Protein AF-0000000075633753 (afdb_homodimer)

Sequence (1038 aa):
MECVVRVLFFLVAVIFFGQLATGVKNILYISSVASPSHFLWSQRLFERLAERGHNVTVVNLYKHGFVRGVQLVKLEGIVEELAAEEEDYVEFGQMNPFEVHVAFFDLELYVCQRAVKSAGFRSMLDYPKDFRFDLVIHDHLAGPCLLILLSTFGYPPLIYASAYNRQSTLTTSLGTVVFPGFVPNQVYDVQHPMTFYQKTVNRLLYFWEYFFKAYIYYPKLDSLIQQELNQTESVTSLEKRSLLAILNSNQILDLPEAVSPNIVQVGGLHIKPQKSLPSNLLQILDQRNKIVLFSLGSNVRSDQLDPQILNKLIEAMTAVPTITFLWKLESDLPQKLPPNVITSPWFPQSELLAHPKLSLFITHGGLLSVQEAVWHGVPMLGMPIYGDQFGNVNQLINKGVAKRLSLVDATSEQLVEAIQEITTNASYRNNANRLSRMFRDRRESPLETAIWTIEWVLRNANDSHVWNHMPSNSGFLERYPLDVLLVSFAGLMATGFTALLMLLKVLTCTSSKSKKKLDMECVVRVLFFLVAVIFFGQLATGVKNILYISSVASPSHFLWSQRLFERLAERGHNVTVVNLYKHGFVRGVQLVKLEGIVEELAAEEEDYVEFGQMNPFEVHVAFFDLELYVCQRAVKSAGFRSMLDYPKDFRFDLVIHDHLAGPCLLILLSTFGYPPLIYASAYNRQSTLTTSLGTVVFPGFVPNQVYDVQHPMTFYQKTVNRLLYFWEYFFKAYIYYPKLDSLIQQELNQTESVTSLEKRSLLAILNSNQILDLPEAVSPNIVQVGGLHIKPQKSLPSNLLQILDQRNKIVLFSLGSNVRSDQLDPQILNKLIEAMTAVPTITFLWKLESDLPQKLPPNVITSPWFPQSELLAHPKLSLFITHGGLLSVQEAVWHGVPMLGMPIYGDQFGNVNQLINKGVAKRLSLVDATSEQLVEAIQEITTNASYRNNANRLSRMFRDRRESPLETAIWTIEWVLRNANDSHVWNHMPSNSGFLERYPLDVLLVSFAGLMATGFTALLMLLKVLTCTSSKSKKKLD

Organism: Culex quinquefasciatus (NCBI:txid7176)

InterPro domains:
  IPR002213 UDP-glucuronosyl/UDP-glucosyltransferase [PF00201] (94-508)
  IPR002213 UDP-glucuronosyl/UDP-glucosyltransferase [cd03784] (26-455)
  IPR035595 UDP-glycosyltransferase family, conserved site [PS00375] (346-389)
  IPR050271 UDP-glycosyltransferase [PTHR48043] (36-497)

Structure (mmCIF, N/CA/C/O backbone):
data_AF-0000000075633753-model_v1
#
loop_
_entity.id
_entity.type
_entity.pdbx_description
1 polymer UDP-glucuronosyltransferase
#
loop_
_atom_site.group_PDB
_atom_site.id
_atom_site.type_symbol
_atom_site.label_atom_id
_atom_site.label_alt_id
_atom_site.label_comp_id
_atom_site.label_asym_id
_atom_site.label_entity_id
_atom_site.label_seq_id
_atom_site.pdbx_PDB_ins_code
_atom_site.Cartn_x
_atom_site.Cartn_y
_atom_site.Cartn_z
_atom_site.occupancy
_atom_site.B_iso_or_equiv
_atom_site.auth_seq_id
_atom_site.auth_comp_id
_atom_site.auth_asym_id
_atom_site.auth_atom_id
_atom_site.pdbx_PDB_model_num
ATOM 1 N N . MET A 1 1 ? -16.703 15.695 -44.344 1 43.16 1 MET A N 1
ATOM 2 C CA . MET A 1 1 ? -15.477 15.477 -43.562 1 43.16 1 MET A CA 1
ATOM 3 C C . MET A 1 1 ? -15.586 16.094 -42.188 1 43.16 1 MET A C 1
ATOM 5 O O . MET A 1 1 ? -15.062 15.539 -41.219 1 43.16 1 MET A O 1
ATOM 9 N N . GLU A 1 2 ? -16.359 17.156 -42.031 1 52.75 2 GLU A N 1
ATOM 10 C CA . GLU A 1 2 ? -16.578 17.828 -40.75 1 52.75 2 GLU A CA 1
ATOM 11 C C . GLU A 1 2 ? -17.516 17.047 -39.875 1 52.75 2 GLU A C 1
ATOM 13 O O . GLU A 1 2 ? -17.328 16.969 -38.656 1 52.75 2 GLU A O 1
ATOM 18 N N . CYS A 1 3 ? -18.547 16.406 -40.406 1 51.72 3 CYS A N 1
ATOM 19 C CA . CYS A 1 3 ? -19.516 15.648 -39.625 1 51.72 3 CYS A CA 1
ATOM 20 C C . CYS A 1 3 ? -18.891 14.383 -39.062 1 51.72 3 CYS A C 1
ATOM 22 O O . CYS A 1 3 ? -19.203 13.977 -37.938 1 51.72 3 CYS A O 1
ATOM 24 N N . VAL A 1 4 ? -17.953 13.797 -39.75 1 52.59 4 VAL A N 1
ATOM 25 C CA . VAL A 1 4 ? -17.312 12.562 -39.312 1 52.59 4 VAL A CA 1
ATOM 26 C C . VAL A 1 4 ? -16.328 12.867 -38.188 1 52.59 4 VAL A C 1
ATOM 28 O O . VAL A 1 4 ? -16.266 12.133 -37.188 1 52.59 4 VAL A O 1
ATOM 31 N N . VAL A 1 5 ? -15.672 14.055 -38.25 1 48.78 5 VAL A N 1
ATOM 32 C CA . VAL A 1 5 ? -14.742 14.398 -37.188 1 48.78 5 VAL A CA 1
ATOM 33 C C . VAL A 1 5 ? -15.516 14.719 -35.906 1 48.78 5 VAL A C 1
ATOM 35 O O . VAL A 1 5 ? -15.094 14.336 -34.812 1 48.78 5 VAL A O 1
ATOM 38 N N . ARG A 1 6 ? -16.75 15.242 -36.062 1 50.19 6 ARG A N 1
ATOM 39 C CA . ARG A 1 6 ? -17.562 15.539 -34.875 1 50.19 6 ARG A CA 1
ATOM 40 C C . ARG A 1 6 ? -18.078 14.258 -34.219 1 50.19 6 ARG A C 1
ATOM 42 O O . ARG A 1 6 ? -18.078 14.133 -33 1 50.19 6 ARG A O 1
ATOM 49 N N . VAL A 1 7 ? -18.359 13.305 -35.062 1 52 7 VAL A N 1
ATOM 50 C CA . VAL A 1 7 ? -18.828 12.031 -34.531 1 52 7 VAL A CA 1
ATOM 51 C C . VAL A 1 7 ? -17.688 11.273 -33.875 1 52 7 VAL A C 1
ATOM 53 O O . VAL A 1 7 ? -17.828 10.695 -32.812 1 52 7 VAL A O 1
ATOM 56 N N . LEU A 1 8 ? -16.5 11.383 -34.469 1 49.25 8 LEU A N 1
ATOM 57 C CA . LEU A 1 8 ? -15.359 10.688 -33.875 1 49.25 8 LEU A CA 1
ATOM 58 C C . LEU A 1 8 ? -14.906 11.367 -32.594 1 49.25 8 LEU A C 1
ATOM 60 O O . LEU A 1 8 ? -14.578 10.695 -31.609 1 49.25 8 LEU A O 1
ATOM 64 N N . PHE A 1 9 ? -14.953 12.703 -32.562 1 48.84 9 PHE A N 1
ATOM 65 C CA . PHE A 1 9 ? -14.672 13.398 -31.312 1 48.84 9 PHE A CA 1
ATOM 66 C C . PHE A 1 9 ? -15.742 13.078 -30.281 1 48.84 9 PHE A C 1
ATOM 68 O O . PHE A 1 9 ? -15.43 12.898 -29.094 1 48.84 9 PHE A O 1
ATOM 75 N N . PHE A 1 10 ? -17 12.977 -30.734 1 48.41 10 PHE A N 1
ATOM 76 C CA . PHE A 1 10 ? -18.062 12.578 -29.812 1 48.41 10 PHE A CA 1
ATOM 77 C C . PHE A 1 10 ? -17.859 11.141 -29.344 1 48.41 10 PHE A C 1
ATOM 79 O O . PHE A 1 10 ? -18.062 10.836 -28.156 1 48.41 10 PHE A O 1
ATOM 86 N N . LEU A 1 11 ? -17.391 10.305 -30.234 1 46.09 11 LEU A N 1
ATOM 87 C CA . LEU A 1 11 ? -17.172 8.914 -29.844 1 46.09 11 LEU A CA 1
ATOM 88 C C . LEU A 1 11 ? -15.938 8.781 -28.969 1 46.09 11 LEU A C 1
ATOM 90 O O . LEU A 1 11 ? -15.938 8.047 -27.984 1 46.09 11 LEU A O 1
ATOM 94 N N . VAL A 1 12 ? -14.859 9.461 -29.328 1 44.97 12 VAL A N 1
ATOM 95 C CA . VAL A 1 12 ? -13.688 9.43 -28.469 1 44.97 12 VAL A CA 1
ATOM 96 C C . VAL A 1 12 ? -14 10.109 -27.141 1 44.97 12 VAL A C 1
ATOM 98 O O . VAL A 1 12 ? -13.578 9.648 -26.078 1 44.97 12 VAL A O 1
ATOM 101 N N . ALA A 1 13 ? -14.727 11.234 -27.172 1 43.84 13 ALA A N 1
ATOM 102 C CA . ALA A 1 13 ? -15.188 11.828 -25.922 1 43.84 13 ALA A CA 1
ATOM 103 C C . ALA A 1 13 ? -16.125 10.875 -25.172 1 43.84 13 ALA A C 1
ATOM 105 O O . ALA A 1 13 ? -16.094 10.805 -23.938 1 43.84 13 ALA A O 1
ATOM 106 N N . VAL A 1 14 ? -16.984 10.172 -25.891 1 43.09 14 VAL A N 1
ATOM 107 C CA . VAL A 1 14 ? -17.859 9.18 -25.25 1 43.09 14 VAL A CA 1
ATOM 108 C C . VAL A 1 14 ? -17.016 8 -24.766 1 43.09 14 VAL A C 1
ATOM 110 O O . VAL A 1 14 ? -17.281 7.441 -23.703 1 43.09 14 VAL A O 1
ATOM 113 N N . ILE A 1 15 ? -16.047 7.492 -25.469 1 41.91 15 ILE A N 1
ATOM 114 C CA . ILE A 1 15 ? -15.195 6.387 -25.031 1 41.91 15 ILE A CA 1
ATOM 115 C C . ILE A 1 15 ? -14.305 6.844 -23.891 1 41.91 15 ILE A C 1
ATOM 117 O O . ILE A 1 15 ? -14.078 6.094 -22.938 1 41.91 15 ILE A O 1
ATOM 121 N N . PHE A 1 16 ? -13.562 7.93 -23.953 1 42.31 16 PHE A N 1
ATOM 122 C CA . PHE A 1 16 ? -12.812 8.414 -22.797 1 42.31 16 PHE A CA 1
ATOM 123 C C . PHE A 1 16 ? -13.727 8.633 -21.609 1 42.31 16 PHE A C 1
ATOM 125 O O . PHE A 1 16 ? -13.328 8.438 -20.453 1 42.31 16 PHE A O 1
ATOM 132 N N . PHE A 1 17 ? -14.906 9.219 -21.859 1 41.69 17 PHE A N 1
ATOM 133 C CA . PHE A 1 17 ? -15.875 9.383 -20.781 1 41.69 17 PHE A CA 1
ATOM 134 C C . PHE A 1 17 ? -16.625 8.078 -20.531 1 41.69 17 PHE A C 1
ATOM 136 O O . PHE A 1 17 ? -17.656 8.07 -19.844 1 41.69 17 PHE A O 1
ATOM 143 N N . GLY A 1 18 ? -16.516 7.145 -21.312 1 40.72 18 GLY A N 1
ATOM 144 C CA . GLY A 1 18 ? -17.141 5.914 -20.844 1 40.72 18 GLY A CA 1
ATOM 145 C C . GLY A 1 18 ? -16.719 5.527 -19.438 1 40.72 18 GLY A C 1
ATOM 146 O O . GLY A 1 18 ? -16.156 4.453 -19.219 1 40.72 18 GLY A O 1
ATOM 147 N N . GLN A 1 19 ? -16 6.355 -18.812 1 44.81 19 GLN A N 1
ATOM 148 C CA . GLN A 1 19 ? -15.984 6.094 -17.375 1 44.81 19 GLN A CA 1
ATOM 149 C C . GLN A 1 19 ? -17.344 5.586 -16.891 1 44.81 19 GLN A C 1
ATOM 151 O O . GLN A 1 19 ? -18.375 6.168 -17.203 1 44.81 19 GLN A O 1
ATOM 156 N N . LEU A 1 20 ? -17.516 4.387 -16.75 1 51.78 20 LEU A N 1
ATOM 157 C CA . LEU A 1 20 ? -18.719 3.875 -16.094 1 51.78 20 LEU A CA 1
ATOM 158 C C . LEU A 1 20 ? -19.375 4.957 -15.258 1 51.78 20 LEU A C 1
ATOM 160 O O . LEU A 1 20 ? -18.828 5.398 -14.25 1 51.78 20 LEU A O 1
ATOM 164 N N . ALA A 1 21 ? -20.047 5.977 -15.875 1 58.25 21 ALA A N 1
ATOM 165 C CA . ALA A 1 21 ? -20.781 7.09 -15.281 1 58.25 21 ALA A CA 1
ATOM 166 C C . ALA A 1 21 ? -21.547 6.645 -14.039 1 58.25 21 ALA A C 1
ATOM 168 O O . ALA A 1 21 ? -22.375 5.73 -14.109 1 58.25 21 ALA A O 1
ATOM 169 N N . THR A 1 22 ? -20.844 6.703 -12.906 1 70.75 22 THR A N 1
ATOM 170 C CA . THR A 1 22 ? -21.625 6.625 -11.68 1 70.75 22 THR A CA 1
ATOM 171 C C . THR A 1 22 ? -22.828 7.562 -11.742 1 70.75 22 THR A C 1
ATOM 173 O O . THR A 1 22 ? -22.703 8.719 -12.156 1 70.75 22 THR A O 1
ATOM 176 N N . GLY A 1 23 ? -24.016 7.133 -12.203 1 81.88 23 GLY A N 1
ATOM 177 C CA . GLY A 1 23 ? -25.188 7.996 -12.117 1 81.88 23 GLY A CA 1
ATOM 178 C C . GLY A 1 23 ? -25.156 8.922 -10.914 1 81.88 23 GLY A C 1
ATOM 179 O O . GLY A 1 23 ? -24.25 8.844 -10.086 1 81.88 23 GLY A O 1
ATOM 180 N N . VAL A 1 24 ? -25.938 9.883 -10.938 1 91.56 24 VAL A N 1
ATOM 181 C CA . 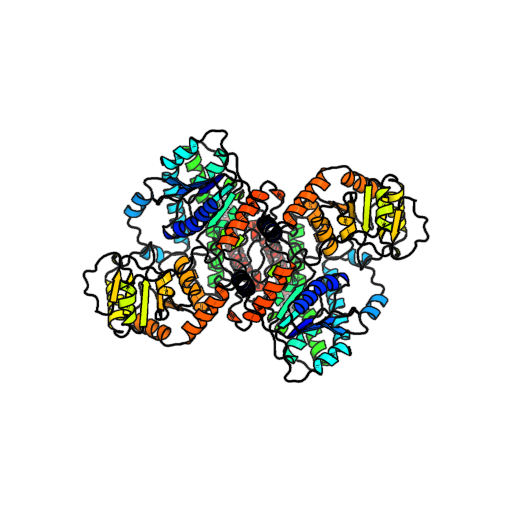VAL A 1 24 ? -26.062 10.82 -9.828 1 91.56 24 VAL A CA 1
ATOM 182 C C . VAL A 1 24 ? -26.328 10.047 -8.531 1 91.56 24 VAL A C 1
ATOM 184 O O . VAL A 1 24 ? -27.234 9.203 -8.484 1 91.56 24 VAL A O 1
ATOM 187 N N . LYS A 1 25 ? -25.469 10.289 -7.551 1 95.19 25 LYS A N 1
ATOM 188 C CA . LYS A 1 25 ? -25.594 9.609 -6.266 1 95.19 25 LYS A CA 1
ATOM 189 C C . LYS A 1 25 ? -25.75 10.609 -5.125 1 95.19 25 LYS A C 1
ATOM 191 O O . LYS A 1 25 ? -25.281 11.75 -5.23 1 95.19 25 LYS A O 1
ATOM 196 N N . ASN A 1 26 ? -26.453 10.234 -4.09 1 96.12 26 ASN A N 1
ATOM 197 C CA . ASN A 1 26 ? -26.547 11 -2.852 1 96.12 26 ASN A CA 1
ATOM 198 C C . ASN A 1 26 ? -25.422 10.633 -1.881 1 96.12 26 ASN A C 1
ATOM 200 O O . ASN A 1 26 ? -25.359 9.5 -1.405 1 96.12 26 ASN A O 1
ATOM 204 N N . ILE A 1 27 ? -24.562 11.633 -1.587 1 97.19 27 ILE A N 1
ATOM 205 C CA . ILE A 1 27 ? -23.406 11.383 -0.738 1 97.19 27 ILE A CA 1
ATOM 206 C C . ILE A 1 27 ? -23.5 12.234 0.527 1 97.19 27 ILE A C 1
ATOM 208 O O . ILE A 1 27 ? -23.75 13.438 0.455 1 97.19 27 ILE A O 1
ATOM 212 N N . LEU A 1 28 ? -23.406 11.609 1.686 1 96.94 28 LEU A N 1
ATOM 213 C CA . LEU A 1 28 ? -23.312 12.312 2.963 1 96.94 28 LEU A CA 1
ATOM 214 C C . LEU A 1 28 ? -21.875 12.453 3.412 1 96.94 28 LEU A C 1
ATOM 216 O O . LEU A 1 28 ? -21.156 11.461 3.561 1 96.94 28 LEU A O 1
ATOM 220 N N . TYR A 1 29 ? -21.406 13.641 3.523 1 95.31 29 TYR A N 1
ATOM 221 C CA . TYR A 1 29 ? -20.078 13.953 4.031 1 95.31 29 TYR A CA 1
ATOM 222 C C . TYR A 1 29 ? -20.141 14.492 5.457 1 95.31 29 TYR A C 1
ATOM 224 O O . TYR A 1 29 ? -20.688 15.578 5.691 1 95.31 29 TYR A O 1
ATOM 232 N N . ILE A 1 30 ? -19.578 13.711 6.359 1 93.38 30 ILE A N 1
ATOM 233 C CA . ILE A 1 30 ? -19.594 14.109 7.766 1 93.38 30 ILE A CA 1
ATOM 234 C C . ILE A 1 30 ? -18.234 14.656 8.164 1 93.38 30 ILE A C 1
ATOM 236 O O . ILE A 1 30 ? -17.266 13.898 8.32 1 93.38 30 ILE A O 1
ATOM 240 N N . SER A 1 31 ? -18.156 15.953 8.266 1 85.5 31 SER A N 1
ATOM 241 C CA . SER A 1 31 ? -16.938 16.609 8.695 1 85.5 31 SER A CA 1
ATOM 242 C C . SER A 1 31 ? -17.109 17.281 10.055 1 85.5 31 SER A C 1
ATOM 244 O O . SER A 1 31 ? -17.422 18.469 10.125 1 85.5 31 SER A O 1
ATOM 246 N N . SER A 1 32 ? -17.219 16.75 11.219 1 64.06 32 SER A N 1
ATOM 247 C CA . SER A 1 32 ? -17.703 17.312 12.477 1 64.06 32 SER A CA 1
ATOM 248 C C . SER A 1 32 ? -16.625 18.156 13.133 1 64.06 32 SER A C 1
ATOM 250 O O . SER A 1 32 ? -16.938 19.156 13.805 1 64.06 32 SER A O 1
ATOM 252 N N . VAL A 1 33 ? -15.312 17.609 13.383 1 59.44 33 VAL A N 1
ATOM 253 C CA . VAL A 1 33 ? -14.438 18.359 14.273 1 59.44 33 VAL A CA 1
ATOM 254 C C . VAL A 1 33 ? -13.258 18.922 13.484 1 59.44 33 VAL A C 1
ATOM 256 O O . VAL A 1 33 ? -12.266 19.359 14.078 1 59.44 33 VAL A O 1
ATOM 259 N N . ALA A 1 34 ? -13.648 19.562 12.492 1 61.69 34 ALA A N 1
ATOM 260 C CA . ALA A 1 34 ? -12.461 19.812 11.688 1 61.69 34 ALA A CA 1
ATOM 261 C C . ALA A 1 34 ? -11.961 21.234 11.852 1 61.69 34 ALA A C 1
ATOM 263 O O . ALA A 1 34 ? -12.766 22.172 11.984 1 61.69 34 ALA A O 1
ATOM 264 N N . SER A 1 35 ? -10.766 21.391 12.352 1 73 35 SER A N 1
ATOM 265 C CA . SER A 1 35 ? -10.102 22.688 12.219 1 73 35 SER A CA 1
ATOM 266 C C . SER A 1 35 ? -10.367 23.297 10.844 1 73 35 SER A C 1
ATOM 268 O O . SER A 1 35 ? -10.797 22.609 9.922 1 73 35 SER A O 1
ATOM 270 N N . PRO A 1 36 ? -10.406 24.578 10.797 1 75.88 36 PRO A N 1
ATOM 271 C CA . PRO A 1 36 ? -10.625 25.219 9.5 1 75.88 36 PRO A CA 1
ATOM 272 C C . PRO A 1 36 ? -9.766 24.625 8.391 1 75.88 36 PRO A C 1
ATOM 274 O O . PRO A 1 36 ? -10.227 24.469 7.258 1 75.88 36 PRO A O 1
ATOM 277 N N . SER A 1 37 ? -8.57 24.297 8.742 1 81.88 37 SER A N 1
ATOM 278 C CA . SER A 1 37 ? -7.695 23.703 7.73 1 81.88 37 SER A CA 1
ATOM 279 C C . SER A 1 37 ? -8.195 22.344 7.277 1 81.88 37 SER A C 1
ATOM 281 O O . SER A 1 37 ? -8.125 22.016 6.09 1 81.88 37 SER A O 1
ATOM 283 N N . HIS A 1 38 ? -8.742 21.578 8.141 1 84.75 38 HIS A N 1
ATOM 284 C CA . HIS A 1 38 ? -9.289 20.281 7.777 1 84.75 38 HIS A CA 1
ATOM 285 C C . HIS A 1 38 ? -10.523 20.422 6.891 1 84.75 38 HIS A C 1
ATOM 287 O O . HIS A 1 38 ? -10.727 19.625 5.969 1 84.75 38 HIS A O 1
ATOM 293 N N . PHE A 1 39 ? -11.203 21.438 7.254 1 83.38 39 PHE A N 1
ATOM 294 C CA . PHE A 1 39 ? -12.391 21.688 6.441 1 83.38 39 PHE A CA 1
ATOM 295 C C . PHE A 1 39 ? -11.992 22.062 5.016 1 83.38 39 PHE A C 1
ATOM 297 O O . PHE A 1 39 ? -12.641 21.625 4.055 1 83.38 39 PHE A O 1
ATOM 304 N N . LEU A 1 40 ? -10.969 22.891 4.902 1 85.06 40 LEU A N 1
ATOM 305 C CA . LEU A 1 40 ? -10.516 23.297 3.576 1 85.06 40 LEU A CA 1
ATOM 306 C C . LEU A 1 40 ? -10.102 22.078 2.752 1 85.06 40 LEU A C 1
ATOM 308 O O . LEU A 1 40 ? -10.375 22.016 1.551 1 85.06 40 LEU A O 1
ATOM 312 N N . TRP A 1 41 ? -9.477 21.156 3.367 1 91.44 41 TRP A N 1
ATOM 313 C CA . TRP A 1 41 ? -9.086 19.922 2.697 1 91.44 41 TRP A CA 1
ATOM 314 C C . TRP A 1 41 ? -10.305 19.141 2.238 1 91.44 41 TRP A C 1
ATOM 316 O O . TRP A 1 41 ? -10.398 18.734 1.074 1 91.44 41 TRP A O 1
ATOM 326 N N . SER A 1 42 ? -11.281 19 3.109 1 91.31 42 SER A N 1
ATOM 327 C CA . SER A 1 42 ? -12.508 18.266 2.811 1 91.31 42 SER A CA 1
ATOM 328 C C . SER A 1 42 ? -13.32 18.969 1.732 1 91.31 42 SER A C 1
ATOM 330 O O . SER A 1 42 ? -13.953 18.328 0.895 1 91.31 42 SER A O 1
ATOM 332 N N . GLN A 1 43 ? -13.297 20.25 1.823 1 90.31 43 GLN A N 1
ATOM 333 C CA . GLN A 1 43 ? -14.062 21.062 0.877 1 90.31 43 GLN A CA 1
ATOM 334 C C . GLN A 1 43 ? -13.633 20.781 -0.559 1 90.31 43 GLN A C 1
ATOM 336 O O . GLN A 1 43 ? -14.469 20.703 -1.463 1 90.31 43 GLN A O 1
ATOM 341 N N . ARG A 1 44 ? -12.352 20.656 -0.741 1 92.06 44 ARG A N 1
ATOM 342 C CA . ARG A 1 44 ? -11.859 20.344 -2.076 1 92.06 44 ARG A CA 1
ATOM 343 C C . ARG A 1 44 ? -12.484 19.047 -2.592 1 92.06 44 ARG A C 1
ATOM 345 O O . ARG A 1 44 ? -12.836 18.953 -3.77 1 92.06 44 ARG A O 1
ATOM 352 N N . LEU A 1 45 ? -12.68 18.125 -1.73 1 93.38 45 LEU A N 1
ATOM 353 C CA . LEU A 1 45 ? -13.211 16.812 -2.086 1 93.38 45 LEU A CA 1
ATOM 354 C C . LEU A 1 45 ? -14.695 16.891 -2.402 1 93.38 45 LEU A C 1
ATOM 356 O O . LEU A 1 45 ? -15.133 16.469 -3.477 1 93.38 45 LEU A O 1
ATOM 360 N N . PHE A 1 46 ? -15.492 17.484 -1.495 1 93.12 46 PHE A N 1
ATOM 361 C CA . PHE A 1 46 ? -16.938 17.422 -1.718 1 93.12 46 PHE A CA 1
ATOM 362 C C . PHE A 1 46 ? -17.359 18.422 -2.789 1 93.12 46 PHE A C 1
ATOM 364 O O . PHE A 1 46 ? -18.375 18.219 -3.457 1 93.12 46 PHE A O 1
ATOM 371 N N . GLU A 1 47 ? -16.562 19.484 -3.02 1 92.94 47 GLU A N 1
ATOM 372 C CA . GLU A 1 47 ? -16.859 20.359 -4.152 1 92.94 47 GLU A CA 1
ATOM 373 C C . GLU A 1 47 ? -16.672 19.625 -5.477 1 92.94 47 GLU A C 1
ATOM 375 O O . GLU A 1 47 ? -17.484 19.766 -6.395 1 92.94 47 GLU A O 1
ATOM 380 N N . ARG A 1 48 ? -15.57 18.875 -5.559 1 94.44 48 ARG A N 1
ATOM 381 C CA . ARG A 1 48 ? -15.297 18.141 -6.789 1 94.44 48 ARG A CA 1
ATOM 382 C C . ARG A 1 48 ? -16.344 17.062 -7.023 1 94.44 48 ARG A C 1
ATOM 384 O O . ARG A 1 48 ? -16.719 16.797 -8.164 1 94.44 48 ARG A O 1
ATOM 391 N N . LEU A 1 49 ? -16.859 16.422 -5.98 1 95.94 49 LEU A N 1
ATOM 392 C CA . LEU A 1 49 ? -17.922 15.438 -6.098 1 95.94 49 LEU A CA 1
ATOM 393 C C . LEU A 1 49 ? -19.203 16.094 -6.637 1 95.94 49 LEU A C 1
ATOM 395 O O . LEU A 1 49 ? -19.891 15.516 -7.488 1 95.94 49 LEU A O 1
ATOM 399 N N . ALA A 1 50 ? -19.484 17.281 -6.141 1 95.12 50 ALA A N 1
ATOM 400 C CA . ALA A 1 50 ? -20.641 18.031 -6.629 1 95.12 50 ALA A CA 1
ATOM 401 C C . ALA A 1 50 ? -20.469 18.406 -8.102 1 95.12 50 ALA A C 1
ATOM 403 O O . ALA A 1 50 ? -21.422 18.312 -8.883 1 95.12 50 ALA A O 1
ATOM 404 N N . GLU A 1 51 ? -19.281 18.797 -8.445 1 93.44 51 GLU A N 1
ATOM 405 C CA . GLU A 1 51 ? -18.984 19.141 -9.828 1 93.44 51 GLU A CA 1
ATOM 406 C C . GLU A 1 51 ? -19.188 17.953 -10.75 1 93.44 51 GLU A C 1
ATOM 408 O O . GLU A 1 51 ? -19.516 18.125 -11.93 1 93.44 51 GLU A O 1
ATOM 413 N N . ARG A 1 52 ? -18.969 16.797 -10.211 1 93.75 52 ARG A N 1
ATOM 414 C CA . ARG A 1 52 ? -19.125 15.562 -10.984 1 93.75 52 ARG A CA 1
ATOM 415 C C . ARG A 1 52 ? -20.594 15.172 -11.094 1 93.75 52 ARG A C 1
ATOM 417 O O . ARG A 1 52 ? -20.922 14.148 -11.695 1 93.75 52 ARG A O 1
ATOM 424 N N . GLY A 1 53 ? -21.484 15.93 -10.438 1 93.38 53 GLY A N 1
ATOM 425 C CA . GLY A 1 53 ? -22.922 15.742 -10.609 1 93.38 53 GLY A CA 1
ATOM 426 C C . GLY A 1 53 ? -23.578 15.062 -9.43 1 93.38 53 GLY A C 1
ATOM 427 O O . GLY A 1 53 ? -24.797 14.852 -9.43 1 93.38 53 GLY A O 1
ATOM 428 N N . HIS A 1 54 ? -22.844 14.742 -8.352 1 95.88 54 HIS A N 1
ATOM 429 C CA . HIS A 1 54 ? -23.422 14.094 -7.188 1 95.88 54 HIS A CA 1
ATOM 430 C C . HIS A 1 54 ? -24.125 15.094 -6.285 1 95.88 54 HIS A C 1
ATOM 432 O O . HIS A 1 54 ? -23.797 16.281 -6.297 1 95.88 54 HIS A O 1
ATOM 438 N N . ASN A 1 55 ? -25.172 14.656 -5.617 1 95.19 55 ASN A N 1
ATOM 439 C CA . ASN A 1 55 ? -25.781 15.422 -4.535 1 95.19 55 ASN A CA 1
ATOM 440 C C . ASN A 1 55 ? -25.047 15.227 -3.217 1 95.19 55 ASN A C 1
ATOM 442 O O . ASN A 1 55 ? -25.109 14.148 -2.619 1 95.19 55 ASN A O 1
ATOM 446 N N . VAL A 1 56 ? -24.406 16.281 -2.775 1 96.25 56 VAL A N 1
ATOM 447 C CA . VAL A 1 56 ? -23.562 16.141 -1.592 1 96.25 56 VAL A CA 1
ATOM 448 C C . VAL A 1 56 ? -24.172 16.922 -0.427 1 96.25 56 VAL A C 1
ATOM 450 O O . VAL A 1 56 ? -24.453 18.109 -0.548 1 96.25 56 VAL A O 1
ATOM 453 N N . THR A 1 57 ? -24.484 16.266 0.629 1 95.44 57 THR A N 1
ATOM 454 C CA . THR A 1 57 ? -24.859 16.875 1.902 1 95.44 57 THR A CA 1
ATOM 455 C C . THR A 1 57 ? -23.688 16.844 2.877 1 95.44 57 THR A C 1
ATOM 457 O O . THR A 1 57 ? -23.125 15.781 3.156 1 95.44 57 THR A O 1
ATOM 460 N N . VAL A 1 58 ? -23.328 18 3.381 1 93.88 58 VAL A N 1
ATOM 461 C CA . VAL A 1 58 ? -22.156 18.109 4.254 1 93.88 58 VAL A CA 1
ATOM 462 C C . VAL A 1 58 ? -22.594 18.531 5.652 1 93.88 58 VAL A C 1
ATOM 464 O O . VAL A 1 58 ? -23.219 19.578 5.82 1 93.88 58 VAL A O 1
ATOM 467 N N . VAL A 1 59 ? -22.297 17.703 6.621 1 91.75 59 VAL A N 1
ATOM 468 C CA . VAL A 1 59 ? -22.5 18.031 8.023 1 91.75 59 VAL A CA 1
ATOM 469 C C . VAL A 1 59 ? -21.203 18.562 8.625 1 91.75 59 VAL A C 1
ATOM 471 O O . VAL A 1 59 ? -20.188 17.859 8.648 1 91.75 59 VAL A O 1
ATOM 474 N N . ASN A 1 60 ? -21.219 19.75 9.023 1 88.06 60 ASN A N 1
ATOM 475 C CA . ASN A 1 60 ? -19.984 20.344 9.516 1 88.06 60 ASN A CA 1
ATOM 476 C C . ASN A 1 60 ? -20.25 21.359 10.633 1 88.06 60 ASN A C 1
ATOM 478 O O . ASN A 1 60 ? -21.406 21.656 10.945 1 88.06 60 ASN A O 1
ATOM 482 N N . LEU A 1 61 ? -19.125 21.859 11.234 1 82 61 LEU A N 1
ATOM 483 C CA . LEU A 1 61 ? -19.203 22.812 12.328 1 82 61 LEU A CA 1
ATOM 484 C C . LEU A 1 61 ? -19.141 24.25 11.805 1 82 61 LEU A C 1
ATOM 486 O O . LEU A 1 61 ? -19.609 25.172 12.461 1 82 61 LEU A O 1
ATOM 490 N N . TYR A 1 62 ? -18.5 24.406 10.695 1 74.88 62 TYR A N 1
ATOM 491 C CA . TYR A 1 62 ? -18.141 25.75 10.266 1 74.88 62 TYR A CA 1
ATOM 492 C C . TYR A 1 62 ? -19.156 26.297 9.258 1 74.88 62 TYR A C 1
ATOM 494 O O . TYR A 1 62 ? -19.781 25.531 8.531 1 74.88 62 TYR A O 1
ATOM 502 N N . LYS A 1 63 ? -19.328 27.562 9.445 1 64.75 63 LYS A N 1
ATOM 503 C CA . LYS A 1 63 ? -20.172 28.25 8.453 1 64.75 63 LYS A CA 1
ATOM 504 C C . LYS A 1 63 ? -19.422 28.422 7.137 1 64.75 63 LYS A C 1
ATOM 506 O O . LYS A 1 63 ? -18.234 28.781 7.121 1 64.75 63 LYS A O 1
ATOM 511 N N . HIS A 1 64 ? -19.938 27.734 6.156 1 66.81 64 HIS A N 1
ATOM 512 C CA . HIS A 1 64 ? -19.281 27.938 4.867 1 66.81 64 HIS A CA 1
ATOM 513 C C . HIS A 1 64 ? -20.234 28.547 3.852 1 66.81 64 HIS A C 1
ATOM 515 O O . HIS A 1 64 ? -21.453 28.516 4.039 1 66.81 64 HIS A O 1
ATOM 521 N N . GLY A 1 65 ? -19.562 29.328 2.984 1 64 65 GLY A N 1
ATOM 522 C CA . GLY A 1 65 ? -20.344 29.891 1.903 1 64 65 GLY A CA 1
ATOM 523 C C . GLY A 1 65 ? -20.969 28.859 1 1 64 65 GLY A C 1
ATOM 524 O O . GLY A 1 65 ? -20.734 27.656 1.168 1 64 65 GLY A O 1
ATOM 525 N N . PHE A 1 66 ? -21.75 29.328 0.211 1 64.75 66 PHE A N 1
ATOM 526 C CA . PHE A 1 66 ? -22.531 28.531 -0.732 1 64.75 66 PHE A CA 1
ATOM 527 C C . PHE A 1 66 ? -21.625 27.781 -1.696 1 64.75 66 PHE A C 1
ATOM 529 O O . PHE A 1 66 ? -20.672 28.344 -2.227 1 64.75 66 PHE A O 1
ATOM 536 N N . VAL A 1 67 ? -21.672 26.469 -1.715 1 72.81 67 VAL A N 1
ATOM 537 C CA . VAL A 1 67 ? -21.062 25.641 -2.756 1 72.81 67 VAL A CA 1
ATOM 538 C C . VAL A 1 67 ? -22.156 24.969 -3.582 1 72.81 67 VAL A C 1
ATOM 540 O O . VAL A 1 67 ? -23.031 24.297 -3.035 1 72.81 67 VAL A O 1
ATOM 543 N N . ARG A 1 68 ? -22.203 25.266 -4.875 1 76.38 68 ARG A N 1
ATOM 544 C CA . ARG A 1 68 ? -23.219 24.703 -5.75 1 76.38 68 ARG A CA 1
ATOM 545 C C . ARG A 1 68 ? -23.25 23.172 -5.621 1 76.38 68 ARG A C 1
ATOM 547 O O . ARG A 1 68 ? -22.219 22.516 -5.672 1 76.38 68 ARG A O 1
ATOM 554 N N . GLY A 1 69 ? -24.375 22.625 -5.445 1 79.56 69 GLY A N 1
ATOM 555 C CA . GLY A 1 69 ? -24.578 21.188 -5.414 1 79.56 69 GLY A CA 1
ATOM 556 C C . GLY A 1 69 ? -24.312 20.562 -4.055 1 79.56 69 GLY A C 1
ATOM 557 O O . GLY A 1 69 ? -24.312 19.344 -3.912 1 79.56 69 GLY A O 1
ATOM 558 N N . VAL A 1 70 ? -23.984 21.5 -3.109 1 91 70 VAL A N 1
ATOM 559 C CA . VAL A 1 70 ? -23.688 20.984 -1.775 1 91 70 VAL A CA 1
ATOM 560 C C . VAL A 1 70 ? -24.719 21.516 -0.779 1 91 70 VAL A C 1
ATOM 562 O O . VAL A 1 70 ? -25.016 22.703 -0.762 1 91 70 VAL A O 1
ATOM 565 N N . GLN A 1 71 ? -25.406 20.672 -0.115 1 91.75 71 GLN A N 1
ATOM 566 C CA . GLN A 1 71 ? -26.25 21.047 1.01 1 91.75 71 GLN A CA 1
ATOM 567 C C . GLN A 1 71 ?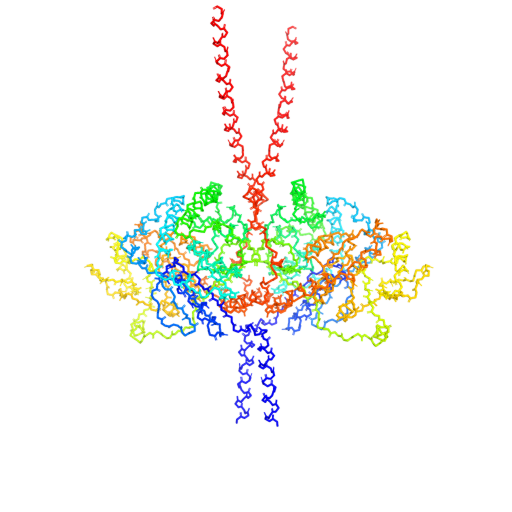 -25.469 21.031 2.32 1 91.75 71 GLN A C 1
ATOM 569 O O . GLN A 1 71 ? -24.922 20 2.711 1 91.75 71 GLN A O 1
ATOM 574 N N . LEU A 1 72 ? -25.469 22.156 2.969 1 90.88 72 LEU A N 1
ATOM 575 C CA . LEU A 1 72 ? -24.703 22.266 4.211 1 90.88 72 LEU A CA 1
ATOM 576 C C . LEU A 1 72 ? -25.625 22.141 5.422 1 90.88 72 LEU A C 1
ATOM 578 O O . LEU A 1 72 ? -26.672 22.797 5.477 1 90.88 72 LEU A O 1
ATOM 582 N N . VAL A 1 73 ? -25.281 21.25 6.273 1 91.19 73 VAL A N 1
ATOM 583 C CA . VAL A 1 73 ? -25.938 21.109 7.57 1 91.19 73 VAL A CA 1
ATOM 584 C C . VAL A 1 73 ? -24.969 21.5 8.68 1 91.19 73 VAL A C 1
ATOM 586 O O . VAL A 1 73 ? -23.984 20.797 8.93 1 91.19 73 VAL A O 1
ATOM 589 N N . LYS A 1 74 ? -25.266 22.562 9.352 1 89.38 74 LYS A N 1
ATOM 590 C CA . LYS A 1 74 ? -24.344 23.078 10.367 1 89.38 74 LYS A CA 1
ATOM 591 C C . LYS A 1 74 ? -24.688 22.531 11.75 1 89.38 74 LYS A C 1
ATOM 593 O O . LYS A 1 74 ? -25.859 22.484 12.125 1 89.38 74 LYS A O 1
ATOM 598 N N . LEU A 1 75 ? -23.688 22.078 12.422 1 89.44 75 LEU A N 1
ATOM 599 C CA . LEU A 1 75 ? -23.828 21.75 13.844 1 89.44 75 LEU A CA 1
ATOM 600 C C . LEU A 1 75 ? -23.578 23 14.695 1 89.44 75 LEU A C 1
ATOM 602 O O . LEU A 1 75 ? -22.422 23.312 15.008 1 89.44 75 LEU A O 1
ATOM 606 N N . GLU A 1 76 ? -24.516 23.609 15.109 1 85.81 76 GLU A N 1
ATOM 607 C CA . GLU A 1 76 ? -24.484 24.953 15.68 1 85.81 76 GLU A CA 1
ATOM 608 C C . GLU A 1 76 ? -23.922 24.938 17.094 1 85.81 76 GLU A C 1
ATOM 610 O O . GLU A 1 76 ? -24.078 23.953 17.828 1 85.81 76 GLU A O 1
ATOM 615 N N . GLY A 1 77 ? -23.266 26.031 17.453 1 79.5 77 GLY A N 1
ATOM 616 C CA . GLY A 1 77 ? -22.922 26.344 18.828 1 79.5 77 GLY A CA 1
ATOM 617 C C . GLY A 1 77 ? -21.609 25.75 19.281 1 79.5 77 GLY A C 1
ATOM 618 O O . GLY A 1 77 ? -21.109 26.062 20.359 1 79.5 77 GLY A O 1
ATOM 619 N N . ILE A 1 78 ? -21.047 24.938 18.516 1 82.81 78 ILE A N 1
ATOM 620 C CA . ILE A 1 78 ? -19.906 24.172 18.984 1 82.81 78 ILE A CA 1
ATOM 621 C C . ILE A 1 78 ? -18.625 25 18.797 1 82.81 78 ILE A C 1
ATOM 623 O O . ILE A 1 78 ? -17.828 25.125 19.734 1 82.81 78 ILE A O 1
ATOM 627 N N . VAL A 1 79 ? -18.406 25.562 17.609 1 78.56 79 VAL A N 1
ATOM 628 C CA . VAL A 1 79 ? -17.203 26.344 17.312 1 78.56 79 VAL A CA 1
ATOM 629 C C . VAL A 1 79 ? -17.125 27.547 18.25 1 78.56 79 VAL A C 1
ATOM 631 O O . VAL A 1 79 ? -16.047 27.859 18.766 1 78.56 79 VAL A O 1
ATOM 634 N N . GLU A 1 80 ? -18.219 28.125 18.469 1 77.75 80 GLU A N 1
ATOM 635 C CA . GLU A 1 80 ? -18.297 29.297 19.344 1 77.75 80 GLU A CA 1
ATOM 636 C C . GLU A 1 80 ? -17.922 28.922 20.781 1 77.75 80 GLU A C 1
ATOM 638 O O . GLU A 1 80 ? -17.219 29.688 21.469 1 77.75 80 GLU A O 1
ATOM 643 N N . GLU A 1 81 ? -18.359 27.844 21.188 1 79.38 81 GLU A N 1
ATOM 644 C CA . GLU A 1 81 ? -18.078 27.391 22.547 1 79.38 81 GLU A CA 1
ATOM 645 C C . GLU A 1 81 ? -16.609 27.016 22.703 1 79.38 81 GLU A C 1
ATOM 647 O O . GLU A 1 81 ? -15.992 27.297 23.734 1 79.38 81 GLU A O 1
ATOM 652 N N . LEU A 1 82 ? -16.078 26.391 21.719 1 76.75 82 LEU A N 1
ATOM 653 C CA . LEU A 1 82 ? -14.664 26 21.75 1 76.75 82 LEU A CA 1
ATOM 654 C C . LEU A 1 82 ? -13.758 27.234 21.719 1 76.75 82 LEU A C 1
ATOM 656 O O . LEU A 1 82 ? -12.711 27.25 22.375 1 76.75 82 LEU A O 1
ATOM 660 N N . ALA A 1 83 ? -14.125 28.172 20.922 1 72.06 83 ALA A N 1
ATOM 661 C CA . ALA A 1 83 ? -13.352 29.406 20.844 1 72.06 83 ALA A CA 1
ATOM 662 C C . ALA A 1 83 ? -13.344 30.156 22.172 1 72.06 83 ALA A C 1
ATOM 664 O O . ALA A 1 83 ? -12.367 30.828 22.5 1 72.06 83 ALA A O 1
ATOM 665 N N . ALA A 1 84 ? -14.367 29.938 22.859 1 68.94 84 ALA A N 1
ATOM 666 C CA . ALA A 1 84 ? -14.5 30.609 24.156 1 68.94 84 ALA A CA 1
ATOM 667 C C . ALA A 1 84 ? -13.602 29.969 25.203 1 68.94 84 ALA A C 1
ATOM 669 O O . ALA A 1 84 ? -13.18 30.625 26.156 1 68.94 84 ALA A O 1
ATOM 670 N N . GLU A 1 85 ? -13.359 28.719 25.062 1 64.38 85 GLU A N 1
ATOM 671 C CA . GLU A 1 85 ? -12.547 28 26.047 1 64.38 85 GLU A CA 1
ATOM 672 C C . GLU A 1 85 ? -11.062 28.281 25.828 1 64.38 85 GLU A C 1
ATOM 674 O O . GLU A 1 85 ? -10.242 28 26.719 1 64.38 85 GLU A O 1
ATOM 679 N N . GLU A 1 86 ? -10.648 29.422 25.453 1 58.19 86 GLU A N 1
ATOM 680 C CA . GLU A 1 86 ? -9.281 29.875 25.219 1 58.19 86 GLU A CA 1
ATOM 681 C C . GLU A 1 86 ? -8.297 28.703 25.266 1 58.19 86 GLU A C 1
ATOM 683 O O . GLU A 1 86 ? -7.641 28.484 26.281 1 58.19 86 GLU A O 1
ATOM 688 N N . GLU A 1 87 ? -8.242 27.781 24.328 1 62.94 87 GLU A N 1
ATOM 689 C CA . GLU A 1 87 ? -7.293 26.672 24.344 1 62.94 87 GLU A CA 1
ATOM 690 C C . GLU A 1 87 ? -5.867 27.172 24.141 1 62.94 87 GLU A C 1
ATOM 692 O O . GLU A 1 87 ? -5.605 27.953 23.219 1 62.94 87 GLU A O 1
ATOM 697 N N . ASP A 1 88 ? -5.047 26.922 25.188 1 71.38 88 ASP A N 1
ATOM 698 C CA . ASP A 1 88 ? -3.625 27.234 25.078 1 71.38 88 ASP A CA 1
ATOM 699 C C . ASP A 1 88 ? -2.869 26.109 24.375 1 71.38 88 ASP A C 1
ATOM 701 O O . ASP A 1 88 ? -2.406 25.172 25.016 1 71.38 88 ASP A O 1
ATOM 705 N N . TYR A 1 89 ? -2.748 26.234 23.062 1 76.12 89 TYR A N 1
ATOM 706 C CA . TYR A 1 89 ? -2.109 25.219 22.25 1 76.12 89 TYR A CA 1
ATOM 707 C C . TYR A 1 89 ? -0.65 25.031 22.641 1 76.12 89 TYR A C 1
ATOM 709 O O . TYR A 1 89 ? -0.102 23.938 22.531 1 76.12 89 TYR A O 1
ATOM 717 N N . VAL A 1 90 ? -0.084 26.078 23.125 1 76.19 90 VAL A N 1
ATOM 718 C CA . VAL A 1 90 ? 1.313 26 23.531 1 76.19 90 VAL A CA 1
ATOM 719 C C . VAL A 1 90 ? 1.436 25.094 24.766 1 76.19 90 VAL A C 1
ATOM 721 O O . VAL A 1 90 ? 2.361 24.297 24.859 1 76.19 90 VAL A O 1
ATOM 724 N N . GLU A 1 91 ? 0.46 25.234 25.578 1 75.31 91 GLU A N 1
ATOM 725 C CA . GLU A 1 91 ? 0.448 24.359 26.75 1 75.31 91 GLU A CA 1
ATOM 726 C C . GLU A 1 91 ? 0.207 22.906 26.359 1 75.31 91 GLU A C 1
ATOM 728 O O . GLU A 1 91 ? 0.799 22 26.938 1 75.31 91 GLU A O 1
ATOM 733 N N . PHE A 1 92 ? -0.613 22.734 25.406 1 78.5 92 PHE A N 1
ATOM 734 C CA . PHE A 1 92 ? -0.903 21.406 24.891 1 78.5 92 PHE A CA 1
ATOM 735 C C . PHE A 1 92 ? 0.364 20.734 24.375 1 78.5 92 PHE A C 1
ATOM 737 O O . PHE A 1 92 ? 0.553 19.531 24.531 1 78.5 92 PHE A O 1
ATOM 744 N N . GLY A 1 93 ? 1.186 21.547 23.859 1 78.19 93 GLY A N 1
ATOM 745 C CA . GLY A 1 93 ? 2.424 21.047 23.281 1 78.19 93 GLY A CA 1
ATOM 746 C C . GLY A 1 93 ? 3.424 20.594 24.328 1 78.19 93 GLY A C 1
ATOM 747 O O . GLY A 1 93 ? 4.379 19.875 24.016 1 78.19 93 GLY A O 1
ATOM 748 N N . GLN A 1 94 ? 3.131 20.953 25.516 1 79.56 94 GLN A N 1
ATOM 749 C CA . GLN A 1 94 ? 4.066 20.625 26.594 1 79.56 94 GLN A CA 1
ATOM 750 C C . GLN A 1 94 ? 3.609 19.375 27.359 1 79.56 94 GLN A C 1
ATOM 752 O O . GLN A 1 94 ? 4.336 18.875 28.203 1 79.56 94 GLN A O 1
ATOM 757 N N . MET A 1 95 ? 2.547 18.875 26.984 1 85.56 95 MET A N 1
ATOM 758 C CA . MET A 1 95 ? 2.029 17.672 27.625 1 85.56 95 MET A CA 1
ATOM 759 C C . MET A 1 95 ? 2.781 16.438 27.172 1 85.56 95 MET A C 1
ATOM 761 O O . MET A 1 95 ? 3.318 16.406 26.062 1 85.56 95 MET A O 1
ATOM 765 N N . ASN A 1 96 ? 2.832 15.469 28.062 1 88.94 96 ASN A N 1
ATOM 766 C CA . ASN A 1 96 ? 3.377 14.195 27.594 1 88.94 96 ASN A CA 1
ATOM 767 C C . ASN A 1 96 ? 2.422 13.492 26.641 1 88.94 96 ASN A C 1
ATOM 769 O O . ASN A 1 96 ? 1.219 13.758 26.641 1 88.94 96 ASN A O 1
ATOM 773 N N . PRO A 1 97 ? 2.938 12.617 25.844 1 89.94 97 PRO A N 1
ATOM 774 C CA . PRO A 1 97 ? 2.143 12.031 24.766 1 89.94 97 PRO A CA 1
ATOM 775 C C . PRO A 1 97 ? 0.929 11.258 25.281 1 89.94 97 PRO A C 1
ATOM 777 O O . PRO A 1 97 ? -0.108 11.219 24.609 1 89.94 97 PRO A O 1
ATOM 780 N N . PHE A 1 98 ? 0.964 10.688 26.484 1 90.94 98 PHE A N 1
ATOM 781 C CA . PHE A 1 98 ? -0.167 9.953 27.031 1 90.94 98 PHE A CA 1
ATOM 782 C C . PHE A 1 98 ? -1.302 10.906 27.406 1 90.94 98 PHE A C 1
ATOM 784 O O . PHE A 1 98 ? -2.467 10.625 27.109 1 90.94 98 PHE A O 1
ATOM 791 N N . GLU A 1 99 ? -0.904 12.031 27.906 1 89.94 99 GLU A N 1
ATOM 792 C CA . GLU A 1 99 ? -1.876 13.055 28.281 1 89.94 99 GLU A CA 1
ATOM 793 C C . GLU A 1 99 ? -2.521 13.688 27.062 1 89.94 99 GLU A C 1
ATOM 795 O O . GLU A 1 99 ? -3.699 14.055 27.094 1 89.94 99 GLU A O 1
ATOM 800 N N . VAL A 1 100 ? -1.754 13.82 26.062 1 88.06 100 VAL A N 1
ATOM 801 C CA . VAL A 1 100 ? -2.27 14.383 24.828 1 88.06 100 VAL A CA 1
ATOM 802 C C . VAL A 1 100 ? -3.4 13.508 24.281 1 88.06 100 VAL A C 1
ATOM 804 O O . VAL A 1 100 ? -4.418 14.016 23.812 1 88.06 100 VAL A O 1
ATOM 807 N N . HIS A 1 101 ? -3.27 12.219 24.375 1 87.56 101 HIS A N 1
ATOM 808 C CA . HIS A 1 101 ? -4.316 11.305 23.938 1 87.56 101 HIS A CA 1
ATOM 809 C C . HIS A 1 101 ? -5.605 11.508 24.719 1 87.56 101 HIS A C 1
ATOM 811 O O . HIS A 1 101 ? -6.688 11.586 24.125 1 87.56 101 HIS A O 1
ATOM 817 N N . VAL A 1 102 ? -5.422 11.656 25.984 1 88.88 102 VAL A N 1
ATOM 818 C CA . VAL A 1 102 ? -6.594 11.836 26.844 1 88.88 102 VAL A CA 1
ATOM 819 C C . VAL A 1 102 ? -7.293 13.148 26.5 1 88.88 102 VAL A C 1
ATOM 821 O O . VAL A 1 102 ? -8.516 13.188 26.359 1 88.88 102 VAL A O 1
ATOM 824 N N . ALA A 1 103 ? -6.504 14.148 26.344 1 86.88 103 ALA A N 1
ATOM 825 C CA . ALA A 1 103 ? -7.047 15.461 26.016 1 86.88 103 ALA A CA 1
ATOM 826 C C . ALA A 1 103 ? -7.801 15.438 24.688 1 86.88 103 ALA A C 1
ATOM 828 O O . ALA A 1 103 ? -8.859 16.047 24.562 1 86.88 103 ALA A O 1
ATOM 829 N N . PHE A 1 104 ? -7.297 14.789 23.766 1 85.19 104 PHE A N 1
ATOM 830 C CA . PHE A 1 104 ? -7.918 14.688 22.453 1 85.19 104 PHE A CA 1
ATOM 831 C C . PHE A 1 104 ? -9.25 13.953 22.531 1 85.19 104 PHE A C 1
ATOM 833 O 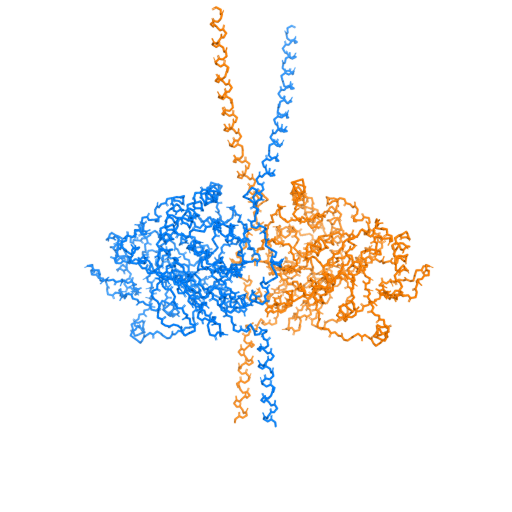O . PHE A 1 104 ? -10.25 14.398 21.969 1 85.19 104 PHE A O 1
ATOM 840 N N . PHE A 1 105 ? -9.305 12.875 23.219 1 87.81 105 PHE A N 1
ATOM 841 C CA . PHE A 1 105 ? -10.523 12.078 23.328 1 87.81 105 PHE A CA 1
ATOM 842 C C . PHE A 1 105 ? -11.578 12.797 24.156 1 87.81 105 PHE A C 1
ATOM 844 O O . PHE A 1 105 ? -12.773 12.68 23.891 1 87.81 105 PHE A O 1
ATOM 851 N N . ASP A 1 106 ? -11.078 13.523 25.125 1 87.5 106 ASP A N 1
ATOM 852 C CA . ASP A 1 106 ? -12.008 14.352 25.891 1 87.5 106 ASP A CA 1
ATOM 853 C C . ASP A 1 106 ? -12.633 15.438 25.016 1 87.5 106 ASP A C 1
ATOM 855 O O . ASP A 1 106 ? -13.82 15.734 25.141 1 87.5 106 ASP A O 1
ATOM 859 N N . LEU A 1 107 ? -11.805 16.016 24.25 1 84.88 107 LEU A N 1
ATOM 860 C CA . LEU A 1 107 ? -12.305 17.016 23.312 1 84.88 107 LEU A CA 1
ATOM 861 C C . LEU A 1 107 ? -13.32 16.391 22.359 1 84.88 107 LEU A C 1
ATOM 863 O O . LEU A 1 107 ? -14.359 17 22.078 1 84.88 107 LEU A O 1
ATOM 867 N N . GLU A 1 108 ? -13.055 15.227 21.812 1 87.31 108 GLU A N 1
ATOM 868 C CA . GLU A 1 108 ? -13.977 14.539 20.922 1 87.31 108 GLU A CA 1
ATOM 869 C C . GLU A 1 108 ? -15.312 14.266 21.609 1 87.31 108 GLU A C 1
ATOM 871 O O . GLU A 1 108 ? -16.375 14.43 21 1 87.31 108 GLU A O 1
ATOM 876 N N . LEU A 1 109 ? -15.211 13.859 22.859 1 89.69 109 LEU A N 1
ATOM 877 C CA . LEU A 1 109 ? -16.422 13.594 23.625 1 89.69 109 LEU A CA 1
ATOM 878 C C . LEU A 1 109 ? -17.234 14.875 23.844 1 89.69 109 LEU A C 1
ATOM 880 O O . LEU A 1 109 ? -18.453 14.859 23.75 1 89.69 109 LEU A O 1
ATOM 884 N N . TYR A 1 110 ? -16.547 15.883 24.109 1 88.19 110 TYR A N 1
ATOM 885 C CA . TYR A 1 110 ? -17.172 17.188 24.297 1 88.19 110 TYR A CA 1
ATOM 886 C C . TYR A 1 110 ? -17.922 17.609 23.047 1 88.19 110 TYR A C 1
ATOM 888 O O . TYR A 1 110 ? -19.062 18.047 23.109 1 88.19 110 TYR A O 1
ATOM 896 N N . VAL A 1 111 ? -17.297 17.453 21.938 1 87.44 111 VAL A N 1
ATOM 897 C CA . VAL A 1 111 ? -17.906 17.828 20.656 1 87.44 111 VAL A CA 1
ATOM 898 C C . VAL A 1 111 ? -19.109 16.953 20.375 1 87.44 111 VAL A C 1
ATOM 900 O O . VAL A 1 111 ? -20.156 17.438 19.938 1 87.44 111 VAL A O 1
ATOM 903 N N . CYS A 1 112 ? -19 15.664 20.625 1 90.81 112 CYS A N 1
ATOM 904 C CA . CYS A 1 112 ? -20.094 14.719 20.375 1 90.81 112 CYS A CA 1
ATOM 905 C C . CYS A 1 112 ? -21.312 15.07 21.234 1 90.81 112 CYS A C 1
ATOM 907 O O . CYS A 1 112 ? -22.438 15.023 20.734 1 90.81 112 CYS A O 1
ATOM 909 N N . GLN A 1 113 ? -21.047 15.438 22.484 1 91.25 113 GLN A N 1
ATOM 910 C CA . GLN A 1 113 ? -22.141 15.789 23.391 1 91.25 113 GLN A CA 1
ATOM 911 C C . GLN A 1 113 ? -22.953 16.969 22.859 1 91.25 113 GLN A C 1
ATOM 913 O O . GLN A 1 113 ? -24.172 17 23.016 1 91.25 113 GLN A O 1
ATOM 918 N N . ARG A 1 114 ? -22.312 17.828 22.219 1 90.38 114 ARG A N 1
ATOM 919 C CA . ARG A 1 114 ? -22.984 19.016 21.688 1 90.38 114 ARG A CA 1
ATOM 920 C C . ARG A 1 114 ? -23.547 18.75 20.312 1 90.38 114 ARG A C 1
ATOM 922 O O . ARG A 1 114 ? -24.656 19.203 19.984 1 90.38 114 ARG A O 1
ATOM 929 N N . ALA A 1 115 ? -22.844 18.016 19.516 1 90.88 115 ALA A N 1
ATOM 930 C CA . ALA A 1 115 ? -23.234 17.75 18.125 1 90.88 115 ALA A CA 1
ATOM 931 C C . ALA A 1 115 ? -24.562 17.016 18.078 1 90.88 115 ALA A C 1
ATOM 933 O O . ALA A 1 115 ? -25.453 17.375 17.297 1 90.88 115 ALA A O 1
ATOM 934 N N . VAL A 1 116 ? -24.797 16.031 18.953 1 91.44 116 VAL A N 1
ATOM 935 C CA . VAL A 1 116 ? -25.984 15.195 18.891 1 91.44 116 VAL A CA 1
ATOM 936 C C . VAL A 1 116 ? -27.203 15.984 19.375 1 91.44 116 VAL A C 1
ATOM 938 O O . VAL A 1 116 ? -28.344 15.562 19.188 1 91.44 116 VAL A O 1
ATOM 941 N N . LYS A 1 117 ? -26.953 17.125 20 1 90.81 117 LYS A N 1
ATOM 942 C CA . LYS A 1 117 ? -28.047 17.953 20.5 1 90.81 117 LYS A CA 1
ATOM 943 C C . LYS A 1 117 ? -28.312 19.125 19.562 1 90.81 117 LYS A C 1
ATOM 945 O O . LYS A 1 117 ? -29.266 19.891 19.766 1 90.81 117 LYS A O 1
ATOM 950 N N . SER A 1 118 ? -27.516 19.312 18.609 1 91.19 118 SER A N 1
ATOM 951 C CA . SER A 1 118 ? -27.625 20.453 17.703 1 91.19 118 SER A CA 1
ATOM 952 C C . SER A 1 118 ? -28.828 20.312 16.781 1 91.19 118 SER A C 1
ATOM 954 O O . SER A 1 118 ? -29.266 19.203 16.469 1 91.19 118 SER A O 1
ATOM 956 N N . ALA A 1 119 ? -29.375 21.453 16.359 1 92.69 119 ALA A N 1
ATOM 957 C CA . ALA A 1 119 ? -30.5 21.453 15.422 1 92.69 119 ALA A CA 1
ATOM 958 C C . ALA A 1 119 ? -30.094 20.844 14.086 1 92.69 119 ALA A C 1
ATOM 960 O O . ALA A 1 119 ? -30.906 20.172 13.438 1 92.69 119 ALA A O 1
ATOM 961 N N . GLY A 1 120 ? -28.906 21.062 13.672 1 91.44 120 GLY A N 1
ATOM 962 C CA . GLY A 1 120 ? -28.422 20.469 12.43 1 91.44 120 GLY A CA 1
ATOM 963 C C . GLY A 1 120 ? -28.453 18.953 12.438 1 91.44 120 GLY A C 1
ATOM 964 O O . GLY A 1 120 ? -28.938 18.344 11.492 1 91.44 120 GLY A O 1
ATOM 965 N N . PHE A 1 121 ? -28.016 18.406 13.555 1 92.44 121 PHE A N 1
ATOM 966 C CA . PHE A 1 121 ? -28.031 16.953 13.672 1 92.44 121 PHE A CA 1
ATOM 967 C C . PHE A 1 121 ? -29.469 16.438 13.695 1 92.44 121 PHE A C 1
ATOM 969 O O . PHE A 1 121 ? -29.781 15.438 13.031 1 92.44 121 PHE A O 1
ATOM 976 N N . ARG A 1 122 ? -30.297 17.078 14.367 1 92.62 122 ARG A N 1
ATOM 977 C CA . ARG A 1 122 ? -31.703 16.672 14.461 1 92.62 122 ARG A CA 1
ATOM 978 C C . ARG A 1 122 ? -32.375 16.75 13.102 1 92.62 122 ARG A C 1
ATOM 980 O O . ARG A 1 122 ? -33.25 15.914 12.781 1 92.62 122 ARG A O 1
ATOM 987 N N . SER A 1 123 ? -31.984 17.703 12.352 1 94.62 123 SER A N 1
ATOM 988 C CA . SER A 1 123 ? -32.562 17.828 11.016 1 94.62 123 SER A CA 1
ATOM 989 C C . SER A 1 123 ? -32.25 16.609 10.148 1 94.62 123 SER A C 1
ATOM 991 O O . SER A 1 123 ? -33 16.25 9.258 1 94.62 123 SER A O 1
ATOM 993 N N . MET A 1 124 ? -31.109 16.016 10.375 1 94.81 124 MET A N 1
ATOM 994 C CA . MET A 1 124 ? -30.734 14.812 9.648 1 94.81 124 MET A CA 1
ATOM 995 C C . MET A 1 124 ? -31.641 13.648 10.031 1 94.81 124 MET A C 1
ATOM 997 O O . MET A 1 124 ? -31.969 12.812 9.188 1 94.81 124 MET A O 1
ATOM 1001 N N . LEU A 1 125 ? -32.062 13.617 11.281 1 93.06 125 LEU A N 1
ATOM 1002 C CA . LEU A 1 125 ? -32.938 12.547 11.758 1 93.06 125 LEU A CA 1
ATOM 1003 C C . LEU A 1 125 ? -34.344 12.703 11.211 1 93.06 125 LEU A C 1
ATOM 1005 O O . LEU A 1 125 ? -35.125 11.75 11.203 1 93.06 125 LEU A O 1
ATOM 1009 N N . ASP A 1 126 ? -34.656 13.883 10.734 1 93.31 126 ASP A N 1
ATOM 1010 C CA . ASP A 1 126 ? -36 14.188 10.273 1 93.31 126 ASP A CA 1
ATOM 1011 C C . ASP A 1 126 ? -36.125 13.898 8.781 1 93.31 126 ASP A C 1
ATOM 1013 O O . ASP A 1 126 ? -37.219 14.125 8.203 1 93.31 126 ASP A O 1
ATOM 1017 N N . TYR A 1 127 ? -35.094 13.414 8.125 1 94.38 127 TYR A N 1
ATOM 1018 C CA . TYR A 1 127 ? -35.219 13 6.73 1 94.38 127 TYR A CA 1
ATOM 1019 C C . TYR A 1 127 ? -36.344 11.977 6.57 1 94.38 127 TYR A C 1
ATOM 1021 O O . TYR A 1 127 ? -36.688 11.25 7.512 1 94.38 127 TYR A O 1
ATOM 1029 N N . PRO A 1 128 ? -36.906 11.938 5.332 1 94.44 128 PRO A N 1
ATOM 1030 C CA . PRO A 1 128 ? -37.875 10.883 5.094 1 94.44 128 PRO A CA 1
ATOM 1031 C C . PRO A 1 128 ? -37.344 9.4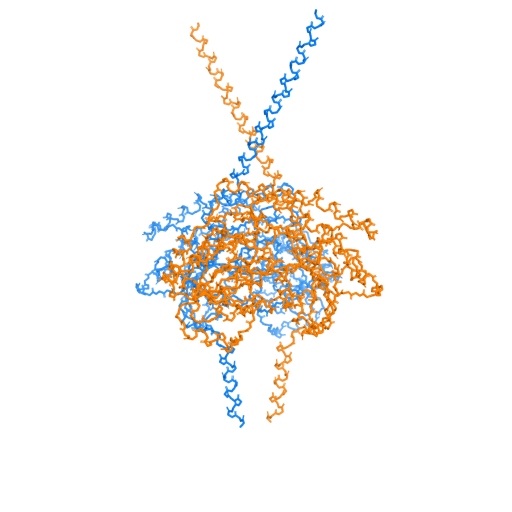92 5.371 1 94.44 128 PRO A C 1
ATOM 1033 O O . PRO A 1 128 ? -36.188 9.203 5.066 1 94.44 128 PRO A O 1
ATOM 1036 N N . LYS A 1 129 ? -38.125 8.648 5.871 1 90.56 129 LYS A N 1
ATOM 1037 C CA . LYS A 1 129 ? -37.688 7.332 6.328 1 90.56 129 LYS A CA 1
ATOM 1038 C C . LYS A 1 129 ? -37.188 6.477 5.168 1 90.56 129 LYS A C 1
ATOM 1040 O O . LYS A 1 129 ? -36.375 5.586 5.355 1 90.56 129 LYS A O 1
ATOM 1045 N N . ASP A 1 130 ? -37.656 6.785 4.012 1 92.94 130 ASP A N 1
ATOM 1046 C CA . ASP A 1 130 ? -37.281 5.965 2.867 1 92.94 130 ASP A CA 1
ATOM 1047 C C . ASP A 1 130 ? -36.094 6.555 2.133 1 92.94 130 ASP A C 1
ATOM 1049 O O . ASP A 1 130 ? -35.562 5.945 1.198 1 92.94 130 ASP A O 1
ATOM 1053 N N . PHE A 1 131 ? -35.656 7.703 2.609 1 94.88 131 PHE A N 1
ATOM 1054 C CA . PHE A 1 131 ? -34.5 8.305 1.97 1 94.88 131 PHE A CA 1
ATOM 1055 C C . PHE A 1 131 ? -33.219 7.539 2.314 1 94.88 131 PHE A C 1
ATOM 1057 O O . PHE A 1 131 ? -33.062 7.062 3.441 1 94.88 131 PHE A O 1
ATOM 1064 N N . ARG A 1 132 ? -32.344 7.391 1.312 1 94.5 132 ARG A N 1
ATOM 1065 C CA . ARG A 1 132 ? -31.078 6.711 1.52 1 94.5 132 ARG A CA 1
ATOM 1066 C C . ARG A 1 132 ? -29.938 7.484 0.877 1 94.5 132 ARG A C 1
ATOM 1068 O O . ARG A 1 132 ? -30.094 8.078 -0.192 1 94.5 132 ARG A O 1
ATOM 1075 N N . PHE A 1 133 ? -28.844 7.469 1.548 1 96.75 133 PHE A N 1
ATOM 1076 C CA . PHE A 1 133 ? -27.594 7.875 0.909 1 96.75 133 PHE A CA 1
ATOM 1077 C C . PHE A 1 133 ? -26.922 6.688 0.243 1 96.75 133 PHE A C 1
ATOM 1079 O O . PHE A 1 133 ? -27.047 5.551 0.707 1 96.75 133 PHE A O 1
ATOM 1086 N N . ASP A 1 134 ? -26.25 7 -0.809 1 95.62 134 ASP A N 1
ATOM 1087 C CA . ASP A 1 134 ? -25.531 5.949 -1.525 1 95.62 134 ASP A CA 1
ATOM 1088 C C . ASP A 1 134 ? -24.156 5.699 -0.91 1 95.62 134 ASP A C 1
ATOM 1090 O O . ASP A 1 134 ? -23.562 4.645 -1.124 1 95.62 134 ASP A O 1
ATOM 1094 N N . LEU A 1 135 ? -23.703 6.695 -0.18 1 96.25 135 LEU A N 1
ATOM 1095 C CA . LEU A 1 135 ? -22.375 6.645 0.417 1 96.25 135 LEU A CA 1
ATOM 1096 C C . LEU A 1 135 ? -22.25 7.648 1.559 1 96.25 135 LEU A C 1
ATOM 1098 O O . LEU A 1 135 ? -22.781 8.758 1.477 1 96.25 135 LEU A O 1
ATOM 1102 N N . VAL A 1 136 ? -21.547 7.242 2.57 1 96.31 136 VAL A N 1
ATOM 1103 C CA . VAL A 1 136 ? -21.188 8.148 3.652 1 96.31 136 VAL A CA 1
ATOM 1104 C C . VAL A 1 136 ? -19.656 8.281 3.717 1 96.31 136 VAL A C 1
ATOM 1106 O O . VAL A 1 136 ? -18.938 7.277 3.717 1 96.31 136 VAL A O 1
ATOM 1109 N N . ILE A 1 137 ? -19.188 9.5 3.686 1 96.38 137 ILE A N 1
ATOM 1110 C CA . ILE A 1 137 ? -17.781 9.82 3.906 1 96.38 137 ILE A CA 1
ATOM 1111 C C . ILE A 1 137 ? -17.609 10.523 5.254 1 96.38 137 ILE A C 1
ATOM 1113 O O . ILE A 1 137 ? -18.234 11.555 5.504 1 96.38 137 ILE A O 1
ATOM 1117 N N . HIS A 1 138 ? -16.859 9.906 6.09 1 94.75 138 HIS A N 1
ATOM 1118 C CA . HIS A 1 138 ? -16.641 10.477 7.418 1 94.75 138 HIS A CA 1
ATOM 1119 C C . HIS A 1 138 ? -15.203 10.945 7.598 1 94.75 138 HIS A C 1
ATOM 1121 O O . HIS A 1 138 ? -14.266 10.211 7.289 1 94.75 138 HIS A O 1
ATOM 1127 N N . ASP A 1 139 ? -15.047 12.125 8 1 90.75 139 ASP A N 1
ATOM 1128 C CA . ASP A 1 139 ? -13.734 12.617 8.406 1 90.75 139 ASP A CA 1
ATOM 1129 C C . ASP A 1 139 ? -13.25 11.906 9.672 1 90.75 139 ASP A C 1
ATOM 1131 O O . ASP A 1 139 ? -13.812 12.094 10.75 1 90.75 139 ASP A O 1
ATOM 1135 N N . HIS A 1 140 ? -12.219 11.156 9.617 1 83 140 HIS A N 1
ATOM 1136 C CA . HIS A 1 140 ? -11.781 10.234 10.664 1 83 140 HIS A CA 1
ATOM 1137 C C . HIS A 1 140 ? -11.234 10.992 11.867 1 83 140 HIS A C 1
ATOM 1139 O O . HIS A 1 140 ? -11.094 10.422 12.953 1 83 140 HIS A O 1
ATOM 1145 N N . LEU A 1 141 ? -11.016 12.203 11.922 1 73.44 141 LEU A N 1
ATOM 1146 C CA . LEU A 1 141 ? -10.367 12.906 13.023 1 73.44 141 LEU A CA 1
ATOM 1147 C C . LEU A 1 141 ? -11.289 12.977 14.242 1 73.44 141 LEU A C 1
ATOM 1149 O O . LEU A 1 141 ? -10.852 12.719 15.367 1 73.44 141 LEU A O 1
ATOM 1153 N N . ALA A 1 142 ? -12.594 13.391 14.031 1 70.19 142 ALA A N 1
ATOM 1154 C CA . ALA A 1 142 ? -13.438 13.555 15.203 1 70.19 142 ALA A CA 1
ATOM 1155 C C . ALA A 1 142 ? -14.906 13.297 14.867 1 70.19 142 ALA A C 1
ATOM 1157 O O . ALA A 1 142 ? -15.312 13.422 13.711 1 70.19 142 ALA A O 1
ATOM 1158 N N . GLY A 1 143 ? -15.578 12.672 15.867 1 75.69 143 GLY A N 1
ATOM 1159 C CA . GLY A 1 143 ? -17.031 12.633 15.82 1 75.69 143 GLY A CA 1
ATOM 1160 C C . GLY A 1 143 ? -17.578 11.266 15.453 1 75.69 143 GLY A C 1
ATOM 1161 O O . GLY A 1 143 ? -18.531 11.164 14.68 1 75.69 143 GLY A O 1
ATOM 1162 N N . PRO A 1 144 ? -16.953 10.242 15.906 1 87.75 144 PRO A N 1
ATOM 1163 C CA . PRO A 1 144 ? -17.484 8.922 15.562 1 87.75 144 PRO A CA 1
ATOM 1164 C C . PRO A 1 144 ? -18.922 8.742 16.031 1 87.75 144 PRO A C 1
ATOM 1166 O O . PRO A 1 144 ? -19.609 7.82 15.586 1 87.75 144 PRO A O 1
ATOM 1169 N N . CYS A 1 145 ? -19.422 9.711 16.922 1 89.94 145 CYS A N 1
ATOM 1170 C CA . CYS A 1 145 ? -20.797 9.641 17.391 1 89.94 145 CYS A CA 1
ATOM 1171 C C . CYS A 1 145 ? -21.781 9.883 16.25 1 89.94 145 CYS A C 1
ATOM 1173 O O . CYS A 1 145 ? -22.906 9.391 16.281 1 89.94 145 CYS A O 1
ATOM 1175 N N . LEU A 1 146 ? -21.359 10.594 15.25 1 92.38 146 LEU A N 1
ATOM 1176 C CA . LEU A 1 146 ? -22.25 10.914 14.141 1 92.38 146 LEU A CA 1
ATOM 1177 C C . LEU A 1 146 ? -22.406 9.719 13.203 1 92.38 146 LEU A C 1
ATOM 1179 O O . LEU A 1 146 ? -23.281 9.719 12.336 1 92.38 146 LEU A O 1
ATOM 1183 N N . LEU A 1 147 ? -21.625 8.672 13.406 1 93.94 147 LEU A N 1
ATOM 1184 C CA . LEU A 1 147 ? -21.734 7.469 12.586 1 93.94 147 LEU A CA 1
ATOM 1185 C C . LEU A 1 147 ? -23.062 6.766 12.844 1 93.94 147 LEU A C 1
ATOM 1187 O O . LEU A 1 147 ? -23.453 5.875 12.086 1 93.94 147 LEU A O 1
ATOM 1191 N N . ILE A 1 148 ? -23.812 7.219 13.883 1 93.56 148 ILE A N 1
ATOM 1192 C CA . ILE A 1 148 ? -25.125 6.664 14.164 1 93.56 148 ILE A CA 1
ATOM 1193 C C . ILE A 1 148 ? -26.062 6.941 12.984 1 93.56 148 ILE A C 1
ATOM 1195 O O . ILE A 1 148 ? -27.062 6.25 12.805 1 93.56 148 ILE A O 1
ATOM 1199 N N . LEU A 1 149 ? -25.734 7.926 12.188 1 94.31 149 LEU A N 1
ATOM 1200 C CA . LEU A 1 149 ? -26.5 8.25 10.992 1 94.31 149 LEU A CA 1
ATOM 1201 C C . LEU A 1 149 ? -26.469 7.102 9.992 1 94.31 149 LEU A C 1
ATOM 1203 O O . LEU A 1 149 ? -27.344 7.012 9.117 1 94.31 149 LEU A O 1
ATOM 1207 N N . LEU A 1 150 ? -25.438 6.234 10.07 1 95 150 LEU A N 1
ATOM 1208 C CA . LEU A 1 150 ? -25.391 5.062 9.203 1 95 150 LEU A CA 1
ATOM 1209 C C . LEU A 1 150 ? -26.641 4.199 9.398 1 95 150 LEU A C 1
ATOM 1211 O O . LEU A 1 150 ? -27.266 3.775 8.422 1 95 150 LEU A O 1
ATOM 1215 N N . SER A 1 151 ? -26.953 3.996 10.633 1 92.62 151 SER A N 1
ATOM 1216 C CA . SER A 1 151 ? -28.125 3.195 10.93 1 92.62 151 SER A CA 1
ATOM 1217 C C . SER A 1 151 ? -29.406 3.906 10.492 1 92.62 151 SER A C 1
ATOM 1219 O O . SER A 1 151 ? -30.344 3.271 10 1 92.62 151 SER A O 1
ATOM 1221 N N . THR A 1 152 ? -29.453 5.188 10.68 1 92.69 152 THR A N 1
ATOM 1222 C CA . THR A 1 152 ? -30.609 5.996 10.305 1 92.69 152 THR A CA 1
ATOM 1223 C C . THR A 1 152 ? -30.891 5.875 8.805 1 92.69 152 THR A C 1
ATOM 1225 O O . THR A 1 152 ? -32.062 5.859 8.391 1 92.69 152 THR A O 1
ATOM 1228 N N . PHE A 1 153 ? -29.875 5.754 8.008 1 96 153 PHE A N 1
ATOM 1229 C CA . PHE A 1 153 ? -30.047 5.805 6.559 1 96 153 PHE A CA 1
ATOM 1230 C C . PHE A 1 153 ? -29.844 4.426 5.941 1 96 153 PHE A C 1
ATOM 1232 O O . PHE A 1 153 ? -29.453 4.312 4.777 1 96 153 PHE A O 1
ATOM 1239 N N . GLY A 1 154 ? -29.906 3.336 6.676 1 93.25 154 GLY A N 1
ATOM 1240 C CA . GLY A 1 154 ? -29.938 1.975 6.164 1 93.25 154 GLY A CA 1
ATOM 1241 C C . GLY A 1 154 ? -28.547 1.425 5.887 1 93.25 154 GLY A C 1
ATOM 1242 O O . GLY A 1 154 ? -28.359 0.651 4.945 1 93.25 154 GLY A O 1
ATOM 1243 N N . TYR A 1 155 ? -27.562 1.868 6.496 1 93.19 155 TYR A N 1
ATOM 1244 C CA . TYR A 1 155 ? -26.188 1.379 6.484 1 93.19 155 TYR A CA 1
ATOM 1245 C C . TYR A 1 155 ? -25.578 1.484 5.094 1 93.19 155 TYR A C 1
ATOM 1247 O O . TYR A 1 155 ? -25.062 0.501 4.559 1 93.19 155 TYR A O 1
ATOM 1255 N N . PRO A 1 156 ? -25.609 2.695 4.539 1 94.38 156 PRO A N 1
ATOM 1256 C CA . PRO A 1 156 ? -24.828 2.871 3.307 1 94.38 156 PRO A CA 1
ATOM 1257 C C . PRO A 1 156 ? -23.344 2.58 3.498 1 94.38 156 PRO A C 1
ATOM 1259 O O . PRO A 1 156 ? -22.859 2.566 4.629 1 94.38 156 PRO A O 1
ATOM 1262 N N . PRO A 1 157 ? -22.625 2.279 2.398 1 92.56 157 PRO A N 1
ATOM 1263 C CA . PRO A 1 157 ? -21.172 2.102 2.535 1 92.56 157 PRO A CA 1
ATOM 1264 C C . PRO A 1 157 ? -20.5 3.297 3.199 1 92.56 157 PRO A C 1
ATOM 1266 O O . PRO A 1 157 ? -20.891 4.441 2.979 1 92.56 157 PRO A O 1
ATOM 1269 N N . LEU A 1 158 ? -19.484 3.002 4.016 1 93.62 158 LEU A N 1
ATOM 1270 C CA . LEU A 1 158 ? -18.75 4.012 4.762 1 93.62 158 LEU A CA 1
ATOM 1271 C C . LEU A 1 158 ? -17.297 4.055 4.312 1 93.62 158 LEU A C 1
ATOM 1273 O O . LEU A 1 158 ? -16.641 3.012 4.184 1 93.62 158 LEU A O 1
ATOM 1277 N N . ILE A 1 159 ? -16.828 5.262 4.016 1 93.94 159 ILE A N 1
ATOM 1278 C CA . ILE A 1 159 ? -15.398 5.438 3.83 1 93.94 159 ILE A CA 1
ATOM 1279 C C . ILE A 1 159 ? -14.898 6.586 4.707 1 93.94 159 ILE A C 1
ATOM 1281 O O . ILE A 1 159 ? -15.68 7.461 5.094 1 93.94 159 ILE A O 1
ATOM 1285 N N . TYR A 1 160 ? -13.648 6.531 5.016 1 93.5 160 TYR A N 1
ATOM 1286 C CA . TYR A 1 160 ? -13.023 7.617 5.77 1 93.5 160 TYR A CA 1
ATOM 1287 C C . TYR A 1 160 ? -12.234 8.531 4.852 1 93.5 160 TYR A C 1
ATOM 1289 O O . TYR A 1 160 ? -11.664 8.086 3.854 1 93.5 160 TYR A O 1
ATOM 1297 N N . ALA A 1 161 ? -12.289 9.758 5.129 1 94.69 161 ALA A N 1
ATOM 1298 C CA . ALA A 1 161 ? -11.406 10.773 4.555 1 94.69 161 ALA A CA 1
ATOM 1299 C C . ALA A 1 161 ? -10.789 11.633 5.648 1 94.69 161 ALA A C 1
ATOM 1301 O O . ALA A 1 161 ? -11.469 12.039 6.598 1 94.69 161 ALA A O 1
ATOM 1302 N N . SER A 1 162 ? -9.461 11.836 5.504 1 92.5 162 SER A N 1
ATOM 1303 C CA . SER A 1 162 ? -8.828 12.594 6.582 1 92.5 162 SER A CA 1
ATOM 1304 C C . SER A 1 162 ? -7.766 13.547 6.039 1 92.5 162 SER A C 1
ATOM 1306 O O . SER A 1 162 ? -6.93 13.148 5.223 1 92.5 162 SER A O 1
ATOM 1308 N N . ALA A 1 163 ? -7.801 14.773 6.57 1 91.69 163 ALA A N 1
ATOM 1309 C CA . ALA A 1 163 ? -6.77 15.758 6.258 1 91.69 163 ALA A CA 1
ATOM 1310 C C . ALA A 1 163 ? -5.469 15.438 6.984 1 91.69 163 ALA A C 1
ATOM 1312 O O . ALA A 1 163 ? -4.414 15.992 6.656 1 91.69 163 ALA A O 1
ATOM 1313 N N . TYR A 1 164 ? -5.555 14.516 7.836 1 87.56 164 TYR A N 1
ATOM 1314 C CA . TYR A 1 164 ? -4.387 14.008 8.547 1 87.56 164 TYR A CA 1
ATOM 1315 C C . TYR A 1 164 ? -3.75 12.852 7.793 1 87.56 164 TYR A C 1
ATOM 1317 O O . TYR A 1 164 ? -4.406 12.195 6.977 1 87.56 164 TYR A O 1
ATOM 1325 N N . ASN A 1 165 ? -2.553 12.758 8.062 1 86.75 165 ASN A N 1
ATOM 1326 C CA . ASN A 1 165 ? -1.935 11.555 7.516 1 86.75 165 ASN A CA 1
ATOM 1327 C C . ASN A 1 165 ? -2.428 10.297 8.227 1 86.75 165 ASN A C 1
ATOM 1329 O O . ASN A 1 165 ? -3.518 10.297 8.805 1 86.75 165 ASN A O 1
ATOM 1333 N N . ARG A 1 166 ? -1.755 9.305 8.359 1 80.94 166 ARG A N 1
ATOM 1334 C CA . ARG A 1 166 ? -2.232 8.047 8.922 1 80.94 166 ARG A CA 1
ATOM 1335 C C . ARG A 1 166 ? -2.436 8.164 10.43 1 80.94 166 ARG A C 1
ATOM 1337 O O . ARG A 1 166 ? -1.521 8.555 11.156 1 80.94 166 ARG A O 1
ATOM 1344 N N . GLN A 1 167 ? -3.619 7.926 10.852 1 81.81 167 GLN A N 1
ATOM 1345 C CA . GLN A 1 167 ? -3.963 7.914 12.266 1 81.81 167 GLN A CA 1
ATOM 1346 C C . GLN A 1 167 ? -3.924 6.496 12.836 1 81.81 167 GLN A C 1
ATOM 1348 O O . GLN A 1 167 ? -4.387 5.555 12.188 1 81.81 167 GLN A O 1
ATOM 1353 N N . SER A 1 168 ? -3.389 6.406 13.977 1 78.81 168 SER A N 1
ATOM 1354 C CA . SER A 1 168 ? -3.279 5.102 14.625 1 78.81 168 SER A CA 1
ATOM 1355 C C . SER A 1 168 ? -4.656 4.5 14.891 1 78.81 168 SER A C 1
ATOM 1357 O O . SER A 1 168 ? -4.805 3.279 14.969 1 78.81 168 SER A O 1
ATOM 1359 N N . THR A 1 169 ? -5.648 5.34 14.945 1 78.69 169 THR A N 1
ATOM 1360 C CA . THR A 1 169 ? -6.988 4.875 15.289 1 78.69 169 THR A CA 1
ATOM 1361 C C . THR A 1 169 ? -7.621 4.129 14.117 1 78.69 169 THR A C 1
ATOM 1363 O O . THR A 1 169 ? -8.641 3.463 14.281 1 78.69 169 THR A O 1
ATOM 1366 N N . LEU A 1 170 ? -7.035 4.219 12.984 1 82.81 170 LEU A N 1
ATOM 1367 C CA . LEU A 1 170 ? -7.523 3.48 11.828 1 82.81 170 LEU A CA 1
ATOM 1368 C C . LEU A 1 170 ? -7.363 1.979 12.031 1 82.81 170 LEU A C 1
ATOM 1370 O O . LEU A 1 170 ? -7.996 1.183 11.336 1 82.81 170 LEU A O 1
ATOM 1374 N N . THR A 1 171 ? -6.508 1.595 12.938 1 76.25 171 THR A N 1
ATOM 1375 C CA . THR A 1 171 ? -6.348 0.182 13.266 1 76.25 171 THR A CA 1
ATOM 1376 C C . THR A 1 171 ? -7.676 -0.423 13.719 1 76.25 171 THR A C 1
ATOM 1378 O O . THR A 1 171 ? -8.008 -1.553 13.352 1 76.25 171 THR A O 1
ATOM 1381 N N . THR A 1 172 ? -8.414 0.358 14.461 1 74.88 172 THR A N 1
ATOM 1382 C CA . THR A 1 172 ? -9.695 -0.127 14.969 1 74.88 172 THR A CA 1
ATOM 1383 C C . THR A 1 172 ? -10.758 -0.105 13.883 1 74.88 172 THR A C 1
ATOM 1385 O O . THR A 1 172 ? -11.547 -1.047 13.75 1 74.88 172 THR A O 1
ATOM 1388 N N . SER A 1 173 ? -10.758 0.886 13.125 1 81.62 173 SER A N 1
ATOM 1389 C CA . SER A 1 173 ? -11.836 1.081 12.164 1 81.62 173 SER A CA 1
ATOM 1390 C C . SER A 1 173 ? -11.594 0.265 10.891 1 81.62 173 SER A C 1
ATOM 1392 O O . SER A 1 173 ? -12.531 -0.312 10.336 1 81.62 173 SER A O 1
ATOM 1394 N N . LEU A 1 174 ? -10.383 0.131 10.461 1 82.75 174 LEU A N 1
ATOM 1395 C CA . LEU A 1 174 ? -10.109 -0.495 9.172 1 82.75 174 LEU A CA 1
ATOM 1396 C C . LEU A 1 174 ? -9.273 -1.759 9.352 1 82.75 174 LEU A C 1
ATOM 1398 O O . LEU A 1 174 ? -8.992 -2.463 8.375 1 82.75 174 LEU A O 1
ATOM 1402 N N . GLY A 1 175 ? -8.898 -1.987 10.539 1 78.56 175 GLY A N 1
ATOM 1403 C CA . GLY A 1 175 ? -8.094 -3.168 10.797 1 78.56 175 GLY A CA 1
ATOM 1404 C C . GLY A 1 175 ? -6.664 -3.039 10.289 1 78.56 175 GLY A C 1
ATOM 1405 O O . GLY A 1 175 ? -6.008 -4.043 10.008 1 78.56 175 GLY A O 1
ATOM 1406 N N . THR A 1 176 ? -6.195 -1.856 10.141 1 79.69 176 THR A N 1
ATOM 1407 C CA . THR A 1 176 ? -4.824 -1.645 9.695 1 79.69 176 THR A CA 1
ATOM 1408 C C . THR A 1 176 ? -3.828 -2.084 10.766 1 79.69 176 THR A C 1
ATOM 1410 O O . THR A 1 176 ? -4.195 -2.242 11.93 1 79.69 176 THR A O 1
ATOM 1413 N N . VAL A 1 177 ? -2.641 -2.393 10.281 1 75.56 177 VAL A N 1
ATOM 1414 C CA . VAL A 1 177 ? -1.587 -2.777 11.219 1 75.56 177 VAL A CA 1
ATOM 1415 C C . VAL A 1 177 ? -0.479 -1.726 11.211 1 75.56 177 VAL A C 1
ATOM 1417 O O . VAL A 1 177 ? -0.161 -1.16 10.156 1 75.56 177 VAL A O 1
ATOM 1420 N N . VAL A 1 178 ? -0.063 -1.45 12.398 1 77.88 178 VAL A N 1
ATOM 1421 C CA . VAL A 1 178 ? 1.052 -0.518 12.539 1 77.88 178 VAL A CA 1
ATOM 1422 C C . VAL A 1 178 ? 2.27 -1.247 13.102 1 77.88 178 VAL A C 1
ATOM 1424 O O . VAL A 1 178 ? 2.129 -2.201 13.867 1 77.88 178 VAL A O 1
ATOM 1427 N N . PHE A 1 179 ? 3.43 -0.834 12.633 1 76.88 179 PHE A N 1
ATOM 1428 C CA . PHE A 1 179 ? 4.684 -1.358 13.164 1 76.88 179 PHE A CA 1
ATOM 1429 C C . PHE A 1 179 ? 5.336 -0.353 14.109 1 76.88 179 PHE A C 1
ATOM 1431 O O . PHE A 1 179 ? 6.152 0.466 13.68 1 76.88 179 PHE A O 1
ATOM 1438 N N . PRO A 1 180 ? 5.086 -0.53 15.359 1 78.38 180 PRO A N 1
ATOM 1439 C CA . PRO A 1 180 ? 5.543 0.484 16.312 1 78.38 180 PRO A CA 1
ATOM 1440 C C . PRO A 1 180 ? 7.062 0.599 16.375 1 78.38 180 PRO A C 1
ATOM 1442 O O . PRO A 1 180 ? 7.594 1.58 16.906 1 78.38 180 PRO A O 1
ATOM 1445 N N . GLY A 1 181 ? 7.719 -0.395 15.906 1 75.5 181 GLY A N 1
ATOM 1446 C CA . GLY A 1 181 ? 9.172 -0.335 15.883 1 75.5 181 GLY A CA 1
ATOM 1447 C C . GLY A 1 181 ? 9.711 0.668 14.883 1 75.5 181 GLY A C 1
ATOM 1448 O O . GLY A 1 181 ? 10.852 1.121 15.008 1 75.5 181 GLY A O 1
ATOM 1449 N N . PHE A 1 182 ? 8.883 1.081 13.938 1 77 182 PHE A N 1
ATOM 1450 C CA . PHE A 1 182 ? 9.398 1.938 12.875 1 77 182 PHE A CA 1
ATOM 1451 C C . PHE A 1 182 ? 8.547 3.195 12.742 1 77 182 PHE A C 1
ATOM 1453 O O . PHE A 1 182 ? 9.008 4.207 12.211 1 77 182 PHE A O 1
ATOM 1460 N N . VAL A 1 183 ? 7.367 3.107 13.242 1 82.88 183 VAL A N 1
ATOM 1461 C CA . VAL A 1 183 ? 6.453 4.227 13.039 1 82.88 183 VAL A CA 1
ATOM 1462 C C . VAL A 1 183 ? 6.113 4.871 14.383 1 82.88 183 VAL A C 1
ATOM 1464 O O . VAL A 1 183 ? 5.383 4.289 15.188 1 82.88 183 VAL A O 1
ATOM 1467 N N . PRO A 1 184 ? 6.574 6.008 14.531 1 87.44 184 PRO A N 1
ATOM 1468 C CA . PRO A 1 184 ? 6.195 6.684 15.773 1 87.44 184 PRO A CA 1
ATOM 1469 C C . PRO A 1 184 ? 4.707 7.031 15.828 1 87.44 184 PRO A C 1
ATOM 1471 O O . PRO A 1 184 ? 4.113 7.367 14.797 1 87.44 184 PRO A O 1
ATOM 1474 N N . ASN A 1 185 ? 4.215 6.898 17.047 1 88.88 185 ASN A N 1
ATOM 1475 C CA . ASN A 1 185 ? 2.867 7.418 17.25 1 88.88 185 ASN A CA 1
ATOM 1476 C C . ASN A 1 185 ? 2.768 8.891 16.875 1 88.88 185 ASN A C 1
ATOM 1478 O O . ASN A 1 185 ? 3.727 9.648 17.047 1 88.88 185 ASN A O 1
ATOM 1482 N N . GLN A 1 186 ? 1.688 9.312 16.484 1 85.62 186 GLN A N 1
ATOM 1483 C CA . GLN A 1 186 ? 1.499 10.656 15.938 1 85.62 186 GLN A CA 1
ATOM 1484 C C . GLN A 1 186 ? 1.798 11.719 16.984 1 85.62 186 GLN A C 1
ATOM 1486 O O . GLN A 1 186 ? 2.178 12.844 16.641 1 85.62 186 GLN A O 1
ATOM 1491 N N . VAL A 1 187 ? 1.633 11.406 18.219 1 87.62 187 VAL A N 1
ATOM 1492 C CA . VAL A 1 187 ? 1.811 12.406 19.266 1 87.62 187 VAL A CA 1
ATOM 1493 C C . VAL A 1 187 ? 3.17 12.219 19.938 1 87.62 187 VAL A C 1
ATOM 1495 O O . VAL A 1 187 ? 3.453 12.836 20.969 1 87.62 187 VAL A O 1
ATOM 1498 N N . TYR A 1 188 ? 3.898 11.297 19.406 1 90.5 188 TYR A N 1
ATOM 1499 C CA . TYR A 1 188 ? 5.219 11.039 19.969 1 90.5 188 TYR A CA 1
ATOM 1500 C C . TYR A 1 188 ? 6.301 11.758 19.172 1 90.5 188 TYR A C 1
ATOM 1502 O O . TYR A 1 188 ? 6.57 11.414 18.016 1 90.5 188 TYR A O 1
ATOM 1510 N N . ASP A 1 189 ? 6.898 12.703 19.766 1 92.25 189 ASP A N 1
ATOM 1511 C CA . ASP A 1 189 ? 7.934 13.508 19.125 1 92.25 189 ASP A CA 1
ATOM 1512 C C . ASP A 1 189 ? 9.289 12.812 19.188 1 92.25 189 ASP A C 1
ATOM 1514 O O . ASP A 1 189 ? 10.07 13.047 20.109 1 92.25 189 ASP A O 1
ATOM 1518 N N . VAL A 1 190 ? 9.57 12.023 18.109 1 89.06 190 VAL A N 1
ATOM 1519 C CA . VAL A 1 190 ? 10.859 11.344 18.047 1 89.06 190 VAL A CA 1
ATOM 1520 C C . VAL A 1 190 ? 11.383 11.352 16.609 1 89.06 190 VAL A C 1
ATOM 1522 O O . VAL A 1 190 ? 10.602 11.352 15.664 1 89.06 190 VAL A O 1
ATOM 1525 N N . GLN A 1 191 ? 12.648 11.375 16.578 1 83.81 191 GLN A N 1
ATOM 1526 C CA . GLN A 1 191 ? 13.305 11.32 15.273 1 83.81 191 GLN A CA 1
ATOM 1527 C C . GLN A 1 191 ? 13.602 9.883 14.867 1 83.81 191 GLN A C 1
ATOM 1529 O O . GLN A 1 191 ? 13.781 9.016 15.727 1 83.81 191 GLN A O 1
ATOM 1534 N N . HIS A 1 192 ? 13.602 9.703 13.555 1 77.69 192 HIS A N 1
ATOM 1535 C CA . HIS A 1 192 ? 13.977 8.406 13.008 1 77.69 192 HIS A CA 1
ATOM 1536 C C . HIS A 1 192 ? 15.477 8.336 12.719 1 77.69 192 HIS A C 1
ATOM 1538 O O . HIS A 1 192 ? 16.062 9.305 12.227 1 77.69 192 HIS A O 1
ATOM 1544 N N . PRO A 1 193 ? 16.141 7.207 13.062 1 80.94 193 PRO A N 1
ATOM 1545 C CA . PRO A 1 193 ? 15.594 5.996 13.688 1 80.94 193 PRO A CA 1
ATOM 1546 C C . PRO A 1 193 ? 15.43 6.141 15.203 1 80.94 193 PRO A C 1
ATOM 1548 O O . PRO A 1 193 ? 16.219 6.844 15.844 1 80.94 193 PRO A O 1
ATOM 1551 N N . MET A 1 194 ? 14.508 5.488 15.711 1 82.94 194 MET A N 1
ATOM 1552 C CA . MET A 1 194 ? 14.234 5.527 17.156 1 82.94 194 MET A CA 1
ATOM 1553 C C . MET A 1 194 ? 15.25 4.691 17.922 1 82.94 194 MET A C 1
ATOM 1555 O O . MET A 1 194 ? 15.688 3.643 17.438 1 82.94 194 MET A O 1
ATOM 1559 N N . THR A 1 195 ? 15.602 5.129 19.141 1 84 195 THR A N 1
ATOM 1560 C CA . THR A 1 195 ? 16.406 4.336 20.062 1 84 195 THR A CA 1
ATOM 1561 C C . THR A 1 195 ? 15.578 3.205 20.656 1 84 195 THR A C 1
ATOM 1563 O O . THR A 1 195 ? 14.359 3.168 20.5 1 84 195 THR A O 1
ATOM 1566 N N . PHE A 1 196 ? 16.297 2.293 21.391 1 80.69 196 PHE A N 1
ATOM 1567 C CA . PHE A 1 196 ? 15.617 1.191 22.062 1 80.69 196 PHE A CA 1
ATOM 1568 C C . PHE A 1 196 ? 14.562 1.717 23.031 1 80.69 196 PHE A C 1
ATOM 1570 O O . PHE A 1 196 ? 13.438 1.22 23.062 1 80.69 196 PHE A O 1
ATOM 1577 N N . TYR A 1 197 ? 14.969 2.725 23.844 1 84.19 197 TYR A N 1
ATOM 1578 C CA . TYR A 1 197 ? 14.055 3.334 24.797 1 84.19 197 TYR A CA 1
ATOM 1579 C C . TYR A 1 197 ? 12.852 3.953 24.094 1 84.19 197 TYR A C 1
ATOM 1581 O O . TYR A 1 197 ? 11.711 3.746 24.5 1 84.19 197 TYR A O 1
ATOM 1589 N N . GLN A 1 198 ? 13.086 4.691 23.016 1 87.94 198 GLN A N 1
ATOM 1590 C CA . GLN A 1 198 ? 12.016 5.355 22.266 1 87.94 198 GLN A CA 1
ATOM 1591 C C . GLN A 1 198 ? 11.062 4.34 21.656 1 87.94 198 GLN A C 1
ATOM 1593 O O . GLN A 1 198 ? 9.852 4.559 21.625 1 87.94 198 GLN A O 1
ATOM 1598 N N . LYS A 1 199 ? 11.625 3.246 21.188 1 84.62 199 LYS A N 1
ATOM 1599 C CA . LYS A 1 199 ? 10.797 2.182 20.625 1 84.62 199 LYS A CA 1
ATOM 1600 C C . LYS A 1 199 ? 9.883 1.582 21.703 1 84.62 199 LYS A C 1
ATOM 1602 O O . LYS A 1 199 ? 8.727 1.257 21.422 1 84.62 199 LYS A O 1
ATOM 1607 N N . THR A 1 200 ? 10.422 1.411 22.859 1 83 200 THR A N 1
ATOM 1608 C CA . THR A 1 200 ? 9.648 0.854 23.969 1 83 200 THR A CA 1
ATOM 1609 C C . THR A 1 200 ? 8.508 1.79 24.344 1 83 200 THR A C 1
ATOM 1611 O O . THR A 1 200 ? 7.363 1.354 24.484 1 83 200 THR A O 1
ATOM 1614 N N . VAL A 1 201 ? 8.828 3.043 24.5 1 86.44 201 VAL A N 1
ATOM 1615 C CA . VAL A 1 201 ? 7.816 4.031 24.844 1 86.44 201 VAL A CA 1
ATOM 1616 C C . VAL A 1 201 ? 6.762 4.098 23.75 1 86.44 201 VAL A C 1
ATOM 1618 O O . VAL A 1 201 ? 5.562 4.176 24.031 1 86.44 201 VAL A O 1
ATOM 1621 N N . ASN A 1 202 ? 7.227 4.066 22.547 1 88.31 202 ASN A N 1
ATOM 1622 C CA . ASN A 1 202 ? 6.316 4.113 21.406 1 88.31 202 ASN A CA 1
ATOM 1623 C C . ASN A 1 202 ? 5.332 2.947 21.438 1 88.31 202 ASN A C 1
ATOM 1625 O O . ASN A 1 202 ? 4.137 3.131 21.188 1 88.31 202 ASN A O 1
ATOM 1629 N N . ARG A 1 203 ? 5.801 1.821 21.734 1 83.75 203 ARG A N 1
ATOM 1630 C CA . ARG A 1 203 ? 4.945 0.643 21.812 1 83.75 203 ARG A CA 1
ATOM 1631 C C . ARG A 1 203 ? 3.928 0.791 22.953 1 83.75 203 ARG A C 1
ATOM 1633 O O . ARG A 1 203 ? 2.756 0.44 22.781 1 83.75 203 ARG A O 1
ATOM 1640 N N . LEU A 1 204 ? 4.422 1.237 24.016 1 83.81 204 LEU A N 1
ATOM 1641 C CA . LEU A 1 204 ? 3.535 1.451 25.156 1 83.81 204 LEU A CA 1
ATOM 1642 C C . LEU A 1 204 ? 2.453 2.471 24.812 1 83.81 204 LEU A C 1
ATOM 1644 O O . LEU A 1 204 ? 1.308 2.336 25.25 1 83.81 204 LEU A O 1
ATOM 1648 N N . LEU A 1 205 ? 2.863 3.439 24.094 1 87.81 205 LEU A N 1
ATOM 1649 C CA . LEU A 1 205 ? 1.917 4.477 23.703 1 87.81 205 LEU A CA 1
ATOM 1650 C C . LEU A 1 205 ? 0.833 3.91 22.781 1 87.81 205 LEU A C 1
ATOM 1652 O O . LEU A 1 205 ? -0.347 4.234 22.938 1 87.81 205 LEU A O 1
ATOM 1656 N N . TYR A 1 206 ? 1.231 3.082 21.859 1 85.25 206 TYR A N 1
ATOM 1657 C CA . TYR A 1 206 ? 0.256 2.434 20.984 1 85.25 206 TYR A CA 1
ATOM 1658 C C . TYR A 1 206 ? -0.692 1.555 21.797 1 85.25 206 TYR A C 1
ATOM 1660 O O . TYR A 1 206 ? -1.901 1.547 21.547 1 85.25 206 TYR A O 1
ATOM 1668 N N . PHE A 1 207 ? -0.156 0.876 22.734 1 80.94 207 PHE A N 1
ATOM 1669 C CA . PHE A 1 207 ? -0.967 0.022 23.594 1 80.94 207 PHE A CA 1
ATOM 1670 C C . PHE A 1 207 ? -1.929 0.855 24.438 1 80.94 207 PHE A C 1
ATOM 1672 O O . PHE A 1 207 ? -3.109 0.519 24.562 1 80.94 207 PHE A O 1
ATOM 1679 N N . TRP A 1 208 ? -1.374 1.859 24.938 1 85.31 208 TRP A N 1
ATOM 1680 C CA . TRP A 1 208 ? -2.18 2.766 25.75 1 85.31 208 TRP A CA 1
ATOM 1681 C C . TRP A 1 208 ? -3.34 3.336 24.938 1 85.31 208 TRP A C 1
ATOM 1683 O O . TRP A 1 208 ? -4.48 3.354 25.406 1 85.31 208 TRP A O 1
ATOM 1693 N N . GLU A 1 209 ? -3.08 3.803 23.828 1 88 209 GLU A N 1
ATOM 1694 C CA . GLU A 1 209 ? -4.109 4.379 22.969 1 88 209 GLU A CA 1
ATOM 1695 C C . GLU A 1 209 ? -5.207 3.365 22.672 1 88 209 GLU A C 1
ATOM 1697 O O . GLU A 1 209 ? -6.395 3.686 22.75 1 88 209 GLU A O 1
ATOM 1702 N N . TYR A 1 210 ? -4.828 2.189 22.359 1 83.25 210 TYR A N 1
ATOM 1703 C CA . TYR A 1 210 ? -5.785 1.146 22 1 83.25 210 TYR A CA 1
ATOM 1704 C C . TYR A 1 210 ? -6.703 0.835 23.188 1 83.25 210 TYR A C 1
ATOM 1706 O O . TYR A 1 210 ? -7.926 0.784 23.031 1 83.25 210 TYR A O 1
ATOM 1714 N N . PHE A 1 211 ? -6.152 0.646 24.344 1 84.94 211 PHE A N 1
ATOM 1715 C CA . PHE A 1 211 ? -6.93 0.228 25.5 1 84.94 211 PHE A CA 1
ATOM 1716 C C . PHE A 1 211 ? -7.777 1.379 26.031 1 84.94 211 PHE A C 1
ATOM 1718 O O . PHE A 1 211 ? -8.914 1.172 26.469 1 84.94 211 PHE A O 1
ATOM 1725 N N . PHE A 1 212 ? -7.191 2.533 26.016 1 90.25 212 PHE A N 1
ATOM 1726 C CA . PHE A 1 212 ? -7.965 3.699 26.422 1 90.25 212 PHE A CA 1
ATOM 1727 C C . PHE A 1 212 ? -9.195 3.871 25.547 1 90.25 212 PHE A C 1
ATOM 1729 O O . PHE A 1 212 ? -10.297 4.121 26.047 1 90.25 212 PHE A O 1
ATOM 1736 N N . LYS A 1 213 ? -9.031 3.752 24.281 1 88.56 213 LYS A N 1
ATOM 1737 C CA . LYS A 1 213 ? -10.148 3.889 23.359 1 88.56 213 LYS A CA 1
ATOM 1738 C C . LYS A 1 213 ? -11.172 2.777 23.562 1 88.56 213 LYS A C 1
ATOM 1740 O O . LYS A 1 213 ? -12.375 3.043 23.656 1 88.56 213 LYS A O 1
ATOM 1745 N N . ALA A 1 214 ? -10.742 1.528 23.688 1 86.44 214 ALA A N 1
ATOM 1746 C CA . ALA A 1 214 ? -11.617 0.358 23.75 1 86.44 214 ALA A CA 1
ATOM 1747 C C . ALA A 1 214 ? -12.414 0.327 25.047 1 86.44 214 ALA A C 1
ATOM 1749 O O . ALA A 1 214 ? -13.578 -0.072 25.062 1 86.44 214 ALA A O 1
ATOM 1750 N N . TYR A 1 215 ? -11.789 0.826 26.141 1 91.69 215 TYR A N 1
ATOM 1751 C CA . TYR A 1 215 ? -12.406 0.523 27.438 1 91.69 215 TYR A CA 1
ATOM 1752 C C . TYR A 1 215 ? -12.867 1.797 28.125 1 91.69 215 TYR A C 1
ATOM 1754 O O . TYR A 1 215 ? -13.594 1.74 29.125 1 91.69 215 TYR A O 1
ATOM 1762 N N . ILE A 1 216 ? -12.484 2.877 27.609 1 93.88 216 ILE A N 1
ATOM 1763 C CA . ILE A 1 216 ? -12.898 4.113 28.266 1 93.88 216 ILE A CA 1
ATOM 1764 C C . ILE A 1 216 ? -13.656 4.996 27.266 1 93.88 216 ILE A C 1
ATOM 1766 O O . ILE A 1 216 ? -14.828 5.305 27.484 1 93.88 216 ILE A O 1
ATOM 1770 N N . TYR A 1 217 ? -13.062 5.324 26.141 1 92.81 217 TYR A N 1
ATOM 1771 C CA . TYR A 1 217 ? -13.602 6.293 25.203 1 92.81 217 TYR A CA 1
ATOM 1772 C C . TYR A 1 217 ? -14.867 5.766 24.547 1 92.81 217 TYR A C 1
ATOM 1774 O O . TYR A 1 217 ? -15.914 6.418 24.578 1 92.81 217 TYR A O 1
ATOM 1782 N N . TYR A 1 218 ? -14.82 4.562 23.969 1 92.5 218 TYR A N 1
ATOM 1783 C CA . TYR A 1 218 ? -15.953 4.031 23.219 1 92.5 218 TYR A CA 1
ATOM 1784 C C . TYR A 1 218 ? -17.141 3.773 24.141 1 92.5 218 TYR A C 1
ATOM 1786 O O . TYR A 1 218 ? -18.281 4.113 23.797 1 92.5 218 TYR A O 1
ATOM 1794 N N . PRO A 1 219 ? -16.938 3.207 25.359 1 94.69 219 PRO A N 1
ATOM 1795 C CA . PRO A 1 219 ? -18.078 3.037 26.266 1 94.69 219 PRO A CA 1
ATOM 1796 C C . PRO A 1 219 ? -18.75 4.363 26.625 1 94.69 219 PRO A C 1
ATOM 1798 O O . PRO A 1 219 ? -19.969 4.43 26.75 1 94.69 219 PRO A O 1
ATOM 1801 N N . LYS A 1 220 ? -17.938 5.371 26.797 1 95.38 220 LYS A N 1
ATOM 1802 C CA . LYS A 1 220 ? -18.516 6.688 27.078 1 95.38 220 LYS A CA 1
ATOM 1803 C C . LYS A 1 220 ? -19.344 7.191 25.906 1 95.38 220 LYS A C 1
ATOM 1805 O O . LYS A 1 220 ? -20.406 7.762 26.094 1 95.38 220 LYS A O 1
ATOM 1810 N N . LEU A 1 221 ? -18.891 7.004 24.75 1 94 221 LEU A N 1
ATOM 1811 C CA . LEU A 1 221 ? -19.609 7.422 23.547 1 94 221 LEU A CA 1
ATOM 1812 C C . LEU A 1 221 ? -20.906 6.637 23.375 1 94 221 LEU A C 1
ATOM 1814 O O . LEU A 1 221 ? -21.938 7.207 23.047 1 94 221 LEU A O 1
ATOM 1818 N N . ASP A 1 222 ? -20.812 5.359 23.578 1 96 222 ASP A N 1
ATOM 1819 C CA . ASP A 1 222 ? -22 4.516 23.469 1 96 222 ASP A CA 1
ATOM 1820 C C . ASP A 1 222 ? -23.062 4.934 24.484 1 96 222 ASP A C 1
ATOM 1822 O O . ASP A 1 222 ? -24.25 4.961 24.172 1 96 222 ASP A O 1
ATOM 1826 N N . SER A 1 223 ? -22.625 5.195 25.656 1 95.94 223 SER A N 1
ATOM 1827 C CA . SER A 1 223 ? -23.547 5.66 26.688 1 95.94 223 SER A CA 1
ATOM 1828 C C . SER A 1 223 ? -24.203 6.973 26.266 1 95.94 223 SER A C 1
ATOM 1830 O O . SER A 1 223 ? -25.406 7.152 26.469 1 95.94 223 SER A O 1
ATOM 1832 N N . LEU A 1 224 ? -23.422 7.871 25.75 1 94.69 224 LEU A N 1
ATOM 1833 C CA . LEU A 1 224 ? -23.938 9.148 25.281 1 94.69 224 LEU A CA 1
ATOM 1834 C C . LEU A 1 224 ? -25.016 8.945 24.219 1 94.69 224 LEU A C 1
ATOM 1836 O O . LEU A 1 224 ? -26.078 9.562 24.281 1 94.69 224 LEU A O 1
ATOM 1840 N N . ILE A 1 225 ? -24.766 8.109 23.297 1 93.62 225 ILE A N 1
ATOM 1841 C CA . ILE A 1 225 ? -25.672 7.852 22.188 1 93.62 225 ILE A CA 1
ATOM 1842 C C . ILE A 1 225 ? -26.953 7.191 22.703 1 93.62 225 ILE A C 1
ATOM 1844 O O . ILE A 1 225 ? -28.047 7.543 22.281 1 93.62 225 ILE A O 1
ATOM 1848 N N . GLN A 1 226 ? -26.766 6.273 23.578 1 95.38 226 GLN A N 1
ATOM 1849 C CA . GLN A 1 226 ? -27.922 5.617 24.172 1 95.38 226 GLN A CA 1
ATOM 1850 C C . GLN A 1 226 ? -28.797 6.613 24.922 1 95.38 226 GLN A C 1
ATOM 1852 O O . GLN A 1 226 ? -30.031 6.617 24.766 1 95.38 226 GLN A O 1
ATOM 1857 N N . GLN A 1 227 ? -28.266 7.387 25.672 1 95.12 227 GLN A N 1
ATOM 1858 C CA . GLN A 1 227 ? -28.984 8.336 26.5 1 95.12 227 GLN A CA 1
ATOM 1859 C C . GLN A 1 227 ? -29.672 9.398 25.656 1 95.12 227 GLN A C 1
ATOM 1861 O O . GLN A 1 227 ? -30.828 9.742 25.891 1 95.12 227 GLN A O 1
ATOM 1866 N N . GLU A 1 228 ? -28.969 9.938 24.672 1 93 228 GLU A N 1
ATOM 1867 C CA . GLU A 1 228 ? -29.453 11.094 23.922 1 93 228 GLU A CA 1
ATOM 1868 C C . GLU A 1 228 ? -30.312 10.672 22.734 1 93 228 GLU A C 1
ATOM 1870 O O . GLU A 1 228 ? -31.203 11.406 22.312 1 93 228 GLU A O 1
ATOM 1875 N N . LEU A 1 229 ? -30 9.5 22.188 1 92.31 229 LEU A N 1
ATOM 1876 C CA . LEU A 1 229 ? -30.656 9.141 20.938 1 92.31 229 LEU A CA 1
ATOM 1877 C C . LEU A 1 229 ? -31.406 7.82 21.062 1 92.31 229 LEU A C 1
ATOM 1879 O O . LEU A 1 229 ? -32.062 7.383 20.125 1 92.31 229 LEU A O 1
ATOM 1883 N N . ASN A 1 230 ? -31.297 7.184 22.094 1 92.19 230 ASN A N 1
ATOM 1884 C CA . ASN A 1 230 ? -31.953 5.902 22.344 1 92.19 230 ASN A CA 1
ATOM 1885 C C . ASN A 1 230 ? -31.547 4.852 21.312 1 92.19 230 ASN A C 1
ATOM 1887 O O . ASN A 1 230 ? -32.375 4.125 20.797 1 92.19 230 ASN A O 1
ATOM 1891 N N . GLN A 1 231 ? -30.297 4.926 20.984 1 89.94 231 GLN A N 1
ATOM 1892 C CA . GLN A 1 231 ? -29.703 3.943 20.078 1 89.94 231 GLN A CA 1
ATOM 1893 C C . GLN A 1 231 ? -28.719 3.035 20.797 1 89.94 231 GLN A C 1
ATOM 1895 O O . GLN A 1 231 ? -27.969 3.492 21.656 1 89.94 231 GLN A O 1
ATOM 1900 N N . THR A 1 232 ? -28.734 1.719 20.406 1 89.62 232 THR A N 1
ATOM 1901 C CA . THR A 1 232 ? -27.953 0.753 21.172 1 89.62 232 THR A CA 1
ATOM 1902 C C . THR A 1 232 ? -26.766 0.244 20.359 1 89.62 232 THR A C 1
ATOM 1904 O O . THR A 1 232 ? -25.891 -0.424 20.891 1 89.62 232 THR A O 1
ATOM 1907 N N . GLU A 1 233 ? -26.781 0.6 19.141 1 92.06 233 GLU A N 1
ATOM 1908 C CA . GLU A 1 233 ? -25.641 0.139 18.359 1 92.06 233 GLU A CA 1
ATOM 1909 C C . GLU A 1 233 ? -24.359 0.832 18.797 1 92.06 233 GLU A C 1
ATOM 1911 O O . GLU A 1 233 ? -24.344 2.041 19.031 1 92.06 233 GLU A O 1
ATOM 1916 N N . SER A 1 234 ? -23.312 0.06 18.906 1 92.75 234 SER A N 1
ATOM 1917 C CA . SER A 1 234 ? -22.047 0.62 19.375 1 92.75 234 SER A CA 1
ATOM 1918 C C . SER A 1 234 ? -21.344 1.388 18.266 1 92.75 234 SER A C 1
ATOM 1920 O O . SER A 1 234 ? -21.422 1.003 17.094 1 92.75 234 SER A O 1
ATOM 1922 N N . VAL A 1 235 ? -20.641 2.406 18.656 1 92 235 VAL A N 1
ATOM 1923 C CA . VAL A 1 235 ? -19.875 3.217 17.719 1 92 235 VAL A CA 1
ATOM 1924 C C . VAL A 1 235 ? -18.781 2.363 17.062 1 92 235 VAL A C 1
ATOM 1926 O O . VAL A 1 235 ? -18.516 2.498 15.875 1 92 235 VAL A O 1
ATOM 1929 N N . THR A 1 236 ? -18.234 1.441 17.844 1 88.88 236 THR A N 1
ATOM 1930 C CA . THR A 1 236 ? -17.172 0.571 17.328 1 88.88 236 THR A CA 1
ATOM 1931 C C . THR A 1 236 ? -17.703 -0.319 16.219 1 88.88 236 THR A C 1
ATOM 1933 O O . THR A 1 236 ? -17.016 -0.533 15.211 1 88.88 236 THR A O 1
ATOM 1936 N N . SER A 1 237 ? -18.891 -0.835 16.375 1 89.12 237 SER A N 1
ATOM 1937 C CA . SER A 1 237 ? -19.5 -1.672 15.336 1 89.12 237 SER A CA 1
ATOM 1938 C C . SER A 1 237 ? -19.734 -0.881 14.055 1 89.12 237 SER A C 1
ATOM 1940 O O . SER A 1 237 ? -19.594 -1.414 12.953 1 89.12 237 SER A O 1
ATOM 1942 N N . LEU A 1 238 ? -20.062 0.383 14.211 1 91.75 238 LEU A N 1
ATOM 1943 C CA . LEU A 1 238 ? -20.297 1.237 13.047 1 91.75 238 LEU A CA 1
ATOM 1944 C C . LEU A 1 238 ? -18.984 1.571 12.344 1 91.75 238 LEU A C 1
ATOM 1946 O O . LEU A 1 238 ? -18.922 1.561 11.117 1 91.75 238 LEU A O 1
ATOM 1950 N N . GLU A 1 239 ? -17.938 1.839 13.102 1 90.31 239 GLU A N 1
ATOM 1951 C CA . GLU A 1 239 ? -16.641 2.152 12.523 1 90.31 239 GLU A CA 1
ATOM 1952 C C . GLU A 1 239 ? -16.094 0.977 11.719 1 90.31 239 GLU A C 1
ATOM 1954 O O . GLU A 1 239 ? -15.43 1.172 10.695 1 90.31 239 GLU A O 1
ATOM 1959 N N . LYS A 1 240 ? -16.422 -0.206 12.172 1 86.12 240 LYS A N 1
ATOM 1960 C CA . LYS A 1 240 ? -15.898 -1.416 11.555 1 86.12 240 LYS A CA 1
ATOM 1961 C C . LYS A 1 240 ? -16.547 -1.677 10.203 1 86.12 240 LYS A C 1
ATOM 1963 O O . LYS A 1 240 ? -16.094 -2.535 9.445 1 86.12 240 LYS A O 1
ATOM 1968 N N . ARG A 1 241 ? -17.516 -0.872 9.844 1 87.12 241 ARG A N 1
ATOM 1969 C CA . ARG A 1 241 ? -18.156 -0.998 8.539 1 87.12 241 ARG A CA 1
ATOM 1970 C C . ARG A 1 241 ? -17.391 -0.248 7.465 1 87.12 241 ARG A C 1
ATOM 1972 O O . ARG A 1 241 ? -17.703 -0.354 6.277 1 87.12 241 ARG A O 1
ATOM 1979 N N . SER A 1 242 ? -16.344 0.474 7.906 1 89.88 242 SER A N 1
ATOM 1980 C CA . SER A 1 242 ? -15.586 1.281 6.957 1 89.88 242 SER A CA 1
ATOM 1981 C C . SER A 1 242 ? -14.883 0.407 5.926 1 89.88 242 SER A C 1
ATOM 1983 O O . SER A 1 242 ? -14.344 -0.649 6.262 1 89.88 242 SER A O 1
ATOM 1985 N N . LEU A 1 243 ? -14.898 0.896 4.688 1 87.62 243 LEU A N 1
ATOM 1986 C CA . LEU A 1 243 ? -14.367 0.106 3.582 1 87.62 243 LEU A CA 1
ATOM 1987 C C . LEU A 1 243 ? -12.938 0.521 3.256 1 87.62 243 LEU A C 1
ATOM 1989 O O . LEU A 1 243 ? -12.102 -0.324 2.928 1 87.62 243 LEU A O 1
ATOM 1993 N N . LEU A 1 244 ? -12.688 1.768 3.273 1 90.38 244 LEU A N 1
ATOM 1994 C CA . LEU A 1 244 ? -11.359 2.281 2.965 1 90.38 244 LEU A CA 1
ATOM 1995 C C . LEU A 1 244 ? -11.164 3.676 3.549 1 90.38 244 LEU A C 1
ATOM 1997 O O . LEU A 1 244 ? -12.109 4.266 4.086 1 90.38 244 LEU A O 1
ATOM 2001 N N . ALA A 1 245 ? -10 4.148 3.512 1 92.88 245 ALA A N 1
ATOM 2002 C CA . ALA A 1 245 ? -9.68 5.496 3.975 1 92.88 245 ALA A CA 1
ATOM 2003 C C . ALA A 1 245 ? -8.859 6.254 2.934 1 92.88 245 ALA A C 1
ATOM 2005 O O . ALA A 1 245 ? -7.934 5.699 2.34 1 92.88 245 ALA A O 1
ATOM 2006 N N . ILE A 1 246 ? -9.305 7.414 2.66 1 95.44 246 ILE A N 1
ATOM 2007 C CA . ILE A 1 246 ? -8.562 8.367 1.841 1 95.44 246 ILE A CA 1
ATOM 2008 C C . ILE A 1 246 ? -7.809 9.344 2.74 1 95.44 246 ILE A C 1
ATOM 2010 O O . ILE A 1 246 ? -8.422 10.172 3.424 1 95.44 246 ILE A O 1
ATOM 2014 N N . LEU A 1 247 ? -6.496 9.258 2.693 1 94.81 247 LEU A N 1
ATOM 2015 C CA . LEU A 1 247 ? -5.719 9.984 3.688 1 94.81 247 LEU A CA 1
ATOM 2016 C C . LEU A 1 247 ? -4.812 11.016 3.02 1 94.81 247 LEU A C 1
ATOM 2018 O O . LEU A 1 247 ? -4.273 10.766 1.939 1 94.81 247 LEU A O 1
ATOM 2022 N N . ASN A 1 248 ? -4.625 12.117 3.709 1 95.12 248 ASN A N 1
ATOM 2023 C CA . ASN A 1 248 ? -3.693 13.148 3.273 1 95.12 248 ASN A CA 1
ATOM 2024 C C . ASN A 1 248 ? -2.244 12.734 3.512 1 95.12 248 ASN A C 1
ATOM 2026 O O . ASN A 1 248 ? -1.508 13.414 4.227 1 95.12 248 ASN A O 1
ATOM 2030 N N . SER A 1 249 ? -1.86 11.672 2.85 1 92.44 249 SER A N 1
ATOM 2031 C CA . SER A 1 249 ? -0.532 11.086 3.004 1 92.44 249 SER A CA 1
ATOM 2032 C C . SER A 1 249 ? 0.153 10.906 1.653 1 92.44 249 SER A C 1
ATOM 2034 O O . SER A 1 249 ? -0.505 10.922 0.611 1 92.44 249 SER A O 1
ATOM 2036 N N . ASN A 1 250 ? 1.432 10.914 1.748 1 90 250 ASN A N 1
ATOM 2037 C CA . ASN A 1 250 ? 2.268 10.781 0.559 1 90 250 ASN A CA 1
ATOM 2038 C C . ASN A 1 250 ? 3.521 9.961 0.841 1 90 250 ASN A C 1
ATOM 2040 O O . ASN A 1 250 ? 4.242 10.227 1.804 1 90 250 ASN A O 1
ATOM 2044 N N . GLN A 1 251 ? 3.807 9.086 -0.029 1 83.25 251 GLN A N 1
ATOM 2045 C CA . GLN A 1 251 ? 4.895 8.133 0.196 1 83.25 251 GLN A CA 1
ATOM 2046 C C . GLN A 1 251 ? 6.25 8.836 0.169 1 83.25 251 GLN A C 1
ATOM 2048 O O . GLN A 1 251 ? 7.215 8.352 0.762 1 83.25 251 GLN A O 1
ATOM 2053 N N . ILE A 1 252 ? 6.332 9.938 -0.491 1 84.5 252 ILE A N 1
ATOM 2054 C CA . ILE A 1 252 ? 7.594 10.656 -0.619 1 84.5 252 ILE A CA 1
ATOM 2055 C C . ILE A 1 252 ? 7.879 11.43 0.665 1 84.5 252 ILE A C 1
ATOM 2057 O O . ILE A 1 252 ? 9.031 11.523 1.098 1 84.5 252 ILE A O 1
ATOM 2061 N N . LEU A 1 253 ? 6.816 11.898 1.269 1 87.38 253 LEU A N 1
ATOM 2062 C CA . LEU A 1 253 ? 6.965 12.789 2.416 1 87.38 253 LEU A CA 1
ATOM 2063 C C . LEU A 1 253 ? 6.875 12.008 3.723 1 87.38 253 LEU A C 1
ATOM 2065 O O . LEU A 1 253 ? 7.613 12.289 4.672 1 87.38 253 LEU A O 1
ATOM 2069 N N . ASP A 1 254 ? 6.074 10.992 3.771 1 84.81 254 ASP A N 1
ATOM 2070 C CA . ASP A 1 254 ? 5.777 10.289 5.016 1 84.81 254 ASP A CA 1
ATOM 2071 C C . ASP A 1 254 ? 6.844 9.25 5.332 1 84.81 254 ASP A C 1
ATOM 2073 O O . ASP A 1 254 ? 7.656 8.906 4.469 1 84.81 254 ASP A O 1
ATOM 2077 N N . LEU A 1 255 ? 6.816 8.852 6.57 1 78.75 255 LEU A N 1
ATOM 2078 C CA . LEU A 1 255 ? 7.691 7.762 6.98 1 78.75 255 LEU A CA 1
ATOM 2079 C C . LEU A 1 255 ? 7.355 6.48 6.223 1 78.75 255 LEU A C 1
ATOM 2081 O O . LEU A 1 255 ? 6.203 6.262 5.848 1 78.75 255 LEU A O 1
ATOM 2085 N N . PRO A 1 256 ? 8.43 5.707 5.965 1 73.5 256 PRO A N 1
ATOM 2086 C CA . PRO A 1 256 ? 8.141 4.461 5.25 1 73.5 256 PRO A CA 1
ATOM 2087 C C . PRO A 1 256 ? 7.336 3.473 6.094 1 73.5 256 PRO A C 1
ATOM 2089 O O . PRO A 1 256 ? 7.734 3.141 7.211 1 73.5 256 PRO A O 1
ATOM 2092 N N . GLU A 1 257 ? 6.145 3.402 5.918 1 78.25 257 GLU A N 1
ATOM 2093 C CA . GLU A 1 257 ? 5.281 2.443 6.602 1 78.25 257 GLU A CA 1
ATOM 2094 C C . GLU A 1 257 ? 4.5 1.593 5.605 1 78.25 257 GLU A C 1
ATOM 2096 O O . GLU A 1 257 ? 4.117 2.074 4.535 1 78.25 257 GLU A O 1
ATOM 2101 N N . ALA A 1 258 ? 4.355 0.334 6.004 1 81.12 258 ALA A N 1
ATOM 2102 C CA . ALA A 1 258 ? 3.488 -0.517 5.195 1 81.12 258 ALA A CA 1
ATOM 2103 C C . ALA A 1 258 ? 2.037 -0.047 5.262 1 81.12 258 ALA A C 1
ATOM 2105 O O . ALA A 1 258 ? 1.542 0.302 6.336 1 81.12 258 ALA A O 1
ATOM 2106 N N . VAL A 1 259 ? 1.477 0.053 4.129 1 82.44 259 VAL A N 1
ATOM 2107 C CA . VAL A 1 259 ? 0.128 0.604 4.039 1 82.44 259 VAL A CA 1
ATOM 2108 C C . VAL A 1 259 ? -0.85 -0.489 3.611 1 82.44 259 VAL A C 1
ATOM 2110 O O . VAL A 1 259 ? -0.594 -1.217 2.65 1 82.44 259 VAL A O 1
ATOM 2113 N N . SER A 1 260 ? -1.93 -0.551 4.355 1 82.12 260 SER A N 1
ATOM 2114 C CA . SER A 1 260 ? -2.977 -1.494 3.977 1 82.12 260 SER A CA 1
ATOM 2115 C C . SER A 1 260 ? -3.57 -1.145 2.615 1 82.12 260 SER A C 1
ATOM 2117 O O . SER A 1 260 ? -3.637 0.03 2.246 1 82.12 260 SER A O 1
ATOM 2119 N N . PRO A 1 261 ? -4.02 -2.139 1.898 1 78.06 261 PRO A N 1
ATOM 2120 C CA . PRO A 1 261 ? -4.512 -1.904 0.54 1 78.06 261 PRO A CA 1
ATOM 2121 C C . PRO A 1 261 ? -5.746 -1.006 0.507 1 78.06 261 PRO A C 1
ATOM 2123 O O . PRO A 1 261 ? -6.055 -0.411 -0.529 1 78.06 261 PRO A O 1
ATOM 2126 N N . ASN A 1 262 ? -6.449 -0.905 1.598 1 83.94 262 ASN A N 1
ATOM 2127 C CA . ASN A 1 262 ? -7.645 -0.072 1.62 1 83.94 262 ASN A CA 1
ATOM 2128 C C . ASN A 1 262 ? -7.336 1.341 2.107 1 83.94 262 ASN A C 1
ATOM 2130 O O . ASN A 1 262 ? -8.234 2.064 2.537 1 83.94 262 ASN A O 1
ATOM 2134 N N . ILE A 1 263 ? -6.094 1.685 2.066 1 89.12 263 ILE A N 1
ATOM 2135 C CA . ILE A 1 263 ? -5.676 3.057 2.336 1 89.12 263 ILE A CA 1
ATOM 2136 C C . ILE A 1 263 ? -5.227 3.723 1.037 1 89.12 263 ILE A C 1
ATOM 2138 O O . ILE A 1 263 ? -4.359 3.205 0.332 1 89.12 263 ILE A O 1
ATOM 2142 N N . VAL A 1 264 ? -5.844 4.801 0.723 1 92.06 264 VAL A N 1
ATOM 2143 C CA . VAL A 1 264 ? -5.496 5.574 -0.464 1 92.06 264 VAL A CA 1
ATOM 2144 C C . VAL A 1 264 ? -4.816 6.879 -0.05 1 92.06 264 VAL A C 1
ATOM 2146 O O . VAL A 1 264 ? -5.363 7.645 0.749 1 92.06 264 VAL A O 1
ATOM 2149 N N . GLN A 1 265 ? -3.631 7.059 -0.58 1 93.31 265 GLN A N 1
ATOM 2150 C CA . GLN A 1 265 ? -2.854 8.234 -0.209 1 93.31 265 GLN A CA 1
ATOM 2151 C C . GLN A 1 265 ? -3.041 9.359 -1.223 1 93.31 265 GLN A C 1
ATOM 2153 O O . GLN A 1 265 ? -2.807 9.172 -2.418 1 93.31 265 GLN A O 1
ATOM 2158 N N . VAL A 1 266 ? -3.42 10.547 -0.715 1 96.81 266 VAL A N 1
ATOM 2159 C CA . VAL A 1 266 ? -3.73 11.648 -1.627 1 96.81 266 VAL A CA 1
ATOM 2160 C C . VAL A 1 266 ? -3.08 12.93 -1.125 1 96.81 266 VAL A C 1
ATOM 2162 O O . VAL A 1 266 ? -3.705 14 -1.14 1 96.81 266 VAL A O 1
ATOM 2165 N N . GLY A 1 267 ? -1.851 12.781 -0.656 1 95.81 267 GLY A N 1
ATOM 2166 C CA . GLY A 1 267 ? -1.128 13.961 -0.216 1 95.81 267 GLY A CA 1
ATOM 2167 C C . GLY A 1 267 ? -1.07 15.055 -1.27 1 95.81 267 GLY A C 1
ATOM 2168 O O . GLY A 1 267 ? -0.771 14.781 -2.436 1 95.81 267 GLY A O 1
ATOM 2169 N N . GLY A 1 268 ? -1.386 16.359 -0.877 1 95.75 268 GLY A N 1
ATOM 2170 C CA . GLY A 1 268 ? -1.372 17.484 -1.795 1 95.75 268 GLY A CA 1
ATOM 2171 C C . GLY A 1 268 ? -2.727 17.766 -2.418 1 95.75 268 GLY A C 1
ATOM 2172 O O . GLY A 1 268 ? -2.854 18.641 -3.273 1 95.75 268 GLY A O 1
ATOM 2173 N N . LEU A 1 269 ? -3.742 17.062 -1.945 1 96.44 269 LEU A N 1
ATOM 2174 C CA . LEU A 1 269 ? -5.086 17.172 -2.506 1 96.44 269 LEU A CA 1
ATOM 2175 C C . LEU A 1 269 ? -5.594 18.609 -2.434 1 96.44 269 LEU A C 1
ATOM 2177 O O . LEU A 1 269 ? -6.293 19.062 -3.34 1 96.44 269 LEU A O 1
ATOM 2181 N N . HIS A 1 270 ? -5.207 19.375 -1.434 1 94.38 270 HIS A N 1
ATOM 2182 C CA . HIS A 1 270 ? -5.73 20.703 -1.189 1 94.38 270 HIS A CA 1
ATOM 2183 C C . HIS A 1 270 ? -5.031 21.734 -2.07 1 94.38 270 HIS A C 1
ATOM 2185 O O . HIS A 1 270 ? -5.48 22.891 -2.17 1 94.38 270 HIS A O 1
ATOM 2191 N N . ILE A 1 271 ? -3.936 21.328 -2.652 1 94.44 271 ILE A N 1
ATOM 2192 C CA . ILE A 1 271 ? -3.145 22.281 -3.428 1 94.44 271 ILE A CA 1
ATOM 2193 C C . ILE A 1 271 ? -3.828 22.547 -4.766 1 94.44 271 ILE A C 1
ATOM 2195 O O . ILE A 1 271 ? -4.117 21.625 -5.523 1 94.44 271 ILE A O 1
ATOM 2199 N N . LYS A 1 272 ? -4.059 23.781 -5.062 1 90.25 272 LYS A N 1
ATOM 2200 C CA . LYS A 1 272 ? -4.758 24.234 -6.262 1 90.25 272 LYS A CA 1
ATOM 2201 C C . LYS A 1 272 ? -3.791 24.859 -7.262 1 90.25 272 LYS A C 1
ATOM 2203 O O . LYS A 1 272 ? -2.648 25.172 -6.918 1 90.25 272 LYS A O 1
ATOM 2208 N N . PRO A 1 273 ? -4.305 24.922 -8.5 1 85 273 PRO A N 1
ATOM 2209 C CA . PRO A 1 273 ? -3.48 25.672 -9.461 1 85 273 PRO A CA 1
ATOM 2210 C C . PRO A 1 273 ? -3.158 27.078 -8.992 1 85 273 PRO A C 1
ATOM 2212 O O . PRO A 1 273 ? -4.008 27.75 -8.391 1 85 273 PRO A O 1
ATOM 2215 N N . GLN A 1 274 ? -2.061 27.516 -9.352 1 86 274 GLN A N 1
ATOM 2216 C CA . GLN A 1 274 ? -1.519 28.766 -8.859 1 86 274 GLN A CA 1
ATOM 2217 C C . GLN A 1 274 ? -2.258 29.953 -9.461 1 86 274 GLN A C 1
ATOM 2219 O O . GLN A 1 274 ? -2.473 30.016 -10.672 1 86 274 GLN A O 1
ATOM 2224 N N . LYS A 1 275 ? -2.609 30.828 -8.562 1 87.69 275 LYS A N 1
ATOM 2225 C CA . LYS A 1 275 ? -3.127 32.125 -8.977 1 87.69 275 LYS A CA 1
ATOM 2226 C C . LYS A 1 275 ? -2.062 33.219 -8.844 1 87.69 275 LYS A C 1
ATOM 2228 O O . LYS A 1 275 ? -1.023 33 -8.219 1 87.69 275 LYS A O 1
ATOM 2233 N N . SER A 1 276 ? -2.35 34.312 -9.469 1 90.56 276 SER A N 1
ATOM 2234 C CA . SER A 1 276 ? -1.416 35.406 -9.352 1 90.56 276 SER A CA 1
ATOM 2235 C C . SER A 1 276 ? -1.521 36.094 -7.992 1 90.56 276 SER A C 1
ATOM 2237 O O . SER A 1 276 ? -2.604 36.156 -7.406 1 90.56 276 SER A O 1
ATOM 2239 N N . LEU A 1 277 ? -0.373 36.562 -7.551 1 93.31 277 LEU A N 1
ATOM 2240 C CA . LEU A 1 277 ? -0.368 37.344 -6.316 1 93.31 277 LEU A CA 1
ATOM 2241 C C . LEU A 1 277 ? -1.06 38.688 -6.52 1 93.31 277 LEU A C 1
ATOM 2243 O O . LEU A 1 277 ? -0.985 39.25 -7.602 1 93.31 277 LEU A O 1
ATOM 2247 N N . PRO A 1 278 ? -1.695 39.156 -5.457 1 92 278 PRO A N 1
ATOM 2248 C CA . PRO A 1 278 ? -2.254 40.5 -5.555 1 92 278 PRO A CA 1
ATOM 2249 C C . PRO A 1 278 ? -1.201 41.562 -5.902 1 92 278 PRO A C 1
ATOM 2251 O O . PRO A 1 278 ? -0.059 41.469 -5.441 1 92 278 PRO A O 1
ATOM 2254 N N . SER A 1 279 ? -1.641 42.562 -6.617 1 91.12 279 SER A N 1
ATOM 2255 C CA . SER A 1 279 ? -0.73 43.594 -7.148 1 91.12 279 SER A CA 1
ATOM 2256 C C . SER A 1 279 ? -0.005 44.312 -6.023 1 91.12 279 SER A C 1
ATOM 2258 O O . SER A 1 279 ? 1.178 44.625 -6.148 1 91.12 279 SER A O 1
ATOM 2260 N N . ASN A 1 280 ? -0.678 44.562 -5.012 1 90.25 280 ASN A N 1
ATOM 2261 C CA . ASN A 1 280 ? -0.076 45.281 -3.891 1 90.25 280 ASN A CA 1
ATOM 2262 C C . ASN A 1 280 ? 1.071 44.5 -3.27 1 90.25 280 ASN A C 1
ATOM 2264 O O . ASN A 1 280 ? 2.121 45.062 -2.955 1 90.25 280 ASN A O 1
ATOM 2268 N N . LEU A 1 281 ? 0.866 43.25 -3.123 1 91.5 281 LEU A N 1
ATOM 2269 C CA . LEU A 1 281 ? 1.902 42.375 -2.561 1 91.5 281 LEU A CA 1
ATOM 2270 C C . LEU A 1 281 ? 3.074 42.25 -3.525 1 91.5 281 LEU A C 1
ATOM 2272 O O . LEU A 1 281 ? 4.234 42.25 -3.104 1 91.5 281 LEU A O 1
ATOM 2276 N N . LEU A 1 282 ? 2.783 42.125 -4.805 1 92 282 LEU A N 1
ATOM 2277 C CA . LEU A 1 282 ? 3.824 42 -5.82 1 92 282 LEU A CA 1
ATOM 2278 C C . LEU A 1 282 ? 4.727 43.219 -5.828 1 92 282 LEU A C 1
ATOM 2280 O O . LEU A 1 282 ? 5.945 43.125 -5.98 1 92 282 LEU A O 1
ATOM 2284 N N . GLN A 1 283 ? 4.105 44.344 -5.703 1 90.81 283 GLN A N 1
ATOM 2285 C CA . GLN A 1 283 ? 4.863 45.594 -5.695 1 90.81 283 GLN A CA 1
ATOM 2286 C C . GLN A 1 283 ? 5.848 45.625 -4.527 1 90.81 283 GLN A C 1
ATOM 2288 O O . GLN A 1 283 ? 6.977 46.094 -4.68 1 90.81 283 GLN A O 1
ATOM 2293 N N . ILE A 1 284 ? 5.383 45.125 -3.49 1 88.75 284 ILE A N 1
ATOM 2294 C CA . ILE A 1 284 ? 6.223 45.094 -2.299 1 88.75 284 ILE A CA 1
ATOM 2295 C C . ILE A 1 284 ? 7.367 44.094 -2.508 1 88.75 284 ILE A C 1
ATOM 2297 O O . ILE A 1 284 ? 8.523 44.438 -2.225 1 88.75 284 ILE A O 1
ATOM 2301 N N . LEU A 1 285 ? 7.098 43 -3.035 1 91.44 285 LEU A N 1
ATOM 2302 C CA . LEU A 1 285 ? 8.062 41.906 -3.182 1 91.44 285 LEU A CA 1
ATOM 2303 C C . LEU A 1 285 ? 9.109 42.25 -4.238 1 91.44 285 LEU A C 1
ATOM 2305 O O . LEU A 1 285 ? 10.266 41.812 -4.141 1 91.44 285 LEU A O 1
ATOM 2309 N N . ASP A 1 286 ? 8.672 43 -5.223 1 89.38 286 ASP A N 1
ATOM 2310 C CA . ASP A 1 286 ? 9.57 43.375 -6.312 1 89.38 286 ASP A CA 1
ATOM 2311 C C . ASP A 1 286 ? 10.727 44.219 -5.805 1 89.38 286 ASP A C 1
ATOM 2313 O O . ASP A 1 286 ? 11.805 44.219 -6.391 1 89.38 286 ASP A O 1
ATOM 2317 N N . GLN A 1 287 ? 10.484 44.906 -4.738 1 89.62 287 GLN A N 1
ATOM 2318 C CA . GLN A 1 287 ? 11.477 45.812 -4.207 1 89.62 287 GLN A CA 1
ATOM 2319 C C . GLN A 1 287 ? 12.398 45.125 -3.205 1 89.62 287 GLN A C 1
ATOM 2321 O O . GLN A 1 287 ? 13.289 45.75 -2.631 1 89.62 287 GLN A O 1
ATOM 2326 N N . ARG A 1 288 ? 12.211 43.906 -3.074 1 87 288 ARG A N 1
ATOM 2327 C CA . ARG A 1 288 ? 12.945 43.156 -2.047 1 87 288 ARG A CA 1
ATOM 2328 C C . ARG A 1 288 ? 13.773 42.031 -2.662 1 87 288 ARG A C 1
ATOM 2330 O O . ARG A 1 288 ? 13.555 41.656 -3.812 1 87 288 ARG A O 1
ATOM 2337 N N . ASN A 1 289 ? 14.75 41.562 -1.938 1 87.81 289 ASN A N 1
ATOM 2338 C CA . ASN A 1 289 ? 15.641 40.531 -2.475 1 87.81 289 ASN A CA 1
ATOM 2339 C C . ASN A 1 289 ? 15.328 39.156 -1.887 1 87.81 289 ASN A C 1
ATOM 2341 O O . ASN A 1 289 ? 15.156 38.188 -2.625 1 87.81 289 ASN A O 1
ATOM 2345 N N . LYS A 1 290 ? 15.344 39.062 -0.603 1 93.94 290 LYS A N 1
ATOM 2346 C CA . LYS A 1 290 ? 15.07 37.812 0.087 1 93.94 290 LYS A CA 1
ATOM 2347 C C . LYS A 1 290 ? 13.836 37.938 0.975 1 93.94 290 LYS A C 1
ATOM 2349 O O . LYS A 1 290 ? 13.734 38.844 1.785 1 93.94 290 LYS A O 1
ATOM 2354 N N . ILE A 1 291 ? 12.938 37.031 0.741 1 97 291 ILE A N 1
ATOM 2355 C CA . ILE A 1 291 ? 11.664 37.094 1.44 1 97 291 ILE A CA 1
ATOM 2356 C C . ILE A 1 291 ? 11.484 35.844 2.293 1 97 291 ILE A C 1
ATOM 2358 O O . ILE A 1 291 ? 11.82 34.75 1.858 1 97 291 ILE A O 1
ATOM 2362 N N . VAL A 1 292 ? 11.023 36 3.486 1 98.31 292 VAL A N 1
ATOM 2363 C CA . VAL A 1 292 ? 10.68 34.938 4.402 1 98.31 292 VAL A CA 1
ATOM 2364 C C . VAL A 1 292 ? 9.211 35.031 4.801 1 98.31 292 VAL A C 1
ATOM 2366 O O . VAL A 1 292 ? 8.742 36.125 5.184 1 98.31 292 VAL A O 1
ATOM 2369 N N . LEU A 1 293 ? 8.484 33.969 4.617 1 98.5 293 LEU A N 1
ATOM 2370 C CA . LEU A 1 293 ? 7.105 33.906 5.094 1 98.5 293 LEU A CA 1
ATOM 2371 C C . LEU A 1 293 ? 7.039 33.25 6.477 1 98.5 293 LEU A C 1
ATOM 2373 O O . LEU A 1 293 ? 7.629 32.219 6.707 1 98.5 293 LEU A O 1
ATOM 2377 N N . PHE A 1 294 ? 6.422 33.969 7.422 1 98.25 294 PHE A N 1
ATOM 2378 C CA . PHE A 1 294 ? 6.219 33.438 8.773 1 98.25 294 PHE A CA 1
ATOM 2379 C C . PHE A 1 294 ? 4.73 33.312 9.078 1 98.25 294 PHE A C 1
ATOM 2381 O O . PHE A 1 294 ? 4.008 34.312 9.148 1 98.25 294 PHE A O 1
ATOM 2388 N N . SER A 1 295 ? 4.301 32.031 9.242 1 96.94 295 SER A N 1
ATOM 2389 C CA . SER A 1 295 ? 2.902 31.75 9.555 1 96.94 295 SER A CA 1
ATOM 2390 C C . SER A 1 295 ? 2.783 30.562 10.5 1 96.94 295 SER A C 1
ATOM 2392 O O . SER A 1 295 ? 3.457 29.547 10.328 1 96.94 295 SER A O 1
ATOM 2394 N N . LEU A 1 296 ? 1.937 30.688 11.508 1 92.94 296 LEU A N 1
ATOM 2395 C CA . LEU A 1 296 ? 1.717 29.609 12.469 1 92.94 296 LEU A CA 1
ATOM 2396 C C . LEU A 1 296 ? 0.364 28.953 12.242 1 92.94 296 LEU A C 1
ATOM 2398 O O . LEU A 1 296 ? -0.258 28.453 13.18 1 92.94 296 LEU A O 1
ATOM 2402 N N . GLY A 1 297 ? -0.136 29.047 11.016 1 86.81 297 GLY A N 1
ATOM 2403 C CA . GLY A 1 297 ? -1.343 28.344 10.633 1 86.81 297 GLY A CA 1
ATOM 2404 C C . GLY A 1 297 ? -2.615 29.016 11.102 1 86.81 297 GLY A C 1
ATOM 2405 O O . GLY A 1 297 ? -2.623 30.234 11.352 1 86.81 297 GLY A O 1
ATOM 2406 N N . SER A 1 298 ? -3.742 28.266 11.172 1 78.62 298 SER A N 1
ATOM 2407 C CA . SER A 1 298 ? -5.07 28.812 11.422 1 78.62 298 SER A CA 1
ATOM 2408 C C . SER A 1 298 ? -5.422 28.75 12.906 1 78.62 298 SER A C 1
ATOM 2410 O O . SER A 1 298 ? -6.227 29.547 13.391 1 78.62 298 SER A O 1
ATOM 2412 N N . ASN A 1 299 ? -4.785 27.859 13.617 1 77.88 299 ASN A N 1
ATOM 2413 C CA . ASN A 1 299 ? -5.219 27.625 14.992 1 77.88 299 ASN A CA 1
ATOM 2414 C C . ASN A 1 299 ? -4.43 28.469 15.977 1 77.88 299 ASN A C 1
ATOM 2416 O O . ASN A 1 299 ? -5 29.047 16.906 1 77.88 299 ASN A O 1
ATOM 2420 N N . VAL A 1 300 ? -3.152 28.625 15.711 1 83 300 VAL A N 1
ATOM 2421 C CA . VAL A 1 300 ? -2.295 29.391 16.609 1 83 300 VAL A CA 1
ATOM 2422 C C . VAL A 1 300 ? -2.227 30.844 16.141 1 83 300 VAL A C 1
ATOM 2424 O O . VAL A 1 300 ? -1.843 31.109 14.992 1 83 300 VAL A O 1
ATOM 2427 N N . ARG A 1 301 ? -2.564 31.688 17.031 1 87.5 301 ARG A N 1
ATOM 2428 C CA . ARG A 1 301 ? -2.523 33.125 16.734 1 87.5 301 ARG A CA 1
ATOM 2429 C C . ARG A 1 301 ? -1.21 33.719 17.219 1 87.5 301 ARG A C 1
ATOM 2431 O O . ARG A 1 301 ? -0.867 33.656 18.391 1 87.5 301 ARG A O 1
ATOM 2438 N N . SER A 1 302 ? -0.579 34.344 16.297 1 91.38 302 SER A N 1
ATOM 2439 C CA . SER A 1 302 ? 0.701 34.969 16.641 1 91.38 302 SER A CA 1
ATOM 2440 C C . SER A 1 302 ? 0.523 36.094 17.641 1 91.38 302 SER A C 1
ATOM 2442 O O . SER A 1 302 ? 1.38 36.312 18.5 1 91.38 302 SER A O 1
ATOM 2444 N N . ASP A 1 303 ? -0.613 36.812 17.531 1 90.69 303 ASP A N 1
ATOM 2445 C CA . ASP A 1 303 ? -0.828 37.969 18.375 1 90.69 303 ASP A CA 1
ATOM 2446 C C . ASP A 1 303 ? -1.115 37.562 19.812 1 90.69 303 ASP A C 1
ATOM 2448 O O . ASP A 1 303 ? -1.151 38.406 20.719 1 90.69 303 ASP A O 1
ATOM 2452 N N . GLN A 1 304 ? -1.35 36.219 19.984 1 87.12 304 GLN A N 1
ATOM 2453 C CA . GLN A 1 304 ? -1.677 35.75 21.312 1 87.12 304 GLN A CA 1
ATOM 2454 C C . GLN A 1 304 ? -0.486 35.031 21.953 1 87.12 304 GLN A C 1
ATOM 2456 O O . GLN A 1 304 ? -0.598 34.469 23.047 1 87.12 304 GLN A O 1
ATOM 2461 N N . LEU A 1 305 ? 0.601 35.062 21.266 1 90.94 305 LEU A N 1
ATOM 2462 C CA . LEU A 1 305 ? 1.799 34.469 21.828 1 90.94 305 LEU A CA 1
ATOM 2463 C C . LEU A 1 305 ? 2.291 35.219 23.047 1 90.94 305 LEU A C 1
ATOM 2465 O O . LEU A 1 305 ? 2.055 36.438 23.156 1 90.94 305 LEU A O 1
ATOM 2469 N N . ASP A 1 306 ? 2.984 34.531 23.875 1 91.06 306 ASP A N 1
ATOM 2470 C CA . ASP A 1 306 ? 3.625 35.156 25.031 1 91.06 306 ASP A CA 1
ATOM 2471 C C . ASP A 1 306 ? 4.535 36.312 24.578 1 91.06 306 ASP A C 1
ATOM 2473 O O . ASP A 1 306 ? 5.262 36.156 23.594 1 91.06 306 ASP A O 1
ATOM 2477 N N . PRO A 1 307 ? 4.496 37.406 25.312 1 92.69 307 PRO A N 1
ATOM 2478 C CA . PRO A 1 307 ? 5.316 38.562 24.938 1 92.69 307 PRO A CA 1
ATOM 2479 C C . PRO A 1 307 ? 6.801 38.219 24.812 1 92.69 307 PRO A C 1
ATOM 2481 O O . PRO A 1 307 ? 7.504 38.781 23.984 1 92.69 307 PRO A O 1
ATOM 2484 N N . GLN A 1 308 ? 7.238 37.312 25.672 1 93.69 308 GLN A N 1
ATOM 2485 C CA . GLN A 1 308 ? 8.641 36.938 25.609 1 93.69 308 GLN A CA 1
ATOM 2486 C C . GLN A 1 308 ? 8.969 36.281 24.266 1 93.69 308 GLN A C 1
ATOM 2488 O O . GLN A 1 308 ? 10.039 36.5 23.703 1 93.69 308 GLN A O 1
ATOM 2493 N N . ILE A 1 309 ? 8.062 35.469 23.797 1 94.19 309 ILE A N 1
ATOM 2494 C CA . ILE A 1 309 ? 8.234 34.781 22.5 1 94.19 309 ILE A CA 1
ATOM 2495 C C . ILE A 1 309 ? 8.219 35.844 21.375 1 94.19 309 ILE A C 1
ATOM 2497 O O . ILE A 1 309 ? 9.086 35.812 20.5 1 94.19 309 ILE A O 1
ATOM 2501 N N . LEU A 1 310 ? 7.27 36.75 21.453 1 95.88 310 LEU A N 1
ATOM 2502 C CA . LEU A 1 310 ? 7.133 37.812 20.438 1 95.88 310 LEU A CA 1
ATOM 2503 C C . LEU A 1 310 ? 8.391 38.688 20.375 1 95.88 310 LEU A C 1
ATOM 2505 O O . LEU A 1 310 ? 8.867 39 19.281 1 95.88 310 LEU A O 1
ATOM 2509 N N . ASN A 1 311 ? 8.867 39.031 21.516 1 96.12 311 ASN A N 1
ATOM 2510 C CA . ASN A 1 311 ? 10.062 39.844 21.578 1 96.12 311 ASN A CA 1
ATOM 2511 C C . ASN A 1 311 ? 11.258 39.156 20.922 1 96.12 311 ASN A C 1
ATOM 2513 O O . ASN A 1 311 ? 12.031 39.812 20.203 1 96.12 311 ASN A O 1
ATOM 2517 N N . LYS A 1 312 ? 11.414 37.906 21.203 1 96.5 312 LYS A N 1
ATOM 2518 C CA . LYS A 1 312 ? 12.531 37.156 20.625 1 96.5 312 LYS A CA 1
ATOM 2519 C C . LYS A 1 312 ? 12.414 37.094 19.109 1 96.5 312 LYS A C 1
ATOM 2521 O O . LYS A 1 312 ? 13.414 37.188 18.391 1 96.5 312 LYS A O 1
ATOM 2526 N N . LEU A 1 313 ? 11.219 36.906 18.625 1 97.31 313 LEU A N 1
ATOM 2527 C CA . LEU A 1 313 ? 10.969 36.844 17.188 1 97.31 313 LEU A CA 1
ATOM 2528 C C . LEU A 1 313 ? 11.297 38.188 16.531 1 97.31 313 LEU A C 1
ATOM 2530 O O . LEU A 1 313 ? 12 38.219 15.508 1 97.31 313 LEU A O 1
ATOM 2534 N N . ILE A 1 314 ? 10.82 39.219 17.156 1 97.69 314 ILE A N 1
ATOM 2535 C CA . ILE A 1 314 ? 11.023 40.562 16.625 1 97.69 314 ILE A CA 1
ATOM 2536 C C . ILE A 1 314 ? 12.508 40.938 16.656 1 97.69 314 ILE A C 1
ATOM 2538 O O . ILE A 1 314 ? 13.039 41.5 15.695 1 97.69 314 ILE A O 1
ATOM 2542 N N . GLU A 1 315 ? 13.141 40.562 17.75 1 97.88 315 GLU A N 1
ATOM 2543 C CA . GLU A 1 315 ? 14.578 40.781 17.859 1 97.88 315 GLU A CA 1
ATOM 2544 C C . GLU A 1 315 ? 15.336 40.062 16.75 1 97.88 315 GLU A C 1
ATOM 2546 O O . GLU A 1 315 ? 16.266 40.625 16.156 1 97.88 315 GLU A O 1
ATOM 2551 N N . ALA A 1 316 ? 14.977 38.844 16.484 1 98.19 316 ALA A N 1
ATOM 2552 C CA . ALA A 1 316 ? 15.633 38.062 15.445 1 98.19 316 ALA A CA 1
ATOM 2553 C C . ALA A 1 316 ? 15.422 38.688 14.07 1 98.19 316 ALA A C 1
ATOM 2555 O O . ALA A 1 316 ? 16.359 38.812 13.273 1 98.19 316 ALA A O 1
ATOM 2556 N N . MET A 1 317 ? 14.211 39.156 13.766 1 98.06 317 MET A N 1
ATOM 2557 C CA . MET A 1 317 ? 13.898 39.75 12.477 1 98.06 317 MET A CA 1
ATOM 2558 C C . MET A 1 317 ? 14.641 41.094 12.305 1 98.06 317 MET A C 1
ATOM 2560 O O . MET A 1 317 ? 15.055 41.438 11.203 1 98.06 317 MET A O 1
ATOM 2564 N N . THR A 1 318 ? 14.766 41.781 13.414 1 97.62 318 THR A N 1
ATOM 2565 C CA . THR A 1 318 ? 15.492 43.031 13.414 1 97.62 318 THR A CA 1
ATOM 2566 C C . THR A 1 318 ? 16.969 42.812 13.094 1 97.62 318 THR A C 1
ATOM 2568 O O . THR A 1 318 ? 17.594 43.625 12.422 1 97.62 318 THR A O 1
ATOM 2571 N N . ALA A 1 319 ? 17.469 41.75 13.523 1 97.69 319 ALA A N 1
ATOM 2572 C CA . ALA A 1 319 ? 18.891 41.469 13.414 1 97.69 319 ALA A CA 1
ATOM 2573 C C . ALA A 1 319 ? 19.281 41.094 11.977 1 97.69 319 ALA A C 1
ATOM 2575 O O . ALA A 1 319 ? 20.469 41.094 11.633 1 97.69 319 ALA A O 1
ATOM 2576 N N . VAL A 1 320 ? 18.312 40.906 11.094 1 96.56 320 VAL A N 1
ATOM 2577 C CA . VAL A 1 320 ? 18.609 40.562 9.703 1 96.56 320 VAL A CA 1
ATOM 2578 C C . VAL A 1 320 ? 17.844 41.5 8.781 1 96.56 320 VAL A C 1
ATOM 2580 O O . VAL A 1 320 ? 17 41.062 7.996 1 96.56 320 VAL A O 1
ATOM 2583 N N . PRO A 1 321 ? 18.234 42.719 8.664 1 94.88 321 PRO A N 1
ATOM 2584 C CA . PRO A 1 321 ? 17.469 43.75 7.957 1 94.88 321 PRO A CA 1
ATOM 2585 C C . PRO A 1 321 ? 17.438 43.531 6.445 1 94.88 321 PRO A C 1
ATOM 2587 O O . PRO A 1 321 ? 16.609 44.125 5.75 1 94.88 321 PRO A O 1
ATOM 2590 N N . THR A 1 322 ? 18.281 42.688 5.898 1 94.12 322 THR A N 1
ATOM 2591 C CA . THR A 1 322 ? 18.344 42.438 4.461 1 94.12 322 THR A CA 1
ATOM 2592 C C . THR A 1 322 ? 17.234 41.5 4.027 1 94.12 322 THR A C 1
ATOM 2594 O O . THR A 1 322 ? 16.953 41.344 2.834 1 94.12 322 THR A O 1
ATOM 2597 N N . ILE A 1 323 ? 16.609 40.875 5.02 1 96.62 323 ILE A N 1
ATOM 2598 C CA . ILE A 1 323 ? 15.539 39.906 4.754 1 96.62 323 ILE A CA 1
ATOM 2599 C C . ILE A 1 323 ? 14.188 40.562 5.074 1 96.62 323 ILE A C 1
ATOM 2601 O O . ILE A 1 323 ? 14.031 41.219 6.109 1 96.62 323 ILE A O 1
ATOM 2605 N N . THR A 1 324 ? 13.289 40.5 4.16 1 97.19 324 THR A N 1
ATOM 2606 C CA . THR A 1 324 ? 11.93 40.938 4.414 1 97.19 324 THR A CA 1
ATOM 2607 C C . THR A 1 324 ? 11.062 39.812 4.949 1 97.19 324 THR A C 1
ATOM 2609 O O . THR A 1 324 ? 11.008 38.719 4.348 1 97.19 324 THR A O 1
ATOM 2612 N N . PHE A 1 325 ? 10.438 40.031 6.02 1 97.81 325 PHE A N 1
ATOM 2613 C CA . PHE A 1 325 ? 9.562 39.062 6.633 1 97.81 325 PHE A CA 1
ATOM 2614 C C . PHE A 1 325 ? 8.094 39.375 6.375 1 97.81 325 PHE A C 1
ATOM 2616 O O . PHE A 1 325 ? 7.645 40.5 6.68 1 97.81 325 PHE A O 1
ATOM 2623 N N . LEU A 1 326 ? 7.426 38.5 5.746 1 97.56 326 LEU A N 1
ATOM 2624 C CA . LEU A 1 326 ? 5.969 38.5 5.715 1 97.56 326 LEU A CA 1
ATOM 2625 C C . LEU A 1 326 ? 5.383 37.688 6.863 1 97.56 326 LEU A C 1
ATOM 2627 O O . LEU A 1 326 ? 5.379 36.469 6.816 1 97.56 326 LEU A O 1
ATOM 2631 N N . TRP A 1 327 ? 4.871 38.375 7.871 1 97.94 327 TRP A N 1
ATOM 2632 C CA . TRP A 1 327 ? 4.426 37.719 9.102 1 97.94 327 TRP A CA 1
ATOM 2633 C C . TRP A 1 327 ? 2.906 37.781 9.219 1 97.94 327 TRP A C 1
ATOM 2635 O O . TRP A 1 327 ? 2.316 38.844 9.359 1 97.94 327 TRP A O 1
ATOM 2645 N N . LYS A 1 328 ? 2.227 36.594 9.117 1 97.19 328 LYS A N 1
ATOM 2646 C CA . LYS A 1 328 ? 0.793 36.531 9.391 1 97.19 328 LYS A CA 1
ATOM 2647 C C . LYS A 1 328 ? 0.494 36.844 10.852 1 97.19 328 LYS A C 1
ATOM 2649 O O . LYS A 1 328 ? 0.742 36.031 11.742 1 97.19 328 LYS A O 1
ATOM 2654 N N . LEU A 1 329 ? -0.023 38 11.062 1 95 329 LEU A N 1
ATOM 2655 C CA . LEU A 1 329 ? -0.341 38.531 12.383 1 95 329 LEU A CA 1
ATOM 2656 C C . LEU A 1 329 ? -1.796 39 12.445 1 95 329 LEU A C 1
ATOM 2658 O O . LEU A 1 329 ? -2.207 39.875 11.703 1 95 329 LEU A O 1
ATOM 2662 N N . GLU A 1 330 ? -2.521 38.344 13.289 1 91.5 330 GLU A N 1
ATOM 2663 C CA . GLU A 1 330 ? -3.975 38.469 13.305 1 91.5 330 GLU A CA 1
ATOM 2664 C C . GLU A 1 330 ? -4.395 39.875 13.766 1 91.5 330 GLU A C 1
ATOM 2666 O O . GLU A 1 330 ? -5.445 40.375 13.359 1 91.5 330 GLU A O 1
ATOM 2671 N N . SER A 1 331 ? -3.592 40.469 14.648 1 91.5 331 SER A N 1
ATOM 2672 C CA . SER A 1 331 ? -3.838 41.844 15.102 1 91.5 331 SER A CA 1
ATOM 2673 C C . SER A 1 331 ? -2.533 42.562 15.422 1 91.5 331 SER A C 1
ATOM 2675 O O . SER A 1 331 ? -1.484 41.906 15.555 1 91.5 331 SER A O 1
ATOM 2677 N N . ASP A 1 332 ? -2.672 43.812 15.555 1 90.94 332 ASP A N 1
ATOM 2678 C CA . ASP A 1 332 ? -1.479 44.625 15.797 1 90.94 332 ASP A CA 1
ATOM 2679 C C . ASP A 1 332 ? -0.884 44.344 17.172 1 90.94 332 ASP A C 1
ATOM 2681 O O . ASP A 1 332 ? -1.616 44.094 18.125 1 90.94 332 ASP A O 1
ATOM 2685 N N . LEU A 1 333 ? 0.366 44.375 17.125 1 92.44 333 LEU A N 1
ATOM 2686 C CA . LEU A 1 333 ? 1.092 44.219 18.391 1 92.44 333 LEU A CA 1
ATOM 2687 C C . LEU A 1 333 ? 1.413 45.594 19 1 92.44 333 LEU A C 1
ATOM 2689 O O . LEU A 1 333 ? 1.525 46.594 18.297 1 92.44 333 LEU A O 1
ATOM 2693 N N . PRO A 1 334 ? 1.567 45.594 20.312 1 88.44 334 PRO A N 1
ATOM 2694 C CA . PRO A 1 334 ? 2.02 46.812 20.938 1 88.44 334 PRO A CA 1
ATOM 2695 C C . PRO A 1 334 ? 3.465 47.188 20.594 1 88.44 334 PRO A C 1
ATOM 2697 O O . PRO A 1 334 ? 3.834 48.344 20.594 1 88.44 334 PRO A O 1
ATOM 2700 N N . GLN A 1 335 ? 4.23 46.25 20.281 1 87.44 335 GLN A N 1
ATOM 2701 C CA . GLN A 1 335 ? 5.633 46.438 19.938 1 87.44 335 GLN A CA 1
ATOM 2702 C C . GLN A 1 335 ? 5.766 47.062 18.531 1 87.44 335 GLN A C 1
ATOM 2704 O O . GLN A 1 335 ? 4.992 46.719 17.641 1 87.44 335 GLN A O 1
ATOM 2709 N N . LYS A 1 336 ? 6.688 47.938 18.406 1 90.12 336 LYS A N 1
ATOM 2710 C CA . LYS A 1 336 ? 7.023 48.438 17.078 1 90.12 336 LYS A CA 1
ATOM 2711 C C . LYS A 1 336 ? 7.785 47.406 16.266 1 90.12 336 LYS A C 1
ATOM 2713 O O . LYS A 1 336 ? 8.734 46.781 16.766 1 90.12 336 LYS A O 1
ATOM 2718 N N . LEU A 1 337 ? 7.336 47.188 15.133 1 96.38 337 LEU A N 1
ATOM 2719 C CA . LEU A 1 337 ? 7.984 46.219 14.25 1 96.38 337 LEU A CA 1
ATOM 2720 C C . LEU A 1 337 ? 9.016 46.906 13.359 1 96.38 337 LEU A C 1
ATOM 2722 O O . LEU A 1 337 ? 8.836 48.062 12.969 1 96.38 337 LEU A O 1
ATOM 2726 N N . PRO A 1 338 ? 10.148 46.312 13.148 1 96 338 PRO A N 1
ATOM 2727 C CA . PRO A 1 338 ? 11.133 46.875 12.227 1 96 338 PRO A CA 1
ATOM 2728 C C . PRO A 1 338 ? 10.594 47.031 10.805 1 96 338 PRO A C 1
ATOM 2730 O O . PRO A 1 338 ? 9.625 46.375 10.438 1 96 338 PRO A O 1
ATOM 2733 N N . PRO A 1 339 ? 11.188 47.812 9.93 1 94.69 339 PRO A N 1
ATOM 2734 C CA . PRO A 1 339 ? 10.648 48.125 8.602 1 94.69 339 PRO A CA 1
ATOM 2735 C C . PRO A 1 339 ? 10.664 46.938 7.656 1 94.69 339 PRO A C 1
ATOM 2737 O O . PRO A 1 339 ? 9.938 46.938 6.66 1 94.69 339 PRO A O 1
ATOM 2740 N N . ASN A 1 340 ? 11.484 46 7.934 1 96.25 340 ASN A N 1
ATOM 2741 C CA . ASN A 1 340 ? 11.57 44.844 7.043 1 96.25 340 ASN A CA 1
ATOM 2742 C C . ASN A 1 340 ? 10.531 43.781 7.391 1 96.25 340 ASN A C 1
ATOM 2744 O O . ASN A 1 340 ? 10.555 42.688 6.84 1 96.25 340 ASN A O 1
ATOM 2748 N N . VAL A 1 341 ? 9.641 44.094 8.336 1 97.06 341 VAL A N 1
ATOM 2749 C CA . VAL A 1 341 ? 8.57 43.188 8.711 1 97.06 341 VAL A CA 1
ATOM 2750 C C . VAL A 1 341 ? 7.23 43.719 8.211 1 97.06 341 VAL A C 1
ATOM 2752 O O . VAL A 1 341 ? 6.824 44.812 8.586 1 97.06 341 VAL A O 1
ATOM 2755 N N . ILE A 1 342 ? 6.637 42.969 7.402 1 95.44 342 ILE A N 1
ATOM 2756 C CA . ILE A 1 342 ? 5.312 43.281 6.879 1 95.44 342 ILE A CA 1
ATOM 2757 C C . ILE A 1 342 ? 4.289 42.281 7.434 1 95.44 342 ILE A C 1
ATOM 2759 O O . ILE A 1 342 ? 4.488 41.094 7.363 1 95.44 342 ILE A O 1
ATOM 2763 N N . THR A 1 343 ? 3.18 42.812 7.984 1 96 343 THR A N 1
ATOM 2764 C CA . THR A 1 343 ? 2.197 41.938 8.617 1 96 343 THR A CA 1
ATOM 2765 C C . THR A 1 343 ? 0.854 42 7.898 1 96 343 THR A C 1
ATOM 2767 O O . THR A 1 343 ? 0.577 43 7.203 1 96 343 THR A O 1
ATOM 2770 N N . SER A 1 344 ? 0.128 41 7.949 1 94.75 344 SER A N 1
ATOM 2771 C CA . SER A 1 344 ? -1.251 40.875 7.488 1 94.75 344 SER A CA 1
ATOM 2772 C C . SER A 1 344 ? -1.987 39.75 8.203 1 94.75 344 SER A C 1
ATOM 2774 O O . SER A 1 344 ? -1.384 38.75 8.555 1 94.75 344 SER A O 1
ATOM 2776 N N . PRO A 1 345 ? -3.27 40 8.477 1 94.44 345 PRO A N 1
ATOM 2777 C CA . PRO A 1 345 ? -4.02 38.875 9.086 1 94.44 345 PRO A CA 1
ATOM 2778 C C . PRO A 1 345 ? -4.152 37.688 8.172 1 94.44 345 PRO A C 1
ATOM 2780 O O . PRO A 1 345 ? -4.48 36.594 8.633 1 94.44 345 PRO A O 1
ATOM 2783 N N . TRP A 1 346 ? -3.959 37.969 6.902 1 92.25 346 TRP A N 1
ATOM 2784 C CA . TRP A 1 346 ? -4.043 36.875 5.934 1 92.25 346 TRP A CA 1
ATOM 2785 C C . TRP A 1 346 ? -3.09 37.125 4.766 1 92.25 346 TRP A C 1
ATOM 2787 O O . TRP A 1 346 ? -2.922 38.25 4.316 1 92.25 346 TRP A O 1
ATOM 2797 N N . PHE A 1 347 ? -2.406 36.062 4.312 1 94.31 347 PHE A N 1
ATOM 2798 C CA . PHE A 1 347 ? -1.595 36.031 3.1 1 94.31 347 PHE A CA 1
ATOM 2799 C C . PHE A 1 347 ? -2.02 34.906 2.18 1 94.31 347 PHE A C 1
ATOM 2801 O O . PHE A 1 347 ? -2.443 33.844 2.648 1 94.31 347 PHE A O 1
ATOM 2808 N N . PRO A 1 348 ? -2.008 35.125 0.882 1 94.75 348 PRO A N 1
ATOM 2809 C CA . PRO A 1 348 ? -2.131 33.969 -0.021 1 94.75 348 PRO A CA 1
ATOM 2810 C C . PRO A 1 348 ? -0.916 33.062 0.032 1 94.75 348 PRO A C 1
ATOM 2812 O O . PRO A 1 348 ? -0.055 33.094 -0.85 1 94.75 348 PRO A O 1
ATOM 2815 N N . GLN A 1 349 ? -0.903 32.188 0.954 1 95.38 349 GLN A N 1
ATOM 2816 C CA . GLN A 1 349 ? 0.265 31.422 1.362 1 95.38 349 GLN A CA 1
ATOM 2817 C C . GLN A 1 349 ? 0.827 30.609 0.194 1 95.38 349 GLN A C 1
ATOM 2819 O O . GLN A 1 349 ? 2.023 30.688 -0.096 1 95.38 349 GLN A O 1
ATOM 2824 N N . SER A 1 350 ? -0.017 29.828 -0.496 1 94.56 350 SER A N 1
ATOM 2825 C CA . SER A 1 350 ? 0.453 28.984 -1.58 1 94.56 350 SER A CA 1
ATOM 2826 C C . SER A 1 350 ? 1.091 29.797 -2.697 1 94.56 350 SER A C 1
ATOM 2828 O O . SER A 1 350 ? 2.131 29.422 -3.238 1 94.56 350 SER A O 1
ATOM 2830 N N . GLU A 1 351 ? 0.472 30.938 -3 1 95.38 351 GLU A N 1
ATOM 2831 C CA . GLU A 1 351 ? 0.996 31.828 -4.039 1 95.38 351 GLU A CA 1
ATOM 2832 C C . GLU A 1 351 ? 2.32 32.438 -3.617 1 95.38 351 GLU A C 1
ATOM 2834 O O . GLU A 1 351 ? 3.219 32.625 -4.441 1 95.38 351 GLU A O 1
ATOM 2839 N N . LEU A 1 352 ? 2.381 32.781 -2.41 1 96.25 352 LEU A N 1
ATOM 2840 C CA . LEU A 1 352 ? 3.629 33.344 -1.902 1 96.25 352 LEU A CA 1
ATOM 2841 C C . LEU A 1 352 ? 4.746 32.281 -1.943 1 96.25 352 LEU A C 1
ATOM 2843 O O . LEU A 1 352 ? 5.879 32.594 -2.324 1 96.25 352 LEU A O 1
ATOM 2847 N N . LEU A 1 353 ? 4.418 31.078 -1.553 1 97.06 353 LEU A N 1
ATOM 2848 C CA . LEU A 1 353 ? 5.395 30 -1.558 1 97.06 353 LEU A CA 1
ATOM 2849 C C . LEU A 1 353 ? 5.902 29.719 -2.971 1 97.06 353 LEU A C 1
ATOM 2851 O O . LEU A 1 353 ? 7.031 29.266 -3.154 1 97.06 353 LEU A O 1
ATOM 2855 N N . ALA A 1 354 ? 5.113 30.062 -3.932 1 95.44 354 ALA A N 1
ATOM 2856 C CA . ALA A 1 354 ? 5.473 29.844 -5.328 1 95.44 354 ALA A CA 1
ATOM 2857 C C . ALA A 1 354 ? 6.379 30.953 -5.852 1 95.44 354 ALA A C 1
ATOM 2859 O O . ALA A 1 354 ? 6.969 30.828 -6.926 1 95.44 354 ALA A O 1
ATOM 2860 N N . HIS A 1 355 ? 6.445 32.031 -5.137 1 95.06 355 HIS A N 1
ATOM 2861 C CA . HIS A 1 355 ? 7.219 33.188 -5.605 1 95.06 355 HIS A CA 1
ATOM 2862 C C . HIS A 1 355 ? 8.711 32.875 -5.605 1 95.06 355 HIS A C 1
ATOM 2864 O O . HIS A 1 355 ? 9.242 32.344 -4.629 1 95.06 355 HIS A O 1
ATOM 2870 N N . PRO A 1 356 ? 9.438 33.219 -6.617 1 92.75 356 PRO A N 1
ATOM 2871 C CA . PRO A 1 356 ? 10.836 32.812 -6.762 1 92.75 356 PRO A CA 1
ATOM 2872 C C . PRO A 1 356 ? 11.742 33.438 -5.703 1 92.75 356 PRO A C 1
ATOM 2874 O O . PRO A 1 356 ? 12.805 32.875 -5.391 1 92.75 356 PRO A O 1
ATOM 2877 N N . LYS A 1 357 ? 11.32 34.562 -5.117 1 94.69 357 LYS A N 1
ATOM 2878 C CA . LYS A 1 357 ? 12.164 35.25 -4.148 1 94.69 357 LYS A CA 1
ATOM 2879 C C . LYS A 1 357 ? 11.922 34.719 -2.732 1 94.69 357 LYS A C 1
ATOM 2881 O O . LYS A 1 357 ? 12.625 35.094 -1.795 1 94.69 357 LYS A O 1
ATOM 2886 N N . LEU A 1 358 ? 10.883 33.906 -2.559 1 96.38 358 LEU A N 1
ATOM 2887 C CA . LEU A 1 358 ? 10.641 33.312 -1.242 1 96.38 358 LEU A CA 1
ATOM 2888 C C . LEU A 1 358 ? 11.711 32.281 -0.897 1 96.38 358 LEU A C 1
ATOM 2890 O O . LEU A 1 358 ? 11.812 31.234 -1.548 1 96.38 358 LEU A O 1
ATOM 2894 N N . SER A 1 359 ? 12.453 32.562 0.157 1 97 359 SER A N 1
ATOM 2895 C CA . SER A 1 359 ? 13.641 31.766 0.436 1 97 359 SER A CA 1
ATOM 2896 C C . SER A 1 359 ? 13.422 30.828 1.622 1 97 359 SER A C 1
ATOM 2898 O O . SER A 1 359 ? 14.164 29.875 1.812 1 97 359 SER A O 1
ATOM 2900 N N . LEU A 1 360 ? 12.461 31.156 2.398 1 98.56 360 LEU A N 1
ATOM 2901 C CA . LEU A 1 360 ? 12.258 30.406 3.629 1 98.56 360 LEU A CA 1
ATOM 2902 C C . LEU A 1 360 ? 10.82 30.531 4.121 1 98.56 360 LEU A C 1
ATOM 2904 O O . LEU A 1 360 ? 10.242 31.609 4.07 1 98.56 360 LEU A O 1
ATOM 2908 N N . PHE A 1 361 ? 10.25 29.469 4.523 1 98.81 361 PHE A N 1
ATOM 2909 C CA . PHE A 1 361 ? 8.953 29.438 5.191 1 98.81 361 PHE A CA 1
ATOM 2910 C C . PHE A 1 361 ? 9.109 29.047 6.656 1 98.81 361 PHE A C 1
ATOM 2912 O O . PHE A 1 361 ? 9.484 27.922 6.969 1 98.81 361 PHE A O 1
ATOM 2919 N N . ILE A 1 362 ? 8.891 29.953 7.562 1 98.69 362 ILE A N 1
ATOM 2920 C CA . ILE A 1 362 ? 8.82 29.641 8.984 1 98.69 362 ILE A CA 1
ATOM 2921 C C . ILE A 1 362 ? 7.398 29.219 9.352 1 98.69 362 ILE A C 1
ATOM 2923 O O . ILE A 1 362 ? 6.457 30.016 9.227 1 98.69 362 ILE A O 1
ATOM 2927 N N . THR A 1 363 ? 7.203 27.984 9.789 1 97.94 363 THR A N 1
ATOM 2928 C CA . THR A 1 363 ? 5.879 27.391 9.977 1 97.94 363 THR A CA 1
ATOM 2929 C C . THR A 1 363 ? 5.84 26.531 11.234 1 97.94 363 THR A C 1
ATOM 2931 O O . THR A 1 363 ? 6.879 26.094 11.719 1 97.94 363 THR A O 1
ATOM 2934 N N . HIS A 1 364 ? 4.68 26.391 11.789 1 96.12 364 HIS A N 1
ATOM 2935 C CA . HIS A 1 364 ? 4.5 25.484 12.914 1 96.12 364 HIS A CA 1
ATOM 2936 C C . HIS A 1 364 ? 4.523 24.031 12.453 1 96.12 364 HIS A C 1
ATOM 2938 O O . HIS A 1 364 ? 4.523 23.109 13.281 1 96.12 364 HIS A O 1
ATOM 2944 N N . GLY A 1 365 ? 4.457 23.797 11.125 1 95.88 365 GLY A N 1
ATOM 2945 C CA . GLY A 1 365 ? 4.641 22.438 10.625 1 95.88 365 GLY A CA 1
ATOM 2946 C C . GLY A 1 365 ? 3.334 21.703 10.422 1 95.88 365 GLY A C 1
ATOM 2947 O O . GLY A 1 365 ? 3.303 20.469 10.445 1 95.88 365 GLY A O 1
ATOM 2948 N N . GLY A 1 366 ? 2.189 22.469 10.273 1 94.69 366 GLY A N 1
ATOM 2949 C CA . GLY A 1 366 ? 0.958 21.797 9.875 1 94.69 366 GLY A CA 1
ATOM 2950 C C . GLY A 1 366 ? 1.073 21.078 8.547 1 94.69 366 GLY A C 1
ATOM 2951 O O . GLY A 1 366 ? 1.742 21.562 7.625 1 94.69 366 GLY A O 1
ATOM 2952 N N . LEU A 1 367 ? 0.405 20.031 8.391 1 94.56 367 LEU A N 1
ATOM 2953 C CA . LEU A 1 367 ? 0.597 19.141 7.25 1 94.56 367 LEU A CA 1
ATOM 2954 C C . LEU A 1 367 ? 0.249 19.859 5.949 1 94.56 367 LEU A C 1
ATOM 2956 O O . LEU A 1 367 ? 0.967 19.734 4.953 1 94.56 367 LEU A O 1
ATOM 2960 N N . LEU A 1 368 ? -0.857 20.609 5.898 1 95.38 368 LEU A N 1
ATOM 2961 C CA . LEU A 1 368 ? -1.24 21.297 4.672 1 95.38 368 LEU A CA 1
ATOM 2962 C C . LEU A 1 368 ? -0.177 22.312 4.258 1 95.38 368 LEU A C 1
ATOM 2964 O O . LEU A 1 368 ? 0.205 22.375 3.09 1 95.38 368 LEU A O 1
ATOM 2968 N N . SER A 1 369 ? 0.314 23.031 5.238 1 96.12 369 SER A N 1
ATOM 2969 C CA . SER A 1 369 ? 1.357 24.016 4.977 1 96.12 369 SER A CA 1
ATOM 2970 C C . SER A 1 369 ? 2.645 23.359 4.508 1 96.12 369 SER A C 1
ATOM 2972 O O . SER A 1 369 ? 3.287 23.828 3.566 1 96.12 369 SER A O 1
ATOM 2974 N N . VAL A 1 370 ? 2.971 22.312 5.164 1 96.75 370 VAL A N 1
ATOM 2975 C CA . VAL A 1 370 ? 4.176 21.562 4.824 1 96.75 370 VAL A CA 1
ATOM 2976 C C . VAL A 1 370 ? 4.082 21.062 3.387 1 96.75 370 VAL A C 1
ATOM 2978 O O . VAL A 1 370 ? 5.047 21.172 2.623 1 96.75 370 VAL A O 1
ATOM 2981 N N . GLN A 1 371 ? 2.965 20.547 3.055 1 96.94 371 GLN A N 1
ATOM 2982 C CA . GLN A 1 371 ? 2.797 20 1.709 1 96.94 371 GLN A CA 1
ATOM 2983 C C . GLN A 1 371 ? 2.83 21.125 0.665 1 96.94 371 GLN A C 1
ATOM 2985 O O . GLN A 1 371 ? 3.34 20.922 -0.441 1 96.94 371 GLN A O 1
ATOM 2990 N N . GLU A 1 372 ? 2.301 22.297 0.974 1 97.06 372 GLU A N 1
ATOM 2991 C CA . GLU A 1 372 ? 2.4 23.438 0.074 1 97.06 372 GLU A CA 1
ATOM 2992 C C . GLU A 1 372 ? 3.854 23.859 -0.133 1 97.06 372 GLU A C 1
ATOM 2994 O O . GLU A 1 372 ? 4.277 24.109 -1.262 1 97.06 372 GLU A O 1
ATOM 2999 N N . ALA A 1 373 ? 4.547 23.922 0.95 1 98.19 373 ALA A N 1
ATOM 3000 C CA . ALA A 1 373 ? 5.957 24.297 0.868 1 98.19 373 ALA A CA 1
ATOM 3001 C C . ALA A 1 373 ? 6.75 23.281 0.044 1 98.19 373 ALA A C 1
ATOM 3003 O O . ALA A 1 373 ? 7.582 23.672 -0.783 1 98.19 373 ALA A O 1
ATOM 3004 N N . VAL A 1 374 ? 6.492 22.016 0.266 1 97 374 VAL A N 1
ATOM 3005 C CA . VAL A 1 374 ? 7.16 20.953 -0.486 1 97 374 VAL A CA 1
ATOM 3006 C C . VAL A 1 374 ? 6.793 21.062 -1.964 1 97 374 VAL A C 1
ATOM 3008 O O . VAL A 1 374 ? 7.66 20.953 -2.834 1 97 374 VAL A O 1
ATOM 3011 N N . TRP A 1 375 ? 5.535 21.297 -2.223 1 97.06 375 TRP A N 1
ATOM 3012 C CA . TRP A 1 375 ? 5.055 21.438 -3.594 1 97.06 375 TRP A CA 1
ATOM 3013 C C . TRP A 1 375 ? 5.84 22.516 -4.336 1 97.06 375 TRP A C 1
ATOM 3015 O O . TRP A 1 375 ? 6.203 22.344 -5.5 1 97.06 375 TRP A O 1
ATOM 3025 N N . HIS A 1 376 ? 6.195 23.562 -3.682 1 97.5 376 HIS A N 1
ATOM 3026 C CA . HIS A 1 376 ? 6.816 24.719 -4.332 1 97.5 376 HIS A CA 1
ATOM 3027 C C . HIS A 1 376 ? 8.328 24.719 -4.105 1 97.5 376 HIS A C 1
ATOM 3029 O O . HIS A 1 376 ? 9.016 25.656 -4.527 1 97.5 376 HIS A O 1
ATOM 3035 N N . GLY A 1 377 ? 8.859 23.734 -3.412 1 97.38 377 GLY A N 1
ATOM 3036 C CA . GLY A 1 377 ? 10.297 23.594 -3.229 1 97.38 377 GLY A CA 1
ATOM 3037 C C . GLY A 1 377 ? 10.891 24.656 -2.332 1 97.38 377 GLY A C 1
ATOM 3038 O O . GLY A 1 377 ? 11.938 25.234 -2.645 1 97.38 377 GLY A O 1
ATOM 3039 N N . VAL A 1 378 ? 10.195 24.938 -1.25 1 98.5 378 VAL A N 1
ATOM 3040 C CA . VAL A 1 378 ? 10.656 26 -0.348 1 98.5 378 VAL A CA 1
ATOM 3041 C C . VAL A 1 378 ? 11.219 25.375 0.927 1 98.5 378 VAL A C 1
ATOM 3043 O O . VAL A 1 378 ? 10.555 24.562 1.573 1 98.5 378 VAL A O 1
ATOM 3046 N N . PRO A 1 379 ? 12.438 25.75 1.35 1 98.62 379 PRO A N 1
ATOM 3047 C CA . PRO A 1 379 ? 12.953 25.312 2.648 1 98.62 379 PRO A CA 1
ATOM 3048 C C . PRO A 1 379 ? 12.133 25.844 3.82 1 98.62 379 PRO A C 1
ATOM 3050 O O . PRO A 1 379 ? 11.43 26.844 3.676 1 98.62 379 PRO A O 1
ATOM 3053 N N . MET A 1 380 ? 12.305 25.141 4.949 1 98.88 380 MET A N 1
ATOM 3054 C CA . MET A 1 380 ? 11.43 25.516 6.055 1 98.88 380 MET A CA 1
ATOM 3055 C C . MET A 1 380 ? 12.211 25.594 7.363 1 98.88 380 MET A C 1
ATOM 3057 O O . MET A 1 380 ? 13.227 24.906 7.52 1 98.88 380 MET A O 1
ATOM 3061 N N . LEU A 1 381 ? 11.82 26.438 8.188 1 98.88 381 LEU A N 1
ATOM 3062 C CA . LEU A 1 381 ? 12.117 26.406 9.617 1 98.88 381 LEU A CA 1
ATOM 3063 C C . LEU A 1 381 ? 10.883 26.031 10.422 1 98.88 381 LEU A C 1
ATOM 3065 O O . LEU A 1 381 ? 9.953 26.844 10.547 1 98.88 381 LEU A O 1
ATOM 3069 N N . GLY A 1 382 ? 10.945 24.812 10.883 1 98.31 382 GLY A N 1
ATOM 3070 C CA . GLY A 1 382 ? 9.805 24.328 11.641 1 98.31 382 GLY A CA 1
ATOM 3071 C C . GLY A 1 382 ? 9.844 24.719 13.102 1 98.31 382 GLY A C 1
ATOM 3072 O O . GLY A 1 382 ? 10.875 24.547 13.766 1 98.31 382 GLY A O 1
ATOM 3073 N N . MET A 1 383 ? 8.75 25.203 13.594 1 97 383 MET A N 1
ATOM 3074 C CA . MET A 1 383 ? 8.562 25.484 15.008 1 97 383 MET A CA 1
ATOM 3075 C C . MET A 1 383 ? 7.266 24.859 15.523 1 97 383 MET A C 1
ATOM 3077 O O . MET A 1 383 ? 6.324 25.578 15.867 1 97 383 MET A O 1
ATOM 3081 N N . PRO A 1 384 ? 7.285 23.531 15.625 1 95.25 384 PRO A N 1
ATOM 3082 C CA . PRO A 1 384 ? 6.051 22.828 15.977 1 95.25 384 PRO A CA 1
ATOM 3083 C C . PRO A 1 384 ? 5.551 23.172 17.375 1 95.25 384 PRO A C 1
ATOM 3085 O O . PRO A 1 384 ? 6.352 23.453 18.266 1 95.25 384 PRO A O 1
ATOM 3088 N N . ILE A 1 385 ? 4.266 23.156 17.516 1 92.31 385 ILE A N 1
ATOM 3089 C CA . ILE A 1 385 ? 3.633 23.562 18.766 1 92.31 385 ILE A CA 1
ATOM 3090 C C . ILE A 1 385 ? 2.885 22.391 19.391 1 92.31 385 ILE A C 1
ATOM 3092 O O . ILE A 1 385 ? 2.984 22.156 20.594 1 92.31 385 ILE A O 1
ATOM 3096 N N . TYR A 1 386 ? 2.152 21.625 18.562 1 86.62 386 TYR A N 1
ATOM 3097 C CA . TYR A 1 386 ? 1.393 20.516 19.125 1 86.62 386 TYR A CA 1
ATOM 3098 C C . TYR A 1 386 ? 1.046 19.484 18.062 1 86.62 386 TYR A C 1
ATOM 3100 O O . TYR A 1 386 ? 1.186 19.75 16.875 1 86.62 386 TYR A O 1
ATOM 3108 N N . GLY A 1 387 ? 0.692 18.297 18.516 1 84.81 387 GLY A N 1
ATOM 3109 C CA . GLY A 1 387 ? 0.1 17.266 17.688 1 84.81 387 GLY A CA 1
ATOM 3110 C C . GLY A 1 387 ? 1.066 16.688 16.672 1 84.81 387 GLY A C 1
ATOM 3111 O O . GLY A 1 387 ? 2.189 16.312 17.016 1 84.81 387 GLY A O 1
ATOM 3112 N N . ASP A 1 388 ? 0.581 16.672 15.43 1 87.12 388 ASP A N 1
ATOM 3113 C CA . ASP A 1 388 ? 1.328 15.992 14.375 1 87.12 388 ASP A CA 1
ATOM 3114 C C . ASP A 1 388 ? 2.438 16.891 13.828 1 87.12 388 ASP A C 1
ATOM 3116 O O . ASP A 1 388 ? 3.264 16.438 13.031 1 87.12 388 ASP A O 1
ATOM 3120 N N . GLN A 1 389 ? 2.492 18.062 14.297 1 93.44 389 GLN A N 1
ATOM 3121 C CA . GLN A 1 389 ? 3.441 19.047 13.773 1 93.44 389 GLN A CA 1
ATOM 3122 C C . GLN A 1 389 ? 4.879 18.594 13.992 1 93.44 389 GLN A C 1
ATOM 3124 O O . GLN A 1 389 ? 5.738 18.781 13.133 1 93.44 389 GLN A O 1
ATOM 3129 N N . PHE A 1 390 ? 5.066 17.984 15.141 1 92.94 390 PHE A N 1
ATOM 3130 C CA . PHE A 1 390 ? 6.41 17.516 15.461 1 92.94 390 PHE A CA 1
ATOM 3131 C C . PHE A 1 390 ? 6.875 16.469 14.461 1 92.94 390 PHE A C 1
ATOM 3133 O O . PHE A 1 390 ? 7.988 16.547 13.938 1 92.94 390 PHE A O 1
ATOM 3140 N N . GLY A 1 391 ? 6.012 15.508 14.219 1 92.06 391 GLY A N 1
ATOM 3141 C CA . GLY A 1 391 ? 6.344 14.477 13.25 1 92.06 391 GLY A CA 1
ATOM 3142 C C . GLY A 1 391 ? 6.547 15.016 11.844 1 92.06 391 GLY A C 1
ATOM 3143 O O . GLY A 1 391 ? 7.461 14.586 11.133 1 92.06 391 GLY A O 1
ATOM 3144 N N . ASN A 1 392 ? 5.758 15.953 11.414 1 94.25 392 ASN A N 1
ATOM 3145 C CA . ASN A 1 392 ? 5.879 16.562 10.094 1 94.25 392 ASN A CA 1
ATOM 3146 C C . ASN A 1 392 ? 7.227 17.25 9.914 1 94.25 392 ASN A C 1
ATOM 3148 O O . ASN A 1 392 ? 7.898 17.062 8.898 1 94.25 392 ASN A O 1
ATOM 3152 N N . VAL A 1 393 ? 7.598 17.984 10.914 1 95.94 393 VAL A N 1
ATOM 3153 C CA . VAL A 1 393 ? 8.844 18.734 10.836 1 95.94 393 VAL A CA 1
ATOM 3154 C C . VAL A 1 393 ? 10.031 17.781 10.883 1 95.94 393 VAL A C 1
ATOM 3156 O O . VAL A 1 393 ? 11.016 17.969 10.164 1 95.94 393 VAL A O 1
ATOM 3159 N N . ASN A 1 394 ? 9.914 16.781 11.719 1 93.38 394 ASN A N 1
ATOM 3160 C CA . ASN A 1 394 ? 10.977 15.781 11.797 1 93.38 394 ASN A CA 1
ATOM 3161 C C . ASN A 1 394 ? 11.234 15.133 10.438 1 93.38 394 ASN A C 1
ATOM 3163 O O . ASN A 1 394 ? 12.383 14.859 10.078 1 93.38 394 ASN A O 1
ATOM 3167 N N . GLN A 1 395 ? 10.242 14.914 9.695 1 90.69 395 GLN A N 1
ATOM 3168 C CA . GLN A 1 395 ? 10.398 14.32 8.375 1 90.69 395 GLN A CA 1
ATOM 3169 C C . GLN A 1 395 ? 11.133 15.266 7.426 1 90.69 395 GLN A C 1
ATOM 3171 O O . GLN A 1 395 ? 11.93 14.828 6.598 1 90.69 395 GLN A O 1
ATOM 3176 N N . LEU A 1 396 ? 10.867 16.5 7.551 1 94 396 LEU A N 1
ATOM 3177 C CA . LEU A 1 396 ? 11.508 17.484 6.703 1 94 396 LEU A CA 1
ATOM 3178 C C . LEU A 1 396 ? 13 17.594 7.016 1 94 396 LEU A C 1
ATOM 3180 O O . LEU A 1 396 ? 13.82 17.766 6.109 1 94 396 LEU A O 1
ATOM 3184 N N . ILE A 1 397 ? 13.289 17.469 8.297 1 94.5 397 ILE A N 1
ATOM 3185 C CA . ILE A 1 397 ? 14.688 17.484 8.711 1 94.5 397 ILE A CA 1
ATOM 3186 C C . ILE A 1 397 ? 15.414 16.281 8.109 1 94.5 397 ILE A C 1
ATOM 3188 O O . ILE A 1 397 ? 16.516 16.406 7.578 1 94.5 397 ILE A O 1
ATOM 3192 N N . ASN A 1 398 ? 14.742 15.188 8.156 1 88.31 398 ASN A N 1
ATOM 3193 C CA . ASN A 1 398 ? 15.32 13.961 7.617 1 88.31 398 ASN A CA 1
ATOM 3194 C C . ASN A 1 398 ? 15.578 14.078 6.117 1 88.31 398 ASN A C 1
ATOM 3196 O O . ASN A 1 398 ? 16.5 13.461 5.594 1 88.31 398 ASN A O 1
ATOM 3200 N N . LYS A 1 399 ? 14.828 14.891 5.48 1 90.06 399 LYS A N 1
ATOM 3201 C CA . LYS A 1 399 ? 14.953 15.055 4.035 1 90.06 399 LYS A CA 1
ATOM 3202 C C . LYS A 1 399 ? 15.914 16.188 3.689 1 90.06 399 LYS A C 1
ATOM 3204 O O . LYS A 1 399 ? 16.172 16.453 2.514 1 90.06 399 LYS A O 1
ATOM 3209 N N . GLY A 1 400 ? 16.375 16.906 4.668 1 92.88 400 GLY A N 1
ATOM 3210 C CA . GLY A 1 400 ? 17.375 17.953 4.48 1 92.88 400 GLY A CA 1
ATOM 3211 C C . GLY A 1 400 ? 16.781 19.266 4.004 1 92.88 400 GLY A C 1
ATOM 3212 O O . GLY A 1 400 ? 17.484 20.078 3.387 1 92.88 400 GLY A O 1
ATOM 3213 N N . VAL A 1 401 ? 15.469 19.469 4.297 1 96.75 401 VAL A N 1
ATOM 3214 C CA . VAL A 1 401 ? 14.828 20.656 3.727 1 96.75 401 VAL A CA 1
ATOM 3215 C C . VAL A 1 401 ? 14.445 21.609 4.844 1 96.75 401 VAL A C 1
ATOM 3217 O O . VAL A 1 401 ? 13.883 22.688 4.586 1 96.75 401 VAL A O 1
ATOM 3220 N N . ALA A 1 402 ? 14.773 21.234 6.086 1 98.12 402 ALA A N 1
ATOM 3221 C CA . ALA A 1 402 ? 14.32 22.109 7.176 1 98.12 402 ALA A CA 1
ATOM 3222 C C . ALA A 1 402 ? 15.25 22 8.383 1 98.12 402 ALA A C 1
ATOM 3224 O O . ALA A 1 402 ? 16.062 21.062 8.469 1 98.12 402 ALA A O 1
ATOM 3225 N N . LYS A 1 403 ? 15.148 22.984 9.172 1 98.25 403 LYS A N 1
ATOM 3226 C CA . LYS A 1 403 ? 15.594 22.938 10.562 1 98.25 403 LYS A CA 1
ATOM 3227 C C . LYS A 1 403 ? 14.422 23.109 11.523 1 98.25 403 LYS A C 1
ATOM 3229 O O . LYS A 1 403 ? 13.328 23.516 11.117 1 98.25 403 LYS A O 1
ATOM 3234 N N . ARG A 1 404 ? 14.68 22.703 12.727 1 98.06 404 ARG A N 1
ATOM 3235 C CA . ARG A 1 404 ? 13.641 22.812 13.742 1 98.06 404 ARG A CA 1
ATOM 3236 C C . ARG A 1 404 ? 14.133 23.609 14.945 1 98.06 404 ARG A C 1
ATOM 3238 O O . ARG A 1 404 ? 15.273 23.438 15.383 1 98.06 404 ARG A O 1
ATOM 3245 N N . LEU A 1 405 ? 13.336 24.531 15.414 1 98 405 LEU A N 1
ATOM 3246 C CA . LEU A 1 405 ? 13.555 25.25 16.656 1 98 405 LEU A CA 1
ATOM 3247 C C . LEU A 1 405 ? 12.289 25.266 17.516 1 98 405 LEU A C 1
ATOM 3249 O O . LEU A 1 405 ? 11.18 25.234 16.984 1 98 405 LEU A O 1
ATOM 3253 N N . SER A 1 406 ? 12.5 25.297 18.797 1 95.12 406 SER A N 1
ATOM 3254 C CA . SER A 1 406 ? 11.367 25.453 19.703 1 95.12 406 SER A CA 1
ATOM 3255 C C . SER A 1 406 ? 10.836 26.875 19.688 1 95.12 406 SER A C 1
ATOM 3257 O O . SER A 1 406 ? 11.594 27.828 19.906 1 95.12 406 SER A O 1
ATOM 3259 N N . LEU A 1 407 ? 9.594 26.984 19.469 1 94 407 LEU A N 1
ATOM 3260 C CA . LEU A 1 407 ? 8.984 28.312 19.484 1 94 407 LEU A CA 1
ATOM 3261 C C . LEU A 1 407 ? 9.148 28.969 20.859 1 94 407 LEU A C 1
ATOM 3263 O O . LEU A 1 407 ? 9.352 30.172 20.953 1 94 407 LEU A O 1
ATOM 3267 N N . VAL A 1 408 ? 9.141 28.141 21.859 1 91.88 408 VAL A N 1
ATOM 3268 C CA . VAL A 1 408 ? 9.125 28.641 23.234 1 91.88 408 VAL A CA 1
ATOM 3269 C C . VAL A 1 408 ? 10.562 28.859 23.703 1 91.88 408 VAL A C 1
ATOM 3271 O O . VAL A 1 408 ? 10.867 29.891 24.312 1 91.88 408 VAL A O 1
ATOM 3274 N N . ASP A 1 409 ? 11.438 28 23.328 1 93.81 409 ASP A N 1
ATOM 3275 C CA . ASP A 1 409 ? 12.742 27.984 23.984 1 93.81 409 ASP A CA 1
ATOM 3276 C C . ASP A 1 409 ? 13.812 28.641 23.125 1 93.81 409 ASP A C 1
ATOM 3278 O O . ASP A 1 409 ? 14.859 29.047 23.625 1 93.81 409 ASP A O 1
ATOM 3282 N N . ALA A 1 410 ? 13.594 28.719 21.859 1 96.88 410 ALA A N 1
ATOM 3283 C CA . ALA A 1 410 ? 14.633 29.234 20.969 1 96.88 410 ALA A CA 1
ATOM 3284 C C . ALA A 1 410 ? 14.984 30.672 21.312 1 96.88 410 ALA A C 1
ATOM 3286 O O . ALA A 1 410 ? 14.102 31.484 21.609 1 96.88 410 ALA A O 1
ATOM 3287 N N . THR A 1 411 ? 16.266 30.984 21.281 1 97.88 411 THR A N 1
ATOM 3288 C CA . THR A 1 411 ? 16.719 32.344 21.453 1 97.88 411 THR A CA 1
ATOM 3289 C C . THR A 1 411 ? 16.703 33.125 20.125 1 97.88 411 THR A C 1
ATOM 3291 O O . THR A 1 411 ? 16.609 32.5 19.062 1 97.88 411 THR A O 1
ATOM 3294 N N . SER A 1 412 ? 16.734 34.438 20.281 1 98.12 412 SER A N 1
ATOM 3295 C CA . SER A 1 412 ? 16.812 35.25 19.078 1 98.12 412 SER A CA 1
ATOM 3296 C C . SER A 1 412 ? 18.031 34.906 18.234 1 98.12 412 SER A C 1
ATOM 3298 O O . SER A 1 412 ? 17.984 34.906 17 1 98.12 412 SER A O 1
ATOM 3300 N N . GLU A 1 413 ? 19.125 34.594 18.906 1 98.38 413 GLU A N 1
ATOM 3301 C CA . GLU A 1 413 ? 20.375 34.25 18.234 1 98.38 413 GLU A CA 1
ATOM 3302 C C . GLU A 1 413 ? 20.234 32.938 17.453 1 98.38 413 GLU A C 1
ATOM 3304 O O . GLU A 1 413 ? 20.719 32.844 16.328 1 98.38 413 GLU A O 1
ATOM 3309 N N . GLN A 1 414 ? 19.641 32.031 18.031 1 98.5 414 GLN A N 1
ATOM 3310 C CA . GLN A 1 414 ? 19.422 30.75 17.359 1 98.5 414 GLN A CA 1
ATOM 3311 C C . GLN A 1 414 ? 18.516 30.922 16.141 1 98.5 414 GLN A C 1
ATOM 3313 O O . GLN A 1 414 ? 18.734 30.266 15.109 1 98.5 414 GLN A O 1
ATOM 3318 N N . LEU A 1 415 ? 17.516 31.734 16.281 1 98.56 415 LEU A N 1
ATOM 3319 C CA . LEU A 1 415 ? 16.625 32.031 15.172 1 98.56 415 LEU A CA 1
ATOM 3320 C C . LEU A 1 415 ? 17.375 32.656 14.008 1 98.56 415 LEU A C 1
ATOM 3322 O O . LEU A 1 415 ? 17.219 32.25 12.859 1 98.56 415 LEU A O 1
ATOM 3326 N N . VAL A 1 416 ? 18.203 33.625 14.352 1 98.62 416 VAL A N 1
ATOM 3327 C CA . VAL A 1 416 ? 19 34.312 13.336 1 98.62 416 VAL A CA 1
ATOM 3328 C C . VAL A 1 416 ? 19.922 33.312 12.641 1 98.62 416 VAL A C 1
ATOM 3330 O O . VAL A 1 416 ? 20.031 33.312 11.414 1 98.62 416 VAL A O 1
ATOM 3333 N N . GLU A 1 417 ? 20.547 32.469 13.43 1 98.56 417 GLU A N 1
ATOM 3334 C CA . GLU A 1 417 ? 21.469 31.5 12.883 1 98.56 417 GLU A CA 1
ATOM 3335 C C . GLU A 1 417 ? 20.766 30.531 11.938 1 98.56 417 GLU A C 1
ATOM 3337 O O . GLU A 1 417 ? 21.281 30.203 10.867 1 98.56 417 GLU A O 1
ATOM 3342 N N . ALA A 1 418 ? 19.609 30.062 12.328 1 98.56 418 ALA A N 1
ATOM 3343 C CA . ALA A 1 418 ? 18.844 29.125 11.516 1 98.56 418 ALA A CA 1
ATOM 3344 C C . ALA A 1 418 ? 18.391 29.766 10.211 1 98.56 418 ALA A C 1
ATOM 3346 O O . ALA A 1 418 ? 18.5 29.172 9.141 1 98.56 418 ALA A O 1
ATOM 3347 N N . ILE A 1 419 ? 17.891 31.016 10.328 1 98.38 419 ILE A N 1
ATOM 3348 C CA . ILE A 1 419 ? 17.422 31.734 9.156 1 98.38 419 ILE A CA 1
ATOM 3349 C C . ILE A 1 419 ? 18.594 31.953 8.18 1 98.38 419 ILE A C 1
ATOM 3351 O O . ILE A 1 419 ? 18.453 31.672 6.98 1 98.38 419 ILE A O 1
ATOM 3355 N N . GLN A 1 420 ? 19.672 32.344 8.68 1 97.81 420 GLN A N 1
ATOM 3356 C CA . GLN A 1 420 ? 20.844 32.562 7.84 1 97.81 420 GLN A CA 1
ATOM 3357 C C . GLN A 1 420 ? 21.344 31.281 7.203 1 97.81 420 GLN A C 1
ATOM 3359 O O . GLN A 1 420 ? 21.656 31.25 6.016 1 97.81 420 GLN A O 1
ATOM 3364 N N . GLU A 1 421 ? 21.375 30.266 7.965 1 98.19 421 GLU A N 1
ATOM 3365 C CA . GLU A 1 421 ? 21.859 28.984 7.445 1 98.19 421 GLU A CA 1
ATOM 3366 C C . GLU A 1 421 ? 20.984 28.5 6.297 1 98.19 421 GLU A C 1
ATOM 3368 O O . GLU A 1 421 ? 21.484 28.172 5.223 1 98.19 421 GLU A O 1
ATOM 3373 N N . ILE A 1 422 ? 19.703 28.484 6.512 1 98.25 422 ILE A N 1
ATOM 3374 C CA . ILE A 1 422 ? 18.781 27.922 5.527 1 98.25 422 ILE A CA 1
ATOM 3375 C C . ILE A 1 422 ? 18.781 28.781 4.273 1 98.25 422 ILE A C 1
ATOM 3377 O O . ILE A 1 422 ? 18.688 28.266 3.154 1 98.25 422 ILE A O 1
ATOM 3381 N N . THR A 1 423 ? 18.906 30.125 4.438 1 96.75 423 THR A N 1
ATOM 3382 C CA . THR A 1 423 ? 18.766 31.031 3.303 1 96.75 423 THR A CA 1
ATOM 3383 C C . THR A 1 423 ? 20.078 31.172 2.545 1 96.75 423 THR A C 1
ATOM 3385 O O . THR A 1 423 ? 20.109 31.688 1.427 1 96.75 423 THR A O 1
ATOM 3388 N N . THR A 1 424 ? 21.156 30.672 3.08 1 96.19 424 THR A N 1
ATOM 3389 C CA . THR A 1 424 ? 22.453 30.844 2.412 1 96.19 424 THR A CA 1
ATOM 3390 C C . THR A 1 424 ? 23 29.5 1.957 1 96.19 424 THR A C 1
ATOM 3392 O O . THR A 1 424 ? 23.734 29.438 0.962 1 96.19 424 THR A O 1
ATOM 3395 N N . ASN A 1 425 ? 22.797 28.469 2.744 1 97.56 425 ASN A N 1
ATOM 3396 C CA . ASN A 1 425 ? 23.234 27.125 2.363 1 97.56 425 ASN A CA 1
ATOM 3397 C C . ASN A 1 425 ? 22.359 26.547 1.252 1 97.56 425 ASN A C 1
ATOM 3399 O O . ASN A 1 425 ? 21.219 26.172 1.487 1 97.56 425 ASN A O 1
ATOM 3403 N N . ALA A 1 426 ? 22.906 26.391 0.13 1 96.94 426 ALA A N 1
ATOM 3404 C CA . ALA A 1 426 ? 22.172 26 -1.077 1 96.94 426 ALA A CA 1
ATOM 3405 C C . ALA A 1 426 ? 21.609 24.594 -0.955 1 96.94 426 ALA A C 1
ATOM 3407 O O . ALA A 1 426 ? 20.719 24.203 -1.708 1 96.94 426 ALA A O 1
ATOM 3408 N N . SER A 1 427 ? 22.156 23.812 -0.024 1 96.81 427 SER A N 1
ATOM 3409 C CA . SER A 1 427 ? 21.703 22.438 0.11 1 96.81 427 SER A CA 1
ATOM 3410 C C . SER A 1 427 ? 20.234 22.359 0.471 1 96.81 427 SER A C 1
ATOM 3412 O O . SER A 1 427 ? 19.516 21.469 0.014 1 96.81 427 SER A O 1
ATOM 3414 N N . TYR A 1 428 ? 19.75 23.297 1.235 1 97.5 428 TYR A N 1
ATOM 3415 C CA . TYR A 1 428 ? 18.344 23.297 1.633 1 97.5 428 TYR A CA 1
ATOM 3416 C C . TYR A 1 428 ? 17.438 23.531 0.431 1 97.5 428 TYR A C 1
ATOM 3418 O O . TYR A 1 428 ? 16.469 22.781 0.222 1 97.5 428 TYR A O 1
ATOM 3426 N N . ARG A 1 429 ? 17.781 24.5 -0.367 1 97.31 429 ARG A N 1
ATOM 3427 C CA . ARG A 1 429 ? 16.984 24.797 -1.548 1 97.31 429 ARG A CA 1
ATOM 3428 C C . ARG A 1 429 ? 17.062 23.688 -2.576 1 97.31 429 ARG A C 1
ATOM 3430 O O . ARG A 1 429 ? 16.062 23.297 -3.184 1 97.31 429 ARG A O 1
ATOM 3437 N N . ASN A 1 430 ? 18.266 23.172 -2.781 1 95.44 430 ASN A N 1
ATOM 3438 C CA . ASN A 1 430 ? 18.438 22.078 -3.717 1 95.44 430 ASN A CA 1
ATOM 3439 C C . ASN A 1 430 ? 17.625 20.844 -3.305 1 95.44 430 ASN A C 1
ATOM 3441 O O . ASN A 1 430 ? 16.969 20.234 -4.141 1 95.44 430 ASN A O 1
ATOM 3445 N N . ASN A 1 431 ? 17.656 20.531 -2.025 1 94.12 431 ASN A N 1
ATOM 3446 C CA . ASN A 1 431 ? 16.891 19.406 -1.512 1 94.12 431 ASN A CA 1
ATOM 3447 C C . ASN A 1 431 ? 15.383 19.672 -1.624 1 94.12 431 ASN A C 1
ATOM 3449 O O . ASN A 1 431 ? 14.617 18.766 -1.95 1 94.12 431 ASN A O 1
ATOM 3453 N N . ALA A 1 432 ? 14.992 20.875 -1.35 1 96.5 432 ALA A N 1
ATOM 3454 C CA . ALA A 1 432 ? 13.578 21.219 -1.452 1 96.5 432 ALA A CA 1
ATOM 3455 C C . ALA A 1 432 ? 13.078 21.078 -2.887 1 96.5 432 ALA A C 1
ATOM 3457 O O . ALA A 1 432 ? 11.984 20.562 -3.121 1 96.5 432 ALA A O 1
ATOM 3458 N N . ASN A 1 433 ? 13.883 21.5 -3.799 1 95.38 433 ASN A N 1
ATOM 3459 C CA . ASN A 1 433 ? 13.523 21.375 -5.207 1 95.38 433 ASN A CA 1
ATOM 3460 C C . ASN A 1 433 ? 13.422 19.906 -5.637 1 95.38 433 ASN A C 1
ATOM 3462 O O . ASN A 1 433 ? 12.516 19.547 -6.387 1 95.38 433 ASN A O 1
ATOM 3466 N N . ARG A 1 434 ? 14.359 19.156 -5.168 1 91.56 434 ARG A N 1
ATOM 3467 C CA . ARG A 1 434 ? 14.32 17.734 -5.461 1 91.56 434 ARG A CA 1
ATOM 3468 C C . ARG A 1 434 ? 13.062 17.094 -4.887 1 91.56 434 ARG A C 1
ATOM 3470 O O . ARG A 1 434 ? 12.391 16.312 -5.57 1 91.56 434 ARG A O 1
ATOM 3477 N N . LEU A 1 435 ? 12.781 17.391 -3.67 1 92.19 435 LEU A N 1
ATOM 3478 C CA . LEU A 1 435 ? 11.594 16.859 -3.014 1 92.19 435 LEU A CA 1
ATOM 3479 C C . LEU A 1 435 ? 10.328 17.297 -3.734 1 92.19 435 LEU A C 1
ATOM 3481 O O . LEU A 1 435 ? 9.391 16.516 -3.9 1 92.19 435 LEU A O 1
ATOM 3485 N N . SER A 1 436 ? 10.305 18.547 -4.137 1 94.69 436 SER A N 1
ATOM 3486 C CA . SER A 1 436 ? 9.172 19.094 -4.883 1 94.69 436 SER A CA 1
ATOM 3487 C C . SER A 1 436 ? 8.938 18.328 -6.176 1 94.69 436 SER A C 1
ATOM 3489 O O . SER A 1 436 ? 7.805 17.953 -6.488 1 94.69 436 SER A O 1
ATOM 3491 N N . ARG A 1 437 ? 9.984 18.078 -6.898 1 92.12 437 ARG A N 1
ATOM 3492 C CA . ARG A 1 437 ? 9.883 17.344 -8.156 1 92.12 437 ARG A CA 1
ATOM 3493 C C . ARG A 1 437 ? 9.297 15.945 -7.934 1 92.12 437 ARG A C 1
ATOM 3495 O O . ARG A 1 437 ? 8.406 15.523 -8.672 1 92.12 437 ARG A O 1
ATOM 3502 N N . MET A 1 438 ? 9.773 15.289 -6.969 1 89.81 438 MET A N 1
ATOM 3503 C CA . MET A 1 438 ? 9.297 13.938 -6.688 1 89.81 438 MET A CA 1
ATOM 3504 C C . MET A 1 438 ? 7.852 13.953 -6.195 1 89.81 438 MET A C 1
ATOM 3506 O O . MET A 1 438 ? 7.051 13.102 -6.57 1 89.81 438 MET A O 1
ATOM 3510 N N . PHE A 1 439 ? 7.566 14.906 -5.355 1 92.38 439 PHE A N 1
ATOM 3511 C CA . PHE A 1 439 ? 6.23 15.047 -4.797 1 92.38 439 PHE A CA 1
ATOM 3512 C C . PHE A 1 439 ? 5.207 15.297 -5.898 1 92.38 439 PHE A C 1
ATOM 3514 O O . PHE A 1 439 ? 4.082 14.789 -5.836 1 92.38 439 PHE A O 1
ATOM 3521 N N . ARG A 1 440 ? 5.621 16 -6.906 1 92.81 440 ARG A N 1
ATOM 3522 C CA . ARG A 1 440 ? 4.723 16.406 -7.984 1 92.81 440 ARG A CA 1
ATOM 3523 C C . ARG A 1 440 ? 4.668 15.344 -9.078 1 92.81 440 ARG A C 1
ATOM 3525 O O . ARG A 1 440 ? 3.77 15.359 -9.922 1 92.81 440 ARG A O 1
ATOM 3532 N N . ASP A 1 441 ? 5.691 14.531 -9.109 1 91.19 441 ASP A N 1
ATOM 3533 C CA . ASP A 1 441 ? 5.773 13.523 -10.164 1 91.19 441 ASP A CA 1
ATOM 3534 C C . ASP A 1 441 ? 4.816 12.367 -9.891 1 91.19 441 ASP A C 1
ATOM 3536 O O . ASP A 1 441 ? 5.227 11.312 -9.383 1 91.19 441 ASP A O 1
ATOM 3540 N N . ARG A 1 442 ? 3.602 12.586 -10.227 1 90.31 442 ARG A N 1
ATOM 3541 C CA . ARG A 1 442 ? 2.537 11.609 -10.039 1 90.31 442 ARG A CA 1
ATOM 3542 C C . ARG A 1 442 ? 1.789 11.367 -11.352 1 90.31 442 ARG A C 1
ATOM 3544 O O . ARG A 1 442 ? 1.774 12.227 -12.234 1 90.31 442 ARG A O 1
ATOM 3551 N N . ARG A 1 443 ? 1.199 10.258 -11.383 1 86.69 443 ARG A N 1
ATOM 3552 C CA . ARG A 1 443 ? 0.472 9.867 -12.586 1 86.69 443 ARG A CA 1
ATOM 3553 C C . ARG A 1 443 ? -0.787 10.711 -12.758 1 86.69 443 ARG A C 1
ATOM 3555 O O . ARG A 1 443 ? -1.189 11.008 -13.891 1 86.69 443 ARG A O 1
ATOM 3562 N N . GLU A 1 444 ? -1.431 10.992 -11.664 1 90.62 444 GLU A N 1
ATOM 3563 C CA . GLU A 1 444 ? -2.639 11.812 -11.602 1 90.62 444 GLU A CA 1
ATOM 3564 C C . GLU A 1 444 ? -2.65 12.68 -10.352 1 90.62 444 GLU A C 1
ATOM 3566 O O . GLU A 1 444 ? -1.892 12.438 -9.414 1 90.62 444 GLU A O 1
ATOM 3571 N N . SER A 1 445 ? -3.541 13.688 -10.422 1 94.19 445 SER A N 1
ATOM 3572 C CA . SER A 1 445 ? -3.627 14.539 -9.242 1 94.19 445 SER A CA 1
ATOM 3573 C C . SER A 1 445 ? -4.246 13.797 -8.062 1 94.19 445 SER A C 1
ATOM 3575 O O . SER A 1 445 ? -5.066 12.891 -8.258 1 94.19 445 SER A O 1
ATOM 3577 N N . PRO A 1 446 ? -3.83 14.133 -6.891 1 96.38 446 PRO A N 1
ATOM 3578 C CA . PRO A 1 446 ? -4.422 13.492 -5.711 1 96.38 446 PRO A CA 1
ATOM 3579 C C . PRO A 1 446 ? -5.945 13.625 -5.672 1 96.38 446 PRO A C 1
ATOM 3581 O O . PRO A 1 446 ? -6.637 12.703 -5.246 1 96.38 446 PRO A O 1
ATOM 3584 N N . LEU A 1 447 ? -6.457 14.734 -6.121 1 96.88 447 LEU A N 1
ATOM 3585 C CA . LEU A 1 447 ? -7.902 14.945 -6.129 1 96.88 447 LEU A CA 1
ATOM 3586 C C . LEU A 1 447 ? -8.594 13.938 -7.039 1 96.88 447 LEU A C 1
ATOM 3588 O O . LEU A 1 447 ? -9.594 13.32 -6.652 1 96.88 447 LEU A O 1
ATOM 3592 N N . GLU A 1 448 ? -8.062 13.742 -8.203 1 96.06 448 GLU A N 1
ATOM 3593 C CA . GLU A 1 448 ? -8.664 12.797 -9.141 1 96.06 448 GLU A CA 1
ATOM 3594 C C . GLU A 1 448 ? -8.547 11.367 -8.625 1 96.06 448 GLU A C 1
ATOM 3596 O O . GLU A 1 448 ? -9.453 10.547 -8.844 1 96.06 448 GLU A O 1
ATOM 3601 N N . THR A 1 449 ? -7.441 11.094 -7.988 1 95.88 449 THR A N 1
ATOM 3602 C CA . THR A 1 449 ? -7.297 9.789 -7.348 1 95.88 449 THR A CA 1
ATOM 3603 C C . THR A 1 449 ? -8.398 9.57 -6.312 1 95.88 449 THR A C 1
ATOM 3605 O O . THR A 1 449 ? -9.016 8.5 -6.273 1 95.88 449 THR A O 1
ATOM 3608 N N . ALA A 1 450 ? -8.656 10.547 -5.488 1 97.44 450 ALA A N 1
ATOM 3609 C CA . ALA A 1 450 ? -9.68 10.461 -4.457 1 97.44 450 ALA A CA 1
ATOM 3610 C C . ALA A 1 450 ? -11.062 10.266 -5.074 1 97.44 450 ALA A C 1
ATOM 3612 O O . ALA A 1 450 ? -11.82 9.391 -4.652 1 97.44 450 ALA A O 1
ATOM 3613 N N . ILE A 1 451 ? -11.352 11.07 -6.094 1 96.94 451 ILE A N 1
ATOM 3614 C CA . ILE A 1 451 ? -12.672 11.031 -6.727 1 96.94 451 ILE A CA 1
ATOM 3615 C C . ILE A 1 451 ? -12.883 9.68 -7.395 1 96.94 451 ILE A C 1
ATOM 3617 O O . ILE A 1 451 ? -13.945 9.062 -7.234 1 96.94 451 ILE A O 1
ATOM 3621 N N . TRP A 1 452 ? -11.883 9.25 -8.117 1 95.56 452 TRP A N 1
ATOM 3622 C CA . TRP A 1 452 ? -11.984 7.945 -8.758 1 95.56 452 TRP A CA 1
ATOM 3623 C C . TRP A 1 452 ? -12.234 6.852 -7.723 1 95.56 452 TRP A C 1
ATOM 3625 O O . TRP A 1 452 ? -13.039 5.949 -7.949 1 95.56 452 TRP A O 1
ATOM 3635 N N . THR A 1 453 ? -11.539 6.871 -6.637 1 94.44 453 THR A N 1
ATOM 3636 C CA . THR A 1 453 ? -11.672 5.875 -5.578 1 94.44 453 THR A CA 1
ATOM 3637 C C . THR A 1 453 ? -13.086 5.879 -5.004 1 94.44 453 THR A C 1
ATOM 3639 O O . THR A 1 453 ? -13.688 4.82 -4.805 1 94.44 453 THR A O 1
ATOM 3642 N N . ILE A 1 454 ? -13.586 7.059 -4.723 1 95.81 454 ILE A N 1
ATOM 3643 C CA . ILE A 1 454 ? -14.938 7.191 -4.188 1 95.81 454 ILE A CA 1
ATOM 3644 C C . ILE A 1 454 ? -15.945 6.602 -5.176 1 95.81 454 ILE A C 1
ATOM 3646 O O . ILE A 1 454 ? -16.828 5.832 -4.785 1 95.81 454 ILE A O 1
ATOM 3650 N N . GLU A 1 455 ? -15.82 6.918 -6.383 1 95.19 455 GLU A N 1
ATOM 3651 C CA . GLU A 1 455 ? -16.734 6.406 -7.406 1 95.19 455 GLU A CA 1
ATOM 3652 C C . GLU A 1 455 ? -16.547 4.906 -7.609 1 95.19 455 GLU A C 1
ATOM 3654 O O . GLU A 1 455 ? -17.5 4.203 -7.957 1 95.19 455 GLU A O 1
ATOM 3659 N N . TRP A 1 456 ? -15.297 4.453 -7.453 1 91.94 456 TRP A N 1
ATOM 3660 C CA . TRP A 1 456 ? -15.062 3.014 -7.465 1 91.94 456 TRP A CA 1
ATOM 3661 C C . TRP A 1 456 ? -15.891 2.318 -6.391 1 91.94 456 TRP A C 1
ATOM 3663 O O . TRP A 1 456 ? -16.5 1.272 -6.641 1 91.94 456 TRP A O 1
ATOM 3673 N N . VAL A 1 457 ? -15.953 2.898 -5.168 1 91.38 457 VAL A N 1
ATOM 3674 C CA . VAL A 1 457 ? -16.75 2.34 -4.078 1 91.38 457 VAL A CA 1
ATOM 3675 C C . VAL A 1 457 ? -18.219 2.363 -4.445 1 91.38 457 VAL A C 1
ATOM 3677 O O . VAL A 1 457 ? -18.938 1.387 -4.223 1 91.38 457 VAL A O 1
ATOM 3680 N N . LEU A 1 458 ? -18.656 3.393 -5.039 1 92.25 458 LEU A N 1
ATOM 3681 C CA . LEU A 1 458 ? -20.047 3.537 -5.43 1 92.25 458 LEU A CA 1
ATOM 3682 C C . LEU A 1 458 ? -20.438 2.475 -6.453 1 92.25 458 LEU A C 1
ATOM 3684 O O . LEU A 1 458 ? -21.562 1.967 -6.43 1 92.25 458 LEU A O 1
ATOM 3688 N N . ARG A 1 459 ? -19.484 2.121 -7.293 1 89.06 459 ARG A N 1
ATOM 3689 C CA . ARG A 1 459 ? -19.766 1.142 -8.336 1 89.06 459 ARG A CA 1
ATOM 3690 C C . ARG A 1 459 ? -19.703 -0.279 -7.789 1 89.06 459 ARG A C 1
ATOM 3692 O O . ARG A 1 459 ? -20.375 -1.18 -8.305 1 89.06 459 ARG A O 1
ATOM 3699 N N . ASN A 1 460 ? -18.891 -0.466 -6.637 1 84.62 460 ASN A N 1
ATOM 3700 C CA . ASN A 1 460 ? -18.578 -1.834 -6.242 1 84.62 460 ASN A CA 1
ATOM 3701 C C . ASN A 1 460 ? -19 -2.113 -4.801 1 84.62 460 ASN A C 1
ATOM 3703 O O . ASN A 1 460 ? -18.781 -3.215 -4.289 1 84.62 460 ASN A O 1
ATOM 3707 N N . ALA A 1 461 ? -19.453 -1.251 -4.027 1 72.19 461 ALA A N 1
ATOM 3708 C CA . ALA A 1 461 ? -19.656 -1.315 -2.584 1 72.19 461 ALA A CA 1
ATOM 3709 C C . ALA A 1 461 ? -20.547 -2.496 -2.209 1 72.19 461 ALA A C 1
ATOM 3711 O O . ALA A 1 461 ? -20.406 -3.066 -1.125 1 72.19 461 ALA A O 1
ATOM 3712 N N . ASN A 1 462 ? -21.438 -2.816 -2.965 1 67.12 462 ASN A N 1
ATOM 3713 C CA . ASN A 1 462 ? -22.344 -3.896 -2.58 1 67.12 462 ASN A CA 1
ATOM 3714 C C . ASN A 1 462 ? -21.641 -5.25 -2.604 1 67.12 462 ASN A C 1
ATOM 3716 O O . ASN A 1 462 ? -22.234 -6.27 -2.232 1 67.12 462 ASN A O 1
ATOM 3720 N N . ASP A 1 463 ? -20.422 -5.121 -2.957 1 58.5 463 ASP A N 1
ATOM 3721 C CA . ASP A 1 463 ? -19.672 -6.371 -3.01 1 58.5 463 ASP A CA 1
ATOM 3722 C C . ASP A 1 463 ? -18.734 -6.492 -1.815 1 58.5 463 ASP A C 1
ATOM 3724 O O . ASP A 1 463 ? -17.562 -6.086 -1.892 1 58.5 463 ASP A O 1
ATOM 3728 N N . SER A 1 464 ? -19.344 -6.492 -0.574 1 54.22 464 SER A N 1
ATOM 3729 C CA . SER A 1 464 ? -18.688 -6.438 0.728 1 54.22 464 SER A CA 1
ATOM 3730 C C . SER A 1 464 ? -17.422 -7.305 0.752 1 54.22 464 SER A C 1
ATOM 3732 O O . SER A 1 464 ? -16.469 -6.992 1.45 1 54.22 464 SER A O 1
ATOM 3734 N N . HIS A 1 465 ? -17.547 -8.492 0.031 1 53.03 465 HIS A N 1
ATOM 3735 C CA . HIS A 1 465 ? -16.531 -9.523 0.194 1 53.03 465 HIS A CA 1
ATOM 3736 C C . HIS A 1 465 ? -15.219 -9.109 -0.46 1 53.03 465 HIS A C 1
ATOM 3738 O O . HIS A 1 465 ? -14.195 -9.781 -0.288 1 53.03 465 HIS A O 1
ATOM 3744 N N . VAL A 1 466 ? -15.469 -8.039 -1.104 1 52.28 466 VAL A N 1
ATOM 3745 C CA . VAL A 1 466 ? -14.352 -7.914 -2.037 1 52.28 466 VAL A CA 1
ATOM 3746 C C . VAL A 1 466 ? -13.211 -7.133 -1.384 1 52.28 466 VAL A C 1
ATOM 3748 O O . VAL A 1 466 ? -12.055 -7.258 -1.788 1 52.28 466 VAL A O 1
ATOM 3751 N N . TRP A 1 467 ? -13.648 -6.359 -0.332 1 57.72 467 TRP A N 1
ATOM 3752 C CA . TRP A 1 467 ? -12.477 -5.68 0.222 1 57.72 467 TRP A CA 1
ATOM 3753 C C . TRP A 1 467 ? -11.719 -6.59 1.182 1 57.72 467 TRP A C 1
ATOM 3755 O O . TRP A 1 467 ? -12.312 -7.148 2.113 1 57.72 467 TRP A O 1
ATOM 3765 N N . ASN A 1 468 ? -10.703 -7.18 0.548 1 57.06 468 ASN A N 1
ATOM 3766 C CA . ASN A 1 468 ? -9.844 -8.016 1.383 1 57.06 468 ASN A CA 1
ATOM 3767 C C . ASN A 1 468 ? -9.086 -7.176 2.414 1 57.06 468 ASN A C 1
ATOM 3769 O O . ASN A 1 468 ? -8.031 -6.621 2.113 1 57.06 468 ASN A O 1
ATOM 3773 N N . HIS A 1 469 ? -9.766 -6.77 3.436 1 60.97 469 HIS A N 1
ATOM 3774 C CA . HIS A 1 469 ? -9.008 -6.059 4.461 1 60.97 469 HIS A CA 1
ATOM 3775 C C . HIS A 1 469 ? -8.766 -6.945 5.676 1 60.97 469 HIS A C 1
ATOM 3777 O O . HIS A 1 469 ? -9.453 -7.949 5.871 1 60.97 469 HIS A O 1
ATOM 3783 N N . MET A 1 470 ? -7.652 -6.75 6.191 1 59.62 470 MET A N 1
ATOM 3784 C CA . MET A 1 470 ? -7.363 -7.379 7.477 1 59.62 470 MET A CA 1
ATOM 3785 C C . MET A 1 470 ? -8.555 -7.258 8.422 1 59.62 470 MET A C 1
ATOM 3787 O O . MET A 1 470 ? -9.211 -6.215 8.469 1 59.62 470 MET A O 1
ATOM 3791 N N . PRO A 1 471 ? -8.922 -8.445 8.875 1 59.84 471 PRO A N 1
ATOM 3792 C CA . PRO A 1 471 ? -10.125 -8.406 9.711 1 59.84 471 PRO A CA 1
ATOM 3793 C C . PRO A 1 471 ? -10.039 -7.367 10.828 1 59.84 471 PRO A C 1
ATOM 3795 O O . PRO A 1 471 ? -9.109 -7.406 11.641 1 59.84 471 PRO A O 1
ATOM 3798 N N . SER A 1 472 ? -10.844 -6.383 10.719 1 57.25 472 SER A N 1
ATOM 3799 C CA . SER A 1 472 ? -10.977 -5.367 11.758 1 57.25 472 SER A CA 1
ATOM 3800 C C . SER A 1 472 ? -11.297 -5.992 13.109 1 57.25 472 SER A C 1
ATOM 3802 O O . SER A 1 472 ? -11.07 -5.379 14.156 1 57.25 472 SER A O 1
ATOM 3804 N N . ASN A 1 473 ? -11.695 -7.242 12.969 1 59.34 473 ASN A N 1
ATOM 3805 C CA . ASN A 1 473 ? -12.18 -7.875 14.188 1 59.34 473 ASN A CA 1
ATOM 3806 C C . ASN A 1 473 ? -11.047 -8.586 14.93 1 59.34 473 ASN A C 1
ATOM 3808 O O . ASN A 1 473 ? -11.273 -9.156 16 1 59.34 473 ASN A O 1
ATOM 3812 N N . SER A 1 474 ? -9.914 -8.492 14.297 1 61.41 474 SER A N 1
ATOM 3813 C CA . SER A 1 474 ? -8.844 -9.141 15.047 1 61.41 474 SER A CA 1
ATOM 3814 C C . SER A 1 474 ? -8.445 -8.312 16.266 1 61.41 474 SER A C 1
ATOM 3816 O O . SER A 1 474 ? -8.203 -7.109 16.156 1 61.41 474 SER A O 1
ATOM 3818 N N . GLY A 1 475 ? -8.734 -8.898 17.406 1 62.03 475 GLY A N 1
ATOM 3819 C CA . GLY A 1 475 ? -8.352 -8.203 18.625 1 62.03 475 GLY A CA 1
ATOM 3820 C C . GLY A 1 475 ? -6.883 -7.82 18.656 1 62.03 475 GLY A C 1
ATOM 3821 O O . GLY A 1 475 ? -6.113 -8.211 17.766 1 62.03 475 GLY A O 1
ATOM 3822 N N . PHE A 1 476 ? -6.504 -6.992 19.5 1 65.12 476 PHE A N 1
ATOM 3823 C CA . PHE A 1 476 ? -5.152 -6.48 19.688 1 65.12 476 PHE A CA 1
ATOM 3824 C C . PHE A 1 476 ? -4.152 -7.621 19.812 1 65.12 476 PHE A C 1
ATOM 3826 O O . PHE A 1 476 ? -3.064 -7.566 19.25 1 65.12 476 PHE A O 1
ATOM 3833 N N . LEU A 1 477 ? -4.602 -8.68 20.375 1 62.47 477 LEU A N 1
ATOM 3834 C CA . LEU A 1 477 ? -3.693 -9.789 20.656 1 62.47 477 LEU A CA 1
ATOM 3835 C C . LEU A 1 477 ? -3.369 -10.555 19.375 1 62.47 477 LEU A C 1
ATOM 3837 O O . LEU A 1 477 ? -2.264 -11.078 19.219 1 62.47 477 LEU A O 1
ATOM 3841 N N . GLU A 1 478 ? -4.336 -10.516 18.562 1 64.5 478 GLU A N 1
ATOM 3842 C CA . GLU A 1 478 ? -4.121 -11.227 17.312 1 64.5 478 GLU A CA 1
ATOM 3843 C C . GLU A 1 478 ? -3.311 -10.391 16.328 1 64.5 478 GLU A C 1
ATOM 3845 O O . GLU A 1 478 ? -2.488 -10.922 15.578 1 64.5 478 GLU A O 1
ATOM 3850 N N . ARG A 1 479 ? -3.457 -9.172 16.438 1 68.31 479 ARG A N 1
ATOM 3851 C CA . ARG A 1 479 ? -2.809 -8.258 15.5 1 68.31 479 ARG A CA 1
ATOM 3852 C C . ARG A 1 479 ? -1.31 -8.18 15.766 1 68.31 479 ARG A C 1
ATOM 3854 O O . ARG A 1 479 ? -0.511 -8.117 14.828 1 68.31 479 ARG A O 1
ATOM 3861 N N . TYR A 1 480 ? -0.914 -8.234 17 1 66.06 480 TYR A N 1
ATOM 3862 C CA . TYR A 1 480 ? 0.498 -8.125 17.344 1 66.06 480 TYR A CA 1
ATOM 3863 C C . TYR A 1 480 ? 1.024 -9.445 17.891 1 66.06 480 TYR A C 1
ATOM 3865 O O . TYR A 1 480 ? 2.135 -9.508 18.438 1 66.06 480 TYR A O 1
ATOM 3873 N N . PRO A 1 481 ? 0.604 -10.43 17.516 1 62.97 481 PRO A N 1
ATOM 3874 C CA . PRO A 1 481 ? 0.755 -11.836 17.891 1 62.97 481 PRO A CA 1
ATOM 3875 C C . PRO A 1 481 ? 1.319 -12.023 19.297 1 62.97 481 PRO A C 1
ATOM 3877 O O . PRO A 1 481 ? 2.248 -12.812 19.484 1 62.97 481 PRO A O 1
ATOM 3880 N N . LEU A 1 482 ? 0.812 -11.266 20.094 1 65.5 482 LEU A N 1
ATOM 3881 C CA . LEU A 1 482 ? 1.312 -11.336 21.469 1 65.5 482 LEU A CA 1
ATOM 3882 C C . LEU A 1 482 ? 1.008 -12.688 22.094 1 65.5 482 LEU A C 1
ATOM 3884 O O . LEU A 1 482 ? 1.744 -13.148 22.969 1 65.5 482 LEU A O 1
ATOM 3888 N N . ASP A 1 483 ? 0.011 -13.312 21.578 1 63.53 483 ASP A N 1
ATOM 3889 C CA . ASP A 1 483 ? -0.353 -14.633 22.078 1 63.53 483 ASP A CA 1
ATOM 3890 C C . ASP A 1 483 ? 0.704 -15.672 21.719 1 63.53 483 ASP A C 1
ATOM 3892 O O . ASP A 1 483 ? 1.214 -16.375 22.594 1 63.53 483 ASP A O 1
ATOM 3896 N N . VAL A 1 484 ? 1.066 -15.578 20.516 1 63.16 484 VAL A N 1
ATOM 3897 C CA . VAL A 1 484 ? 2.053 -16.547 20.031 1 63.16 484 VAL A CA 1
ATOM 3898 C C . VAL A 1 484 ? 3.412 -16.25 20.672 1 63.16 484 VAL A C 1
ATOM 3900 O O . VAL A 1 484 ? 4.121 -17.156 21.078 1 63.16 484 VAL A O 1
ATOM 3903 N N . LEU A 1 485 ? 3.648 -14.945 20.766 1 68.38 485 LEU A N 1
ATOM 3904 C CA . LEU A 1 485 ? 4.941 -14.547 21.312 1 68.38 485 LEU A CA 1
ATOM 3905 C C . LEU A 1 485 ? 5.031 -14.875 22.797 1 68.38 485 LEU A C 1
ATOM 3907 O O . LEU A 1 485 ? 6.066 -15.359 23.266 1 68.38 485 LEU A O 1
ATOM 3911 N N . LEU A 1 486 ? 3.967 -14.695 23.438 1 65.88 486 LEU A N 1
ATOM 3912 C CA . LEU A 1 486 ? 3.943 -14.977 24.875 1 65.88 486 LEU A CA 1
ATOM 3913 C C . LEU A 1 486 ? 4.137 -16.469 25.125 1 65.88 486 LEU A C 1
ATOM 3915 O O . LEU A 1 486 ? 4.926 -16.859 26 1 65.88 486 LEU A O 1
ATOM 3919 N N . VAL A 1 487 ? 3.453 -17.281 24.391 1 66.62 487 VAL A N 1
ATOM 3920 C CA . VAL A 1 487 ? 3.539 -18.719 24.578 1 66.62 487 VAL A CA 1
ATOM 3921 C C . VAL A 1 487 ? 4.926 -19.219 24.156 1 66.62 487 VAL A C 1
ATOM 3923 O O . VAL A 1 487 ? 5.523 -20.047 24.844 1 66.62 487 VAL A O 1
ATOM 3926 N N . SER A 1 488 ? 5.379 -18.609 23.078 1 67 488 SER A N 1
ATOM 3927 C CA . SER A 1 488 ? 6.695 -19.016 22.594 1 67 488 SER A CA 1
ATOM 3928 C C . SER A 1 488 ? 7.789 -18.625 23.594 1 67 488 SER A C 1
ATOM 3930 O O . SER A 1 488 ? 8.68 -19.422 23.875 1 67 488 SER A O 1
ATOM 3932 N N . PHE A 1 489 ? 7.625 -17.453 24.062 1 68.31 489 PHE A N 1
ATOM 3933 C CA . PHE A 1 489 ? 8.633 -17 25.016 1 68.31 489 PHE A CA 1
ATOM 3934 C C . PHE A 1 489 ? 8.531 -17.75 26.328 1 68.31 489 PHE A C 1
ATOM 3936 O O . PHE A 1 489 ? 9.547 -18.078 26.938 1 68.31 489 PHE A O 1
ATOM 3943 N N . ALA A 1 490 ? 7.316 -18 26.75 1 67.06 490 ALA A N 1
ATOM 3944 C CA . ALA A 1 490 ? 7.121 -18.812 27.938 1 67.06 490 ALA A CA 1
ATOM 3945 C C . ALA A 1 490 ? 7.738 -20.188 27.766 1 67.06 490 ALA A C 1
ATOM 3947 O O . ALA A 1 490 ? 8.367 -20.719 28.688 1 67.06 490 ALA A O 1
ATOM 3948 N N . GLY A 1 491 ? 7.52 -20.719 26.578 1 66.19 491 GLY A N 1
ATOM 3949 C CA . GLY A 1 491 ? 8.125 -22.016 26.281 1 66.19 491 GLY A CA 1
ATOM 3950 C C . GLY A 1 491 ? 9.641 -21.984 26.312 1 66.19 491 GLY A C 1
ATOM 3951 O O . GLY A 1 491 ? 10.273 -22.875 26.891 1 66.19 491 GLY A O 1
ATOM 3952 N N . LEU A 1 492 ? 10.117 -20.922 25.734 1 69.56 492 LEU A N 1
ATOM 3953 C CA . LEU A 1 492 ? 11.562 -20.781 25.719 1 69.56 492 LEU A CA 1
ATOM 3954 C C . LEU A 1 492 ? 12.109 -20.578 27.125 1 69.56 492 LEU A C 1
ATOM 3956 O O . LEU A 1 492 ? 13.141 -21.156 27.484 1 69.56 492 LEU A O 1
ATOM 3960 N N . MET A 1 493 ? 11.453 -19.766 27.859 1 67.75 493 MET A N 1
ATOM 3961 C CA . MET A 1 493 ? 11.875 -19.531 29.234 1 67.75 493 MET A CA 1
ATOM 3962 C C . MET A 1 493 ? 11.789 -20.812 30.047 1 67.75 493 MET A C 1
ATOM 3964 O O . MET A 1 493 ? 12.68 -21.094 30.859 1 67.75 493 MET A O 1
ATOM 3968 N N . ALA A 1 494 ? 10.727 -21.531 29.844 1 70.75 494 ALA A N 1
ATOM 3969 C CA . ALA A 1 494 ? 10.57 -22.797 30.547 1 70.75 494 ALA A CA 1
ATOM 3970 C C . ALA A 1 494 ? 11.68 -23.781 30.172 1 70.75 494 ALA A C 1
ATOM 3972 O O . ALA A 1 494 ? 12.242 -24.453 31.047 1 70.75 494 ALA A O 1
ATOM 3973 N N . THR A 1 495 ? 11.938 -23.812 28.938 1 71.88 495 THR A N 1
ATOM 3974 C CA . THR A 1 495 ? 13.023 -24.672 28.469 1 71.88 495 THR A CA 1
ATOM 3975 C C . THR A 1 495 ? 14.359 -24.219 29.047 1 71.88 495 THR A C 1
ATOM 3977 O O . THR A 1 495 ? 15.164 -25.031 29.5 1 71.88 495 THR A O 1
ATOM 3980 N N . GLY A 1 496 ? 14.508 -22.938 28.984 1 69.38 496 GLY A N 1
ATOM 3981 C CA . GLY A 1 496 ? 15.711 -22.391 29.594 1 69.38 496 GLY A CA 1
ATOM 3982 C C . GLY A 1 496 ? 15.805 -22.672 31.078 1 69.38 496 GLY A C 1
ATOM 3983 O O . GLY A 1 496 ? 16.859 -23.031 31.594 1 69.38 496 GLY A O 1
ATOM 3984 N N . PHE A 1 497 ? 14.734 -22.453 31.703 1 72.38 497 PHE A N 1
ATOM 3985 C CA . PHE A 1 497 ? 14.672 -22.703 33.156 1 72.38 497 PHE A CA 1
ATOM 3986 C C . PHE A 1 497 ? 14.938 -24.172 33.469 1 72.38 497 PHE A C 1
ATOM 3988 O O . PHE A 1 497 ? 15.688 -24.484 34.375 1 72.38 497 PHE A O 1
ATOM 3995 N N . THR A 1 498 ? 14.344 -25.047 32.719 1 74.44 498 THR A N 1
ATOM 3996 C CA . THR A 1 498 ? 14.562 -26.469 32.906 1 74.44 498 THR A CA 1
ATOM 3997 C C . THR A 1 498 ? 16.031 -26.828 32.656 1 74.44 498 THR A C 1
ATOM 3999 O O . THR A 1 498 ? 16.609 -27.625 33.375 1 74.44 498 THR A O 1
ATOM 4002 N N . ALA A 1 499 ? 16.469 -26.203 31.625 1 78.88 499 ALA A N 1
ATOM 4003 C CA . ALA A 1 499 ? 17.891 -26.422 31.328 1 78.88 499 ALA A CA 1
ATOM 4004 C C . ALA A 1 499 ? 18.766 -25.922 32.469 1 78.88 499 ALA A C 1
ATOM 4006 O O . ALA A 1 499 ? 19.75 -26.578 32.844 1 78.88 499 ALA A O 1
ATOM 4007 N N . LEU A 1 500 ? 18.422 -24.781 32.938 1 76 500 LEU A N 1
ATOM 4008 C CA . LEU A 1 500 ? 19.172 -24.203 34.062 1 76 500 LEU A CA 1
ATOM 4009 C C . LEU A 1 500 ? 19.047 -25.078 35.281 1 76 500 LEU A C 1
ATOM 4011 O O . LEU A 1 500 ? 20.047 -25.297 36 1 76 500 LEU A O 1
ATOM 4015 N N . LEU A 1 501 ? 17.891 -25.578 35.562 1 76.75 501 LEU A N 1
ATOM 4016 C CA . LEU A 1 501 ? 17.688 -26.469 36.719 1 76.75 501 LEU A CA 1
ATOM 4017 C C . LEU A 1 501 ? 18.484 -27.75 36.562 1 76.75 501 LEU A C 1
ATOM 4019 O O . LEU A 1 501 ? 19.062 -28.25 37.531 1 76.75 501 LEU A O 1
ATOM 4023 N N . MET A 1 502 ? 18.5 -28.172 35.344 1 81.44 502 MET A N 1
ATOM 4024 C CA . MET A 1 502 ? 19.281 -29.375 35.062 1 81.44 502 MET A CA 1
ATOM 4025 C C . MET A 1 502 ? 20.766 -29.125 35.25 1 81.44 502 MET A C 1
ATOM 4027 O O . MET A 1 502 ? 21.484 -29.969 35.781 1 81.44 502 MET A O 1
ATOM 4031 N N . LEU A 1 503 ? 21.094 -28.016 34.781 1 81.44 503 LEU A N 1
ATOM 4032 C CA . LEU A 1 503 ? 22.5 -27.641 34.938 1 81.44 503 LEU A CA 1
ATOM 4033 C C . LEU A 1 503 ? 22.859 -27.469 36.406 1 81.44 503 LEU A C 1
ATOM 4035 O O . LEU A 1 503 ? 23.922 -27.922 36.844 1 81.44 503 LEU A O 1
ATOM 4039 N N . LEU A 1 504 ? 22 -26.875 37.156 1 77.94 504 LEU A N 1
ATOM 4040 C CA . LEU A 1 504 ? 22.234 -26.672 38.594 1 77.94 504 LEU A CA 1
ATOM 4041 C C . LEU A 1 504 ? 22.25 -28 39.312 1 77.94 504 LEU A C 1
ATOM 4043 O O . LEU A 1 504 ? 23.047 -28.203 40.219 1 77.94 504 LEU A O 1
ATOM 4047 N N . LYS A 1 505 ? 21.438 -28.859 38.875 1 78.44 505 LYS A N 1
ATOM 4048 C CA . LYS A 1 505 ? 21.391 -30.188 39.469 1 78.44 505 LYS A CA 1
ATOM 4049 C C . LYS A 1 505 ? 22.688 -30.953 39.188 1 78.44 505 LYS A C 1
ATOM 4051 O O . LYS A 1 505 ? 23.203 -31.641 40.062 1 78.44 505 LYS A O 1
ATOM 4056 N N . VAL A 1 506 ? 23.125 -30.734 38.031 1 80.5 506 VAL A N 1
ATOM 4057 C CA . VAL A 1 506 ? 24.359 -31.391 37.656 1 80.5 506 VAL A CA 1
ATOM 4058 C C . VAL A 1 506 ? 25.531 -30.812 38.469 1 80.5 506 VAL A C 1
ATOM 4060 O O . VAL A 1 506 ? 26.391 -31.531 38.938 1 80.5 506 VAL A O 1
ATOM 4063 N N . LEU A 1 507 ? 25.469 -29.594 38.656 1 78.06 507 LEU A N 1
ATOM 4064 C CA . LEU A 1 507 ? 26.547 -28.922 39.406 1 78.06 507 LEU A CA 1
ATOM 4065 C C . LEU A 1 507 ? 26.484 -29.25 40.875 1 78.06 507 LEU A C 1
ATOM 4067 O O . LEU A 1 507 ? 27.531 -29.406 41.531 1 78.06 507 LEU A O 1
ATOM 4071 N N . THR A 1 508 ? 25.328 -29.375 41.344 1 74.88 508 THR A N 1
ATOM 4072 C CA . THR A 1 508 ? 25.188 -29.719 42.75 1 74.88 508 THR A CA 1
ATOM 4073 C C . THR A 1 508 ? 25.531 -31.188 42.969 1 74.88 508 THR A C 1
ATOM 4075 O O . THR A 1 508 ? 26.094 -31.531 44.031 1 74.88 508 THR A O 1
ATOM 4078 N N . CYS A 1 509 ? 25.25 -31.922 42.031 1 69.31 509 CYS A N 1
ATOM 4079 C CA . CYS A 1 509 ? 25.594 -33.312 42.156 1 69.31 509 CYS A CA 1
ATOM 4080 C C . CYS A 1 509 ? 27.109 -33.531 42.062 1 69.31 509 CYS A C 1
ATOM 4082 O O . CYS A 1 509 ? 27.656 -34.375 42.75 1 69.31 509 CYS A O 1
ATOM 4084 N N . THR A 1 510 ? 27.703 -32.75 41.344 1 69.31 510 THR A N 1
ATOM 4085 C CA . THR A 1 510 ? 29.156 -32.875 41.219 1 69.31 510 THR A CA 1
ATOM 4086 C C . THR A 1 510 ? 29.859 -32.281 42.438 1 69.31 510 THR A C 1
ATOM 4088 O O . THR A 1 510 ? 30.938 -32.719 42.812 1 69.31 510 THR A O 1
ATOM 4091 N N . SER A 1 511 ? 29.297 -31.266 42.969 1 64.75 511 SER A N 1
ATOM 4092 C CA . SER A 1 511 ? 29.891 -30.688 44.156 1 64.75 511 SER A CA 1
ATOM 4093 C C . SER A 1 511 ? 29.688 -31.594 45.375 1 64.75 511 SER A C 1
ATOM 4095 O O . SER A 1 511 ? 30.547 -31.656 46.25 1 64.75 511 SER A O 1
ATOM 4097 N N . SER A 1 512 ? 28.688 -32.219 45.438 1 60 512 SER A N 1
ATOM 4098 C CA . SER A 1 512 ? 28.469 -33.125 46.562 1 60 512 SER A CA 1
ATOM 4099 C C . SER A 1 512 ? 29.375 -34.344 46.438 1 60 512 SER A C 1
ATOM 4101 O O . SER A 1 512 ? 29.828 -34.906 47.469 1 60 512 SER A O 1
ATOM 4103 N N . LYS A 1 513 ? 29.812 -34.719 45.406 1 59.28 513 LYS A N 1
ATOM 4104 C CA . LYS A 1 513 ? 30.734 -35.844 45.281 1 59.28 513 LYS A CA 1
ATOM 4105 C C . LYS A 1 513 ? 32.156 -35.406 45.562 1 59.28 513 LYS A C 1
ATOM 4107 O O . LYS A 1 513 ? 32.938 -36.188 46.125 1 59.28 513 LYS A O 1
ATOM 4112 N N . SER A 1 514 ? 32.5 -34.312 45.344 1 54.19 514 SER A N 1
ATOM 4113 C CA . SER A 1 514 ? 33.844 -33.875 45.656 1 54.19 514 SER A CA 1
ATOM 4114 C C . SER A 1 514 ? 34.031 -33.688 47.156 1 54.19 514 SER A C 1
ATOM 4116 O O . SER A 1 514 ? 35.125 -33.844 47.688 1 54.19 514 SER A O 1
ATOM 4118 N N . LYS A 1 515 ? 33.062 -33.312 47.781 1 54.34 515 LYS A N 1
ATOM 4119 C CA . LYS A 1 515 ? 33.219 -33.25 49.219 1 54.34 515 LYS A CA 1
ATOM 4120 C C . LYS A 1 515 ? 33.281 -34.625 49.875 1 54.34 515 LYS A C 1
ATOM 4122 O O . LYS A 1 515 ? 33.969 -34.844 50.875 1 54.34 515 LYS A O 1
ATOM 4127 N N . LYS A 1 516 ? 32.812 -35.531 49.438 1 51.69 516 LYS A N 1
ATOM 4128 C CA . LYS A 1 516 ? 32.844 -36.875 50 1 51.69 516 LYS A CA 1
ATOM 4129 C C . LYS A 1 516 ? 34.188 -37.562 49.75 1 51.69 516 LYS A C 1
ATOM 4131 O O . LYS A 1 516 ? 34.594 -38.438 50.531 1 51.69 516 LYS A O 1
ATOM 4136 N N . LYS A 1 517 ? 34.844 -37.281 48.812 1 54.28 517 LYS A N 1
ATOM 4137 C CA . LYS A 1 517 ? 36.188 -37.875 48.688 1 54.28 517 LYS A CA 1
ATOM 4138 C C . LYS A 1 517 ? 37.188 -37.25 49.656 1 54.28 517 LYS A C 1
ATOM 4140 O O . LYS A 1 517 ? 38.281 -37.75 49.812 1 54.28 517 LYS A O 1
ATOM 4145 N N . LEU A 1 518 ? 36.844 -36.156 50 1 50.84 518 LEU A N 1
ATOM 4146 C CA . LEU A 1 518 ? 37.781 -35.562 50.938 1 50.84 518 LEU A CA 1
ATOM 4147 C C . LEU A 1 518 ? 37.469 -36 52.375 1 50.84 518 LEU A C 1
ATOM 4149 O O . LEU A 1 518 ? 38.312 -35.875 53.25 1 50.84 518 LEU A O 1
ATOM 4153 N N . ASP A 1 519 ? 36.406 -36.594 52.594 1 39.81 519 ASP A N 1
ATOM 4154 C CA . ASP A 1 519 ? 36.25 -37.219 53.906 1 39.81 519 ASP A CA 1
ATOM 4155 C C . ASP A 1 519 ? 36.656 -38.688 53.875 1 39.81 519 ASP A C 1
ATOM 4157 O O . ASP A 1 519 ? 36.281 -39.438 52.938 1 39.81 519 ASP A O 1
ATOM 4161 N N . MET B 1 1 ? -8.609 27.922 -40.406 1 43.44 1 MET B N 1
ATOM 4162 C CA . MET B 1 1 ? -9.281 27.188 -39.344 1 43.44 1 MET B CA 1
ATOM 4163 C C . MET B 1 1 ? -8.711 25.766 -39.219 1 43.44 1 MET B C 1
ATOM 4165 O O . MET B 1 1 ? -8.602 25.234 -38.125 1 43.44 1 MET B O 1
ATOM 4169 N N . GLU B 1 2 ? -8.211 25.219 -40.312 1 52.75 2 GLU B N 1
ATOM 4170 C CA . GLU B 1 2 ? -7.605 23.891 -40.344 1 52.75 2 GLU B CA 1
ATOM 4171 C C . GLU B 1 2 ? -6.207 23.906 -39.75 1 52.75 2 GLU B C 1
ATOM 4173 O O . GLU B 1 2 ? -5.82 22.969 -39.031 1 52.75 2 GLU B O 1
ATOM 4178 N N . CYS B 1 3 ? -5.422 24.922 -39.969 1 52.03 3 CYS B N 1
ATOM 4179 C CA . CYS B 1 3 ? -4.059 25.031 -39.438 1 52.03 3 CYS B CA 1
ATOM 4180 C C . CYS B 1 3 ? -4.062 25.219 -37.938 1 52.03 3 CYS B C 1
ATOM 4182 O O . CYS B 1 3 ? -3.189 24.688 -37.25 1 52.03 3 CYS B O 1
ATOM 4184 N N . VAL B 1 4 ? -5.051 25.875 -37.406 1 52.62 4 VAL B N 1
ATOM 4185 C CA . VAL B 1 4 ? -5.121 26.125 -35.969 1 52.62 4 VAL B CA 1
ATOM 4186 C C . VAL B 1 4 ? -5.535 24.844 -35.219 1 52.62 4 VAL B C 1
ATOM 4188 O O . VAL B 1 4 ? -4.988 24.516 -34.188 1 52.62 4 VAL B O 1
ATOM 4191 N N . VAL B 1 5 ? -6.402 24.031 -35.875 1 48.72 5 VAL B N 1
ATOM 4192 C CA . VAL B 1 5 ? -6.809 22.797 -35.219 1 48.72 5 VAL B CA 1
ATOM 4193 C C . VAL B 1 5 ? -5.645 21.797 -35.219 1 48.72 5 VAL B C 1
ATOM 4195 O O . VAL B 1 5 ? -5.43 21.094 -34.219 1 48.72 5 VAL B O 1
ATOM 4198 N N . ARG B 1 6 ? -4.762 21.875 -36.25 1 50.53 6 ARG B N 1
ATOM 4199 C CA . ARG B 1 6 ? -3.596 21 -36.281 1 50.53 6 ARG B CA 1
ATOM 4200 C C . ARG B 1 6 ? -2.57 21.406 -35.219 1 50.53 6 ARG B C 1
ATOM 4202 O O . ARG B 1 6 ? -1.984 20.547 -34.562 1 50.53 6 ARG B O 1
ATOM 4209 N N . VAL B 1 7 ? -2.488 22.672 -35 1 52.09 7 VAL B N 1
ATOM 4210 C CA . VAL B 1 7 ? -1.54 23.141 -34 1 52.09 7 VAL B CA 1
ATOM 4211 C C . VAL B 1 7 ? -2.072 22.844 -32.594 1 52.09 7 VAL B C 1
ATOM 4213 O O . VAL B 1 7 ? -1.322 22.406 -31.719 1 52.09 7 VAL B O 1
ATOM 4216 N N . LEU B 1 8 ? -3.379 22.938 -32.438 1 49.12 8 LEU B N 1
ATOM 4217 C CA . LEU B 1 8 ? -3.945 22.641 -31.109 1 49.12 8 LEU B CA 1
ATOM 4218 C C . LEU B 1 8 ? -3.914 21.141 -30.828 1 49.12 8 LEU B C 1
ATOM 4220 O O . LEU B 1 8 ? -3.605 20.734 -29.703 1 49.12 8 LEU B O 1
ATOM 4224 N N . PHE B 1 9 ? -4.16 20.344 -31.859 1 48.81 9 PHE B N 1
ATOM 4225 C CA . PHE B 1 9 ? -3.996 18.906 -31.688 1 48.81 9 PHE B CA 1
ATOM 4226 C C . PHE B 1 9 ? -2.537 18.547 -31.422 1 48.81 9 PHE B C 1
ATOM 4228 O O . PHE B 1 9 ? -2.238 17.672 -30.609 1 48.81 9 PHE B O 1
ATOM 4235 N N . PHE B 1 10 ? -1.627 19.25 -32.094 1 48.47 10 PHE B N 1
ATOM 4236 C CA . PHE B 1 10 ? -0.21 19.031 -31.844 1 48.47 10 PHE B CA 1
ATOM 4237 C C . PHE B 1 10 ? 0.157 19.5 -30.438 1 48.47 10 PHE B C 1
ATOM 4239 O O . PHE B 1 10 ? 0.923 18.828 -29.734 1 48.47 10 PHE B O 1
ATOM 4246 N N . LEU B 1 11 ? -0.459 20.578 -30 1 45.88 11 LEU B N 1
ATOM 4247 C CA . LEU B 1 11 ? -0.15 21.062 -28.672 1 45.88 11 LEU B CA 1
ATOM 4248 C C . LEU B 1 11 ? -0.806 20.188 -27.609 1 45.88 11 LEU B C 1
ATOM 4250 O O . LEU B 1 11 ? -0.191 19.875 -26.578 1 45.88 11 LEU B O 1
ATOM 4254 N N . VAL B 1 12 ? -2.047 19.812 -27.812 1 45.19 12 VAL B N 1
ATOM 4255 C CA . VAL B 1 12 ? -2.674 18.906 -26.859 1 45.19 12 VAL B CA 1
ATOM 4256 C C . VAL B 1 12 ? -1.964 17.547 -26.906 1 45.19 12 VAL B C 1
ATOM 4258 O O . VAL B 1 12 ? -1.747 16.922 -25.859 1 45.19 12 VAL B O 1
ATOM 4261 N N . ALA B 1 13 ? -1.617 17.047 -28.094 1 43.78 13 ALA B N 1
ATOM 4262 C CA . ALA B 1 13 ? -0.798 15.844 -28.156 1 43.78 13 ALA B CA 1
ATOM 4263 C C . ALA B 1 13 ? 0.563 16.078 -27.5 1 43.78 13 ALA B C 1
ATOM 4265 O O . ALA B 1 13 ? 1.104 15.172 -26.859 1 43.78 13 ALA B O 1
ATOM 4266 N N . VAL B 1 14 ? 1.172 17.25 -27.688 1 42.97 14 VAL B N 1
ATOM 4267 C CA . VAL B 1 14 ? 2.43 17.562 -27.016 1 42.97 14 VAL B CA 1
ATOM 4268 C C . VAL B 1 14 ? 2.195 17.719 -25.516 1 42.97 14 VAL B C 1
ATOM 4270 O O . VAL B 1 14 ? 3.029 17.297 -24.703 1 42.97 14 VAL B O 1
ATOM 4273 N N . ILE B 1 15 ? 1.15 18.328 -25.031 1 41.72 15 ILE B N 1
ATOM 4274 C CA . ILE B 1 15 ? 0.863 18.469 -23.609 1 41.72 15 ILE B CA 1
ATOM 4275 C C . ILE B 1 15 ? 0.505 17.109 -23.016 1 41.72 15 ILE B C 1
ATOM 4277 O O . ILE B 1 15 ? 0.911 16.781 -21.891 1 41.72 15 ILE B O 1
ATOM 4281 N N . PHE B 1 16 ? -0.425 16.328 -23.547 1 42.44 16 PHE B N 1
ATOM 4282 C CA . PHE B 1 16 ? -0.671 14.992 -23.047 1 42.44 16 PHE B CA 1
ATOM 4283 C C . PHE B 1 16 ? 0.604 14.156 -23.078 1 42.44 16 PHE B C 1
ATOM 4285 O O . PHE B 1 16 ? 0.82 13.305 -22.203 1 42.44 16 PHE B O 1
ATOM 4292 N N . PHE B 1 17 ? 1.371 14.273 -24.172 1 41.88 17 PHE B N 1
ATOM 4293 C CA . PHE B 1 17 ? 2.654 13.586 -24.234 1 41.88 17 PHE B CA 1
ATOM 4294 C C . PHE B 1 17 ? 3.723 14.352 -23.469 1 41.88 17 PHE B C 1
ATOM 4296 O O . PHE B 1 17 ? 4.918 14.078 -23.609 1 41.88 17 PHE B O 1
ATOM 4303 N N . GLY B 1 18 ? 3.516 15.484 -23.078 1 40.69 18 GLY B N 1
ATOM 4304 C CA . GLY B 1 18 ? 4.555 16.016 -22.203 1 40.69 18 GLY B CA 1
ATOM 4305 C C . GLY B 1 18 ? 4.926 15.07 -21.078 1 40.69 18 GLY B C 1
ATOM 4306 O O . GLY B 1 18 ? 4.77 15.406 -19.906 1 40.69 18 GLY B O 1
ATOM 4307 N N . GLN B 1 19 ? 4.426 13.914 -21.109 1 45 19 GLN B N 1
ATOM 4308 C CA . GLN B 1 19 ? 5.129 12.969 -20.25 1 45 19 GLN B CA 1
ATOM 4309 C C . GLN B 1 19 ? 6.629 13.258 -20.234 1 45 19 GLN B C 1
ATOM 4311 O O . GLN B 1 19 ? 7.254 13.398 -21.281 1 45 19 GLN B O 1
ATOM 4316 N N . LEU B 1 20 ? 7.105 13.938 -19.344 1 51.78 20 LEU B N 1
ATOM 4317 C CA . LEU B 1 20 ? 8.547 14.055 -19.172 1 51.78 20 LEU B CA 1
ATOM 4318 C C . LEU B 1 20 ? 9.273 12.922 -19.891 1 51.78 20 LEU B C 1
ATOM 4320 O O . LEU B 1 20 ? 9.141 11.758 -19.5 1 51.78 20 LEU B O 1
ATOM 4324 N N . ALA B 1 21 ? 9.359 12.922 -21.234 1 58.5 21 ALA B N 1
ATOM 4325 C CA . ALA B 1 21 ? 10.016 11.969 -22.141 1 58.5 21 ALA B CA 1
ATOM 4326 C C . ALA B 1 21 ? 11.32 11.469 -21.531 1 58.5 21 ALA B C 1
ATOM 4328 O O . ALA B 1 21 ? 12.219 12.258 -21.219 1 58.5 21 ALA B O 1
ATOM 4329 N N . THR B 1 22 ? 11.195 10.414 -20.719 1 71.31 22 THR B N 1
ATOM 4330 C CA . THR B 1 22 ? 12.43 9.695 -20.422 1 71.31 22 THR B CA 1
ATOM 4331 C C . THR B 1 22 ? 13.234 9.438 -21.703 1 71.31 22 THR B C 1
ATOM 4333 O O . THR B 1 22 ? 12.672 9.008 -22.703 1 71.31 22 THR B O 1
ATOM 4336 N N . GLY B 1 23 ? 14.156 10.32 -22.125 1 82.06 23 GLY B N 1
ATOM 4337 C CA . GLY B 1 23 ? 15.008 9.992 -23.25 1 82.06 23 GLY B CA 1
ATOM 4338 C C . GLY B 1 23 ? 15.312 8.508 -23.359 1 82.06 23 GLY B C 1
ATOM 4339 O O . GLY B 1 23 ? 14.922 7.727 -22.484 1 82.06 23 GLY B O 1
ATOM 4340 N N . VAL B 1 24 ? 15.734 8.109 -24.453 1 91.62 24 VAL B N 1
ATOM 4341 C CA . VAL B 1 24 ? 16.141 6.723 -24.688 1 91.62 24 VAL B CA 1
ATOM 4342 C C . VAL B 1 24 ? 17.125 6.285 -23.609 1 91.62 24 VAL B C 1
ATOM 4344 O O . VAL B 1 24 ? 18.125 6.973 -23.344 1 91.62 24 VAL B O 1
ATOM 4347 N N . LYS B 1 25 ? 16.766 5.199 -22.906 1 95.19 25 LYS B N 1
ATOM 4348 C CA . LYS B 1 25 ? 17.609 4.684 -21.844 1 95.19 25 LYS B CA 1
ATOM 4349 C C . LYS B 1 25 ? 18.016 3.238 -22.109 1 95.19 25 LYS B C 1
ATOM 4351 O O . LYS B 1 25 ? 17.312 2.508 -22.812 1 95.19 25 LYS B O 1
ATOM 4356 N N . ASN B 1 26 ? 19.188 2.85 -21.641 1 96.06 26 ASN B N 1
ATOM 4357 C CA . ASN B 1 26 ? 19.656 1.466 -21.656 1 96.06 26 ASN B CA 1
ATOM 4358 C C . ASN B 1 26 ? 19.203 0.705 -20.422 1 96.06 26 ASN B C 1
ATOM 4360 O O . ASN B 1 26 ? 19.609 1.031 -19.297 1 96.06 26 ASN B O 1
ATOM 4364 N N . ILE B 1 27 ? 18.359 -0.339 -20.641 1 97.25 27 ILE B N 1
ATOM 4365 C CA . ILE B 1 27 ? 17.797 -1.084 -19.516 1 97.25 27 ILE B CA 1
ATOM 4366 C C . ILE B 1 27 ? 18.25 -2.541 -19.594 1 97.25 27 ILE B C 1
ATOM 4368 O O . ILE B 1 27 ? 18.156 -3.178 -20.641 1 97.25 27 ILE B O 1
ATOM 4372 N N . LEU B 1 28 ? 18.828 -3.049 -18.516 1 97 28 LEU B N 1
ATOM 4373 C CA . LEU B 1 28 ? 19.172 -4.461 -18.375 1 97 28 LEU B CA 1
ATOM 4374 C C . LEU B 1 28 ? 18.078 -5.215 -17.625 1 97 28 LEU B C 1
ATOM 4376 O O . LEU B 1 28 ? 17.766 -4.871 -16.484 1 97 28 LEU B O 1
ATOM 4380 N N . TYR B 1 29 ? 17.469 -6.148 -18.25 1 95.44 29 TYR B N 1
ATOM 4381 C CA . TYR B 1 29 ? 16.469 -7.023 -17.641 1 95.44 29 TYR B CA 1
ATOM 4382 C C . TYR B 1 29 ? 17.047 -8.414 -17.391 1 95.44 29 TYR B C 1
ATOM 4384 O O . TYR B 1 29 ? 17.375 -9.133 -18.344 1 95.44 29 TYR B O 1
ATOM 4392 N N . ILE B 1 30 ? 17.156 -8.734 -16.109 1 93.5 30 ILE B N 1
ATOM 4393 C CA . ILE B 1 30 ? 17.703 -10.031 -15.742 1 93.5 30 ILE B CA 1
ATOM 4394 C C . ILE B 1 30 ? 16.578 -10.984 -15.336 1 93.5 30 ILE B C 1
ATOM 4396 O O . ILE B 1 30 ? 15.992 -10.836 -14.266 1 93.5 30 ILE B O 1
ATOM 4400 N N . SER B 1 31 ? 16.297 -11.883 -16.219 1 85.81 31 SER B N 1
ATOM 4401 C CA . SER B 1 31 ? 15.289 -12.906 -15.961 1 85.81 31 SER B CA 1
ATOM 4402 C C . SER B 1 31 ? 15.914 -14.297 -15.898 1 85.81 31 SER B C 1
ATOM 4404 O O . SER B 1 31 ? 15.969 -15.008 -16.906 1 85.81 31 SER B O 1
ATOM 4406 N N . SER B 1 32 ? 16.625 -14.789 -14.953 1 65.19 32 SER B N 1
ATOM 4407 C CA . SER B 1 32 ? 17.469 -15.984 -14.969 1 65.19 32 SER B CA 1
ATOM 4408 C C . SER B 1 32 ? 16.641 -17.25 -14.82 1 65.19 32 SER B C 1
ATOM 4410 O O . SER B 1 32 ? 16.969 -18.297 -15.383 1 65.19 32 SER B O 1
ATOM 4412 N N . VAL B 1 33 ? 15.742 -17.391 -13.68 1 59.78 33 VAL B N 1
ATOM 4413 C CA . VAL B 1 33 ? 15.18 -18.719 -13.43 1 59.78 33 VAL B CA 1
ATOM 4414 C C . VAL B 1 33 ? 13.672 -18.703 -13.688 1 59.78 33 VAL B C 1
ATOM 4416 O O . VAL B 1 33 ? 12.875 -18.875 -12.773 1 59.78 33 VAL B O 1
ATOM 4419 N N . ALA B 1 34 ? 13.477 -18.344 -14.891 1 61.78 34 ALA B N 1
ATOM 4420 C CA . ALA B 1 34 ? 12.031 -18.141 -14.953 1 61.78 34 ALA B CA 1
ATOM 4421 C C . ALA B 1 34 ? 11.336 -19.266 -15.711 1 61.78 34 ALA B C 1
ATOM 4423 O O . ALA B 1 34 ? 11.867 -19.766 -16.703 1 61.78 34 ALA B O 1
ATOM 4424 N N . SER B 1 35 ? 10.492 -19.984 -15.008 1 73.5 35 SER B N 1
ATOM 4425 C CA . SER B 1 35 ? 9.57 -20.828 -15.75 1 73.5 35 SER B CA 1
ATOM 4426 C C . SER B 1 35 ? 9.055 -20.125 -17 1 73.5 35 SER B C 1
ATOM 4428 O O . SER B 1 35 ? 9.164 -18.891 -17.125 1 73.5 35 SER B O 1
ATOM 4430 N N . PRO B 1 36 ? 8.766 -20.859 -18 1 76.44 36 PRO B N 1
ATOM 4431 C CA . PRO B 1 36 ? 8.227 -20.234 -19.219 1 76.44 36 PRO B CA 1
ATOM 4432 C C . PRO B 1 36 ? 7.121 -19.219 -18.906 1 76.44 36 PRO B C 1
ATOM 4434 O O . PRO B 1 36 ? 7.047 -18.172 -19.562 1 76.44 36 PRO B O 1
ATOM 4437 N N . SER B 1 37 ? 6.328 -19.547 -17.969 1 82.19 37 SER B N 1
ATOM 4438 C CA . SER B 1 37 ? 5.242 -18.641 -17.625 1 82.19 37 SER B CA 1
ATOM 4439 C C . SER B 1 37 ? 5.781 -17.328 -17.047 1 82.19 37 SER B C 1
ATOM 4441 O O . SER B 1 37 ? 5.258 -16.25 -17.328 1 82.19 37 SER B O 1
ATOM 4443 N N . HIS B 1 38 ? 6.816 -17.391 -16.297 1 85.19 38 HIS B N 1
ATOM 4444 C CA . HIS B 1 38 ? 7.418 -16.172 -15.734 1 85.19 38 HIS B CA 1
ATOM 4445 C C . HIS B 1 38 ? 8.047 -15.328 -16.828 1 85.19 38 HIS B C 1
ATOM 4447 O O . HIS B 1 38 ? 7.984 -14.094 -16.781 1 85.19 38 HIS B O 1
ATOM 4453 N N . PHE B 1 39 ? 8.586 -16.062 -17.734 1 83.69 39 PHE B N 1
ATOM 4454 C CA . PHE B 1 39 ? 9.18 -15.344 -18.844 1 83.69 39 PHE B CA 1
ATOM 4455 C C . PHE B 1 39 ? 8.117 -14.594 -19.641 1 83.69 39 PHE B C 1
ATOM 4457 O O . PHE B 1 39 ? 8.336 -13.461 -20.078 1 83.69 39 PHE B O 1
ATOM 4464 N N . LEU B 1 40 ? 6.992 -15.266 -19.844 1 85.31 40 LEU B N 1
ATOM 4465 C CA . LEU B 1 40 ? 5.906 -14.633 -20.578 1 85.31 40 LEU B CA 1
ATOM 4466 C C . LEU B 1 40 ? 5.453 -13.352 -19.891 1 85.31 40 LEU B C 1
ATOM 4468 O O . LEU B 1 40 ? 5.164 -12.352 -20.547 1 85.31 40 LEU B O 1
ATOM 4472 N N . TRP B 1 41 ? 5.391 -13.383 -18.625 1 91.5 41 TRP B N 1
ATOM 4473 C CA . TRP B 1 41 ? 5.027 -12.203 -17.844 1 91.5 41 TRP B CA 1
ATOM 4474 C C . TRP B 1 41 ? 6.055 -11.094 -18.031 1 91.5 41 TRP B C 1
ATOM 4476 O O . TRP B 1 41 ? 5.695 -9.953 -18.328 1 91.5 41 TRP B O 1
ATOM 4486 N N . SER B 1 42 ? 7.324 -11.438 -17.938 1 91.38 42 SER B N 1
ATOM 4487 C CA . SER B 1 42 ? 8.414 -10.477 -18.078 1 91.38 42 SER B CA 1
ATOM 4488 C C . SER B 1 42 ? 8.469 -9.922 -19.5 1 91.38 42 SER B C 1
ATOM 4490 O O . SER B 1 42 ? 8.781 -8.742 -19.703 1 91.38 42 SER B O 1
ATOM 4492 N N . GLN B 1 43 ? 8.195 -10.789 -20.406 1 90.44 43 GLN B N 1
ATOM 4493 C CA . GLN B 1 43 ? 8.25 -10.398 -21.812 1 90.44 43 GLN B CA 1
ATOM 4494 C C . GLN B 1 43 ? 7.293 -9.25 -22.094 1 90.44 43 GLN B C 1
ATOM 4496 O O . GLN B 1 43 ? 7.621 -8.336 -22.859 1 90.44 43 GLN B O 1
ATOM 4501 N N . ARG B 1 44 ? 6.137 -9.32 -21.531 1 92.19 44 ARG B N 1
ATOM 4502 C CA . ARG B 1 44 ? 5.184 -8.234 -21.703 1 92.19 44 ARG B CA 1
ATOM 4503 C C . ARG B 1 44 ? 5.785 -6.898 -21.266 1 92.19 44 ARG B C 1
ATOM 4505 O O . ARG B 1 44 ? 5.582 -5.875 -21.922 1 92.19 44 ARG B O 1
ATOM 4512 N N . LEU B 1 45 ? 6.547 -6.938 -20.25 1 93.44 45 LEU B N 1
ATOM 4513 C CA . LEU B 1 45 ? 7.145 -5.738 -19.672 1 93.44 45 LEU B CA 1
ATOM 4514 C C . LEU B 1 45 ? 8.273 -5.215 -20.547 1 93.44 45 LEU B C 1
ATOM 4516 O O . LEU B 1 45 ? 8.258 -4.047 -20.953 1 93.44 45 LEU B O 1
ATOM 4520 N N . PHE B 1 46 ? 9.234 -6.078 -20.906 1 93.31 46 PHE B N 1
ATOM 4521 C CA . PHE B 1 46 ? 10.391 -5.547 -21.625 1 93.31 46 PHE B CA 1
ATOM 4522 C C . PHE B 1 46 ? 10.055 -5.266 -23.078 1 93.31 46 PHE B C 1
ATOM 4524 O O . PHE B 1 46 ? 10.68 -4.414 -23.719 1 93.31 46 PHE B O 1
ATOM 4531 N N . GLU B 1 47 ? 9.023 -5.93 -23.641 1 93.06 47 GLU B N 1
ATOM 4532 C CA . GLU B 1 47 ? 8.562 -5.555 -24.969 1 93.06 47 GLU B CA 1
ATOM 4533 C C . GLU B 1 47 ? 7.969 -4.148 -24.969 1 93.06 47 GLU B C 1
ATOM 4535 O O . GLU B 1 47 ? 8.227 -3.363 -25.891 1 93.06 47 GLU B O 1
ATOM 4540 N N . ARG B 1 48 ? 7.152 -3.879 -23.969 1 94.56 48 ARG B N 1
ATOM 4541 C CA . ARG B 1 48 ? 6.535 -2.561 -23.891 1 94.56 48 ARG B CA 1
ATOM 4542 C C . ARG B 1 48 ? 7.586 -1.477 -23.672 1 94.56 48 ARG B C 1
ATOM 4544 O O . ARG B 1 48 ? 7.457 -0.365 -24.188 1 94.56 48 ARG B O 1
ATOM 4551 N N . LEU B 1 49 ? 8.641 -1.741 -22.891 1 96.06 49 LEU B N 1
ATOM 4552 C CA . LEU B 1 49 ? 9.734 -0.8 -22.703 1 96.06 49 LEU B CA 1
ATOM 4553 C C . LEU B 1 49 ? 10.445 -0.512 -24.016 1 96.06 49 LEU B C 1
ATOM 4555 O O . LEU B 1 49 ? 10.781 0.639 -24.312 1 96.06 49 LEU B O 1
ATOM 4559 N N . ALA B 1 50 ? 10.641 -1.559 -24.797 1 95.19 50 ALA B N 1
ATOM 4560 C CA . ALA B 1 50 ? 11.25 -1.393 -26.125 1 95.19 50 ALA B CA 1
ATOM 4561 C C . ALA B 1 50 ? 10.359 -0.561 -27.031 1 95.19 50 ALA B C 1
ATOM 4563 O O . ALA B 1 50 ? 10.852 0.295 -27.781 1 95.19 50 ALA B O 1
ATOM 4564 N N . GLU B 1 51 ? 9.086 -0.826 -26.969 1 93.56 51 GLU B N 1
ATOM 4565 C CA . GLU B 1 51 ? 8.125 -0.069 -27.766 1 93.56 51 GLU B CA 1
ATOM 4566 C C . GLU B 1 51 ? 8.156 1.415 -27.406 1 93.56 51 GLU B C 1
ATOM 4568 O O . GLU B 1 51 ? 7.875 2.268 -28.25 1 93.56 51 GLU B O 1
ATOM 4573 N N . ARG B 1 52 ? 8.461 1.687 -26.188 1 93.81 52 ARG B N 1
ATOM 4574 C CA . ARG B 1 52 ? 8.531 3.062 -25.703 1 93.81 52 ARG B CA 1
ATOM 4575 C C . ARG B 1 52 ? 9.844 3.719 -26.125 1 93.81 52 ARG B C 1
ATOM 4577 O O . ARG B 1 52 ? 10.094 4.883 -25.797 1 93.81 52 ARG B O 1
ATOM 4584 N N . GLY B 1 53 ? 10.742 2.957 -26.781 1 93.44 53 GLY B N 1
ATOM 4585 C CA . GLY B 1 53 ? 11.945 3.533 -27.359 1 93.44 53 GLY B CA 1
ATOM 4586 C C . GLY B 1 53 ? 13.203 3.217 -26.578 1 93.44 53 GLY B C 1
ATOM 4587 O O . GLY B 1 53 ? 14.297 3.625 -26.953 1 93.44 53 GLY B O 1
ATOM 4588 N N . HIS B 1 54 ? 13.125 2.436 -25.484 1 95.88 54 HIS B N 1
ATOM 4589 C CA . HIS B 1 54 ? 14.297 2.098 -24.688 1 95.88 54 HIS B CA 1
ATOM 4590 C C . HIS B 1 54 ? 15.086 0.957 -25.328 1 95.88 54 HIS B C 1
ATOM 4592 O O . HIS B 1 54 ? 14.523 0.152 -26.078 1 95.88 54 HIS B O 1
ATOM 4598 N N . ASN B 1 55 ? 16.375 0.964 -25.125 1 95.19 55 ASN B N 1
ATOM 4599 C CA . ASN B 1 55 ? 17.219 -0.18 -25.453 1 95.19 55 ASN B CA 1
ATOM 4600 C C . ASN B 1 55 ? 17.219 -1.22 -24.344 1 95.19 55 ASN B C 1
ATOM 4602 O O . ASN B 1 55 ? 17.781 -0.991 -23.266 1 95.19 55 ASN B O 1
ATOM 4606 N N . VAL B 1 56 ? 16.625 -2.355 -24.641 1 96.31 56 VAL B N 1
ATOM 4607 C CA . VAL B 1 56 ? 16.469 -3.346 -23.578 1 96.31 56 VAL B CA 1
ATOM 4608 C C . VAL B 1 56 ? 17.328 -4.566 -23.875 1 96.31 56 VAL B C 1
ATOM 4610 O O . VAL B 1 56 ? 17.25 -5.148 -24.953 1 96.31 56 VAL B O 1
ATOM 4613 N N . THR B 1 57 ? 18.219 -4.887 -23.016 1 95.5 57 THR B N 1
ATOM 4614 C CA . THR B 1 57 ? 18.984 -6.133 -23.016 1 95.5 57 THR B CA 1
ATOM 4615 C C . THR B 1 57 ? 18.406 -7.117 -22 1 95.5 57 THR B C 1
ATOM 4617 O O . THR B 1 57 ? 18.281 -6.793 -20.812 1 95.5 57 THR B O 1
ATOM 4620 N N . VAL B 1 58 ? 18.062 -8.297 -22.469 1 94 58 VAL B N 1
ATOM 4621 C CA . VAL B 1 58 ? 17.438 -9.281 -21.594 1 94 58 VAL B CA 1
ATOM 4622 C C . VAL B 1 58 ? 18.344 -10.5 -21.438 1 94 58 VAL B C 1
ATOM 4624 O O . VAL B 1 58 ? 18.719 -11.141 -22.422 1 94 58 VAL B O 1
ATOM 4627 N N . VAL B 1 59 ? 18.719 -10.773 -20.203 1 91.88 59 VAL B N 1
ATOM 4628 C CA . VAL B 1 59 ? 19.453 -11.992 -19.859 1 91.88 59 VAL B CA 1
ATOM 4629 C C . VAL B 1 59 ? 18.469 -13.062 -19.391 1 91.88 59 VAL B C 1
ATOM 4631 O O . VAL B 1 59 ? 17.766 -12.875 -18.391 1 91.88 59 VAL B O 1
ATOM 4634 N N . ASN B 1 60 ? 18.391 -14.102 -20.094 1 88.44 60 ASN B N 1
ATOM 4635 C CA . ASN B 1 60 ? 17.406 -15.125 -19.734 1 88.44 60 ASN B CA 1
ATOM 4636 C C . ASN B 1 60 ? 17.906 -16.531 -20.078 1 88.44 60 ASN B C 1
ATOM 4638 O O . ASN B 1 60 ? 18.984 -16.688 -20.672 1 88.44 60 ASN B O 1
ATOM 4642 N N . LEU B 1 61 ? 17.094 -17.531 -19.672 1 82.69 61 LEU B N 1
ATOM 4643 C CA . LEU B 1 61 ? 17.453 -18.938 -19.891 1 82.69 61 LEU B CA 1
ATOM 4644 C C . LEU B 1 61 ? 16.828 -19.453 -21.203 1 82.69 61 LEU B C 1
ATOM 4646 O O . LEU B 1 61 ? 17.344 -20.406 -21.797 1 82.69 61 LEU B O 1
ATOM 4650 N N . TYR B 1 62 ? 15.742 -18.875 -21.578 1 75.62 62 TYR B N 1
ATOM 4651 C CA . TYR B 1 62 ? 14.938 -19.469 -22.641 1 75.62 62 TYR B CA 1
ATOM 4652 C C . TYR B 1 62 ? 15.242 -18.812 -23.984 1 75.62 62 TYR B C 1
ATOM 4654 O O . TYR B 1 62 ? 15.641 -17.656 -24.047 1 75.62 62 TYR B O 1
ATOM 4662 N N . LYS B 1 63 ? 15.195 -19.703 -24.922 1 65.62 63 LYS B N 1
ATOM 4663 C CA . LYS B 1 63 ? 15.312 -19.188 -26.297 1 65.62 63 LYS B CA 1
ATOM 4664 C C . LYS B 1 63 ? 14.039 -18.484 -26.734 1 65.62 63 LYS B C 1
ATOM 4666 O O . LYS B 1 63 ? 12.938 -18.969 -26.469 1 65.62 63 LYS B O 1
ATOM 4671 N N . HIS B 1 64 ? 14.172 -17.203 -26.922 1 67.19 64 HIS B N 1
ATOM 4672 C CA . HIS B 1 64 ? 12.977 -16.516 -27.406 1 67.19 64 HIS B CA 1
ATOM 4673 C C . HIS B 1 64 ? 13.203 -15.914 -28.781 1 67.19 64 HIS B C 1
ATOM 4675 O O . HIS B 1 64 ? 14.352 -15.742 -29.219 1 67.19 64 HIS B O 1
ATOM 4681 N N . GLY B 1 65 ? 12.062 -15.883 -29.484 1 64.5 65 GLY B N 1
ATOM 4682 C CA . GLY B 1 65 ? 12.117 -15.242 -30.797 1 64.5 65 GLY B CA 1
ATOM 4683 C C . GLY B 1 65 ? 12.492 -13.773 -30.719 1 64.5 65 GLY B C 1
ATOM 4684 O O . GLY B 1 65 ? 12.648 -13.219 -29.641 1 64.5 65 GLY B O 1
ATOM 4685 N N . PHE B 1 66 ? 12.688 -13.281 -31.812 1 65.12 66 PHE B N 1
ATOM 4686 C CA . PHE B 1 66 ? 13.109 -11.906 -32.031 1 65.12 66 PHE B CA 1
ATOM 4687 C C . PHE B 1 66 ? 12.062 -10.93 -31.5 1 65.12 66 PHE B C 1
ATOM 4689 O O . PHE B 1 66 ? 10.867 -11.102 -31.734 1 65.12 66 PHE B O 1
ATOM 4696 N N . VAL B 1 67 ? 12.406 -10.102 -30.531 1 73.31 67 VAL B N 1
ATOM 4697 C CA . VAL B 1 67 ? 11.602 -8.953 -30.141 1 73.31 67 VAL B CA 1
ATOM 4698 C C . VAL B 1 67 ? 12.32 -7.66 -30.516 1 73.31 67 VAL B C 1
ATOM 4700 O O . VAL B 1 67 ? 13.477 -7.449 -30.141 1 73.31 67 VAL B O 1
ATOM 4703 N N . ARG B 1 68 ? 11.695 -6.859 -31.391 1 76.81 68 ARG B N 1
ATOM 4704 C CA . ARG B 1 68 ? 12.312 -5.613 -31.844 1 76.81 68 ARG B CA 1
ATOM 4705 C C . ARG B 1 68 ? 12.75 -4.762 -30.656 1 76.81 68 ARG B C 1
ATOM 4707 O O . ARG B 1 68 ? 11.977 -4.551 -29.719 1 76.81 68 ARG B O 1
ATOM 4714 N N . GLY B 1 69 ? 13.906 -4.293 -30.656 1 79.88 69 GLY B N 1
ATOM 4715 C CA . GLY B 1 69 ? 14.43 -3.373 -29.656 1 79.88 69 GLY B CA 1
ATOM 4716 C C . GLY B 1 69 ? 14.961 -4.074 -28.422 1 79.88 69 GLY B C 1
ATOM 4717 O O . GLY B 1 69 ? 15.297 -3.424 -27.422 1 79.88 69 GLY B O 1
ATOM 4718 N N . VAL B 1 70 ? 14.906 -5.441 -28.516 1 91.19 70 VAL B N 1
ATOM 4719 C CA . VAL B 1 70 ? 15.367 -6.188 -27.359 1 91.19 70 VAL B CA 1
ATOM 4720 C C . VAL B 1 70 ? 16.578 -7.031 -27.734 1 91.19 70 VAL B C 1
ATOM 4722 O O . VAL B 1 70 ? 16.578 -7.715 -28.766 1 91.19 70 VAL B O 1
ATOM 4725 N N . GLN B 1 71 ? 17.672 -6.855 -27.094 1 91.88 71 GLN B N 1
ATOM 4726 C CA . GLN B 1 71 ? 18.828 -7.738 -27.219 1 91.88 71 GLN B CA 1
ATOM 4727 C C . GLN B 1 71 ? 18.734 -8.891 -26.219 1 91.88 71 GLN B C 1
ATOM 4729 O O . GLN B 1 71 ? 18.688 -8.672 -25.016 1 91.88 71 GLN B O 1
ATOM 4734 N N . LEU B 1 72 ? 18.766 -10.078 -26.75 1 91 72 LEU B N 1
ATOM 4735 C CA . LEU B 1 72 ? 18.641 -11.25 -25.891 1 91 72 LEU B CA 1
ATOM 4736 C C . LEU B 1 72 ? 20 -11.883 -25.641 1 91 72 LEU B C 1
ATOM 4738 O O . LEU B 1 72 ? 20.781 -12.102 -26.562 1 91 72 LEU B O 1
ATOM 4742 N N . VAL B 1 73 ? 20.312 -12.047 -24.391 1 91.38 73 VAL B N 1
ATOM 4743 C CA . VAL B 1 73 ? 21.484 -12.781 -23.938 1 91.38 73 VAL B CA 1
ATOM 4744 C C . VAL B 1 73 ? 21.062 -14.07 -23.25 1 91.38 73 VAL B C 1
ATOM 4746 O O . VAL B 1 73 ? 20.469 -14.047 -22.172 1 91.38 73 VAL B O 1
ATOM 4749 N N . LYS B 1 74 ? 21.375 -15.18 -23.875 1 89.62 74 LYS B N 1
ATOM 4750 C CA . LYS B 1 74 ? 20.922 -16.469 -23.359 1 89.62 74 LYS B CA 1
ATOM 4751 C C . LYS B 1 74 ? 21.969 -17.094 -22.438 1 89.62 74 LYS B C 1
ATOM 4753 O O . LYS B 1 74 ? 23.172 -17.078 -22.75 1 89.62 74 LYS B O 1
ATOM 4758 N N . LEU B 1 75 ? 21.531 -17.516 -21.312 1 89.69 75 LEU B N 1
ATOM 4759 C CA . LEU B 1 75 ? 22.344 -18.359 -20.453 1 89.69 75 LEU B CA 1
ATOM 4760 C C . LEU B 1 75 ? 22.234 -19.828 -20.859 1 89.69 75 LEU B C 1
ATOM 4762 O O . LEU B 1 75 ? 21.297 -20.516 -20.438 1 89.69 75 LEU B O 1
ATOM 4766 N N . GLU B 1 76 ? 23.094 -20.312 -21.531 1 86.06 76 GLU B N 1
ATOM 4767 C CA . GLU B 1 76 ? 23.016 -21.578 -22.25 1 86.06 76 GLU B CA 1
ATOM 4768 C C . GLU B 1 76 ? 23.156 -22.766 -21.297 1 86.06 76 GLU B C 1
ATOM 4770 O O . GLU B 1 76 ? 23.844 -22.672 -20.281 1 86.06 76 GLU B O 1
ATOM 4775 N N . GLY B 1 77 ? 22.5 -23.844 -21.672 1 79.81 77 GLY B N 1
ATOM 4776 C CA . GLY B 1 77 ? 22.75 -25.156 -21.094 1 79.81 77 GLY B CA 1
ATOM 4777 C C . GLY B 1 77 ? 21.953 -25.422 -19.828 1 79.81 77 GLY B C 1
ATOM 4778 O O . GLY B 1 77 ? 21.969 -26.531 -19.312 1 79.81 77 GLY B O 1
ATOM 4779 N N . ILE B 1 78 ? 21.312 -24.469 -19.344 1 83.12 78 ILE B N 1
ATOM 4780 C CA . ILE B 1 78 ? 20.703 -24.609 -18.031 1 83.12 78 ILE B CA 1
ATOM 4781 C C . ILE B 1 78 ? 19.328 -25.281 -18.156 1 83.12 78 ILE B C 1
ATOM 4783 O O . ILE B 1 78 ? 19.031 -26.234 -17.453 1 83.12 78 ILE B O 1
ATOM 4787 N N . VAL B 1 79 ? 18.484 -24.797 -19.047 1 78.75 79 VAL B N 1
ATOM 4788 C CA . VAL B 1 79 ? 17.141 -25.312 -19.25 1 78.75 79 VAL B CA 1
ATOM 4789 C C . VAL B 1 79 ? 17.219 -26.781 -19.656 1 78.75 79 VAL B C 1
ATOM 4791 O O . VAL B 1 79 ? 16.453 -27.625 -19.156 1 78.75 79 VAL B O 1
ATOM 4794 N N . GLU B 1 80 ? 18.125 -27.078 -20.484 1 77.75 80 GLU B N 1
ATOM 4795 C CA . GLU B 1 80 ? 18.312 -28.438 -20.969 1 77.75 80 GLU B CA 1
ATOM 4796 C C . GLU B 1 80 ? 18.719 -29.375 -19.828 1 77.75 80 GLU B C 1
ATOM 4798 O O . GLU B 1 80 ? 18.25 -30.5 -19.75 1 77.75 80 GLU B O 1
ATOM 4803 N N . GLU B 1 81 ? 19.531 -28.906 -19.016 1 79.31 81 GLU B N 1
ATOM 4804 C CA . GLU B 1 81 ? 20 -29.719 -17.891 1 79.31 81 GLU B CA 1
ATOM 4805 C C . GLU B 1 81 ? 18.891 -29.938 -16.875 1 79.31 81 GLU B C 1
ATOM 4807 O O . GLU B 1 81 ? 18.75 -31.031 -16.312 1 79.31 81 GLU B O 1
ATOM 4812 N N . LEU B 1 82 ? 18.125 -28.922 -16.641 1 76.81 82 LEU B N 1
ATOM 4813 C CA . LEU B 1 82 ? 17.016 -29.031 -15.688 1 76.81 82 LEU B CA 1
ATOM 4814 C C . LEU B 1 82 ? 15.938 -29.969 -16.219 1 76.81 82 LEU B C 1
ATOM 4816 O O . LEU B 1 82 ? 15.328 -30.719 -15.453 1 76.81 82 LEU B O 1
ATOM 4820 N N . ALA B 1 83 ? 15.672 -29.875 -17.469 1 72 83 ALA B N 1
ATOM 4821 C CA . ALA B 1 83 ? 14.68 -30.75 -18.109 1 72 83 ALA B CA 1
ATOM 4822 C C . ALA B 1 83 ? 15.102 -32.219 -18.016 1 72 83 ALA B C 1
ATOM 4824 O O . ALA B 1 83 ? 14.258 -33.094 -17.938 1 72 83 ALA B O 1
ATOM 4825 N N . ALA B 1 84 ? 16.344 -32.375 -17.984 1 68.69 84 ALA B N 1
ATOM 4826 C CA . ALA B 1 84 ? 16.891 -33.719 -17.938 1 68.69 84 ALA B CA 1
ATOM 4827 C C . ALA B 1 84 ? 16.734 -34.312 -16.547 1 68.69 84 ALA B C 1
ATOM 4829 O O . ALA B 1 84 ? 16.656 -35.562 -16.391 1 68.69 84 ALA B O 1
ATOM 4830 N N . GLU B 1 85 ? 16.75 -33.5 -15.562 1 64.31 85 GLU B N 1
ATOM 4831 C CA . GLU B 1 85 ? 16.656 -33.969 -14.188 1 64.31 85 GLU B CA 1
ATOM 4832 C C . GLU B 1 85 ? 15.219 -34.344 -13.828 1 64.31 85 GLU B C 1
ATOM 4834 O O . GLU B 1 85 ? 14.977 -35 -12.836 1 64.31 85 GLU B O 1
ATOM 4839 N N . GLU B 1 86 ? 14.43 -34.844 -14.703 1 58.12 86 GLU B N 1
ATOM 4840 C CA . GLU B 1 86 ? 13.039 -35.25 -14.539 1 58.12 86 GLU B CA 1
ATOM 4841 C C . GLU B 1 86 ? 12.477 -34.781 -13.195 1 58.12 86 GLU B C 1
ATOM 4843 O O . GLU B 1 86 ? 12.414 -35.562 -12.242 1 58.12 86 GLU B O 1
ATOM 4848 N N . GLU B 1 87 ? 12.234 -33.531 -12.914 1 62.84 87 GLU B N 1
ATOM 4849 C CA . GLU B 1 87 ? 11.664 -33.062 -11.656 1 62.84 87 GLU B CA 1
ATOM 4850 C C . GLU B 1 87 ? 10.219 -33.531 -11.492 1 62.84 87 GLU B C 1
ATOM 4852 O O . GLU B 1 87 ? 9.414 -33.406 -12.414 1 62.84 87 GLU B O 1
ATOM 4857 N N . ASP B 1 88 ? 10.039 -34.375 -10.438 1 71.31 88 ASP B N 1
ATOM 4858 C CA . ASP B 1 88 ? 8.695 -34.781 -10.078 1 71.31 88 ASP B CA 1
ATOM 4859 C C . ASP B 1 88 ? 7.98 -33.75 -9.234 1 71.31 88 ASP B C 1
ATOM 4861 O O . ASP B 1 88 ? 8.086 -33.75 -8.008 1 71.31 88 ASP B O 1
ATOM 4865 N N . TYR B 1 89 ? 7.266 -32.875 -9.914 1 76.06 89 TYR B N 1
ATOM 4866 C CA . TYR B 1 89 ? 6.582 -31.75 -9.25 1 76.06 89 TYR B CA 1
ATOM 4867 C C . TYR B 1 89 ? 5.539 -32.281 -8.266 1 76.06 89 TYR B C 1
ATOM 4869 O O . TYR B 1 89 ? 5.266 -31.625 -7.25 1 76.06 89 TYR B O 1
ATOM 4877 N N . VAL B 1 90 ? 5.027 -33.406 -8.562 1 76.25 90 VAL B N 1
ATOM 4878 C CA . VAL B 1 90 ? 4.027 -34 -7.668 1 76.25 90 VAL B CA 1
ATOM 4879 C C . VAL B 1 90 ? 4.68 -34.375 -6.344 1 76.25 90 VAL B C 1
ATOM 4881 O O . VAL B 1 90 ? 4.109 -34.156 -5.273 1 76.25 90 VAL B O 1
ATOM 4884 N N . GLU B 1 91 ? 5.855 -34.844 -6.488 1 75.19 91 GLU B N 1
ATOM 4885 C CA . GLU B 1 91 ? 6.594 -35.188 -5.277 1 75.19 91 GLU B CA 1
ATOM 4886 C C . GLU B 1 91 ? 6.949 -33.938 -4.48 1 75.19 91 GLU B C 1
ATOM 4888 O O . GLU B 1 91 ? 6.902 -33.938 -3.25 1 75.19 91 GLU B O 1
ATOM 4893 N N . PHE B 1 92 ? 7.27 -32.938 -5.176 1 78.56 92 PHE B N 1
ATOM 4894 C CA . PHE B 1 92 ? 7.582 -31.641 -4.551 1 78.56 92 PHE B CA 1
ATOM 4895 C C . PHE B 1 92 ? 6.402 -31.141 -3.732 1 78.56 92 PHE B C 1
ATOM 4897 O O . PHE B 1 92 ? 6.586 -30.562 -2.656 1 78.56 92 PHE B O 1
ATOM 4904 N N . GLY B 1 93 ? 5.277 -31.453 -4.219 1 78.31 93 GLY B N 1
ATOM 4905 C CA . GLY B 1 93 ? 4.062 -31 -3.559 1 78.31 93 GLY B CA 1
ATOM 4906 C C . GLY B 1 93 ? 3.781 -31.734 -2.26 1 78.31 93 GLY B C 1
ATOM 4907 O O . GLY B 1 93 ? 2.979 -31.266 -1.444 1 78.31 93 GLY B O 1
ATOM 4908 N N . GLN B 1 94 ? 4.492 -32.781 -2.098 1 79.69 94 GLN B N 1
ATOM 4909 C CA . GLN B 1 94 ? 4.25 -33.594 -0.908 1 79.69 94 GLN B CA 1
ATOM 4910 C C . GLN B 1 94 ? 5.273 -33.281 0.183 1 79.69 94 GLN B C 1
ATOM 4912 O O . GLN B 1 94 ? 5.156 -33.781 1.305 1 79.69 94 GLN B O 1
ATOM 4917 N N . MET B 1 95 ? 6.133 -32.438 -0.098 1 85.5 95 MET B N 1
ATOM 4918 C CA . MET B 1 95 ? 7.148 -32.062 0.884 1 85.5 95 MET B CA 1
ATOM 4919 C C . MET B 1 95 ? 6.566 -31.125 1.932 1 85.5 95 MET B C 1
ATOM 4921 O O . MET B 1 95 ? 5.609 -30.391 1.658 1 85.5 95 MET B O 1
ATOM 4925 N N . ASN B 1 96 ? 7.148 -31.203 3.107 1 88.94 96 ASN B N 1
ATOM 4926 C CA . ASN B 1 96 ? 6.758 -30.188 4.082 1 88.94 96 ASN B CA 1
ATOM 4927 C C . ASN B 1 96 ? 7.316 -28.812 3.723 1 88.94 96 ASN B C 1
ATOM 4929 O O . ASN B 1 96 ? 8.297 -28.719 2.984 1 88.94 96 ASN B O 1
ATOM 4933 N N . PRO B 1 97 ? 6.719 -27.797 4.23 1 89.94 97 PRO B N 1
ATOM 4934 C CA . PRO B 1 97 ? 7.059 -26.438 3.795 1 89.94 97 PRO B CA 1
ATOM 4935 C C . PRO B 1 97 ? 8.516 -26.078 4.07 1 89.94 97 PRO B C 1
ATOM 4937 O O . PRO B 1 97 ? 9.125 -25.312 3.309 1 89.94 97 PRO B O 1
ATOM 4940 N N . PHE B 1 98 ? 9.164 -26.625 5.098 1 90.94 98 PHE B N 1
ATOM 4941 C CA . PHE B 1 98 ? 10.562 -26.344 5.402 1 90.94 98 PHE B CA 1
ATOM 4942 C C . PHE B 1 98 ? 11.484 -26.953 4.355 1 90.94 98 PHE B C 1
ATOM 4944 O O . PHE B 1 98 ? 12.43 -26.312 3.896 1 90.94 98 PHE B O 1
ATOM 4951 N N . GLU B 1 99 ? 11.102 -28.125 3.936 1 90 99 GLU B N 1
ATOM 4952 C CA . GLU B 1 99 ? 11.875 -28.828 2.914 1 90 99 GLU B CA 1
ATOM 4953 C C . GLU B 1 99 ? 11.734 -28.141 1.555 1 90 99 GLU B C 1
ATOM 4955 O O . GLU B 1 99 ? 12.68 -28.141 0.763 1 90 99 GLU B O 1
ATOM 4960 N N . VAL B 1 100 ? 10.594 -27.656 1.326 1 88.06 100 VAL B N 1
ATOM 4961 C CA . VAL B 1 100 ? 10.359 -26.938 0.072 1 88.06 100 VAL B CA 1
ATOM 4962 C C . VAL B 1 100 ? 11.297 -25.75 -0.033 1 88.06 100 VAL B C 1
ATOM 4964 O O . VAL B 1 100 ? 11.852 -25.469 -1.101 1 88.06 100 VAL B O 1
ATOM 4967 N N . HIS B 1 101 ? 11.516 -25.047 1.046 1 87.69 101 HIS B N 1
ATOM 4968 C CA . HIS B 1 101 ? 12.43 -23.906 1.05 1 87.69 101 HIS B CA 1
ATOM 4969 C C . HIS B 1 101 ? 13.852 -24.328 0.689 1 87.69 101 HIS B C 1
ATOM 4971 O O . HIS B 1 101 ? 14.508 -23.688 -0.134 1 87.69 101 HIS B O 1
ATOM 4977 N N . VAL B 1 102 ? 14.234 -25.422 1.269 1 89 102 VAL B N 1
ATOM 4978 C CA . VAL B 1 102 ? 15.586 -25.906 1.023 1 89 102 VAL B CA 1
ATOM 4979 C C . VAL B 1 102 ? 15.734 -26.312 -0.443 1 89 102 VAL B C 1
ATOM 4981 O O . VAL B 1 102 ? 16.719 -25.953 -1.092 1 89 102 VAL B O 1
ATOM 4984 N N . ALA B 1 103 ? 14.758 -27 -0.919 1 86.88 103 ALA B N 1
ATOM 4985 C CA . ALA B 1 103 ? 14.789 -27.438 -2.309 1 86.88 103 ALA B CA 1
ATOM 4986 C C . ALA B 1 103 ? 14.844 -26.266 -3.268 1 86.88 103 ALA B C 1
ATOM 4988 O O . ALA B 1 103 ? 15.57 -26.297 -4.27 1 86.88 103 ALA B O 1
ATOM 4989 N N . PHE B 1 104 ? 14.125 -25.266 -3.008 1 85.19 104 PHE B N 1
ATOM 4990 C CA . PHE B 1 104 ? 14.102 -24.078 -3.846 1 85.19 104 PHE B CA 1
ATOM 4991 C C . PHE B 1 104 ? 15.461 -23.391 -3.85 1 85.19 104 PHE B C 1
ATOM 4993 O O . PHE B 1 104 ? 15.961 -23 -4.906 1 85.19 104 PHE B O 1
ATOM 5000 N N . PHE B 1 105 ? 16.062 -23.234 -2.727 1 87.88 105 PHE B N 1
ATOM 5001 C CA . PHE B 1 105 ? 17.328 -22.531 -2.627 1 87.88 105 PHE B CA 1
ATOM 5002 C C . PHE B 1 105 ? 18.453 -23.359 -3.242 1 87.88 105 PHE B C 1
ATOM 5004 O O . PHE B 1 105 ? 19.391 -22.812 -3.818 1 87.88 105 PHE B O 1
ATOM 5011 N N . ASP B 1 106 ? 18.312 -24.641 -3.098 1 87.5 106 ASP B N 1
ATOM 5012 C CA . ASP B 1 106 ? 19.266 -25.516 -3.764 1 87.5 106 ASP B CA 1
ATOM 5013 C C . ASP B 1 106 ? 19.156 -25.391 -5.281 1 87.5 106 ASP B C 1
ATOM 5015 O O . ASP B 1 106 ? 20.172 -25.391 -5.98 1 87.5 106 ASP B O 1
ATOM 5019 N N . LEU B 1 107 ? 17.969 -25.359 -5.715 1 84.88 107 LEU B N 1
ATOM 5020 C CA . LEU B 1 107 ? 17.75 -25.156 -7.145 1 84.88 107 LEU B CA 1
ATOM 5021 C C . LEU B 1 107 ? 18.344 -23.828 -7.602 1 84.88 107 LEU B C 1
ATOM 5023 O O . LEU B 1 107 ? 18.969 -23.766 -8.664 1 84.88 107 LEU B O 1
ATOM 5027 N N . GLU B 1 108 ? 18.125 -22.766 -6.867 1 87.31 108 GLU B N 1
ATOM 5028 C CA . GLU B 1 108 ? 18.688 -21.453 -7.199 1 87.31 108 GLU B CA 1
ATOM 5029 C C . GLU B 1 108 ? 20.203 -21.484 -7.258 1 87.31 108 GLU B C 1
ATOM 5031 O O . GLU B 1 108 ? 20.812 -20.891 -8.148 1 87.31 108 GLU B O 1
ATOM 5036 N N . LEU B 1 109 ? 20.781 -22.219 -6.297 1 89.62 109 LEU B N 1
ATOM 5037 C CA . LEU B 1 109 ? 22.234 -22.344 -6.273 1 89.62 109 LEU B CA 1
ATOM 5038 C C . LEU B 1 109 ? 22.734 -23.125 -7.496 1 89.62 109 LEU B C 1
ATOM 5040 O O . LEU B 1 109 ? 23.766 -22.766 -8.078 1 89.62 109 LEU B O 1
ATOM 5044 N N . TYR B 1 110 ? 22.031 -24.094 -7.82 1 88.38 110 TYR B N 1
ATOM 5045 C CA . TYR B 1 110 ? 22.359 -24.891 -8.992 1 88.38 110 TYR B CA 1
ATOM 5046 C C . TYR B 1 110 ? 22.344 -24.047 -10.258 1 88.38 110 TYR B C 1
ATOM 5048 O O . TYR B 1 110 ? 23.266 -24.109 -11.062 1 88.38 110 TYR B O 1
ATOM 5056 N N . VAL B 1 111 ? 21.344 -23.266 -10.391 1 87.62 111 VAL B N 1
ATOM 5057 C CA . VAL B 1 111 ? 21.203 -22.406 -11.562 1 87.62 111 VAL B CA 1
ATOM 5058 C C . VAL B 1 111 ? 22.328 -21.359 -11.578 1 87.62 111 VAL B C 1
ATOM 5060 O O . VAL B 1 111 ? 22.922 -21.094 -12.625 1 87.62 111 VAL B O 1
ATOM 5063 N N . CYS B 1 112 ? 22.625 -20.781 -10.438 1 90.94 112 CYS B N 1
ATOM 5064 C CA . CYS B 1 112 ? 23.672 -19.766 -10.344 1 90.94 112 CYS B CA 1
ATOM 5065 C C . CYS B 1 112 ? 25.031 -20.344 -10.742 1 90.94 112 CYS B C 1
ATOM 5067 O O . CYS B 1 112 ? 25.797 -19.703 -11.453 1 90.94 112 CYS B O 1
ATOM 5069 N N . GLN B 1 113 ? 25.297 -21.578 -10.297 1 91.31 113 GLN B N 1
ATOM 5070 C CA . GLN B 1 113 ? 26.562 -22.234 -10.609 1 91.31 113 GLN B CA 1
ATOM 5071 C C . GLN B 1 113 ? 26.75 -22.375 -12.109 1 91.31 113 GLN B C 1
ATOM 5073 O O . GLN B 1 113 ? 27.875 -22.234 -12.617 1 91.31 113 GLN B O 1
ATOM 5078 N N . ARG B 1 114 ? 25.719 -22.578 -12.773 1 90.56 114 ARG B N 1
ATOM 5079 C CA . ARG B 1 114 ? 25.781 -22.766 -14.227 1 90.56 114 ARG B CA 1
ATOM 5080 C C . ARG B 1 114 ? 25.719 -21.422 -14.953 1 90.56 114 ARG B C 1
ATOM 5082 O O . ARG B 1 114 ? 26.406 -21.219 -15.953 1 90.56 114 ARG B O 1
ATOM 5089 N N . ALA B 1 115 ? 24.906 -20.547 -14.477 1 91.06 115 ALA B N 1
ATOM 5090 C CA . ALA B 1 115 ? 24.688 -19.25 -15.125 1 91.06 115 ALA B CA 1
ATOM 5091 C C . ALA B 1 115 ? 25.984 -18.453 -15.203 1 91.06 115 ALA B C 1
ATOM 5093 O O . ALA B 1 115 ? 26.312 -17.891 -16.25 1 91.06 115 ALA B O 1
ATOM 5094 N N . VAL B 1 116 ? 26.797 -18.453 -14.133 1 91.5 116 VAL B N 1
ATOM 5095 C CA . VAL B 1 116 ? 28 -17.625 -14.07 1 91.5 116 VAL B CA 1
ATOM 5096 C C . VAL B 1 116 ? 29.078 -18.203 -14.977 1 91.5 116 VAL B C 1
ATOM 5098 O O . VAL B 1 116 ? 30.078 -17.531 -15.273 1 91.5 116 VAL B O 1
ATOM 5101 N N . LYS B 1 117 ? 28.891 -19.422 -15.422 1 90.94 117 LYS B N 1
ATOM 5102 C CA . LYS B 1 117 ? 29.859 -20.062 -16.297 1 90.94 117 LYS B CA 1
ATOM 5103 C C . LYS B 1 117 ? 29.406 -20.031 -17.75 1 90.94 117 LYS B C 1
ATOM 5105 O O . LYS B 1 117 ? 30.141 -20.438 -18.656 1 90.94 117 LYS B O 1
ATOM 5110 N N . SER B 1 118 ? 28.234 -19.594 -17.984 1 91.31 118 SER B N 1
ATOM 5111 C CA . SER B 1 118 ? 27.656 -19.594 -19.328 1 91.31 118 SER B CA 1
ATOM 5112 C C . SER B 1 118 ? 28.328 -18.547 -20.203 1 91.31 118 SER B C 1
ATOM 5114 O O . SER B 1 118 ? 28.812 -17.531 -19.719 1 91.31 118 SER B O 1
ATOM 5116 N N . ALA B 1 119 ? 28.344 -18.812 -21.516 1 92.81 119 ALA B N 1
ATOM 5117 C CA . ALA B 1 119 ? 28.875 -17.859 -22.484 1 92.81 119 ALA B CA 1
ATOM 5118 C C . ALA B 1 119 ? 28.078 -16.562 -22.484 1 92.81 119 ALA B C 1
ATOM 5120 O O . ALA B 1 119 ? 28.641 -15.477 -22.656 1 92.81 119 ALA B O 1
ATOM 5121 N N . GLY B 1 120 ? 26.828 -16.656 -22.312 1 91.56 120 GLY B N 1
ATOM 5122 C CA . GLY B 1 120 ? 25.969 -15.484 -22.25 1 91.56 120 GLY B CA 1
ATOM 5123 C C . GLY B 1 120 ? 26.359 -14.539 -21.125 1 91.56 120 GLY B C 1
ATOM 5124 O O . GLY B 1 120 ? 26.484 -13.328 -21.344 1 91.56 120 GLY B O 1
ATOM 5125 N N . PHE B 1 121 ? 26.609 -15.141 -19.984 1 92.56 121 PHE B N 1
ATOM 5126 C CA . PHE B 1 121 ? 27 -14.32 -18.844 1 92.56 121 PHE B CA 1
ATOM 5127 C C . PHE B 1 121 ? 28.375 -13.688 -19.094 1 92.56 121 PHE B C 1
ATOM 5129 O O . PHE B 1 121 ? 28.562 -12.508 -18.797 1 92.56 121 PHE B O 1
ATOM 5136 N N . ARG B 1 122 ? 29.234 -14.406 -19.609 1 92.62 122 ARG B N 1
ATOM 5137 C CA . ARG B 1 122 ? 30.578 -13.906 -19.891 1 92.62 122 ARG B CA 1
ATOM 5138 C C . ARG B 1 122 ? 30.547 -12.773 -20.922 1 92.62 122 ARG B C 1
ATOM 5140 O O . ARG B 1 122 ? 31.328 -11.828 -20.828 1 92.62 122 ARG B O 1
ATOM 5147 N N . SER B 1 123 ? 29.641 -12.883 -21.812 1 94.62 123 SER B N 1
ATOM 5148 C CA . SER B 1 123 ? 29.516 -11.828 -22.812 1 94.62 123 SER B CA 1
ATOM 5149 C C . SER B 1 123 ? 29.109 -10.5 -22.172 1 94.62 123 SER B C 1
ATOM 5151 O O . SER B 1 123 ? 29.469 -9.438 -22.688 1 94.62 123 SER B O 1
ATOM 5153 N N . MET B 1 124 ? 28.375 -10.562 -21.109 1 94.88 124 MET B N 1
ATOM 5154 C CA . MET B 1 124 ? 28 -9.352 -20.391 1 94.88 124 MET B CA 1
ATOM 5155 C C . MET B 1 124 ? 29.219 -8.711 -19.719 1 94.88 124 MET B C 1
ATOM 5157 O O . MET B 1 124 ? 29.328 -7.484 -19.656 1 94.88 124 MET B O 1
ATOM 5161 N N . LEU B 1 125 ? 30.156 -9.547 -19.281 1 93 125 LEU B N 1
ATOM 5162 C CA . LEU B 1 125 ? 31.359 -9.047 -18.641 1 93 125 LEU B CA 1
ATOM 5163 C C . LEU B 1 125 ? 32.312 -8.414 -19.656 1 93 125 LEU B C 1
ATOM 5165 O O . LEU B 1 125 ? 33.188 -7.641 -19.281 1 93 125 LEU B O 1
ATOM 5169 N N . ASP B 1 126 ? 32.094 -8.703 -20.906 1 93.38 126 ASP B N 1
ATOM 5170 C CA . ASP B 1 126 ? 32.969 -8.242 -21.969 1 93.38 126 ASP B CA 1
ATOM 5171 C C . ASP B 1 126 ? 32.5 -6.906 -22.531 1 93.38 126 ASP B C 1
ATOM 5173 O O . ASP B 1 126 ? 33.094 -6.363 -23.453 1 93.38 126 ASP B O 1
ATOM 5177 N N . TYR B 1 127 ? 31.406 -6.348 -22.031 1 94.38 127 TYR B N 1
ATOM 5178 C CA . TYR B 1 127 ? 31 -5.016 -22.438 1 94.38 127 TYR B CA 1
ATOM 5179 C C . TYR B 1 127 ? 32.125 -4.004 -22.234 1 94.38 127 TYR B C 1
ATOM 5181 O O . TYR B 1 127 ? 33 -4.191 -21.391 1 94.38 127 TYR B O 1
ATOM 5189 N N . PRO B 1 128 ? 32.031 -2.92 -23.062 1 94.38 128 PRO B N 1
ATOM 5190 C CA . PRO B 1 128 ? 33.031 -1.864 -22.812 1 94.38 128 PRO B CA 1
ATOM 5191 C C . PRO B 1 128 ? 33 -1.334 -21.391 1 94.38 128 PRO B C 1
ATOM 5193 O O . PRO B 1 128 ? 31.922 -1.194 -20.812 1 94.38 128 PRO B O 1
ATOM 5196 N N . LYS B 1 129 ? 34.062 -1.018 -20.859 1 90.5 129 LYS B N 1
ATOM 5197 C CA . LYS B 1 129 ? 34.219 -0.638 -19.453 1 90.5 129 LYS B CA 1
ATOM 5198 C C . LYS B 1 129 ? 33.469 0.655 -19.156 1 90.5 129 LYS B C 1
ATOM 5200 O O . LYS B 1 129 ? 33.031 0.887 -18.016 1 90.5 129 LYS B O 1
ATOM 5205 N N . ASP B 1 130 ? 33.25 1.436 -20.156 1 92.88 130 ASP B N 1
ATOM 5206 C CA . ASP B 1 130 ? 32.625 2.725 -19.938 1 92.88 130 ASP B CA 1
ATOM 5207 C C . ASP B 1 130 ? 31.109 2.637 -20.203 1 92.88 130 ASP B C 1
ATOM 5209 O O . ASP B 1 130 ? 30.391 3.602 -19.969 1 92.88 130 ASP B O 1
ATOM 5213 N N . PHE B 1 131 ? 30.703 1.466 -20.641 1 94.81 131 PHE B N 1
ATOM 5214 C CA . PHE B 1 131 ? 29.281 1.305 -20.875 1 94.81 131 PHE B CA 1
ATOM 5215 C C . PHE B 1 131 ? 28.5 1.235 -19.562 1 94.81 131 PHE B C 1
ATOM 5217 O O . PHE B 1 131 ? 28.984 0.653 -18.594 1 94.81 131 PHE B O 1
ATOM 5224 N N . ARG B 1 132 ? 27.344 1.88 -19.547 1 94.44 132 ARG B N 1
ATOM 5225 C CA . ARG B 1 132 ? 26.484 1.855 -18.359 1 94.44 132 ARG B CA 1
ATOM 5226 C C . ARG B 1 132 ? 25.031 1.596 -18.75 1 94.44 132 ARG B C 1
ATOM 5228 O O . ARG B 1 132 ? 24.562 2.07 -19.781 1 94.44 132 ARG B O 1
ATOM 5235 N N . PHE B 1 133 ? 24.406 0.854 -17.922 1 96.69 133 PHE B N 1
ATOM 5236 C CA . PHE B 1 133 ? 22.953 0.797 -17.969 1 96.69 133 PHE B CA 1
ATOM 5237 C C . PHE B 1 133 ? 22.328 1.88 -17.094 1 96.69 133 PHE B C 1
ATOM 5239 O O . PHE B 1 133 ? 22.906 2.266 -16.078 1 96.69 133 PHE B O 1
ATOM 5246 N N . ASP B 1 134 ? 21.203 2.316 -17.531 1 95.56 134 ASP B N 1
ATOM 5247 C CA . ASP B 1 134 ? 20.516 3.346 -16.766 1 95.56 134 ASP B CA 1
ATOM 5248 C C . ASP B 1 134 ? 19.656 2.725 -15.664 1 95.56 134 ASP B C 1
ATOM 5250 O O . ASP B 1 134 ? 19.281 3.404 -14.711 1 95.56 134 ASP B O 1
ATOM 5254 N N . LEU B 1 135 ? 19.359 1.461 -15.859 1 96.25 135 LEU B N 1
ATOM 5255 C CA . LEU B 1 135 ? 18.484 0.74 -14.938 1 96.25 135 LEU B CA 1
ATOM 5256 C C . LEU B 1 135 ? 18.672 -0.767 -15.086 1 96.25 135 LEU B C 1
ATOM 5258 O O . LEU B 1 135 ? 18.844 -1.27 -16.203 1 96.25 135 LEU B O 1
ATOM 5262 N N . VAL B 1 136 ? 18.625 -1.429 -13.977 1 96.31 136 VAL B N 1
ATOM 5263 C CA . VAL B 1 136 ? 18.578 -2.887 -13.961 1 96.31 136 VAL B CA 1
ATOM 5264 C C . VAL B 1 136 ? 17.266 -3.363 -13.352 1 96.31 136 VAL B C 1
ATOM 5266 O O . VAL B 1 136 ? 16.859 -2.902 -12.273 1 96.31 136 VAL B O 1
ATOM 5269 N N . ILE B 1 137 ? 16.562 -4.207 -14.078 1 96.38 137 ILE B N 1
ATOM 5270 C CA . ILE B 1 137 ? 15.367 -4.895 -13.578 1 96.38 137 ILE B CA 1
ATOM 5271 C C . ILE B 1 137 ? 15.672 -6.375 -13.375 1 96.38 137 ILE B C 1
ATOM 5273 O O . ILE B 1 137 ? 16.094 -7.062 -14.312 1 96.38 137 ILE B O 1
ATOM 5277 N N . HIS B 1 138 ? 15.516 -6.797 -12.164 1 94.75 138 HIS B N 1
ATOM 5278 C CA . HIS B 1 138 ? 15.805 -8.195 -11.844 1 94.75 138 HIS B CA 1
ATOM 5279 C C . HIS B 1 138 ? 14.531 -8.945 -11.477 1 94.75 138 HIS B C 1
ATOM 5281 O O . HIS B 1 138 ? 13.75 -8.477 -10.641 1 94.75 138 HIS B O 1
ATOM 5287 N N . ASP B 1 139 ? 14.305 -10.016 -12.102 1 90.62 139 ASP B N 1
ATOM 5288 C CA . ASP B 1 139 ? 13.234 -10.922 -11.703 1 90.62 139 ASP B CA 1
ATOM 5289 C C . ASP B 1 139 ? 13.539 -11.57 -10.352 1 90.62 139 ASP B C 1
ATOM 5291 O O . ASP B 1 139 ? 14.453 -12.391 -10.242 1 90.62 139 ASP B O 1
ATOM 5295 N N . HIS B 1 140 ? 12.812 -11.281 -9.336 1 81.75 140 HIS B N 1
ATOM 5296 C CA . HIS B 1 140 ? 13.125 -11.609 -7.945 1 81.75 140 HIS B CA 1
ATOM 5297 C C . HIS B 1 140 ? 13.008 -13.109 -7.695 1 81.75 140 HIS B C 1
ATOM 5299 O O . HIS B 1 140 ? 13.469 -13.609 -6.668 1 81.75 140 HIS B O 1
ATOM 5305 N N . LEU B 1 141 ? 12.602 -13.961 -8.477 1 72.94 141 LEU B N 1
ATOM 5306 C CA . LEU B 1 141 ? 12.391 -15.375 -8.172 1 72.94 141 LEU B CA 1
ATOM 5307 C C . LEU B 1 141 ? 13.719 -16.109 -8.07 1 72.94 141 LEU B C 1
ATOM 5309 O O . LEU B 1 141 ? 13.922 -16.906 -7.141 1 72.94 141 LEU B O 1
ATOM 5313 N N . ALA B 1 142 ? 14.633 -15.93 -9.078 1 69.25 142 ALA B N 1
ATOM 5314 C CA . ALA B 1 142 ? 15.859 -16.734 -9.023 1 69.25 142 ALA B CA 1
ATOM 5315 C C . ALA B 1 142 ? 17.031 -15.977 -9.625 1 69.25 142 ALA B C 1
ATOM 5317 O O . ALA B 1 142 ? 16.844 -15.078 -10.453 1 69.25 142 ALA B O 1
ATOM 5318 N N . GLY B 1 143 ? 18.203 -16.172 -8.938 1 75.62 143 GLY B N 1
ATOM 5319 C CA . GLY B 1 143 ? 19.453 -15.781 -9.57 1 75.62 143 GLY B CA 1
ATOM 5320 C C . GLY B 1 143 ? 20.078 -14.531 -8.977 1 75.62 143 GLY B C 1
ATOM 5321 O O . GLY B 1 143 ? 20.578 -13.672 -9.703 1 75.62 143 GLY B O 1
ATOM 5322 N N . PRO B 1 144 ? 19.953 -14.375 -7.707 1 87.75 144 PRO B N 1
ATOM 5323 C CA . PRO B 1 144 ? 20.562 -13.172 -7.133 1 87.75 144 PRO B CA 1
ATOM 5324 C C . PRO B 1 144 ? 22.062 -13.078 -7.414 1 87.75 144 PRO B C 1
ATOM 5326 O O . PRO B 1 144 ? 22.656 -12.008 -7.254 1 87.75 144 PRO B O 1
ATOM 5329 N N . CYS B 1 145 ? 22.672 -14.234 -7.941 1 90.06 145 CYS B N 1
ATOM 5330 C CA . CYS B 1 145 ? 24.094 -14.227 -8.281 1 90.06 145 CYS B CA 1
ATOM 5331 C C . CYS B 1 145 ? 24.375 -13.297 -9.453 1 90.06 145 CYS B C 1
ATOM 5333 O O . CYS B 1 145 ? 25.469 -12.742 -9.578 1 90.06 145 CYS B O 1
ATOM 5335 N N . LEU B 1 146 ? 23.391 -13.078 -10.281 1 92.44 146 LEU B N 1
ATOM 5336 C CA . LEU B 1 146 ? 23.578 -12.242 -11.461 1 92.44 146 LEU B CA 1
ATOM 5337 C C . LEU B 1 146 ? 23.562 -10.766 -11.086 1 92.44 146 LEU B C 1
ATOM 5339 O O . LEU B 1 146 ? 23.938 -9.914 -11.898 1 92.44 146 LEU B O 1
ATOM 5343 N N . LEU B 1 147 ? 23.219 -10.445 -9.859 1 93.88 147 LEU B N 1
ATOM 5344 C CA . LEU B 1 147 ? 23.219 -9.062 -9.398 1 93.88 147 LEU B CA 1
ATOM 5345 C C . LEU B 1 147 ? 24.641 -8.523 -9.336 1 93.88 147 LEU B C 1
ATOM 5347 O O . LEU B 1 147 ? 24.844 -7.309 -9.211 1 93.88 147 LEU B O 1
ATOM 5351 N N . ILE B 1 148 ? 25.656 -9.422 -9.516 1 93.56 148 ILE B N 1
ATOM 5352 C CA . ILE B 1 148 ? 27.047 -8.984 -9.555 1 93.56 148 ILE B CA 1
ATOM 5353 C C . ILE B 1 148 ? 27.25 -8.062 -10.75 1 93.56 148 ILE B C 1
ATOM 5355 O O . ILE B 1 148 ? 28.203 -7.266 -10.773 1 93.56 148 ILE B O 1
ATOM 5359 N N . LEU B 1 149 ? 26.391 -8.141 -11.734 1 94.31 149 LEU B N 1
ATOM 5360 C CA . LEU B 1 149 ? 26.453 -7.273 -12.898 1 94.31 149 LEU B CA 1
ATOM 5361 C C . LEU B 1 149 ? 26.234 -5.816 -12.508 1 94.31 149 LEU B C 1
ATOM 5363 O O . LEU B 1 149 ? 26.625 -4.906 -13.25 1 94.31 149 LEU B O 1
ATOM 5367 N N . LEU B 1 150 ? 25.578 -5.578 -11.352 1 94.94 150 LEU B N 1
ATOM 5368 C CA . LEU B 1 150 ? 25.422 -4.211 -10.867 1 94.94 150 LEU B CA 1
ATOM 5369 C C . LEU B 1 150 ? 26.781 -3.543 -10.68 1 94.94 150 LEU B C 1
ATOM 5371 O O . LEU B 1 150 ? 26.969 -2.404 -11.109 1 94.94 150 LEU B O 1
ATOM 5375 N N . SER B 1 151 ? 27.641 -4.277 -10.078 1 92.5 151 SER B N 1
ATOM 5376 C CA . SER B 1 151 ? 28.984 -3.738 -9.859 1 92.5 151 SER B CA 1
ATOM 5377 C C . SER B 1 151 ? 29.719 -3.555 -11.18 1 92.5 151 SER B C 1
ATOM 5379 O O . SER B 1 151 ? 30.453 -2.578 -11.352 1 92.5 151 SER B O 1
ATOM 5381 N N . THR B 1 152 ? 29.547 -4.469 -12.078 1 92.56 152 THR B N 1
ATOM 5382 C CA . THR B 1 152 ? 30.188 -4.422 -13.383 1 92.56 152 THR B CA 1
ATOM 5383 C C . THR B 1 152 ? 29.797 -3.16 -14.141 1 92.56 152 THR B C 1
ATOM 5385 O O . THR B 1 152 ? 30.609 -2.57 -14.852 1 92.56 152 THR B O 1
ATOM 5388 N N . PHE B 1 153 ? 28.594 -2.713 -13.969 1 95.94 153 PHE B N 1
ATOM 5389 C CA . PHE B 1 153 ? 28.078 -1.617 -14.789 1 95.94 153 PHE B CA 1
ATOM 5390 C C . PHE B 1 153 ? 27.938 -0.345 -13.961 1 95.94 153 PHE B C 1
ATOM 5392 O O . PHE B 1 153 ? 27.109 0.513 -14.258 1 95.94 153 PHE B O 1
ATOM 5399 N N . GLY B 1 154 ? 28.578 -0.208 -12.828 1 93.06 154 GLY B N 1
ATOM 5400 C CA . GLY B 1 154 ? 28.672 1.021 -12.055 1 93.06 154 GLY B CA 1
ATOM 5401 C C . GLY B 1 154 ? 27.469 1.257 -11.156 1 93.06 154 GLY B C 1
ATOM 5402 O O . GLY B 1 154 ? 27.062 2.4 -10.945 1 93.06 154 GLY B O 1
ATOM 5403 N N . TYR B 1 155 ? 26.812 0.304 -10.75 1 93.12 155 TYR B N 1
ATOM 5404 C CA . TYR B 1 155 ? 25.734 0.301 -9.773 1 93.12 155 TYR B CA 1
ATOM 5405 C C . TYR B 1 155 ? 24.547 1.146 -10.25 1 93.12 155 TYR B C 1
ATOM 5407 O O . TYR B 1 155 ? 24.094 2.037 -9.539 1 93.12 155 TYR B O 1
ATOM 5415 N N . PRO B 1 156 ? 24.047 0.814 -11.43 1 94.31 156 PRO B N 1
ATOM 5416 C CA . PRO B 1 156 ? 22.781 1.455 -11.812 1 94.31 156 PRO B CA 1
ATOM 5417 C C . PRO B 1 156 ? 21.656 1.154 -10.836 1 94.31 156 PRO B C 1
ATOM 5419 O O . PRO B 1 156 ? 21.734 0.199 -10.062 1 94.31 156 PRO B O 1
ATOM 5422 N N . PRO B 1 157 ? 20.609 2.014 -10.82 1 92.62 157 PRO B N 1
ATOM 5423 C CA . PRO B 1 157 ? 19.453 1.693 -9.969 1 92.62 157 PRO B CA 1
ATOM 5424 C C . PRO B 1 157 ? 18.891 0.301 -10.242 1 92.62 157 PRO B C 1
ATOM 5426 O O . PRO B 1 157 ? 18.875 -0.15 -11.391 1 92.62 157 PRO B O 1
ATOM 5429 N N . LEU B 1 158 ? 18.469 -0.359 -9.164 1 93.62 158 LEU B N 1
ATOM 5430 C CA . LEU B 1 158 ? 17.922 -1.714 -9.234 1 93.62 158 LEU B CA 1
ATOM 5431 C C . LEU B 1 158 ? 16.453 -1.734 -8.828 1 93.62 158 LEU B C 1
ATOM 5433 O O . LEU B 1 158 ? 16.078 -1.135 -7.816 1 93.62 158 LEU B O 1
ATOM 5437 N N . ILE B 1 159 ? 15.656 -2.361 -9.68 1 93.88 159 ILE B N 1
ATOM 5438 C CA . ILE B 1 159 ? 14.289 -2.656 -9.25 1 93.88 159 ILE B CA 1
ATOM 5439 C C . ILE B 1 159 ? 13.992 -4.137 -9.469 1 93.88 159 ILE B C 1
ATOM 5441 O O . ILE B 1 159 ? 14.641 -4.793 -10.289 1 93.88 159 ILE B O 1
ATOM 5445 N N . TYR B 1 160 ? 13.055 -4.613 -8.711 1 93.44 160 TYR B N 1
ATOM 5446 C CA . TYR B 1 160 ? 12.609 -5.992 -8.875 1 93.44 160 TYR B CA 1
ATOM 5447 C C . TYR B 1 160 ? 11.305 -6.051 -9.656 1 93.44 160 TYR B C 1
ATOM 5449 O O . TYR B 1 160 ? 10.469 -5.148 -9.547 1 93.44 160 TYR B O 1
ATOM 5457 N N . ALA B 1 161 ? 11.188 -7.012 -10.477 1 94.56 161 ALA B N 1
ATOM 5458 C CA . ALA B 1 161 ? 9.945 -7.41 -11.117 1 94.56 161 ALA B CA 1
ATOM 5459 C C . ALA B 1 161 ? 9.695 -8.906 -10.961 1 94.56 161 ALA B C 1
ATOM 5461 O O . ALA B 1 161 ? 10.617 -9.719 -11.117 1 94.56 161 ALA B O 1
ATOM 5462 N N . SER B 1 162 ? 8.43 -9.219 -10.578 1 92.38 162 SER B N 1
ATOM 5463 C CA . SER B 1 162 ? 8.195 -10.641 -10.344 1 92.38 162 SER B CA 1
ATOM 5464 C C . SER B 1 162 ? 6.82 -11.062 -10.836 1 92.38 162 SER B C 1
ATOM 5466 O O . SER B 1 162 ? 5.82 -10.398 -10.555 1 92.38 162 SER B O 1
ATOM 5468 N N . ALA B 1 163 ? 6.816 -12.211 -11.516 1 91.5 163 ALA B N 1
ATOM 5469 C CA . ALA B 1 163 ? 5.559 -12.82 -11.945 1 91.5 163 ALA B CA 1
ATOM 5470 C C . ALA B 1 163 ? 4.836 -13.469 -10.766 1 91.5 163 ALA B C 1
ATOM 5472 O O . ALA B 1 163 ? 3.652 -13.797 -10.867 1 91.5 163 ALA B O 1
ATOM 5473 N N . TYR B 1 164 ? 5.52 -13.531 -9.719 1 87.44 164 TYR B N 1
ATOM 5474 C CA . TYR B 1 164 ? 4.953 -14.008 -8.469 1 87.44 164 TYR B CA 1
ATOM 5475 C C . TYR B 1 164 ? 4.324 -12.859 -7.68 1 87.44 164 TYR B C 1
ATOM 5477 O O . TYR B 1 164 ? 4.684 -11.695 -7.871 1 87.44 164 TYR B O 1
ATOM 5485 N N . ASN B 1 165 ? 3.416 -13.281 -6.957 1 86.62 165 ASN B N 1
ATOM 5486 C CA . ASN B 1 165 ? 2.91 -12.25 -6.055 1 86.62 165 ASN B CA 1
ATOM 5487 C C . ASN B 1 165 ? 3.945 -11.875 -5 1 86.62 165 ASN B C 1
ATOM 5489 O O . ASN B 1 165 ? 5.148 -12.039 -5.215 1 86.62 165 ASN B O 1
ATOM 5493 N N . ARG B 1 166 ? 3.705 -11.57 -3.848 1 81.38 166 ARG B N 1
ATOM 5494 C CA . ARG B 1 166 ? 4.672 -11.094 -2.861 1 81.38 166 ARG B CA 1
ATOM 5495 C C . ARG B 1 166 ? 5.492 -12.25 -2.299 1 81.38 166 ARG B C 1
ATOM 5497 O O . ARG B 1 166 ? 4.938 -13.211 -1.773 1 81.38 166 ARG B O 1
ATOM 5504 N N . GLN B 1 167 ? 6.754 -12.18 -2.498 1 81.69 167 GLN B N 1
ATOM 5505 C CA . GLN B 1 167 ? 7.684 -13.156 -1.941 1 81.69 167 GLN B CA 1
ATOM 5506 C C . GLN B 1 167 ? 8.211 -12.703 -0.582 1 81.69 167 GLN B C 1
ATOM 5508 O O . GLN B 1 167 ? 8.531 -11.531 -0.395 1 81.69 167 GLN B O 1
ATOM 5513 N N . SER B 1 168 ? 8.258 -13.617 0.289 1 78.81 168 SER B N 1
ATOM 5514 C CA . SER B 1 168 ? 8.742 -13.32 1.632 1 78.81 168 SER B CA 1
ATOM 5515 C C . SER B 1 168 ? 10.188 -12.836 1.603 1 78.81 168 SER B C 1
ATOM 5517 O O . SER B 1 168 ? 10.617 -12.094 2.492 1 78.81 168 SER B O 1
ATOM 5519 N N . THR B 1 169 ? 10.883 -13.172 0.552 1 78.44 169 THR B N 1
ATOM 5520 C CA . THR B 1 169 ? 12.305 -12.844 0.473 1 78.44 169 THR B CA 1
ATOM 5521 C C . THR B 1 169 ? 12.492 -11.352 0.191 1 78.44 169 THR B C 1
ATOM 5523 O O . THR B 1 169 ? 13.602 -10.828 0.326 1 78.44 169 THR B O 1
ATOM 5526 N N . LEU B 1 170 ? 11.469 -10.68 -0.159 1 82.62 170 LEU B N 1
ATOM 5527 C CA . LEU B 1 170 ? 11.539 -9.242 -0.387 1 82.62 170 LEU B CA 1
ATOM 5528 C C . LEU B 1 170 ? 11.82 -8.5 0.915 1 82.62 170 LEU B C 1
ATOM 5530 O O . LEU B 1 170 ? 12.227 -7.34 0.895 1 82.62 170 LEU B O 1
ATOM 5534 N N . THR B 1 171 ? 11.562 -9.148 2.018 1 76.38 171 THR B N 1
ATOM 5535 C CA . THR B 1 171 ? 11.883 -8.547 3.311 1 76.38 171 THR B CA 1
ATOM 5536 C C . THR B 1 171 ? 13.367 -8.211 3.4 1 76.38 171 THR B C 1
ATOM 5538 O O . THR B 1 171 ? 13.742 -7.164 3.926 1 76.38 171 THR B O 1
ATOM 5541 N N . THR B 1 172 ? 14.172 -9.086 2.84 1 74.75 172 THR B N 1
ATOM 5542 C CA . THR B 1 172 ? 15.617 -8.883 2.893 1 74.75 172 THR B CA 1
ATOM 5543 C C . THR B 1 172 ? 16.062 -7.832 1.875 1 74.75 172 THR B C 1
ATOM 5545 O O . THR B 1 172 ? 16.891 -6.977 2.178 1 74.75 172 THR B O 1
ATOM 5548 N N . SER B 1 173 ? 15.492 -7.891 0.761 1 81.38 173 SER B N 1
ATOM 5549 C CA . SER B 1 173 ? 15.961 -7.039 -0.33 1 81.38 173 SER B CA 1
ATOM 5550 C C . SER B 1 173 ? 15.375 -5.637 -0.228 1 81.38 173 SER B C 1
ATOM 5552 O O . SER B 1 173 ? 16.062 -4.648 -0.475 1 81.38 173 SER B O 1
ATOM 5554 N N . LEU B 1 174 ? 14.156 -5.496 0.197 1 82.56 174 LEU B N 1
ATOM 5555 C CA . LEU B 1 174 ? 13.484 -4.203 0.162 1 82.56 174 LEU B CA 1
ATOM 5556 C C . LEU B 1 174 ? 13.125 -3.738 1.57 1 82.56 174 LEU B C 1
ATOM 5558 O O . LEU B 1 174 ? 12.609 -2.635 1.751 1 82.56 174 LEU B O 1
ATOM 5562 N N . GLY B 1 175 ? 13.398 -4.566 2.484 1 78.5 175 GLY B N 1
ATOM 5563 C CA . GLY B 1 175 ? 13.086 -4.207 3.859 1 78.5 175 GLY B CA 1
ATOM 5564 C C . GLY B 1 175 ? 11.602 -4.227 4.16 1 78.5 175 GLY B C 1
ATOM 5565 O O . GLY B 1 175 ? 11.133 -3.531 5.066 1 78.5 175 GLY B O 1
ATOM 5566 N N . THR B 1 176 ? 10.852 -4.949 3.412 1 79.81 176 THR B N 1
ATOM 5567 C CA . THR B 1 176 ? 9.414 -5.047 3.654 1 79.81 176 THR B CA 1
ATOM 5568 C C . THR B 1 176 ? 9.133 -5.801 4.949 1 79.81 176 THR B C 1
ATOM 5570 O O . THR B 1 176 ? 10 -6.504 5.465 1 79.81 176 THR B O 1
ATOM 5573 N N . VAL B 1 177 ? 7.961 -5.508 5.488 1 75.5 177 VAL B N 1
ATOM 5574 C CA . VAL B 1 177 ? 7.555 -6.203 6.703 1 75.5 177 VAL B CA 1
ATOM 5575 C C . VAL B 1 177 ? 6.363 -7.113 6.41 1 75.5 177 VAL B C 1
ATOM 5577 O O . VAL B 1 177 ? 5.484 -6.758 5.621 1 75.5 177 VAL B O 1
ATOM 5580 N N . VAL B 1 178 ? 6.484 -8.281 6.973 1 77.75 178 VAL B N 1
ATOM 5581 C CA . VAL B 1 178 ? 5.379 -9.227 6.844 1 77.75 178 VAL B CA 1
ATOM 5582 C C . VAL B 1 178 ? 4.742 -9.469 8.211 1 77.75 178 VAL B C 1
ATOM 5584 O O . VAL B 1 178 ? 5.418 -9.398 9.242 1 77.75 178 VAL B O 1
ATOM 5587 N N . PHE B 1 179 ? 3.443 -9.641 8.18 1 76.81 179 PHE B N 1
ATOM 5588 C CA . PHE B 1 179 ? 2.713 -10 9.391 1 76.81 179 PHE B CA 1
ATOM 5589 C C . PHE B 1 179 ? 2.342 -11.477 9.391 1 76.81 179 PHE B C 1
ATOM 5591 O O . PHE B 1 179 ? 1.26 -11.852 8.93 1 76.81 179 PHE B O 1
ATOM 5598 N N . PRO B 1 180 ? 3.174 -12.258 10.016 1 78.12 180 PRO B N 1
ATOM 5599 C CA . PRO B 1 180 ? 2.979 -13.711 9.922 1 78.12 180 PRO B CA 1
ATOM 5600 C C . PRO B 1 180 ? 1.665 -14.172 10.547 1 78.12 180 PRO B C 1
ATOM 5602 O O . PRO B 1 180 ? 1.223 -15.297 10.305 1 78.12 180 PRO B O 1
ATOM 5605 N N . GLY B 1 181 ? 1.111 -13.344 11.359 1 75.25 181 GLY B N 1
ATOM 5606 C CA . GLY B 1 181 ? -0.164 -13.695 11.961 1 75.25 181 GLY B CA 1
ATOM 5607 C C . GLY B 1 181 ? -1.313 -13.695 10.969 1 75.25 181 GLY B C 1
ATOM 5608 O O . GLY B 1 181 ? -2.348 -14.32 11.211 1 75.25 181 GLY B O 1
ATOM 5609 N N . PHE B 1 182 ? -1.121 -13.062 9.828 1 76.88 182 PHE B N 1
ATOM 5610 C CA . PHE B 1 182 ? -2.238 -12.914 8.898 1 76.88 182 PHE B CA 1
ATOM 5611 C C . PHE B 1 182 ? -1.855 -13.398 7.508 1 76.88 182 PHE B C 1
ATOM 5613 O O . PHE B 1 182 ? -2.727 -13.734 6.703 1 76.88 182 PHE B O 1
ATOM 5620 N N . VAL B 1 183 ? -0.595 -13.445 7.285 1 82.62 183 VAL B N 1
ATOM 5621 C CA . VAL B 1 183 ? -0.155 -13.773 5.934 1 82.62 183 VAL B CA 1
ATOM 5622 C C . VAL B 1 183 ? 0.595 -15.102 5.945 1 82.62 183 VAL B C 1
ATOM 5624 O O . VAL B 1 183 ? 1.724 -15.188 6.438 1 82.62 183 VAL B O 1
ATOM 5627 N N . PRO B 1 184 ? 0.011 -16.031 5.375 1 87.31 184 PRO B N 1
ATOM 5628 C CA . PRO B 1 184 ? 0.744 -17.297 5.297 1 87.31 184 PRO B CA 1
ATOM 5629 C C . PRO B 1 184 ? 1.969 -17.219 4.391 1 87.31 184 PRO B C 1
ATOM 5631 O O . PRO B 1 184 ? 1.945 -16.516 3.377 1 87.31 184 PRO B O 1
ATOM 5634 N N . ASN B 1 185 ? 2.969 -17.938 4.855 1 88.88 185 ASN B N 1
ATOM 5635 C CA . ASN B 1 185 ? 4.105 -18.109 3.959 1 88.88 185 ASN B CA 1
ATOM 5636 C C . ASN B 1 185 ? 3.682 -18.719 2.627 1 88.88 185 ASN B C 1
ATOM 5638 O O . ASN B 1 185 ? 2.762 -19.531 2.578 1 88.88 185 ASN B O 1
ATOM 5642 N N . GLN B 1 186 ? 4.34 -18.438 1.634 1 85.56 186 GLN B N 1
ATOM 5643 C CA . GLN B 1 186 ? 3.945 -18.812 0.281 1 85.56 186 GLN B CA 1
ATOM 5644 C C . GLN B 1 186 ? 3.918 -20.328 0.121 1 85.56 186 GLN B C 1
ATOM 5646 O O . GLN B 1 186 ? 3.182 -20.859 -0.714 1 85.56 186 GLN B O 1
ATOM 5651 N N . VAL B 1 187 ? 4.695 -21.016 0.879 1 87.62 187 VAL B N 1
ATOM 5652 C CA . VAL B 1 187 ? 4.785 -22.469 0.717 1 87.62 187 VAL B CA 1
ATOM 5653 C C . VAL B 1 187 ? 3.951 -23.156 1.793 1 87.62 187 VAL B C 1
ATOM 5655 O O . VAL B 1 187 ? 4.031 -24.375 1.958 1 87.62 187 VAL B O 1
ATOM 5658 N N . TYR B 1 188 ? 3.289 -22.359 2.551 1 90.44 188 TYR B N 1
ATOM 5659 C CA . TYR B 1 188 ? 2.461 -22.922 3.611 1 90.44 188 TYR B CA 1
ATOM 5660 C C . TYR B 1 188 ? 1.004 -23.016 3.172 1 90.44 188 TYR B C 1
ATOM 5662 O O . TYR B 1 188 ? 0.334 -21.984 2.996 1 90.44 188 TYR B O 1
ATOM 5670 N N . ASP B 1 189 ? 0.545 -24.172 3.008 1 92.12 189 ASP B N 1
ATOM 5671 C CA . ASP B 1 189 ? -0.821 -24.422 2.557 1 92.12 189 ASP B CA 1
ATOM 5672 C C . ASP B 1 189 ? -1.806 -24.359 3.723 1 92.12 189 ASP B C 1
ATOM 5674 O O . ASP B 1 189 ? -2.115 -25.375 4.344 1 92.12 189 ASP B O 1
ATOM 5678 N N . VAL B 1 190 ? -2.348 -23.141 3.924 1 89 190 VAL B N 1
ATOM 5679 C CA . VAL B 1 190 ? -3.33 -22.953 4.988 1 89 190 VAL B CA 1
ATOM 5680 C C . VAL B 1 190 ? -4.43 -22 4.523 1 89 190 VAL B C 1
ATOM 5682 O O . VAL B 1 190 ? -4.184 -21.109 3.711 1 89 190 VAL B O 1
ATOM 5685 N N . GLN B 1 191 ? -5.559 -22.281 5.055 1 83.81 191 GLN B N 1
ATOM 5686 C CA . GLN B 1 191 ? -6.699 -21.422 4.766 1 83.81 191 GLN B CA 1
ATOM 5687 C C . GLN B 1 191 ? -6.809 -20.281 5.785 1 83.81 191 GLN B C 1
ATOM 5689 O O . GLN B 1 191 ? -6.383 -20.438 6.934 1 83.81 191 GLN B O 1
ATOM 5694 N N . HIS B 1 192 ? -7.352 -19.188 5.289 1 77.44 192 HIS B N 1
ATOM 5695 C CA . HIS B 1 192 ? -7.625 -18.062 6.168 1 77.44 192 HIS B CA 1
ATOM 5696 C C . HIS B 1 192 ? -9.031 -18.141 6.746 1 77.44 192 HIS B C 1
ATOM 5698 O O . HIS B 1 192 ? -9.984 -18.484 6.039 1 77.44 192 HIS B O 1
ATOM 5704 N N . PRO B 1 193 ? -9.18 -17.844 8.047 1 80.81 193 PRO B N 1
ATOM 5705 C CA . PRO B 1 193 ? -8.156 -17.438 9.016 1 80.81 193 PRO B CA 1
ATOM 5706 C C . PRO B 1 193 ? -7.375 -18.625 9.57 1 80.81 193 PRO B C 1
ATOM 5708 O O . PRO B 1 193 ? -7.922 -19.734 9.703 1 80.81 193 PRO B O 1
ATOM 5711 N N . MET B 1 194 ? -6.199 -18.406 9.891 1 82.75 194 MET B N 1
ATOM 5712 C CA . MET B 1 194 ? -5.328 -19.453 10.43 1 82.75 194 MET B CA 1
ATOM 5713 C C . MET B 1 194 ? -5.668 -19.734 11.891 1 82.75 194 MET B C 1
ATOM 5715 O O . MET B 1 194 ? -6.02 -18.828 12.641 1 82.75 194 MET B O 1
ATOM 5719 N N . THR B 1 195 ? -5.531 -21 12.305 1 84.06 195 THR B N 1
ATOM 5720 C CA . THR B 1 195 ? -5.629 -21.375 13.711 1 84.06 195 THR B CA 1
ATOM 5721 C C . THR B 1 195 ? -4.383 -20.953 14.477 1 84.06 195 THR B C 1
ATOM 5723 O O . THR B 1 195 ? -3.393 -20.531 13.875 1 84.06 195 THR B O 1
ATOM 5726 N N . PHE B 1 196 ? -4.477 -21.094 15.844 1 80.69 196 PHE B N 1
ATOM 5727 C CA . PHE B 1 196 ? -3.334 -20.75 16.688 1 80.69 196 PHE B CA 1
ATOM 5728 C C . PHE B 1 196 ? -2.109 -21.562 16.281 1 80.69 196 PHE B C 1
ATOM 5730 O O . PHE B 1 196 ? -1.008 -21.031 16.172 1 80.69 196 PHE B O 1
ATOM 5737 N N . TYR B 1 197 ? -2.309 -22.891 16.109 1 84.38 197 TYR B N 1
ATOM 5738 C CA . TYR B 1 197 ? -1.228 -23.781 15.703 1 84.38 197 TYR B CA 1
ATOM 5739 C C . TYR B 1 197 ? -0.651 -23.359 14.352 1 84.38 197 TYR B C 1
ATOM 5741 O O . TYR B 1 197 ? 0.568 -23.281 14.195 1 84.38 197 TYR B O 1
ATOM 5749 N N . GLN B 1 198 ? -1.508 -23.062 13.391 1 87.94 198 GLN B N 1
ATOM 5750 C CA . GLN B 1 198 ? -1.073 -22.672 12.055 1 87.94 198 GLN B CA 1
ATOM 5751 C C . GLN B 1 198 ? -0.292 -21.359 12.086 1 87.94 198 GLN B C 1
ATOM 5753 O O . GLN B 1 198 ? 0.693 -21.203 11.359 1 87.94 198 GLN B O 1
ATOM 5758 N N . LYS B 1 199 ? -0.743 -20.453 12.93 1 84.56 199 LYS B N 1
ATOM 5759 C CA . LYS B 1 199 ? -0.031 -19.188 13.086 1 84.56 199 LYS B CA 1
ATOM 5760 C C . LYS B 1 199 ? 1.371 -19.406 13.641 1 84.56 199 LYS B C 1
ATOM 5762 O O . LYS B 1 199 ? 2.322 -18.75 13.234 1 84.56 199 LYS B O 1
ATOM 5767 N N . THR B 1 200 ? 1.464 -20.297 14.57 1 83 200 THR B N 1
ATOM 5768 C CA . THR B 1 200 ? 2.754 -20.609 15.18 1 83 200 THR B CA 1
ATOM 5769 C C . THR B 1 200 ? 3.703 -21.219 14.148 1 83 200 THR B C 1
ATOM 5771 O O . THR B 1 200 ? 4.855 -20.797 14.031 1 83 200 THR B O 1
ATOM 5774 N N . VAL B 1 201 ? 3.207 -22.188 13.43 1 86.38 201 VAL B N 1
ATOM 5775 C CA . VAL B 1 201 ? 4.02 -22.828 12.398 1 86.38 201 VAL B CA 1
ATOM 5776 C C . VAL B 1 201 ? 4.422 -21.797 11.344 1 86.38 201 VAL B C 1
ATOM 5778 O O . VAL B 1 201 ? 5.566 -21.797 10.883 1 86.38 201 VAL B O 1
ATOM 5781 N N . ASN B 1 202 ? 3.486 -20.984 11 1 88.19 202 ASN B N 1
ATOM 5782 C CA . ASN B 1 202 ? 3.756 -19.953 10.008 1 88.19 202 ASN B CA 1
ATOM 5783 C C . ASN B 1 202 ? 4.883 -19.031 10.453 1 88.19 202 ASN B C 1
ATOM 5785 O O . ASN B 1 202 ? 5.766 -18.688 9.664 1 88.19 202 ASN B O 1
ATOM 5789 N N . ARG B 1 203 ? 4.863 -18.656 11.648 1 83.56 203 ARG B N 1
ATOM 5790 C CA . ARG B 1 203 ? 5.914 -17.812 12.195 1 83.56 203 ARG B CA 1
ATOM 5791 C C . ARG B 1 203 ? 7.266 -18.516 12.164 1 83.56 203 ARG B C 1
ATOM 5793 O O . ARG B 1 203 ? 8.281 -17.906 11.82 1 83.56 203 ARG B O 1
ATOM 5800 N N . LEU B 1 204 ? 7.211 -19.703 12.57 1 83.88 204 LEU B N 1
ATOM 5801 C CA . LEU B 1 204 ? 8.438 -20.484 12.562 1 83.88 204 LEU B CA 1
ATOM 5802 C C . LEU B 1 204 ? 8.992 -20.609 11.148 1 83.88 204 LEU B C 1
ATOM 5804 O O . LEU B 1 204 ? 10.211 -20.594 10.945 1 83.88 204 LEU B O 1
ATOM 5808 N N . LEU B 1 205 ? 8.086 -20.766 10.25 1 87.75 205 LEU B N 1
ATOM 5809 C CA . LEU B 1 205 ? 8.492 -20.906 8.852 1 87.75 205 LEU B CA 1
ATOM 5810 C C . LEU B 1 205 ? 9.148 -19.625 8.352 1 87.75 205 LEU B C 1
ATOM 5812 O O . LEU B 1 205 ? 10.164 -19.672 7.656 1 87.75 205 LEU B O 1
ATOM 5816 N N . TYR B 1 206 ? 8.578 -18.5 8.703 1 85.31 206 TYR B N 1
ATOM 5817 C CA . TYR B 1 206 ? 9.18 -17.219 8.328 1 85.31 206 TYR B CA 1
ATOM 5818 C C . TYR B 1 206 ? 10.562 -17.062 8.961 1 85.31 206 TYR B C 1
ATOM 5820 O O . TYR B 1 206 ? 11.5 -16.609 8.305 1 85.31 206 TYR B O 1
ATOM 5828 N N . PHE B 1 207 ? 10.68 -17.484 10.164 1 80.81 207 PHE B N 1
ATOM 5829 C CA . PHE B 1 207 ? 11.961 -17.406 10.859 1 80.81 207 PHE B CA 1
ATOM 5830 C C . PHE B 1 207 ? 12.984 -18.328 10.211 1 80.81 207 PHE B C 1
ATOM 5832 O O . PHE B 1 207 ? 14.133 -17.953 9.992 1 80.81 207 PHE B O 1
ATOM 5839 N N . TRP B 1 208 ? 12.5 -19.453 9.953 1 85.5 208 TRP B N 1
ATOM 5840 C CA . TRP B 1 208 ? 13.352 -20.453 9.305 1 85.5 208 TRP B CA 1
ATOM 5841 C C . TRP B 1 208 ? 13.867 -19.922 7.961 1 85.5 208 TRP B C 1
ATOM 5843 O O . TRP B 1 208 ? 15.062 -20.031 7.668 1 85.5 208 TRP B O 1
ATOM 5853 N N . GLU B 1 209 ? 13.031 -19.438 7.195 1 88 209 GLU B N 1
ATOM 5854 C CA . GLU B 1 209 ? 13.406 -18.922 5.887 1 88 209 GLU B CA 1
ATOM 5855 C C . GLU B 1 209 ? 14.445 -17.812 6.008 1 88 209 GLU B C 1
ATOM 5857 O O . GLU B 1 209 ? 15.438 -17.812 5.277 1 88 209 GLU B O 1
ATOM 5862 N N . TYR B 1 210 ? 14.242 -16.938 6.914 1 83.44 210 TYR B N 1
ATOM 5863 C CA . TYR B 1 210 ? 15.156 -15.805 7.098 1 83.44 210 TYR B CA 1
ATOM 5864 C C . TYR B 1 210 ? 16.547 -16.297 7.488 1 83.44 210 TYR B C 1
ATOM 5866 O O . TYR B 1 210 ? 17.547 -15.867 6.902 1 83.44 210 TYR B O 1
ATOM 5874 N N . PHE B 1 211 ? 16.625 -17.172 8.43 1 85.12 211 PHE B N 1
ATOM 5875 C CA . PHE B 1 211 ? 17.922 -17.625 8.953 1 85.12 211 PHE B CA 1
ATOM 5876 C C . PHE B 1 211 ? 18.625 -18.531 7.961 1 85.12 211 PHE B C 1
ATOM 5878 O O . PHE B 1 211 ? 19.844 -18.484 7.816 1 85.12 211 PHE B O 1
ATOM 5885 N N . PHE B 1 212 ? 17.844 -19.375 7.348 1 90.44 212 PHE B N 1
ATOM 5886 C CA . PHE B 1 212 ? 18.422 -20.234 6.32 1 90.44 212 PHE B CA 1
ATOM 5887 C C . PHE B 1 212 ? 19.062 -19.391 5.215 1 90.44 212 PHE B C 1
ATOM 5889 O O . PHE B 1 212 ? 20.172 -19.672 4.777 1 90.44 212 PHE B O 1
ATOM 5896 N N . LYS B 1 213 ? 18.375 -18.406 4.785 1 88.69 213 LYS B N 1
ATOM 5897 C CA . LYS B 1 213 ? 18.891 -17.547 3.729 1 88.69 213 LYS B CA 1
ATOM 5898 C C . LYS B 1 213 ? 20.125 -16.781 4.199 1 88.69 213 LYS B C 1
ATOM 5900 O O . LYS B 1 213 ? 21.156 -16.75 3.51 1 88.69 213 LYS B O 1
ATOM 5905 N N . ALA B 1 214 ? 20.094 -16.203 5.391 1 86.62 214 ALA B N 1
ATOM 5906 C CA . ALA B 1 214 ? 21.141 -15.32 5.902 1 86.62 214 ALA B CA 1
ATOM 5907 C C . ALA B 1 214 ? 22.422 -16.094 6.195 1 86.62 214 ALA B C 1
ATOM 5909 O O . ALA B 1 214 ? 23.516 -15.602 5.973 1 86.62 214 ALA B O 1
ATOM 5910 N N . TYR B 1 215 ? 22.266 -17.359 6.625 1 91.75 215 TYR B N 1
ATOM 5911 C CA . TYR B 1 215 ? 23.453 -18 7.191 1 91.75 215 TYR B CA 1
ATOM 5912 C C . TYR B 1 215 ? 23.875 -19.219 6.363 1 91.75 215 TYR B C 1
ATOM 5914 O O . TYR B 1 215 ? 24.953 -19.75 6.555 1 91.75 215 TYR B O 1
ATOM 5922 N N . ILE B 1 216 ? 23.047 -19.578 5.473 1 94 216 ILE B N 1
ATOM 5923 C CA . ILE B 1 216 ? 23.422 -20.75 4.676 1 94 216 ILE B CA 1
ATOM 5924 C C . ILE B 1 216 ? 23.422 -20.375 3.193 1 94 216 ILE B C 1
ATOM 5926 O O . ILE B 1 216 ? 24.453 -20.469 2.531 1 94 216 ILE B O 1
ATOM 5930 N N . TYR B 1 217 ? 22.328 -19.875 2.678 1 92.81 217 TYR B N 1
ATOM 5931 C CA . TYR B 1 217 ? 22.141 -19.641 1.25 1 92.81 217 TYR B CA 1
ATOM 5932 C C . TYR B 1 217 ? 23.062 -18.531 0.75 1 92.81 217 TYR B C 1
ATOM 5934 O O . TYR B 1 217 ? 23.844 -18.734 -0.191 1 92.81 217 TYR B O 1
ATOM 5942 N N . TYR B 1 218 ? 23.047 -17.359 1.392 1 92.5 218 TYR B N 1
ATOM 5943 C CA . TYR B 1 218 ? 23.812 -16.219 0.914 1 92.5 218 TYR B CA 1
ATOM 5944 C C . TYR B 1 218 ? 25.297 -16.469 1.018 1 92.5 218 TYR B C 1
ATOM 5946 O O . TYR B 1 218 ? 26.062 -16.172 0.088 1 92.5 218 TYR B O 1
ATOM 5954 N N . PRO B 1 219 ? 25.812 -17.094 2.131 1 94.69 219 PRO B N 1
ATOM 5955 C CA . PRO B 1 219 ? 27.234 -17.406 2.178 1 94.69 219 PRO B CA 1
ATOM 5956 C C . PRO B 1 219 ? 27.672 -18.344 1.057 1 94.69 219 PRO B C 1
ATOM 5958 O O . PRO B 1 219 ? 28.766 -18.188 0.509 1 94.69 219 PRO B O 1
ATOM 5961 N N . LYS B 1 220 ? 26.828 -19.281 0.733 1 95.44 220 LYS B N 1
ATOM 5962 C CA . LYS B 1 220 ? 27.141 -20.172 -0.376 1 95.44 220 LYS B CA 1
ATOM 5963 C C . LYS B 1 220 ? 27.203 -19.422 -1.696 1 95.44 220 LYS B C 1
ATOM 5965 O O . LYS B 1 220 ? 28.094 -19.672 -2.516 1 95.44 220 LYS B O 1
ATOM 5970 N N . LEU B 1 221 ? 26.344 -18.531 -1.909 1 94 221 LEU B N 1
ATOM 5971 C CA . LEU B 1 221 ? 26.328 -17.719 -3.123 1 94 221 LEU B CA 1
ATOM 5972 C C . LEU B 1 221 ? 27.547 -16.812 -3.195 1 94 221 LEU B C 1
ATOM 5974 O O . LEU B 1 221 ? 28.172 -16.688 -4.254 1 94 221 LEU B O 1
ATOM 5978 N N . ASP B 1 222 ? 27.859 -16.203 -2.092 1 96 222 ASP B N 1
ATOM 5979 C CA . ASP B 1 222 ? 29.031 -15.336 -2.043 1 96 222 ASP B CA 1
ATOM 5980 C C . ASP B 1 222 ? 30.312 -16.109 -2.348 1 96 222 ASP B C 1
ATOM 5982 O O . ASP B 1 222 ? 31.188 -15.617 -3.062 1 96 222 ASP B O 1
ATOM 5986 N N . SER B 1 223 ? 30.391 -17.25 -1.786 1 96 223 SER B N 1
ATOM 5987 C CA . SER B 1 223 ? 31.547 -18.109 -2.057 1 96 223 SER B CA 1
ATOM 5988 C C . SER B 1 223 ? 31.625 -18.453 -3.539 1 96 223 SER B C 1
ATOM 5990 O O . SER B 1 223 ? 32.719 -18.438 -4.121 1 96 223 SER B O 1
ATOM 5992 N N . LEU B 1 224 ? 30.516 -18.797 -4.105 1 94.69 224 LEU B N 1
ATOM 5993 C CA . LEU B 1 224 ? 30.453 -19.125 -5.527 1 94.69 224 LEU B CA 1
ATOM 5994 C C . LEU B 1 224 ? 30.953 -17.953 -6.367 1 94.69 224 LEU B C 1
ATOM 5996 O O . LEU B 1 224 ? 31.766 -18.125 -7.281 1 94.69 224 LEU B O 1
ATOM 6000 N N . ILE B 1 225 ? 30.516 -16.797 -6.074 1 93.62 225 ILE B N 1
ATOM 6001 C CA . ILE B 1 225 ? 30.859 -15.594 -6.828 1 93.62 225 ILE B CA 1
ATOM 6002 C C . ILE B 1 225 ? 32.344 -15.281 -6.652 1 93.62 225 ILE B C 1
ATOM 6004 O O . ILE B 1 225 ? 33.031 -14.93 -7.617 1 93.62 225 ILE B O 1
ATOM 6008 N N . GLN B 1 226 ? 32.781 -15.414 -5.461 1 95.38 226 GLN B N 1
ATOM 6009 C CA . GLN B 1 226 ? 34.219 -15.188 -5.203 1 95.38 226 GLN B CA 1
ATOM 6010 C C . GLN B 1 226 ? 35.062 -16.172 -5.98 1 95.38 226 GLN B C 1
ATOM 6012 O O . GLN B 1 226 ? 36.062 -15.781 -6.609 1 95.38 226 GLN B O 1
ATOM 6017 N N . GLN B 1 227 ? 34.75 -17.328 -5.965 1 95.06 227 GLN B N 1
ATOM 6018 C CA . GLN B 1 227 ? 35.562 -18.375 -6.598 1 95.06 227 GLN B CA 1
ATOM 6019 C C . GLN B 1 227 ? 35.531 -18.25 -8.117 1 95.06 227 GLN B C 1
ATOM 6021 O O . GLN B 1 227 ? 36.562 -18.391 -8.781 1 95.06 227 GLN B O 1
ATOM 6026 N N . GLU B 1 228 ? 34.344 -18 -8.672 1 93 228 GLU B N 1
ATOM 6027 C CA . GLU B 1 228 ? 34.156 -18.047 -10.117 1 93 228 GLU B CA 1
ATOM 6028 C C . GLU B 1 228 ? 34.469 -16.703 -10.766 1 93 228 GLU B C 1
ATOM 6030 O O . GLU B 1 228 ? 34.875 -16.641 -11.922 1 93 228 GLU B O 1
ATOM 6035 N N . LEU B 1 229 ? 34.219 -15.633 -10 1 92.19 229 LEU B N 1
ATOM 6036 C CA . LEU B 1 229 ? 34.281 -14.32 -10.641 1 92.19 229 LEU B CA 1
ATOM 6037 C C . LEU B 1 229 ? 35.281 -13.43 -9.922 1 92.19 229 LEU B C 1
ATOM 6039 O O . LEU B 1 229 ? 35.531 -12.297 -10.344 1 92.19 229 LEU B O 1
ATOM 6043 N N . ASN B 1 230 ? 35.812 -13.844 -8.891 1 92.06 230 ASN B N 1
ATOM 6044 C CA . ASN B 1 230 ? 36.781 -13.086 -8.102 1 92.06 230 ASN B CA 1
ATOM 6045 C C . ASN B 1 230 ? 36.219 -11.758 -7.625 1 92.06 230 ASN B C 1
ATOM 6047 O O . ASN B 1 230 ? 36.875 -10.727 -7.715 1 92.06 230 ASN B O 1
ATOM 6051 N N . GLN B 1 231 ? 34.969 -11.836 -7.281 1 89.88 231 GLN B N 1
ATOM 6052 C CA . GLN B 1 231 ? 34.281 -10.672 -6.723 1 89.88 231 GLN B CA 1
ATOM 6053 C C . GLN B 1 231 ? 33.969 -10.883 -5.246 1 89.88 231 GLN B C 1
ATOM 6055 O O . GLN B 1 231 ? 33.594 -11.984 -4.832 1 89.88 231 GLN B O 1
ATOM 6060 N N . THR B 1 232 ? 34.094 -9.766 -4.461 1 89.62 232 THR B N 1
ATOM 6061 C CA . THR B 1 232 ? 34 -9.914 -3.012 1 89.62 232 THR B CA 1
ATOM 6062 C C . THR B 1 232 ? 32.719 -9.25 -2.494 1 89.62 232 THR B C 1
ATOM 6064 O O . THR B 1 232 ? 32.344 -9.438 -1.336 1 89.62 232 THR B O 1
ATOM 6067 N N . GLU B 1 233 ? 32.094 -8.57 -3.359 1 91.94 233 GLU B N 1
ATOM 6068 C CA . GLU B 1 233 ? 30.859 -7.953 -2.883 1 91.94 233 GLU B CA 1
ATOM 6069 C C . GLU B 1 233 ? 29.797 -9 -2.605 1 91.94 233 GLU B C 1
ATOM 6071 O O . GLU B 1 233 ? 29.609 -9.938 -3.391 1 91.94 233 GLU B O 1
ATOM 6076 N N . SER B 1 234 ? 29.125 -8.844 -1.5 1 92.69 234 SER B N 1
ATOM 6077 C CA . SER B 1 234 ? 28.109 -9.828 -1.122 1 92.69 234 SER B CA 1
ATOM 6078 C C . SER B 1 234 ? 26.828 -9.633 -1.92 1 92.69 234 SER B C 1
ATOM 6080 O O . SER B 1 234 ? 26.453 -8.5 -2.232 1 92.69 234 SER B O 1
ATOM 6082 N N . VAL B 1 235 ? 26.172 -10.727 -2.172 1 91.88 235 VAL B N 1
ATOM 6083 C CA . VAL B 1 235 ? 24.891 -10.703 -2.887 1 91.88 235 VAL B CA 1
ATOM 6084 C C . VAL B 1 235 ? 23.859 -9.93 -2.068 1 91.88 235 VAL B C 1
ATOM 6086 O O . VAL B 1 235 ? 23.047 -9.18 -2.625 1 91.88 235 VAL B O 1
ATOM 6089 N N . THR B 1 236 ? 23.938 -10.062 -0.759 1 88.81 236 THR B N 1
ATOM 6090 C CA . THR B 1 236 ? 23 -9.383 0.123 1 88.81 236 THR B CA 1
ATOM 6091 C C . THR B 1 236 ? 23.156 -7.867 0.008 1 88.81 236 THR B C 1
ATOM 6093 O O . THR B 1 236 ? 22.156 -7.141 -0.009 1 88.81 236 THR B O 1
ATOM 6096 N N . SER B 1 237 ? 24.375 -7.395 -0.061 1 89.19 237 SER B N 1
ATOM 6097 C CA . SER B 1 237 ? 24.625 -5.965 -0.207 1 89.19 237 SER B CA 1
ATOM 6098 C C . SER B 1 237 ? 24.078 -5.441 -1.529 1 89.19 237 SER B C 1
ATOM 6100 O O . SER B 1 237 ? 23.578 -4.316 -1.599 1 89.19 237 SER B O 1
ATOM 6102 N N . LEU B 1 238 ? 24.141 -6.262 -2.555 1 91.69 238 LEU B N 1
ATOM 6103 C CA . LEU B 1 238 ? 23.625 -5.871 -3.863 1 91.69 238 LEU B CA 1
ATOM 6104 C C . LEU B 1 238 ? 22.109 -5.848 -3.861 1 91.69 238 LEU B C 1
ATOM 6106 O O . LEU B 1 238 ? 21.5 -4.93 -4.414 1 91.69 238 LEU B O 1
ATOM 6110 N N . GLU B 1 239 ? 21.469 -6.812 -3.219 1 90.19 239 GLU B N 1
ATOM 6111 C CA . GLU B 1 239 ? 20.016 -6.875 -3.143 1 90.19 239 GLU B CA 1
ATOM 6112 C C . GLU B 1 239 ? 19.453 -5.66 -2.404 1 90.19 239 GLU B C 1
ATOM 6114 O O . GLU B 1 239 ? 18.375 -5.168 -2.744 1 90.19 239 GLU B O 1
ATOM 6119 N N . LYS B 1 240 ? 20.219 -5.203 -1.456 1 86.12 240 LYS B N 1
ATOM 6120 C CA . LYS B 1 240 ? 19.75 -4.109 -0.607 1 86.12 240 LYS B CA 1
ATOM 6121 C C . LYS B 1 240 ? 19.766 -2.785 -1.362 1 86.12 240 LYS B C 1
ATOM 6123 O O . LYS B 1 240 ? 19.234 -1.783 -0.883 1 86.12 240 LYS B O 1
ATOM 6128 N N . ARG B 1 241 ? 20.25 -2.787 -2.564 1 87.25 241 ARG B N 1
ATOM 6129 C CA . ARG B 1 241 ? 20.266 -1.587 -3.393 1 87.25 241 ARG B CA 1
ATOM 6130 C C . ARG B 1 241 ? 18.938 -1.417 -4.125 1 87.25 241 ARG B C 1
ATOM 6132 O O . ARG B 1 241 ? 18.703 -0.39 -4.766 1 87.25 241 ARG B O 1
ATOM 6139 N N . SER B 1 242 ? 18.078 -2.43 -3.975 1 89.88 242 SER B N 1
ATOM 6140 C CA . SER B 1 242 ? 16.797 -2.391 -4.695 1 89.88 242 SER B CA 1
ATOM 6141 C C . SER B 1 242 ? 15.938 -1.231 -4.219 1 89.88 242 SER B C 1
ATOM 6143 O O . SER B 1 242 ? 15.867 -0.951 -3.021 1 89.88 242 SER B O 1
ATOM 6145 N N . LEU B 1 243 ? 15.281 -0.603 -5.195 1 87.88 243 LEU B N 1
ATOM 6146 C CA . LEU B 1 243 ? 14.508 0.597 -4.895 1 87.88 243 LEU B CA 1
ATOM 6147 C C . LEU B 1 243 ? 13.031 0.261 -4.723 1 87.88 243 LEU B C 1
ATOM 6149 O O . LEU B 1 243 ? 12.352 0.84 -3.867 1 87.88 243 LEU B O 1
ATOM 6153 N 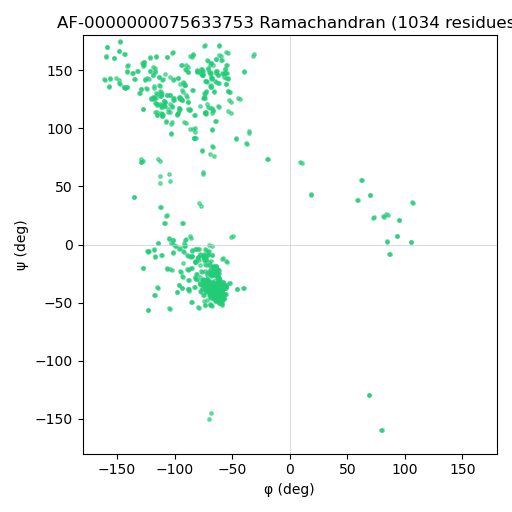N . LEU B 1 244 ? 12.539 -0.581 -5.547 1 90.38 244 LEU B N 1
ATOM 6154 C CA . LEU B 1 244 ? 11.133 -0.967 -5.48 1 90.38 244 LEU B CA 1
ATOM 6155 C C . LEU B 1 244 ? 10.906 -2.311 -6.168 1 90.38 244 LEU B C 1
ATOM 6157 O O . LEU B 1 244 ? 11.82 -2.865 -6.773 1 90.38 244 LEU B O 1
ATOM 6161 N N . ALA B 1 245 ? 9.773 -2.842 -6.004 1 92.88 245 ALA B N 1
ATOM 6162 C CA . ALA B 1 245 ? 9.398 -4.098 -6.648 1 92.88 245 ALA B CA 1
ATOM 6163 C C . ALA B 1 245 ? 8.047 -3.967 -7.355 1 92.88 245 ALA B C 1
ATOM 6165 O O . ALA B 1 245 ? 7.105 -3.391 -6.805 1 92.88 245 ALA B O 1
ATOM 6166 N N . ILE B 1 246 ? 8.039 -4.379 -8.562 1 95.5 246 ILE B N 1
ATOM 6167 C CA . ILE B 1 246 ? 6.812 -4.523 -9.344 1 95.5 246 ILE B CA 1
ATOM 6168 C C . ILE B 1 246 ? 6.344 -5.977 -9.305 1 95.5 246 ILE B C 1
ATOM 6170 O O . ILE B 1 246 ? 6.992 -6.859 -9.875 1 95.5 246 ILE B O 1
ATOM 6174 N N . LEU B 1 247 ? 5.211 -6.18 -8.672 1 94.81 247 LEU B N 1
ATOM 6175 C CA . LEU B 1 247 ? 4.82 -7.555 -8.383 1 94.81 247 LEU B CA 1
ATOM 6176 C C . LEU B 1 247 ? 3.504 -7.898 -9.07 1 94.81 247 LEU B C 1
ATOM 6178 O O . LEU B 1 247 ? 2.609 -7.055 -9.164 1 94.81 247 LEU B O 1
ATOM 6182 N N . ASN B 1 248 ? 3.395 -9.141 -9.477 1 95.06 248 ASN B N 1
ATOM 6183 C CA . ASN B 1 248 ? 2.16 -9.672 -10.047 1 95.06 248 ASN B CA 1
ATOM 6184 C C . ASN B 1 248 ? 1.107 -9.922 -8.977 1 95.06 248 ASN B C 1
ATOM 6186 O O . ASN B 1 248 ? 0.62 -11.039 -8.828 1 95.06 248 ASN B O 1
ATOM 6190 N N . SER B 1 249 ? 0.735 -8.844 -8.305 1 92.38 249 SER B N 1
ATOM 6191 C CA . SER B 1 249 ? -0.216 -8.906 -7.203 1 92.38 249 SER B CA 1
ATOM 6192 C C . SER B 1 249 ? -1.372 -7.934 -7.418 1 92.38 249 SER B C 1
ATOM 6194 O O . SER B 1 249 ? -1.271 -7.008 -8.227 1 92.38 249 SER B O 1
ATOM 6196 N N . ASN B 1 250 ? -2.447 -8.312 -6.805 1 90.06 250 ASN B N 1
ATOM 6197 C CA . ASN B 1 250 ? -3.672 -7.523 -6.91 1 90.06 250 ASN B CA 1
ATOM 6198 C C . ASN B 1 250 ? -4.445 -7.516 -5.594 1 90.06 250 ASN B C 1
ATOM 6200 O O . ASN B 1 250 ? -4.699 -8.57 -5.012 1 90.06 250 ASN B O 1
ATOM 6204 N N . GLN B 1 251 ? -4.879 -6.383 -5.215 1 83.25 251 GLN B N 1
ATOM 6205 C CA . GLN B 1 251 ? -5.504 -6.219 -3.906 1 83.25 251 GLN B CA 1
ATOM 6206 C C . GLN B 1 251 ? -6.844 -6.945 -3.844 1 83.25 251 GLN B C 1
ATOM 6208 O O . GLN B 1 251 ? -7.301 -7.328 -2.764 1 83.25 251 GLN B O 1
ATOM 6213 N N . ILE B 1 252 ? -7.461 -7.129 -4.949 1 84.44 252 ILE B N 1
ATOM 6214 C CA . ILE B 1 252 ? -8.773 -7.766 -4.988 1 84.44 252 ILE B CA 1
ATOM 6215 C C . ILE B 1 252 ? -8.625 -9.273 -4.828 1 84.44 252 ILE B C 1
ATOM 6217 O O . ILE B 1 252 ? -9.453 -9.922 -4.188 1 84.44 252 ILE B O 1
ATOM 6221 N N . LEU B 1 253 ? -7.539 -9.781 -5.359 1 87.31 253 LEU B N 1
ATOM 6222 C CA . LEU B 1 253 ? -7.355 -11.227 -5.406 1 87.31 253 LEU B CA 1
ATOM 6223 C C . LEU B 1 253 ? -6.512 -11.703 -4.23 1 87.31 253 LEU B C 1
ATOM 6225 O O . LEU B 1 253 ? -6.793 -12.758 -3.645 1 87.31 253 LEU B O 1
ATOM 6229 N N . ASP B 1 254 ? -5.566 -10.93 -3.807 1 84.56 254 ASP B N 1
ATOM 6230 C CA . ASP B 1 254 ? -4.594 -11.367 -2.809 1 84.56 254 ASP B CA 1
ATOM 6231 C C . ASP B 1 254 ? -5.141 -11.188 -1.394 1 84.56 254 ASP B C 1
ATOM 6233 O O . ASP B 1 254 ? -6.156 -10.516 -1.194 1 84.56 254 ASP B O 1
ATOM 6237 N N . LEU B 1 255 ? -4.465 -11.859 -0.503 1 78.44 255 LEU B N 1
ATOM 6238 C CA . LEU B 1 255 ? -4.793 -11.68 0.907 1 78.44 255 LEU B CA 1
ATOM 6239 C C . LEU B 1 255 ? -4.547 -10.234 1.341 1 78.44 255 LEU B C 1
ATOM 6241 O O . LEU B 1 255 ? -3.664 -9.562 0.803 1 78.44 255 LEU B O 1
ATOM 6245 N N . PRO B 1 256 ? -5.414 -9.789 2.277 1 73.5 256 PRO B N 1
ATOM 6246 C CA . PRO B 1 256 ? -5.199 -8.414 2.727 1 73.5 256 PRO B CA 1
ATOM 6247 C C . PRO B 1 256 ? -3.904 -8.25 3.521 1 73.5 256 PRO B C 1
ATOM 6249 O O . PRO B 1 256 ? -3.689 -8.953 4.512 1 73.5 256 PRO B O 1
ATOM 6252 N N . GLU B 1 257 ? -2.91 -7.828 2.953 1 78.25 257 GLU B N 1
ATOM 6253 C CA . GLU B 1 257 ? -1.643 -7.551 3.623 1 78.25 257 GLU B CA 1
ATOM 6254 C C . GLU B 1 257 ? -1.224 -6.098 3.434 1 78.25 257 GLU B C 1
ATOM 6256 O O . GLU B 1 257 ? -1.478 -5.504 2.385 1 78.25 257 GLU B O 1
ATOM 6261 N N . ALA B 1 258 ? -0.648 -5.594 4.512 1 81.25 258 ALA B N 1
ATOM 6262 C CA . ALA B 1 258 ? -0.072 -4.258 4.371 1 81.25 258 ALA B CA 1
ATOM 6263 C C . ALA B 1 258 ? 1.104 -4.266 3.398 1 81.25 258 ALA B C 1
ATOM 6265 O O . ALA B 1 258 ? 1.941 -5.172 3.436 1 81.25 258 ALA B O 1
ATOM 6266 N N . VAL B 1 259 ? 1.055 -3.35 2.531 1 82.38 259 VAL B N 1
ATOM 6267 C CA . VAL B 1 259 ? 2.051 -3.316 1.467 1 82.38 259 VAL B CA 1
ATOM 6268 C C . VAL B 1 259 ? 2.955 -2.098 1.64 1 82.38 259 VAL B C 1
ATOM 6270 O O . VAL B 1 259 ? 2.469 -0.982 1.838 1 82.38 259 VAL B O 1
ATOM 6273 N N . SER B 1 260 ? 4.238 -2.369 1.554 1 82.31 260 SER B N 1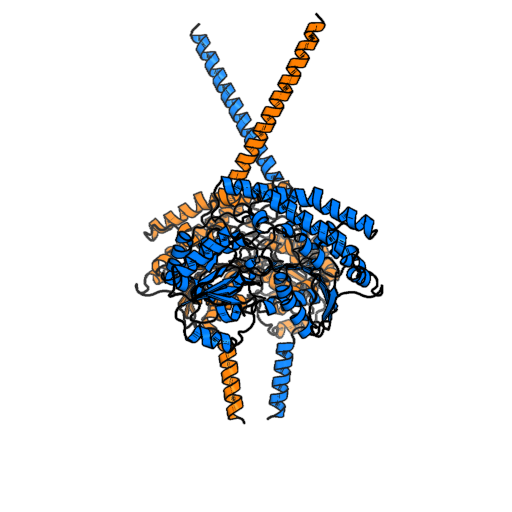
ATOM 6274 C CA . SER B 1 260 ? 5.191 -1.265 1.608 1 82.31 260 SER B CA 1
ATOM 6275 C C . SER B 1 260 ? 5.02 -0.327 0.418 1 82.31 260 SER B C 1
ATOM 6277 O O . SER B 1 260 ? 4.645 -0.762 -0.672 1 82.31 260 SER B O 1
ATOM 6279 N N . PRO B 1 261 ? 5.312 0.924 0.623 1 78.56 261 PRO B N 1
ATOM 6280 C CA . PRO B 1 261 ? 5.086 1.908 -0.438 1 78.56 261 PRO B CA 1
ATOM 6281 C C . PRO B 1 261 ? 5.941 1.647 -1.676 1 78.56 261 PRO B C 1
ATOM 6283 O O . PRO B 1 261 ? 5.621 2.127 -2.766 1 78.56 261 PRO B O 1
ATOM 6286 N N . ASN B 1 262 ? 7.012 0.921 -1.525 1 84.25 262 ASN B N 1
ATOM 6287 C CA . ASN B 1 262 ? 7.871 0.65 -2.674 1 84.25 262 ASN B CA 1
ATOM 6288 C C . ASN B 1 262 ? 7.492 -0.661 -3.357 1 84.25 262 ASN B C 1
ATOM 6290 O O . ASN B 1 262 ? 8.297 -1.236 -4.09 1 84.25 262 ASN B O 1
ATOM 6294 N N . ILE B 1 263 ? 6.316 -1.114 -3.09 1 89.25 263 ILE B N 1
ATOM 6295 C CA . ILE B 1 263 ? 5.758 -2.26 -3.799 1 89.25 263 ILE B CA 1
ATOM 6296 C C . ILE B 1 263 ? 4.641 -1.796 -4.73 1 89.25 263 ILE B C 1
ATOM 6298 O O . ILE B 1 263 ? 3.691 -1.142 -4.289 1 89.25 263 ILE B O 1
ATOM 6302 N N . VAL B 1 264 ? 4.781 -2.088 -5.969 1 92.06 264 VAL B N 1
ATOM 6303 C CA . VAL B 1 264 ? 3.775 -1.753 -6.969 1 92.06 264 VAL B CA 1
ATOM 6304 C C . VAL B 1 264 ? 3.076 -3.025 -7.449 1 92.06 264 VAL B C 1
ATOM 6306 O O . VAL B 1 264 ? 3.732 -3.975 -7.883 1 92.06 264 VAL B O 1
ATOM 6309 N N . GLN B 1 265 ? 1.773 -3.004 -7.305 1 93.31 265 GLN B N 1
ATOM 6310 C CA . GLN B 1 265 ? 1 -4.188 -7.664 1 93.31 265 GLN B CA 1
ATOM 6311 C C . GLN B 1 265 ? 0.455 -4.082 -9.086 1 93.31 265 GLN B C 1
ATOM 6313 O O . GLN B 1 265 ? -0.24 -3.117 -9.422 1 93.31 265 GLN B O 1
ATOM 6318 N N . VAL B 1 266 ? 0.734 -5.113 -9.906 1 96.81 266 VAL B N 1
ATOM 6319 C CA . VAL B 1 266 ? 0.343 -5.039 -11.312 1 96.81 266 VAL B CA 1
ATOM 6320 C C . VAL B 1 266 ? -0.286 -6.363 -11.742 1 96.81 266 VAL B C 1
ATOM 6322 O O . VAL B 1 266 ? 0.002 -6.867 -12.828 1 96.81 266 VAL B O 1
ATOM 6325 N N . GLY B 1 267 ? -1.101 -6.902 -10.844 1 95.81 267 GLY B N 1
ATOM 6326 C CA . GLY B 1 267 ? -1.797 -8.133 -11.195 1 95.81 267 GLY B CA 1
ATOM 6327 C C . GLY B 1 267 ? -2.568 -8.031 -12.5 1 95.81 267 GLY B C 1
ATOM 6328 O O . GLY B 1 267 ? -3.295 -7.059 -12.719 1 95.81 267 GLY B O 1
ATOM 6329 N N . GLY B 1 268 ? -2.404 -9.062 -13.43 1 95.88 268 GLY B N 1
ATOM 6330 C CA . GLY B 1 268 ? -3.086 -9.078 -14.719 1 95.88 268 GLY B CA 1
ATOM 6331 C C . GLY B 1 268 ? -2.26 -8.469 -15.836 1 95.88 268 GLY B C 1
ATOM 6332 O O . GLY B 1 268 ? -2.736 -8.344 -16.969 1 95.88 268 GLY B O 1
ATOM 6333 N N . LEU B 1 269 ? -1.015 -8.164 -15.539 1 96.5 269 LEU B N 1
ATOM 6334 C CA . LEU B 1 269 ? -0.13 -7.504 -16.5 1 96.5 269 LEU B CA 1
ATOM 6335 C C . LEU B 1 269 ? 0.011 -8.328 -17.766 1 96.5 269 LEU B C 1
ATOM 6337 O O . LEU B 1 269 ? 0.102 -7.781 -18.859 1 96.5 269 LEU B O 1
ATOM 6341 N N . HIS B 1 270 ? -0.045 -9.633 -17.688 1 94.44 270 HIS B N 1
ATOM 6342 C CA . HIS B 1 270 ? 0.209 -10.531 -18.812 1 94.44 270 HIS B CA 1
ATOM 6343 C C . HIS B 1 270 ? -1.024 -10.664 -19.703 1 94.44 270 HIS B C 1
ATOM 6345 O O . HIS B 1 270 ? -0.941 -11.203 -20.812 1 94.44 270 HIS B O 1
ATOM 6351 N N . ILE B 1 271 ? -2.137 -10.227 -19.172 1 94.56 271 ILE B N 1
ATOM 6352 C CA . ILE B 1 271 ? -3.387 -10.406 -19.906 1 94.56 271 ILE B CA 1
ATOM 6353 C C . ILE B 1 271 ? -3.455 -9.422 -21.062 1 94.56 271 ILE B C 1
ATOM 6355 O O . ILE B 1 271 ? -3.336 -8.211 -20.859 1 94.56 271 ILE B O 1
ATOM 6359 N N . LYS B 1 272 ? -3.674 -9.914 -22.234 1 90.31 272 LYS B N 1
ATOM 6360 C CA . LYS B 1 272 ? -3.705 -9.141 -23.484 1 90.31 272 LYS B CA 1
ATOM 6361 C C . LYS B 1 272 ? -5.133 -8.984 -24 1 90.31 272 LYS B C 1
ATOM 6363 O O . LYS B 1 272 ? -6.039 -9.695 -23.547 1 90.31 272 LYS B O 1
ATOM 6368 N N . PRO B 1 273 ? -5.262 -7.98 -24.875 1 85 273 PRO B N 1
ATOM 6369 C CA . PRO B 1 273 ? -6.574 -7.898 -25.516 1 85 273 PRO B CA 1
ATOM 6370 C C . PRO B 1 273 ? -6.965 -9.203 -26.219 1 85 273 PRO B C 1
ATOM 6372 O O . PRO B 1 273 ? -6.113 -9.875 -26.797 1 85 273 PRO B O 1
ATOM 6375 N N . GLN B 1 274 ? -8.188 -9.445 -26.219 1 86 274 GLN B N 1
ATOM 6376 C CA . GLN B 1 274 ? -8.719 -10.719 -26.672 1 86 274 GLN B CA 1
ATOM 6377 C C . GLN B 1 274 ? -8.617 -10.844 -28.203 1 86 274 GLN B C 1
ATOM 6379 O O . GLN B 1 274 ? -8.992 -9.922 -28.922 1 86 274 GLN B O 1
ATOM 6384 N N . LYS B 1 275 ? -8.102 -11.977 -28.578 1 87.75 275 LYS B N 1
ATOM 6385 C CA . LYS B 1 275 ? -8.141 -12.352 -29.984 1 87.75 275 LYS B CA 1
ATOM 6386 C C . LYS B 1 275 ? -9.25 -13.367 -30.266 1 87.75 275 LYS B C 1
ATOM 6388 O O . LYS B 1 275 ? -9.812 -13.945 -29.328 1 87.75 275 LYS B O 1
ATOM 6393 N N . SER B 1 276 ? -9.516 -13.508 -31.5 1 90.56 276 SER B N 1
ATOM 6394 C CA . SER B 1 276 ? -10.531 -14.5 -31.875 1 90.56 276 SER B CA 1
ATOM 6395 C C . SER B 1 276 ? -9.977 -15.914 -31.766 1 90.56 276 SER B C 1
ATOM 6397 O O . SER B 1 276 ? -8.797 -16.156 -32 1 90.56 276 SER B O 1
ATOM 6399 N N . LEU B 1 277 ? -10.891 -16.781 -31.391 1 93.38 277 LEU B N 1
ATOM 6400 C CA . LEU B 1 277 ? -10.516 -18.203 -31.375 1 93.38 277 LEU B CA 1
ATOM 6401 C C . LEU B 1 277 ? -10.32 -18.719 -32.781 1 93.38 277 LEU B C 1
ATOM 6403 O O . LEU B 1 277 ? -11.008 -18.297 -33.719 1 93.38 277 LEU B O 1
ATOM 6407 N N . PRO B 1 278 ? -9.383 -19.672 -32.938 1 91.88 278 PRO B N 1
ATOM 6408 C CA . PRO B 1 278 ? -9.25 -20.312 -34.25 1 91.88 278 PRO B CA 1
ATOM 6409 C C . PRO B 1 278 ? -10.555 -20.938 -34.719 1 91.88 278 PRO B C 1
ATOM 6411 O O . PRO B 1 278 ? -11.32 -21.484 -33.906 1 91.88 278 PRO B O 1
ATOM 6414 N N . SER B 1 279 ? -10.742 -20.922 -36.031 1 90.94 279 SER B N 1
ATOM 6415 C CA . SER B 1 279 ? -12 -21.359 -36.625 1 90.94 279 SER B CA 1
ATOM 6416 C C . SER B 1 279 ? -12.289 -22.828 -36.312 1 90.94 279 SER B C 1
ATOM 6418 O O . SER B 1 279 ? -13.438 -23.203 -36.094 1 90.94 279 SER B O 1
ATOM 6420 N N . ASN B 1 280 ? -11.305 -23.609 -36.312 1 90.12 280 ASN B N 1
ATOM 6421 C CA . ASN B 1 280 ? -11.492 -25.031 -36.062 1 90.12 280 ASN B CA 1
ATOM 6422 C C . ASN B 1 280 ? -12.023 -25.266 -34.656 1 90.12 280 ASN B C 1
ATOM 6424 O O . ASN B 1 280 ? -12.914 -26.078 -34.438 1 90.12 280 ASN B O 1
ATOM 6428 N N . LEU B 1 281 ? -11.492 -24.547 -33.719 1 91.44 281 LEU B N 1
ATOM 6429 C CA . LEU B 1 281 ? -11.945 -24.672 -32.344 1 91.44 281 LEU B CA 1
ATOM 6430 C C . LEU B 1 281 ? -13.352 -24.125 -32.156 1 91.44 281 LEU B C 1
ATOM 6432 O O . LEU B 1 281 ? -14.172 -24.703 -31.438 1 91.44 281 LEU B O 1
ATOM 6436 N N . LEU B 1 282 ? -13.648 -23.031 -32.844 1 91.94 282 LEU B N 1
ATOM 6437 C CA . LEU B 1 282 ? -14.977 -22.422 -32.75 1 91.94 282 LEU B CA 1
ATOM 6438 C C . LEU B 1 282 ? -16.047 -23.375 -33.281 1 91.94 282 LEU B C 1
ATOM 6440 O O . LEU B 1 282 ? -17.125 -23.469 -32.719 1 91.94 282 LEU B O 1
ATOM 6444 N N . GLN B 1 283 ? -15.703 -24.016 -34.344 1 90.69 283 GLN B N 1
ATOM 6445 C CA . GLN B 1 283 ? -16.641 -24.969 -34.938 1 90.69 283 GLN B CA 1
ATOM 6446 C C . GLN B 1 283 ? -16.969 -26.094 -33.969 1 90.69 283 GLN B C 1
ATOM 6448 O O . GLN B 1 283 ? -18.125 -26.531 -33.875 1 90.69 283 GLN B O 1
ATOM 6453 N N . ILE B 1 284 ? -15.992 -26.469 -33.281 1 88.62 284 ILE B N 1
ATOM 6454 C CA . ILE B 1 284 ? -16.172 -27.531 -32.312 1 88.62 284 ILE B CA 1
ATOM 6455 C C . ILE B 1 284 ? -17.031 -27.016 -31.141 1 88.62 284 ILE B C 1
ATOM 6457 O O . ILE B 1 284 ? -17.984 -27.688 -30.719 1 88.62 284 ILE B O 1
ATOM 6461 N N . LEU B 1 285 ? -16.781 -25.859 -30.672 1 91.25 285 LEU B N 1
ATOM 6462 C CA . LEU B 1 285 ? -17.438 -25.297 -29.5 1 91.25 285 LEU B CA 1
ATOM 6463 C C . LEU B 1 285 ? -18.891 -24.953 -29.797 1 91.25 285 LEU B C 1
ATOM 6465 O O . LEU B 1 285 ? -19.75 -25.031 -28.922 1 91.25 285 LEU B O 1
ATOM 6469 N N . ASP B 1 286 ? -19.125 -24.578 -31.016 1 89.19 286 ASP B N 1
ATOM 6470 C CA . ASP B 1 286 ? -20.469 -24.203 -31.422 1 89.19 286 ASP B CA 1
ATOM 6471 C C . ASP B 1 286 ? -21.438 -25.375 -31.312 1 89.19 286 ASP B C 1
ATOM 6473 O O . ASP B 1 286 ? -22.641 -25.188 -31.109 1 89.19 286 ASP B O 1
ATOM 6477 N N . GLN B 1 287 ? -20.906 -26.531 -31.406 1 89.31 287 GLN B N 1
ATOM 6478 C CA . GLN B 1 287 ? -21.734 -27.719 -31.391 1 89.31 287 GLN B CA 1
ATOM 6479 C C . GLN B 1 287 ? -21.922 -28.25 -29.984 1 89.31 287 GLN B C 1
ATOM 6481 O O . GLN B 1 287 ? -22.578 -29.281 -29.781 1 89.31 287 GLN B O 1
ATOM 6486 N N . ARG B 1 288 ? -21.422 -27.562 -29.078 1 86.81 288 ARG B N 1
ATOM 6487 C CA . ARG B 1 288 ? -21.438 -28.047 -27.703 1 86.81 288 ARG B CA 1
ATOM 6488 C C . ARG B 1 288 ? -22.172 -27.078 -26.781 1 86.81 288 ARG B C 1
ATOM 6490 O O . ARG B 1 288 ? -22.406 -25.922 -27.141 1 86.81 288 ARG B O 1
ATOM 6497 N N . ASN B 1 289 ? -22.578 -27.562 -25.625 1 87.56 289 ASN B N 1
ATOM 6498 C CA . ASN B 1 289 ? -23.359 -26.734 -24.719 1 87.56 289 ASN B CA 1
ATOM 6499 C C . ASN B 1 289 ? -22.516 -26.25 -23.531 1 87.56 289 ASN B C 1
ATOM 6501 O O . ASN B 1 289 ? -22.469 -25.047 -23.25 1 87.56 289 ASN B O 1
ATOM 6505 N N . LYS B 1 290 ? -21.922 -27.156 -22.844 1 93.75 290 LYS B N 1
ATOM 6506 C CA . LYS B 1 290 ? -21.094 -26.844 -21.688 1 93.75 290 LYS B CA 1
ATOM 6507 C C . LYS B 1 290 ? -19.656 -27.297 -21.906 1 93.75 290 LYS B C 1
ATOM 6509 O O . LYS B 1 290 ? -19.406 -28.453 -22.266 1 93.75 290 LYS B O 1
ATOM 6514 N N . ILE B 1 291 ? -18.781 -26.375 -21.75 1 96.94 291 ILE B N 1
ATOM 6515 C CA . ILE B 1 291 ? -17.359 -26.625 -22.031 1 96.94 291 ILE B CA 1
ATOM 6516 C C . ILE B 1 291 ? -16.547 -26.453 -20.766 1 96.94 291 ILE B C 1
ATOM 6518 O O . ILE B 1 291 ? -16.781 -25.516 -20 1 96.94 291 ILE B O 1
ATOM 6522 N N . VAL B 1 292 ? -15.656 -27.359 -20.516 1 98.31 292 VAL B N 1
ATOM 6523 C CA . VAL B 1 292 ? -14.695 -27.297 -19.422 1 98.31 292 VAL B CA 1
ATOM 6524 C C . VAL B 1 292 ? -13.273 -27.328 -19.969 1 98.31 292 VAL B C 1
ATOM 6526 O O . VAL B 1 292 ? -12.945 -28.172 -20.812 1 98.31 292 VAL B O 1
ATOM 6529 N N . LEU B 1 293 ? -12.484 -26.359 -19.578 1 98.44 293 LEU B N 1
ATOM 6530 C CA . LEU B 1 293 ? -11.062 -26.359 -19.922 1 98.44 293 LEU B CA 1
ATOM 6531 C C . LEU B 1 293 ? -10.234 -26.984 -18.797 1 98.44 293 LEU B C 1
ATOM 6533 O O . LEU B 1 293 ? -10.406 -26.641 -17.625 1 98.44 293 LEU B O 1
ATOM 6537 N N . PHE B 1 294 ? -9.445 -28 -19.141 1 98.25 294 PHE B N 1
ATOM 6538 C CA . PHE B 1 294 ? -8.547 -28.641 -18.203 1 98.25 294 PHE B CA 1
ATOM 6539 C C . PHE B 1 294 ? -7.09 -28.438 -18.609 1 98.25 294 PHE B C 1
ATOM 6541 O O . PHE B 1 294 ? -6.66 -28.953 -19.656 1 98.25 294 PHE B O 1
ATOM 6548 N N . SER B 1 295 ? -6.348 -27.688 -17.781 1 96.94 295 SER B N 1
ATOM 6549 C CA . SER B 1 295 ? -4.938 -27.422 -18.031 1 96.94 295 SER B CA 1
ATOM 6550 C C . SER B 1 295 ? -4.133 -27.375 -16.75 1 96.94 295 SER B C 1
ATOM 6552 O O . SER B 1 295 ? -4.566 -26.766 -15.758 1 96.94 295 SER B O 1
ATOM 6554 N N . LEU B 1 296 ? -2.98 -28 -16.734 1 92.88 296 LEU B N 1
ATOM 6555 C CA . LEU B 1 296 ? -2.113 -28 -15.555 1 92.88 296 LEU B CA 1
ATOM 6556 C C . LEU B 1 296 ? -0.895 -27.109 -15.781 1 92.88 296 LEU B C 1
ATOM 6558 O O . LEU B 1 296 ? 0.18 -27.375 -15.234 1 92.88 296 LEU B O 1
ATOM 6562 N N . GLY B 1 297 ? -1.039 -26.141 -16.672 1 86.69 297 GLY B N 1
ATOM 6563 C CA . GLY B 1 297 ? -0.007 -25.141 -16.859 1 86.69 297 GLY B CA 1
ATOM 6564 C C . GLY B 1 297 ? 1.148 -25.625 -17.719 1 86.69 297 GLY B C 1
ATOM 6565 O O . GLY B 1 297 ? 0.994 -26.562 -18.5 1 86.69 297 GLY B O 1
ATOM 6566 N N . SER B 1 298 ? 2.332 -24.953 -17.609 1 78.44 298 SER B N 1
ATOM 6567 C CA . SER B 1 298 ? 3.467 -25.172 -18.5 1 78.44 298 SER B CA 1
ATOM 6568 C C . SER B 1 298 ? 4.453 -26.172 -17.891 1 78.44 298 SER B C 1
ATOM 6570 O O . SER B 1 298 ? 5.188 -26.844 -18.625 1 78.44 298 SER B O 1
ATOM 6572 N N . ASN B 1 299 ? 4.418 -26.297 -16.594 1 77.75 299 ASN B N 1
ATOM 6573 C CA . ASN B 1 299 ? 5.465 -27.078 -15.945 1 77.75 299 ASN B CA 1
ATOM 6574 C C . ASN B 1 299 ? 5.035 -28.531 -15.75 1 77.75 299 ASN B C 1
ATOM 6576 O O . ASN B 1 299 ? 5.82 -29.453 -15.969 1 77.75 299 ASN B O 1
ATOM 6580 N N . VAL B 1 300 ? 3.77 -28.719 -15.43 1 82.88 300 VAL B N 1
ATOM 6581 C CA . VAL B 1 300 ? 3.254 -30.062 -15.188 1 82.88 300 VAL B CA 1
ATOM 6582 C C . VAL B 1 300 ? 2.652 -30.609 -16.484 1 82.88 300 VAL B C 1
ATOM 6584 O O . VAL B 1 300 ? 1.754 -30.016 -17.062 1 82.88 300 VAL B O 1
ATOM 6587 N N . ARG B 1 301 ? 3.154 -31.719 -16.828 1 87.38 301 ARG B N 1
ATOM 6588 C CA . ARG B 1 301 ? 2.666 -32.406 -18.016 1 87.38 301 ARG B CA 1
ATOM 6589 C C . ARG B 1 301 ? 1.606 -33.438 -17.656 1 87.38 301 ARG B C 1
ATOM 6591 O O . ARG B 1 301 ? 1.86 -34.344 -16.859 1 87.38 301 ARG B O 1
ATOM 6598 N N . SER B 1 302 ? 0.515 -33.281 -18.297 1 91.31 302 SER B N 1
ATOM 6599 C CA . SER B 1 302 ? -0.579 -34.219 -18.016 1 91.31 302 SER B CA 1
ATOM 6600 C C . SER B 1 302 ? -0.229 -35.625 -18.453 1 91.31 302 SER B C 1
ATOM 6602 O O . SER B 1 302 ? -0.633 -36.594 -17.812 1 91.31 302 SER B O 1
ATOM 6604 N N . ASP B 1 303 ? 0.544 -35.75 -19.562 1 90.69 303 ASP B N 1
ATOM 6605 C CA . ASP B 1 303 ? 0.848 -37.062 -20.109 1 90.69 303 ASP B CA 1
ATOM 6606 C C . ASP B 1 303 ? 1.841 -37.812 -19.234 1 90.69 303 ASP B C 1
ATOM 6608 O O . ASP B 1 303 ? 2.094 -39 -19.453 1 90.69 303 ASP B O 1
ATOM 6612 N N . GLN B 1 304 ? 2.408 -37.062 -18.25 1 86.94 304 GLN B N 1
ATOM 6613 C CA . GLN B 1 304 ? 3.4 -37.656 -17.391 1 86.94 304 GLN B CA 1
ATOM 6614 C C . GLN B 1 304 ? 2.814 -37.969 -16 1 86.94 304 GLN B C 1
ATOM 6616 O O . GLN B 1 304 ? 3.529 -38.406 -15.109 1 86.94 304 GLN B O 1
ATOM 6621 N N . LEU B 1 305 ? 1.558 -37.75 -15.891 1 90.88 305 LEU B N 1
ATOM 6622 C CA . LEU B 1 305 ? 0.911 -38.062 -14.625 1 90.88 305 LEU B CA 1
ATOM 6623 C C . LEU B 1 305 ? 0.858 -39.562 -14.398 1 90.88 305 LEU B C 1
ATOM 6625 O O . LEU B 1 305 ? 0.843 -40.344 -15.352 1 90.88 305 LEU B O 1
ATOM 6629 N N . ASP B 1 306 ? 0.801 -39.906 -13.141 1 90.88 306 ASP B N 1
ATOM 6630 C CA . ASP B 1 306 ? 0.619 -41.312 -12.781 1 90.88 306 ASP B CA 1
ATOM 6631 C C . ASP B 1 306 ? -0.628 -41.875 -13.438 1 90.88 306 ASP B C 1
ATOM 6633 O O . ASP B 1 306 ? -1.671 -41.219 -13.492 1 90.88 306 ASP B O 1
ATOM 6637 N N . PRO B 1 307 ? -0.52 -43.094 -13.938 1 92.62 307 PRO B N 1
ATOM 6638 C CA . PRO B 1 307 ? -1.659 -43.719 -14.617 1 92.62 307 PRO B CA 1
ATOM 6639 C C . PRO B 1 307 ? -2.916 -43.781 -13.75 1 92.62 307 PRO B C 1
ATOM 6641 O O . PRO B 1 307 ? -4.031 -43.656 -14.266 1 92.62 307 PRO B O 1
ATOM 6644 N N . GLN B 1 308 ? -2.705 -43.969 -12.469 1 93.69 308 GLN B N 1
ATOM 6645 C CA . GLN B 1 308 ? -3.863 -44 -11.586 1 93.69 308 GLN B CA 1
ATOM 6646 C C . GLN B 1 308 ? -4.594 -42.656 -11.586 1 93.69 308 GLN B C 1
ATOM 6648 O O . GLN B 1 308 ? -5.824 -42.625 -11.562 1 93.69 308 GLN B O 1
ATOM 6653 N N . ILE B 1 309 ? -3.84 -41.562 -11.609 1 94.12 309 ILE B N 1
ATOM 6654 C CA . ILE B 1 309 ? -4.414 -40.25 -11.664 1 94.12 309 ILE B CA 1
ATOM 6655 C C . ILE B 1 309 ? -5.141 -40.031 -12.992 1 94.12 309 ILE B C 1
ATOM 6657 O O . ILE B 1 309 ? -6.285 -39.562 -13.016 1 94.12 309 ILE B O 1
ATOM 6661 N N . LEU B 1 310 ? -4.512 -40.438 -14.078 1 95.88 310 LEU B N 1
ATOM 6662 C CA . LEU B 1 310 ? -5.082 -40.312 -15.414 1 95.88 310 LEU B CA 1
ATOM 6663 C C . LEU B 1 310 ? -6.391 -41.094 -15.531 1 95.88 310 LEU B C 1
ATOM 6665 O O . LEU B 1 310 ? -7.375 -40.562 -16.078 1 95.88 310 LEU B O 1
ATOM 6669 N N . ASN B 1 311 ? -6.367 -42.281 -15.016 1 96.19 311 ASN B N 1
ATOM 6670 C CA . ASN B 1 311 ? -7.562 -43.094 -15.086 1 96.19 311 ASN B CA 1
ATOM 6671 C C . ASN B 1 311 ? -8.734 -42.469 -14.344 1 96.19 311 ASN B C 1
ATOM 6673 O O . ASN B 1 311 ? -9.867 -42.5 -14.828 1 96.19 311 ASN B O 1
ATOM 6677 N N . LYS B 1 312 ? -8.461 -41.938 -13.203 1 96.5 312 LYS B N 1
ATOM 6678 C CA . LYS B 1 312 ? -9.508 -41.281 -12.422 1 96.5 312 LYS B CA 1
ATOM 6679 C C . LYS B 1 312 ? -10.078 -40.062 -13.156 1 96.5 312 LYS B C 1
ATOM 6681 O O . LYS B 1 312 ? -11.281 -39.812 -13.117 1 96.5 312 LYS B O 1
ATOM 6686 N N . LEU B 1 313 ? -9.227 -39.312 -13.781 1 97.31 313 LEU B N 1
ATOM 6687 C CA . LEU B 1 313 ? -9.641 -38.156 -14.547 1 97.31 313 LEU B CA 1
ATOM 6688 C C . LEU B 1 313 ? -10.523 -38.562 -15.719 1 97.31 313 LEU B C 1
ATOM 6690 O O . LEU B 1 313 ? -11.602 -37.969 -15.93 1 97.31 313 LEU B O 1
ATOM 6694 N N . ILE B 1 314 ? -10.07 -39.562 -16.422 1 97.69 314 ILE B N 1
ATOM 6695 C CA . ILE B 1 314 ? -10.789 -40.062 -17.594 1 97.69 314 ILE B CA 1
ATOM 6696 C C . ILE B 1 314 ? -12.141 -40.625 -17.172 1 97.69 314 ILE B C 1
ATOM 6698 O O . ILE B 1 314 ? -13.156 -40.375 -17.828 1 97.69 314 ILE B O 1
ATOM 6702 N N . GLU B 1 315 ? -12.109 -41.375 -16.094 1 97.88 315 GLU B N 1
ATOM 6703 C CA . GLU B 1 315 ? -13.352 -41.906 -15.555 1 97.88 315 GLU B CA 1
ATOM 6704 C C . GLU B 1 315 ? -14.344 -40.812 -15.203 1 97.88 315 GLU B C 1
ATOM 6706 O O . GLU B 1 315 ? -15.531 -40.906 -15.5 1 97.88 315 GLU B O 1
ATOM 6711 N N . ALA B 1 316 ? -13.875 -39.781 -14.586 1 98.19 316 ALA B N 1
ATOM 6712 C CA . ALA B 1 316 ? -14.734 -38.656 -14.211 1 98.19 316 ALA B CA 1
ATOM 6713 C C . ALA B 1 316 ? -15.312 -37.969 -15.445 1 98.19 316 ALA B C 1
ATOM 6715 O O . ALA B 1 316 ? -16.5 -37.656 -15.492 1 98.19 316 ALA B O 1
ATOM 6716 N N . MET B 1 317 ? -14.5 -37.75 -16.469 1 98.06 317 MET B N 1
ATOM 6717 C CA . MET B 1 317 ? -14.953 -37.094 -17.703 1 98.06 317 MET B CA 1
ATOM 6718 C C . MET B 1 317 ? -15.969 -37.969 -18.438 1 98.06 317 MET B C 1
ATOM 6720 O O . MET B 1 317 ? -16.906 -37.438 -19.047 1 98.06 317 MET B O 1
ATOM 6724 N N . THR B 1 318 ? -15.734 -39.25 -18.344 1 97.69 318 THR B N 1
ATOM 6725 C CA . THR B 1 318 ? -16.656 -40.188 -18.969 1 97.69 318 THR B CA 1
ATOM 6726 C C . THR B 1 318 ? -18.016 -40.156 -18.297 1 97.69 318 THR B C 1
ATOM 6728 O O . THR B 1 318 ? -19.047 -40.312 -18.969 1 97.69 318 THR B O 1
ATOM 6731 N N . ALA B 1 319 ? -18.016 -39.906 -17.078 1 97.69 319 ALA B N 1
ATOM 6732 C CA . ALA B 1 319 ? -19.234 -39.969 -16.266 1 97.69 319 ALA B CA 1
ATOM 6733 C C . ALA B 1 319 ? -20.125 -38.781 -16.516 1 97.69 319 ALA B C 1
ATOM 6735 O O . ALA B 1 319 ? -21.297 -38.781 -16.141 1 97.69 319 ALA B O 1
ATOM 6736 N N . VAL B 1 320 ? -19.641 -37.75 -17.219 1 96.5 320 VAL B N 1
ATOM 6737 C CA . VAL B 1 320 ? -20.438 -36.562 -17.516 1 96.5 320 VAL B CA 1
ATOM 6738 C C . VAL B 1 320 ? -20.422 -36.281 -19.016 1 96.5 320 VAL B C 1
ATOM 6740 O O . VAL B 1 320 ? -19.938 -35.25 -19.453 1 96.5 320 VAL B O 1
ATOM 6743 N N . PRO B 1 321 ? -21.078 -37.062 -19.797 1 94.81 321 PRO B N 1
ATOM 6744 C CA . PRO B 1 321 ? -20.969 -37 -21.266 1 94.81 321 PRO B CA 1
ATOM 6745 C C . PRO B 1 321 ? -21.578 -35.719 -21.844 1 94.81 321 PRO B C 1
ATOM 6747 O O . PRO B 1 321 ? -21.297 -35.344 -22.984 1 94.81 321 PRO B O 1
ATOM 6750 N N . THR B 1 322 ? -22.359 -34.969 -21.109 1 94.06 322 THR B N 1
ATOM 6751 C CA . THR B 1 322 ? -23 -33.75 -21.594 1 94.06 322 THR B CA 1
ATOM 6752 C C . THR B 1 322 ? -22.016 -32.562 -21.578 1 94.06 322 THR B C 1
ATOM 6754 O O . THR B 1 322 ? -22.297 -31.531 -22.172 1 94.06 322 THR B O 1
ATOM 6757 N N . ILE B 1 323 ? -20.891 -32.781 -20.906 1 96.56 323 ILE B N 1
ATOM 6758 C CA . ILE B 1 323 ? -19.875 -31.766 -20.797 1 96.56 323 ILE B CA 1
ATOM 6759 C C . ILE B 1 323 ? -18.703 -32.094 -21.734 1 96.56 323 ILE B C 1
ATOM 6761 O O . ILE B 1 323 ? -18.266 -33.25 -21.797 1 96.56 323 ILE B O 1
ATOM 6765 N N . THR B 1 324 ? -18.328 -31.141 -22.531 1 97.12 324 THR B N 1
ATOM 6766 C CA . THR B 1 324 ? -17.141 -31.312 -23.375 1 97.12 324 THR B CA 1
ATOM 6767 C C . THR B 1 324 ? -15.898 -30.812 -22.641 1 97.12 324 THR B C 1
ATOM 6769 O O . THR B 1 324 ? -15.875 -29.688 -22.141 1 97.12 324 THR B O 1
ATOM 6772 N N . PHE B 1 325 ? -14.93 -31.625 -22.594 1 97.81 325 PHE B N 1
ATOM 6773 C CA . PHE B 1 325 ? -13.672 -31.266 -21.938 1 97.81 325 PHE B CA 1
ATOM 6774 C C . PHE B 1 325 ? -12.602 -30.938 -22.969 1 97.81 325 PHE B C 1
ATOM 6776 O O . PHE B 1 325 ? -12.32 -31.75 -23.859 1 97.81 325 PHE B O 1
ATOM 6783 N N . LEU B 1 326 ? -12.094 -29.766 -22.906 1 97.56 326 LEU B N 1
ATOM 6784 C CA . LEU B 1 326 ? -10.852 -29.422 -23.594 1 97.56 326 LEU B CA 1
ATOM 6785 C C . LEU B 1 326 ? -9.648 -29.641 -22.688 1 97.56 326 LEU B C 1
ATOM 6787 O O . LEU B 1 326 ? -9.391 -28.859 -21.781 1 97.56 326 LEU B O 1
ATOM 6791 N N . TRP B 1 327 ? -8.906 -30.703 -22.938 1 97.94 327 TRP B N 1
ATOM 6792 C CA . TRP B 1 327 ? -7.82 -31.125 -22.062 1 97.94 327 TRP B CA 1
ATOM 6793 C C . TRP B 1 327 ? -6.465 -30.891 -22.719 1 97.94 327 TRP B C 1
ATOM 6795 O O . TRP B 1 327 ? -6.141 -31.531 -23.719 1 97.94 327 TRP B O 1
ATOM 6805 N N . LYS B 1 328 ? -5.656 -29.922 -22.188 1 97.19 328 LYS B N 1
ATOM 6806 C CA . LYS B 1 328 ? -4.281 -29.766 -22.656 1 97.19 328 LYS B CA 1
ATOM 6807 C C . LYS B 1 328 ? -3.447 -31 -22.328 1 97.19 328 LYS B C 1
ATOM 6809 O O . LYS B 1 328 ? -3.07 -31.219 -21.188 1 97.19 328 LYS B O 1
ATOM 6814 N N . LEU B 1 329 ? -3.164 -31.75 -23.328 1 95 329 LEU B N 1
ATOM 6815 C CA . LEU B 1 329 ? -2.426 -33 -23.234 1 95 329 LEU B CA 1
ATOM 6816 C C . LEU B 1 329 ? -1.242 -33 -24.203 1 95 329 LEU B C 1
ATOM 6818 O O . LEU B 1 329 ? -1.426 -32.906 -25.422 1 95 329 LEU B O 1
ATOM 6822 N N . GLU B 1 330 ? -0.087 -33.062 -23.625 1 91.69 330 GLU B N 1
ATOM 6823 C CA . GLU B 1 330 ? 1.144 -32.844 -24.375 1 91.69 330 GLU B CA 1
ATOM 6824 C C . GLU B 1 330 ? 1.398 -33.938 -25.391 1 91.69 330 GLU B C 1
ATOM 6826 O O . GLU B 1 330 ? 2.006 -33.719 -26.438 1 91.69 330 GLU B O 1
ATOM 6831 N N . SER B 1 331 ? 0.98 -35.156 -25.047 1 91.62 331 SER B N 1
ATOM 6832 C CA . SER B 1 331 ? 1.089 -36.281 -25.953 1 91.62 331 SER B CA 1
ATOM 6833 C C . SER B 1 331 ? -0.056 -37.281 -25.75 1 91.62 331 SER B C 1
ATOM 6835 O O . SER B 1 331 ? -0.76 -37.219 -24.75 1 91.62 331 SER B O 1
ATOM 6837 N N . ASP B 1 332 ? -0.17 -38.156 -26.719 1 91 332 ASP B N 1
ATOM 6838 C CA . ASP B 1 332 ? -1.274 -39.094 -26.672 1 91 332 ASP B CA 1
ATOM 6839 C C . ASP B 1 332 ? -1.103 -40.094 -25.516 1 91 332 ASP B C 1
ATOM 6841 O O . ASP B 1 332 ? 0.019 -40.469 -25.188 1 91 332 ASP B O 1
ATOM 6845 N N . LEU B 1 333 ? -2.215 -40.375 -25 1 92.56 333 LEU B N 1
ATOM 6846 C CA . LEU B 1 333 ? -2.24 -41.375 -23.938 1 92.56 333 LEU B CA 1
ATOM 6847 C C . LEU B 1 333 ? -2.545 -42.75 -24.516 1 92.56 333 LEU B C 1
ATOM 6849 O O . LEU B 1 333 ? -3.191 -42.875 -25.562 1 92.56 333 LEU B O 1
ATOM 6853 N N . PRO B 1 334 ? -2.094 -43.75 -23.812 1 88.69 334 PRO B N 1
ATOM 6854 C CA . PRO B 1 334 ? -2.477 -45.125 -24.234 1 88.69 334 PRO B CA 1
ATOM 6855 C C . PRO B 1 334 ? -3.961 -45.406 -24.016 1 88.69 334 PRO B C 1
ATOM 6857 O O . PRO B 1 334 ? -4.551 -46.219 -24.719 1 88.69 334 PRO B O 1
ATOM 6860 N N . GLN B 1 335 ? -4.543 -44.781 -23.125 1 87.75 335 GLN B N 1
ATOM 6861 C CA . GLN B 1 335 ? -5.961 -44.938 -22.812 1 87.75 335 GLN B CA 1
ATOM 6862 C C . GLN B 1 335 ? -6.84 -44.312 -23.891 1 87.75 335 GLN B C 1
ATOM 6864 O O . GLN B 1 335 ? -6.504 -43.25 -24.422 1 87.75 335 GLN B O 1
ATOM 6869 N N . LYS B 1 336 ? -7.898 -44.969 -24.188 1 90.38 336 LYS B N 1
ATOM 6870 C CA . LYS B 1 336 ? -8.898 -44.344 -25.062 1 90.38 336 LYS B CA 1
ATOM 6871 C C . LYS B 1 336 ? -9.688 -43.281 -24.344 1 90.38 336 LYS B C 1
ATOM 6873 O O . LYS B 1 336 ? -10.156 -43.469 -23.219 1 90.38 336 LYS B O 1
ATOM 6878 N N . LEU B 1 337 ? -9.773 -42.188 -24.922 1 96.44 337 LEU B N 1
ATOM 6879 C CA . LEU B 1 337 ? -10.516 -41.094 -24.344 1 96.44 337 LEU B CA 1
ATOM 6880 C C . LEU B 1 337 ? -11.961 -41.062 -24.828 1 96.44 337 LEU B C 1
ATOM 6882 O O . LEU B 1 337 ? -12.242 -41.469 -25.969 1 96.44 337 LEU B O 1
ATOM 6886 N N . PRO B 1 338 ? -12.898 -40.781 -23.969 1 96.06 338 PRO B N 1
ATOM 6887 C CA . PRO B 1 338 ? -14.289 -40.688 -24.406 1 96.06 338 PRO B CA 1
ATOM 6888 C C . PRO B 1 338 ? -14.492 -39.594 -25.438 1 96.06 338 PRO B C 1
ATOM 6890 O O . PRO B 1 338 ? -13.672 -38.656 -25.562 1 96.06 338 PRO B O 1
ATOM 6893 N N . PRO B 1 339 ? -15.586 -39.562 -26.203 1 94.75 339 PRO B N 1
ATOM 6894 C CA . PRO B 1 339 ? -15.789 -38.625 -27.328 1 94.75 339 PRO B CA 1
ATOM 6895 C C . PRO B 1 339 ? -15.961 -37.188 -26.875 1 94.75 339 PRO B C 1
ATOM 6897 O O . PRO B 1 339 ? -15.781 -36.25 -27.672 1 94.75 339 PRO B O 1
ATOM 6900 N N . ASN B 1 340 ? -16.328 -37 -25.656 1 96.25 340 ASN B N 1
ATOM 6901 C CA . ASN B 1 340 ? -16.547 -35.625 -25.188 1 96.25 340 ASN B CA 1
ATOM 6902 C C . ASN B 1 340 ? -15.25 -35 -24.688 1 96.25 340 ASN B C 1
ATOM 6904 O O . ASN B 1 340 ? -15.266 -33.906 -24.109 1 96.25 340 ASN B O 1
ATOM 6908 N N . VAL B 1 341 ? -14.125 -35.688 -24.875 1 97.06 341 VAL B N 1
ATOM 6909 C CA . VAL B 1 341 ? -12.828 -35.156 -24.484 1 97.06 341 VAL B CA 1
ATOM 6910 C C . VAL B 1 341 ? -12.016 -34.812 -25.734 1 97.06 341 VAL B C 1
ATOM 6912 O O . VAL B 1 341 ? -11.75 -35.688 -26.562 1 97.06 341 VAL B O 1
ATOM 6915 N N . ILE B 1 342 ? -11.688 -33.594 -25.828 1 95.44 342 ILE B N 1
ATOM 6916 C CA . ILE B 1 342 ? -10.852 -33.094 -26.922 1 95.44 342 ILE B CA 1
ATOM 6917 C C . ILE B 1 342 ? -9.492 -32.688 -26.375 1 95.44 342 ILE B C 1
ATOM 6919 O O . ILE B 1 342 ? -9.422 -31.906 -25.406 1 95.44 342 ILE B O 1
ATOM 6923 N N . THR B 1 343 ? -8.398 -33.156 -26.984 1 96 343 THR B N 1
ATOM 6924 C CA . THR B 1 343 ? -7.066 -32.844 -26.453 1 96 343 THR B CA 1
ATOM 6925 C C . THR B 1 343 ? -6.25 -32.062 -27.484 1 96 343 THR B C 1
ATOM 6927 O O . THR B 1 343 ? -6.543 -32.094 -28.672 1 96 343 THR B O 1
ATOM 6930 N N . SER B 1 344 ? -5.367 -31.297 -27.016 1 94.75 344 SER B N 1
ATOM 6931 C CA . SER B 1 344 ? -4.359 -30.578 -27.766 1 94.75 344 SER B CA 1
ATOM 6932 C C . SER B 1 344 ? -3.146 -30.234 -26.906 1 94.75 344 SER B C 1
ATOM 6934 O O . SER B 1 344 ? -3.277 -30.016 -25.703 1 94.75 344 SER B O 1
ATOM 6936 N N . PRO B 1 345 ? -1.973 -30.297 -27.516 1 94.38 345 PRO B N 1
ATOM 6937 C CA . PRO B 1 345 ? -0.8 -29.906 -26.734 1 94.38 345 PRO B CA 1
ATOM 6938 C C . PRO B 1 345 ? -0.824 -28.438 -26.328 1 94.38 345 PRO B C 1
ATOM 6940 O O . PRO B 1 345 ? -0.084 -28.031 -25.422 1 94.38 345 PRO B O 1
ATOM 6943 N N . TRP B 1 346 ? -1.621 -27.719 -27.078 1 92.25 346 TRP B N 1
ATOM 6944 C CA . TRP B 1 346 ? -1.735 -26.297 -26.781 1 92.25 346 TRP B CA 1
ATOM 6945 C C . TRP B 1 346 ? -3.137 -25.781 -27.094 1 92.25 346 TRP B C 1
ATOM 6947 O O . TRP B 1 346 ? -3.74 -26.188 -28.094 1 92.25 346 TRP B O 1
ATOM 6957 N N . PHE B 1 347 ? -3.691 -24.938 -26.203 1 94.38 347 PHE B N 1
ATOM 6958 C CA . PHE B 1 347 ? -4.93 -24.203 -26.406 1 94.38 347 PHE B CA 1
ATOM 6959 C C . PHE B 1 347 ? -4.715 -22.703 -26.188 1 94.38 347 PHE B C 1
ATOM 6961 O O . PHE B 1 347 ? -3.896 -22.312 -25.359 1 94.38 347 PHE B O 1
ATOM 6968 N N . PRO B 1 348 ? -5.352 -21.875 -26.984 1 94.81 348 PRO B N 1
ATOM 6969 C CA . PRO B 1 348 ? -5.391 -20.453 -26.609 1 94.81 348 PRO B CA 1
ATOM 6970 C C . PRO B 1 348 ? -6.207 -20.203 -25.344 1 94.81 348 PRO B C 1
ATOM 6972 O O . PRO B 1 348 ? -7.359 -19.766 -25.422 1 94.81 348 PRO B O 1
ATOM 6975 N N . GLN B 1 349 ? -5.613 -20.359 -24.234 1 95.38 349 GLN B N 1
ATOM 6976 C CA . GLN B 1 349 ? -6.262 -20.453 -22.938 1 95.38 349 GLN B CA 1
ATOM 6977 C C . GLN B 1 349 ? -7.09 -19.203 -22.641 1 95.38 349 GLN B C 1
ATOM 6979 O O . GLN B 1 349 ? -8.266 -19.297 -22.297 1 95.38 349 GLN B O 1
ATOM 6984 N N . SER B 1 350 ? -6.496 -18.016 -22.766 1 94.62 350 SER B N 1
ATOM 6985 C CA . SER B 1 350 ? -7.195 -16.781 -22.438 1 94.62 350 SER B CA 1
ATOM 6986 C C . SER B 1 350 ? -8.438 -16.594 -23.312 1 94.62 350 SER B C 1
ATOM 6988 O O . SER B 1 350 ? -9.492 -16.188 -22.812 1 94.62 350 SER B O 1
ATOM 6990 N N . GLU B 1 351 ? -8.297 -16.938 -24.594 1 95.44 351 GLU B N 1
ATOM 6991 C CA . GLU B 1 351 ? -9.414 -16.812 -25.516 1 95.44 351 GLU B CA 1
ATOM 6992 C C . GLU B 1 351 ? -10.516 -17.828 -25.188 1 95.44 351 GLU B C 1
ATOM 6994 O O . GLU B 1 351 ? -11.703 -17.516 -25.328 1 95.44 351 GLU B O 1
ATOM 6999 N N . LEU B 1 352 ? -10.094 -18.938 -24.812 1 96.19 352 LEU B N 1
ATOM 7000 C CA . LEU B 1 352 ? -11.07 -19.953 -24.438 1 96.19 352 LEU B CA 1
ATOM 7001 C C . LEU B 1 352 ? -11.82 -19.531 -23.172 1 96.19 352 LEU B C 1
ATOM 7003 O O . LEU B 1 352 ? -13.039 -19.703 -23.094 1 96.19 352 LEU B O 1
ATOM 7007 N N . LEU B 1 353 ? -11.086 -19 -22.219 1 97.06 353 LEU B N 1
ATOM 7008 C CA . LEU B 1 353 ? -11.688 -18.547 -20.969 1 97.06 353 LEU B CA 1
ATOM 7009 C C . LEU B 1 353 ? -12.695 -17.438 -21.219 1 97.06 353 LEU B C 1
ATOM 7011 O O . LEU B 1 353 ? -13.656 -17.281 -20.453 1 97.06 353 LEU B O 1
ATOM 7015 N N . ALA B 1 354 ? -12.523 -16.75 -22.297 1 95.44 354 ALA B N 1
ATOM 7016 C CA . ALA B 1 354 ? -13.406 -15.641 -22.641 1 95.44 354 ALA B CA 1
ATOM 7017 C C . ALA B 1 354 ? -14.68 -16.141 -23.312 1 95.44 354 ALA B C 1
ATOM 7019 O O . ALA B 1 354 ? -15.648 -15.391 -23.469 1 95.44 354 ALA B O 1
ATOM 7020 N N . HIS B 1 355 ? -14.672 -17.359 -23.75 1 95.06 355 HIS B N 1
ATOM 7021 C CA . HIS B 1 355 ? -15.812 -17.891 -24.484 1 95.06 355 HIS B CA 1
ATOM 7022 C C . HIS B 1 355 ? -17.031 -18.047 -23.594 1 95.06 355 HIS B C 1
ATOM 7024 O O . HIS B 1 355 ? -16.922 -18.578 -22.484 1 95.06 355 HIS B O 1
ATOM 7030 N N . PRO B 1 356 ? -18.188 -17.672 -24 1 92.69 356 PRO B N 1
ATOM 7031 C CA . PRO B 1 356 ? -19.359 -17.625 -23.141 1 92.69 356 PRO B CA 1
ATOM 7032 C C . PRO B 1 356 ? -19.812 -19.016 -22.688 1 92.69 356 PRO B C 1
ATOM 7034 O O . PRO B 1 356 ? -20.469 -19.156 -21.656 1 92.69 356 PRO B O 1
ATOM 7037 N N . LYS B 1 357 ? -19.438 -20.047 -23.438 1 94.62 357 LYS B N 1
ATOM 7038 C CA . LYS B 1 357 ? -19.891 -21.406 -23.109 1 94.62 357 LYS B CA 1
ATOM 7039 C C . LYS B 1 357 ? -18.922 -22.094 -22.141 1 94.62 357 LYS B C 1
ATOM 7041 O O . LYS B 1 357 ? -19.203 -23.188 -21.656 1 94.62 357 LYS B O 1
ATOM 7046 N N . LEU B 1 358 ? -17.781 -21.469 -21.906 1 96.31 358 LEU B N 1
ATOM 7047 C CA . LEU B 1 358 ? -16.844 -22.047 -20.938 1 96.31 358 LEU B CA 1
ATOM 7048 C C . LEU B 1 358 ? -17.375 -21.906 -19.516 1 96.31 358 LEU B C 1
ATOM 7050 O O . LEU B 1 358 ? -17.516 -20.797 -19 1 96.31 358 LEU B O 1
ATOM 7054 N N . SER B 1 359 ? -17.594 -23.031 -18.891 1 96.94 359 SER B N 1
ATOM 7055 C CA . SER B 1 359 ? -18.328 -23.031 -17.625 1 96.94 359 SER B CA 1
ATOM 7056 C C . SER B 1 359 ? -17.391 -23.281 -16.453 1 96.94 359 SER B C 1
ATOM 7058 O O . SER B 1 359 ? -17.719 -23 -15.297 1 96.94 359 SER B O 1
ATOM 7060 N N . LEU B 1 360 ? -16.266 -23.859 -16.75 1 98.56 360 LEU B N 1
ATOM 7061 C CA . LEU B 1 360 ? -15.375 -24.266 -15.68 1 98.56 360 LEU B CA 1
ATOM 7062 C C . LEU B 1 360 ? -13.938 -24.375 -16.188 1 98.56 360 LEU B C 1
ATOM 7064 O O . LEU B 1 360 ? -13.711 -24.875 -17.281 1 98.56 360 LEU B O 1
ATOM 7068 N N . PHE B 1 361 ? -13.023 -23.891 -15.453 1 98.81 361 PHE B N 1
ATOM 7069 C CA . PHE B 1 361 ? -11.594 -24.078 -15.688 1 98.81 361 PHE B CA 1
ATOM 7070 C C . PHE B 1 361 ? -10.984 -24.969 -14.617 1 98.81 361 PHE B C 1
ATOM 7072 O O . PHE B 1 361 ? -10.914 -24.594 -13.445 1 98.81 361 PHE B O 1
ATOM 7079 N N . ILE B 1 362 ? -10.586 -26.156 -14.953 1 98.69 362 ILE B N 1
ATOM 7080 C CA . ILE B 1 362 ? -9.82 -27.031 -14.07 1 98.69 362 ILE B CA 1
ATOM 7081 C C . ILE B 1 362 ? -8.328 -26.719 -14.211 1 98.69 362 ILE B C 1
ATOM 7083 O O . ILE B 1 362 ? -7.754 -26.891 -15.289 1 98.69 362 ILE B O 1
ATOM 7087 N N . THR B 1 363 ? -7.688 -26.234 -13.156 1 97.94 363 THR B N 1
ATOM 7088 C CA . THR B 1 363 ? -6.328 -25.703 -13.227 1 97.94 363 THR B CA 1
ATOM 7089 C C . THR B 1 363 ? -5.531 -26.109 -11.984 1 97.94 363 THR B C 1
ATOM 7091 O O . THR B 1 363 ? -6.113 -26.422 -10.945 1 97.94 363 THR B O 1
ATOM 7094 N N . HIS B 1 364 ? -4.254 -26.172 -12.125 1 96.19 364 HIS B N 1
ATOM 7095 C CA . HIS B 1 364 ? -3.387 -26.422 -10.977 1 96.19 364 HIS B CA 1
ATOM 7096 C C . HIS B 1 364 ? -3.279 -25.172 -10.094 1 96.19 364 HIS B C 1
ATOM 7098 O O . HIS B 1 364 ? -2.697 -25.234 -9.008 1 96.19 364 HIS B O 1
ATOM 7104 N N . GLY B 1 365 ? -3.766 -24.031 -10.602 1 95.88 365 GLY B N 1
ATOM 7105 C CA . GLY B 1 365 ? -3.844 -22.844 -9.742 1 95.88 365 GLY B CA 1
ATOM 7106 C C . GLY B 1 365 ? -2.639 -21.938 -9.875 1 95.88 365 GLY B C 1
ATOM 7107 O O . GLY B 1 365 ? -2.32 -21.188 -8.953 1 95.88 365 GLY B O 1
ATOM 7108 N N . GLY B 1 366 ? -1.889 -22.047 -11.031 1 94.69 366 GLY B N 1
ATOM 7109 C CA . GLY B 1 366 ? -0.854 -21.047 -11.281 1 94.69 366 GLY B CA 1
ATOM 7110 C C . GLY B 1 366 ? -1.386 -19.625 -11.328 1 94.69 366 GLY B C 1
ATOM 7111 O O . GLY B 1 366 ? -2.486 -19.391 -11.836 1 94.69 366 GLY B O 1
ATOM 7112 N N . LEU B 1 367 ? -0.638 -18.719 -10.914 1 94.56 367 LEU B N 1
ATOM 7113 C CA . LEU B 1 367 ? -1.117 -17.359 -10.711 1 94.56 367 LEU B CA 1
ATOM 7114 C C . LEU B 1 367 ? -1.56 -16.734 -12.039 1 94.56 367 LEU B C 1
ATOM 7116 O O . LEU B 1 367 ? -2.598 -16.078 -12.102 1 94.56 367 LEU B O 1
ATOM 7120 N N . LEU B 1 368 ? -0.801 -16.906 -13.125 1 95.38 368 LEU B N 1
ATOM 7121 C CA . LEU B 1 368 ? -1.176 -16.328 -14.406 1 95.38 368 LEU B CA 1
ATOM 7122 C C . LEU B 1 368 ? -2.508 -16.891 -14.891 1 95.38 368 LEU B C 1
ATOM 7124 O O . LEU B 1 368 ? -3.377 -16.141 -15.336 1 95.38 368 LEU B O 1
ATOM 7128 N N . SER B 1 369 ? -2.656 -18.188 -14.734 1 96.19 369 SER B N 1
ATOM 7129 C CA . SER B 1 369 ? -3.9 -18.828 -15.133 1 96.19 369 SER B CA 1
ATOM 7130 C C . SER B 1 369 ? -5.07 -18.359 -14.281 1 96.19 369 SER B C 1
ATOM 7132 O O . SER B 1 369 ? -6.156 -18.078 -14.805 1 96.19 369 SER B O 1
ATOM 7134 N N . VAL B 1 370 ? -4.824 -18.297 -13.039 1 96.81 370 VAL B N 1
ATOM 7135 C CA . VAL B 1 370 ? -5.848 -17.844 -12.102 1 96.81 370 VAL B CA 1
ATOM 7136 C C . VAL B 1 370 ? -6.297 -16.422 -12.461 1 96.81 370 VAL B C 1
ATOM 7138 O O . VAL B 1 370 ? -7.496 -16.141 -12.484 1 96.81 370 VAL B O 1
ATOM 7141 N N . GLN B 1 371 ? -5.367 -15.602 -12.734 1 96.94 371 GLN B N 1
ATOM 7142 C CA . GLN B 1 371 ? -5.703 -14.219 -13.055 1 96.94 371 GLN B CA 1
ATOM 7143 C C . GLN B 1 371 ? -6.453 -14.133 -14.383 1 96.94 371 GLN B C 1
ATOM 7145 O O . GLN B 1 371 ? -7.344 -13.297 -14.539 1 96.94 371 GLN B O 1
ATOM 7150 N N . GLU B 1 372 ? -6.121 -14.969 -15.352 1 97.06 372 GLU B N 1
ATOM 7151 C CA . GLU B 1 372 ? -6.871 -15.031 -16.594 1 97.06 372 GLU B CA 1
ATOM 7152 C C . GLU B 1 372 ? -8.312 -15.461 -16.359 1 97.06 372 GLU B C 1
ATOM 7154 O O . GLU B 1 372 ? -9.25 -14.859 -16.906 1 97.06 372 GLU B O 1
ATOM 7159 N N . ALA B 1 373 ? -8.445 -16.469 -15.57 1 98.19 373 ALA B N 1
ATOM 7160 C CA . ALA B 1 373 ? -9.789 -16.953 -15.258 1 98.19 373 ALA B CA 1
ATOM 7161 C C . ALA B 1 373 ? -10.609 -15.891 -14.547 1 98.19 373 ALA B C 1
ATOM 7163 O O . ALA B 1 373 ? -11.789 -15.695 -14.852 1 98.19 373 ALA B O 1
ATOM 7164 N N . VAL B 1 374 ? -10 -15.219 -13.602 1 97 374 VAL B N 1
ATOM 7165 C CA . VAL B 1 374 ? -10.672 -14.141 -12.867 1 97 374 VAL B CA 1
ATOM 7166 C C . VAL B 1 374 ? -11.039 -13.016 -13.828 1 97 374 VAL B C 1
ATOM 7168 O O . VAL B 1 374 ? -12.156 -12.492 -13.781 1 97 374 VAL B O 1
ATOM 7171 N N . TRP B 1 375 ? -10.125 -12.688 -14.695 1 97.06 375 TRP B N 1
ATOM 7172 C CA . TRP B 1 375 ? -10.359 -11.633 -15.68 1 97.06 375 TRP B CA 1
ATOM 7173 C C . TRP B 1 375 ? -11.617 -11.93 -16.5 1 97.06 375 TRP B C 1
ATOM 7175 O O . TRP B 1 375 ? -12.414 -11.023 -16.766 1 97.06 375 TRP B O 1
ATOM 7185 N N . HIS B 1 376 ? -11.867 -13.148 -16.797 1 97.5 376 HIS B N 1
ATOM 7186 C CA . HIS B 1 376 ? -12.953 -13.508 -17.703 1 97.5 376 HIS B CA 1
ATOM 7187 C C . HIS B 1 376 ? -14.156 -14.031 -16.922 1 97.5 376 HIS B C 1
ATOM 7189 O O . HIS B 1 376 ? -15.156 -14.445 -17.516 1 97.5 376 HIS B O 1
ATOM 7195 N N . GLY B 1 377 ? -14.094 -14.062 -15.609 1 97.38 377 GLY B N 1
ATOM 7196 C CA . GLY B 1 377 ? -15.227 -14.445 -14.773 1 97.38 377 GLY B CA 1
ATOM 7197 C C . GLY B 1 377 ? -15.57 -15.914 -14.875 1 97.38 377 GLY B C 1
ATOM 7198 O O . GLY B 1 377 ? -16.75 -16.266 -14.984 1 97.38 377 GLY B O 1
ATOM 7199 N N . VAL B 1 378 ? -14.555 -16.734 -14.875 1 98.5 378 VAL B N 1
ATOM 7200 C CA . VAL B 1 378 ? -14.781 -18.172 -15.023 1 98.5 378 VAL B CA 1
ATOM 7201 C C . VAL B 1 378 ? -14.555 -18.875 -13.68 1 98.5 378 VAL B C 1
ATOM 7203 O O . VAL B 1 378 ? -13.508 -18.703 -13.055 1 98.5 378 VAL B O 1
ATOM 7206 N N . PRO B 1 379 ? -15.5 -19.703 -13.211 1 98.62 379 PRO B N 1
ATOM 7207 C CA . PRO B 1 379 ? -15.266 -20.516 -12.023 1 98.62 379 PRO B CA 1
ATOM 7208 C C . PRO B 1 379 ? -14.148 -21.547 -12.227 1 98.62 379 PRO B C 1
ATOM 7210 O O . PRO B 1 379 ? -13.828 -21.891 -13.359 1 98.62 379 PRO B O 1
ATOM 7213 N N . MET B 1 380 ? -13.625 -22 -11.078 1 98.88 380 MET B N 1
ATOM 7214 C CA . MET B 1 380 ? -12.461 -22.859 -11.219 1 98.88 380 MET B CA 1
ATOM 7215 C C . MET B 1 380 ? -12.562 -24.062 -10.281 1 98.88 380 MET B C 1
ATOM 7217 O O . MET B 1 380 ? -13.219 -24 -9.242 1 98.88 380 MET B O 1
ATOM 7221 N N . LEU B 1 381 ? -12.047 -25.109 -10.695 1 98.88 381 LEU B N 1
ATOM 7222 C CA . LEU B 1 381 ? -11.656 -26.234 -9.852 1 98.88 381 LEU B CA 1
ATOM 7223 C C . LEU B 1 381 ? -10.141 -26.328 -9.734 1 98.88 381 LEU B C 1
ATOM 7225 O O . LEU B 1 381 ? -9.461 -26.719 -10.695 1 98.88 381 LEU B O 1
ATOM 7229 N N . GLY B 1 382 ? -9.703 -25.938 -8.578 1 98.31 382 GLY B N 1
ATOM 7230 C CA . GLY B 1 382 ? -8.266 -25.953 -8.359 1 98.31 382 GLY B CA 1
ATOM 7231 C C . GLY B 1 382 ? -7.734 -27.297 -7.918 1 98.31 382 GLY B C 1
ATOM 7232 O O . GLY B 1 382 ? -8.289 -27.922 -7.008 1 98.31 382 GLY B O 1
ATOM 7233 N N . MET B 1 383 ? -6.684 -27.719 -8.531 1 97 383 MET B N 1
ATOM 7234 C CA . MET B 1 383 ? -5.949 -28.922 -8.141 1 97 383 MET B CA 1
ATOM 7235 C C . MET B 1 383 ? -4.461 -28.625 -8.008 1 97 383 MET B C 1
ATOM 7237 O O . MET B 1 383 ? -3.65 -29.109 -8.797 1 97 383 MET B O 1
ATOM 7241 N N . PRO B 1 384 ? -4.129 -27.875 -6.953 1 95.25 384 PRO B N 1
ATOM 7242 C CA . PRO B 1 384 ? -2.742 -27.422 -6.812 1 95.25 384 PRO B CA 1
ATOM 7243 C C . PRO B 1 384 ? -1.762 -28.578 -6.621 1 95.25 384 PRO B C 1
ATOM 7245 O O . PRO B 1 384 ? -2.115 -29.594 -6.031 1 95.25 384 PRO B O 1
ATOM 7248 N N . ILE B 1 385 ? -0.577 -28.391 -7.109 1 92.19 385 ILE B N 1
ATOM 7249 C CA . ILE B 1 385 ? 0.434 -29.438 -7.109 1 92.19 385 ILE B CA 1
ATOM 7250 C C . ILE B 1 385 ? 1.629 -29 -6.262 1 92.19 385 ILE B C 1
ATOM 7252 O O . ILE B 1 385 ? 2.139 -29.781 -5.449 1 92.19 385 ILE B O 1
ATOM 7256 N N . TYR B 1 386 ? 2.062 -27.734 -6.422 1 86.5 386 TYR B N 1
ATOM 7257 C CA . TYR B 1 386 ? 3.232 -27.312 -5.664 1 86.5 386 TYR B CA 1
ATOM 7258 C C . TYR B 1 386 ? 3.285 -25.797 -5.559 1 86.5 386 TYR B C 1
ATOM 7260 O O . TYR B 1 386 ? 2.57 -25.094 -6.273 1 86.5 386 TYR B O 1
ATOM 7268 N N . GLY B 1 387 ? 4.062 -25.312 -4.594 1 84.81 387 GLY B N 1
ATOM 7269 C CA . GLY B 1 387 ? 4.438 -23.906 -4.48 1 84.81 387 GLY B CA 1
ATOM 7270 C C . GLY B 1 387 ? 3.275 -23.016 -4.105 1 84.81 387 GLY B C 1
ATOM 7271 O O . GLY B 1 387 ? 2.543 -23.297 -3.156 1 84.81 387 GLY B O 1
ATOM 7272 N N . ASP B 1 388 ? 3.145 -21.953 -4.914 1 87.25 388 ASP B N 1
ATOM 7273 C CA . ASP B 1 388 ? 2.18 -20.922 -4.578 1 87.25 388 ASP B CA 1
ATOM 7274 C C . ASP B 1 388 ? 0.771 -21.312 -5.016 1 87.25 388 ASP B C 1
ATOM 7276 O O . ASP B 1 388 ? -0.2 -20.609 -4.707 1 87.25 388 ASP B O 1
ATOM 7280 N N . GLN B 1 389 ? 0.667 -22.406 -5.648 1 93.44 389 GLN B N 1
ATOM 7281 C CA . GLN B 1 389 ? -0.61 -22.828 -6.211 1 93.44 389 GLN B CA 1
ATOM 7282 C C . GLN B 1 389 ? -1.65 -23.031 -5.113 1 93.44 389 GLN B C 1
ATOM 7284 O O . GLN B 1 389 ? -2.824 -22.703 -5.293 1 93.44 389 GLN B O 1
ATOM 7289 N N . PHE B 1 390 ? -1.156 -23.562 -4.023 1 92.94 390 PHE B N 1
ATOM 7290 C CA . PHE B 1 390 ? -2.066 -23.828 -2.914 1 92.94 390 PHE B CA 1
ATOM 7291 C C . PHE B 1 390 ? -2.68 -22.531 -2.404 1 92.94 390 PHE B C 1
ATOM 7293 O O . PHE B 1 390 ? -3.896 -22.438 -2.227 1 92.94 390 PHE B O 1
ATOM 7300 N N . GLY B 1 391 ? -1.824 -21.562 -2.184 1 92.06 391 GLY B N 1
ATOM 7301 C CA . GLY B 1 391 ? -2.309 -20.266 -1.727 1 92.06 391 GLY B CA 1
ATOM 7302 C C . GLY B 1 391 ? -3.24 -19.594 -2.717 1 92.06 391 GLY B C 1
ATOM 7303 O O . GLY B 1 391 ? -4.25 -19 -2.328 1 92.06 391 GLY B O 1
ATOM 7304 N N . ASN B 1 392 ? -2.973 -19.672 -3.986 1 94.31 392 ASN B N 1
ATOM 7305 C CA . ASN B 1 392 ? -3.811 -19.094 -5.027 1 94.31 392 ASN B CA 1
ATOM 7306 C C . ASN B 1 392 ? -5.215 -19.688 -5.023 1 94.31 392 ASN B C 1
ATOM 7308 O O . ASN B 1 392 ? -6.207 -18.953 -5.059 1 94.31 392 ASN B O 1
ATOM 7312 N N . VAL B 1 393 ? -5.246 -20.969 -4.922 1 96 393 VAL B N 1
ATOM 7313 C CA . VAL B 1 393 ? -6.527 -21.672 -4.969 1 96 393 VAL B CA 1
ATOM 7314 C C . VAL B 1 393 ? -7.316 -21.375 -3.693 1 96 393 VAL B C 1
ATOM 7316 O O . VAL B 1 393 ? -8.531 -21.172 -3.74 1 96 393 VAL B O 1
ATOM 7319 N N . ASN B 1 394 ? -6.613 -21.359 -2.588 1 93.31 394 ASN B N 1
ATOM 7320 C CA . ASN B 1 394 ? -7.273 -21.047 -1.327 1 93.31 394 ASN B CA 1
ATOM 7321 C C . ASN B 1 394 ? -7.961 -19.672 -1.386 1 93.31 394 ASN B C 1
ATOM 7323 O O . ASN B 1 394 ? -9.047 -19.5 -0.837 1 93.31 394 ASN B O 1
ATOM 7327 N N . GLN B 1 395 ? -7.391 -18.766 -2.018 1 90.69 395 GLN B N 1
ATOM 7328 C CA . GLN B 1 395 ? -7.984 -17.438 -2.139 1 90.69 395 GLN B CA 1
ATOM 7329 C C . GLN B 1 395 ? -9.258 -17.469 -2.98 1 90.69 395 GLN B C 1
ATOM 7331 O O . GLN B 1 395 ? -10.219 -16.766 -2.693 1 90.69 395 GLN B O 1
ATOM 7336 N N . LEU B 1 396 ? -9.258 -18.266 -3.961 1 94 396 LEU B N 1
ATOM 7337 C CA . LEU B 1 396 ? -10.422 -18.391 -4.828 1 94 396 LEU B CA 1
ATOM 7338 C C . LEU B 1 396 ? -11.586 -19.031 -4.078 1 94 396 LEU B C 1
ATOM 7340 O O . LEU B 1 396 ? -12.742 -18.656 -4.277 1 94 396 LEU B O 1
ATOM 7344 N N . ILE B 1 397 ? -11.234 -19.984 -3.254 1 94.5 397 ILE B N 1
ATOM 7345 C CA . ILE B 1 397 ? -12.258 -20.625 -2.434 1 94.5 397 ILE B CA 1
ATOM 7346 C C . ILE B 1 397 ? -12.875 -19.594 -1.489 1 94.5 397 ILE B C 1
ATOM 7348 O O . ILE B 1 397 ? -14.102 -19.531 -1.354 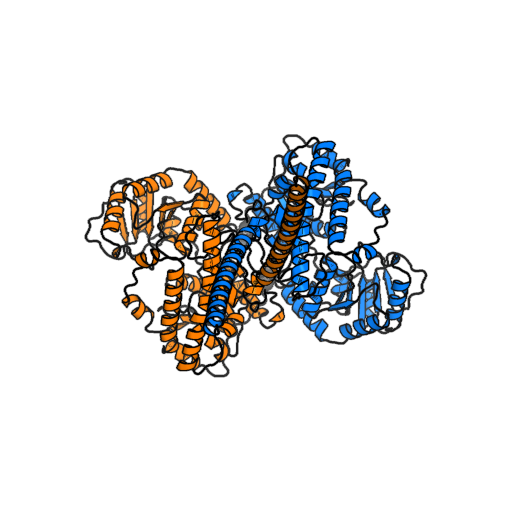1 94.5 397 ILE B O 1
ATOM 7352 N N . ASN B 1 398 ? -12.031 -18.797 -0.957 1 88.25 398 ASN B N 1
ATOM 7353 C CA . ASN B 1 398 ? -12.492 -17.766 -0.037 1 88.25 398 ASN B CA 1
ATOM 7354 C C . ASN B 1 398 ? -13.414 -16.766 -0.731 1 88.25 398 ASN B C 1
ATOM 7356 O O . ASN B 1 398 ? -14.32 -16.203 -0.103 1 88.25 398 ASN B O 1
ATOM 7360 N N . LYS B 1 399 ? -13.242 -16.625 -1.99 1 90 399 LYS B N 1
ATOM 7361 C CA . LYS B 1 399 ? -14.039 -15.672 -2.758 1 90 399 LYS B CA 1
ATOM 7362 C C . LYS B 1 399 ? -15.281 -16.328 -3.348 1 90 399 LYS B C 1
ATOM 7364 O O . LYS B 1 399 ? -16.094 -15.68 -4.004 1 90 399 LYS B O 1
ATOM 7369 N N . GLY B 1 400 ? -15.414 -17.625 -3.199 1 93 400 GLY B N 1
ATOM 7370 C CA . GLY B 1 400 ? -16.594 -18.359 -3.627 1 93 400 GLY B CA 1
ATOM 7371 C C . GLY B 1 400 ? -16.594 -18.672 -5.109 1 93 400 GLY B C 1
ATOM 7372 O O . GLY B 1 400 ? -17.656 -18.875 -5.707 1 93 400 GLY B O 1
ATOM 7373 N N . VAL B 1 401 ? -15.375 -18.719 -5.711 1 96.81 401 VAL B N 1
ATOM 7374 C CA . VAL B 1 401 ? -15.344 -18.875 -7.16 1 96.81 401 VAL B CA 1
ATOM 7375 C C . VAL B 1 401 ? -14.727 -20.219 -7.52 1 96.81 401 VAL B C 1
ATOM 7377 O O . VAL B 1 401 ? -14.602 -20.562 -8.703 1 96.81 401 VAL B O 1
ATOM 7380 N N . ALA B 1 402 ? -14.367 -21 -6.492 1 98.19 402 ALA B N 1
ATOM 7381 C CA . ALA B 1 402 ? -13.68 -22.25 -6.816 1 98.19 402 ALA B CA 1
ATOM 7382 C C . ALA B 1 402 ? -13.922 -23.297 -5.738 1 98.19 402 ALA B C 1
ATOM 7384 O O . ALA B 1 402 ? -14.375 -22.969 -4.637 1 98.19 402 ALA B O 1
ATOM 7385 N N . LYS B 1 403 ? -13.695 -24.484 -6.137 1 98.25 403 LYS B N 1
ATOM 7386 C CA . LYS B 1 403 ? -13.445 -25.594 -5.23 1 98.25 403 LYS B CA 1
ATOM 7387 C C . LYS B 1 403 ? -12.039 -26.156 -5.418 1 98.25 403 LYS B C 1
ATOM 7389 O O . LYS B 1 403 ? -11.367 -25.859 -6.41 1 98.25 403 LYS B O 1
ATOM 7394 N N . ARG B 1 404 ? -11.633 -26.875 -4.426 1 98.06 404 ARG B N 1
ATOM 7395 C CA . ARG B 1 404 ? -10.297 -27.469 -4.48 1 98.06 404 ARG B CA 1
ATOM 7396 C C . ARG B 1 404 ? -10.359 -28.984 -4.273 1 98.06 404 ARG B C 1
ATOM 7398 O O . ARG B 1 404 ? -11.102 -29.469 -3.418 1 98.06 404 ARG B O 1
ATOM 7405 N N . LEU B 1 405 ? -9.664 -29.703 -5.082 1 98 405 LEU B N 1
ATOM 7406 C CA . LEU B 1 405 ? -9.461 -31.141 -4.926 1 98 405 LEU B CA 1
ATOM 7407 C C . LEU B 1 405 ? -7.988 -31.516 -5.086 1 98 405 LEU B C 1
ATOM 7409 O O . LEU B 1 405 ? -7.258 -30.844 -5.82 1 98 405 LEU B O 1
ATOM 7413 N N . SER B 1 406 ? -7.598 -32.531 -4.402 1 95.12 406 SER B N 1
ATOM 7414 C CA . SER B 1 406 ? -6.246 -33.062 -4.582 1 95.12 406 SER B CA 1
ATOM 7415 C C . SER B 1 406 ? -6.117 -33.812 -5.898 1 95.12 406 SER B C 1
ATOM 7417 O O . SER B 1 406 ? -6.891 -34.719 -6.168 1 95.12 406 SER B O 1
ATOM 7419 N N . LEU B 1 407 ? -5.176 -33.438 -6.664 1 94 407 LEU B N 1
ATOM 7420 C CA . LEU B 1 407 ? -4.945 -34.125 -7.918 1 94 407 LEU B CA 1
ATOM 7421 C C . LEU B 1 407 ? -4.613 -35.594 -7.668 1 94 407 LEU B C 1
ATOM 7423 O O . LEU B 1 407 ? -5.027 -36.469 -8.438 1 94 407 LEU B O 1
ATOM 7427 N N . VAL B 1 408 ? -3.963 -35.844 -6.57 1 91.81 408 VAL B N 1
ATOM 7428 C CA . VAL B 1 408 ? -3.447 -37.156 -6.277 1 91.81 408 VAL B CA 1
ATOM 7429 C C . VAL B 1 408 ? -4.52 -38 -5.574 1 91.81 408 VAL B C 1
ATOM 7431 O O . VAL B 1 408 ? -4.75 -39.156 -5.922 1 91.81 408 VAL B O 1
ATOM 7434 N N . ASP B 1 409 ? -5.266 -37.375 -4.723 1 93.81 409 ASP B N 1
ATOM 7435 C CA . ASP B 1 409 ? -6.09 -38.156 -3.801 1 93.81 409 ASP B CA 1
ATOM 7436 C C . ASP B 1 409 ? -7.551 -38.156 -4.23 1 93.81 409 ASP B C 1
ATOM 7438 O O . ASP B 1 409 ? -8.328 -39 -3.822 1 93.81 409 ASP B O 1
ATOM 7442 N N . ALA B 1 410 ? -7.949 -37.219 -5.008 1 96.81 410 ALA B N 1
ATOM 7443 C CA . ALA B 1 410 ? -9.367 -37.094 -5.352 1 96.81 410 ALA B CA 1
ATOM 7444 C C . ALA B 1 410 ? -9.844 -38.344 -6.113 1 96.81 410 ALA B C 1
ATOM 7446 O O . ALA B 1 410 ? -9.125 -38.844 -6.969 1 96.81 410 ALA B O 1
ATOM 7447 N N . THR B 1 411 ? -11.039 -38.781 -5.777 1 97.81 411 THR B N 1
ATOM 7448 C CA . THR B 1 411 ? -11.656 -39.875 -6.516 1 97.81 411 THR B CA 1
ATOM 7449 C C . THR B 1 411 ? -12.406 -39.344 -7.734 1 97.81 411 THR B C 1
ATOM 7451 O O . THR B 1 411 ? -12.672 -38.156 -7.832 1 97.81 411 THR B O 1
ATOM 7454 N N . SER B 1 412 ? -12.672 -40.281 -8.633 1 98.12 412 SER B N 1
ATOM 7455 C CA . SER B 1 412 ? -13.453 -39.906 -9.805 1 98.12 412 SER B CA 1
ATOM 7456 C C . SER B 1 412 ? -14.82 -39.344 -9.398 1 98.12 412 SER B C 1
ATOM 7458 O O . SER B 1 412 ? -15.32 -38.406 -10.016 1 98.12 412 SER B O 1
ATOM 7460 N N . GLU B 1 413 ? -15.391 -39.906 -8.344 1 98.31 413 GLU B N 1
ATOM 7461 C CA . GLU B 1 413 ? -16.688 -39.469 -7.859 1 98.31 413 GLU B CA 1
ATOM 7462 C C . GLU B 1 413 ? -16.625 -38.031 -7.32 1 98.31 413 GLU B C 1
ATOM 7464 O O . GLU B 1 413 ? -17.531 -37.219 -7.566 1 98.31 413 GLU B O 1
ATOM 7469 N N . GLN B 1 414 ? -15.648 -37.75 -6.625 1 98.5 414 GLN B N 1
ATOM 7470 C CA . GLN B 1 414 ? -15.461 -36.406 -6.086 1 98.5 414 GLN B CA 1
ATOM 7471 C C . GLN B 1 414 ? -15.281 -35.406 -7.203 1 98.5 414 GLN B C 1
ATOM 7473 O O . GLN B 1 414 ? -15.773 -34.281 -7.109 1 98.5 414 GLN B O 1
ATOM 7478 N N . LEU B 1 415 ? -14.531 -35.781 -8.195 1 98.56 415 LEU B N 1
ATOM 7479 C CA . LEU B 1 415 ? -14.32 -34.938 -9.359 1 98.56 415 LEU B CA 1
ATOM 7480 C C . LEU B 1 415 ? -15.648 -34.625 -10.055 1 98.56 415 LEU B C 1
ATOM 7482 O O . LEU B 1 415 ? -15.93 -33.469 -10.367 1 98.56 415 LEU B O 1
ATOM 7486 N N . VAL B 1 416 ? -16.422 -35.688 -10.242 1 98.62 416 VAL B N 1
ATOM 7487 C CA . VAL B 1 416 ? -17.719 -35.531 -10.898 1 98.62 416 VAL B CA 1
ATOM 7488 C C . VAL B 1 416 ? -18.609 -34.594 -10.07 1 98.62 416 VAL B C 1
ATOM 7490 O O . VAL B 1 416 ? -19.25 -33.688 -10.617 1 98.62 416 VAL B O 1
ATOM 7493 N N . GLU B 1 417 ? -18.609 -34.781 -8.781 1 98.56 417 GLU B N 1
ATOM 7494 C CA . GLU B 1 417 ? -19.422 -33.969 -7.887 1 98.56 417 GLU B CA 1
ATOM 7495 C C . GLU B 1 417 ? -19.016 -32.5 -7.941 1 98.56 417 GLU B C 1
ATOM 7497 O O . GLU B 1 417 ? -19.875 -31.625 -7.988 1 98.56 417 GLU B O 1
ATOM 7502 N N . ALA B 1 418 ? -17.734 -32.25 -7.914 1 98.56 418 ALA B N 1
ATOM 7503 C CA . ALA B 1 418 ? -17.234 -30.891 -7.945 1 98.56 418 ALA B CA 1
ATOM 7504 C C . ALA B 1 418 ? -17.578 -30.219 -9.266 1 98.56 418 ALA B C 1
ATOM 7506 O O . ALA B 1 418 ? -18.016 -29.062 -9.281 1 98.56 418 ALA B O 1
ATOM 7507 N N . ILE B 1 419 ? -17.375 -30.953 -10.367 1 98.38 419 ILE B N 1
ATOM 7508 C CA . ILE B 1 419 ? -17.672 -30.422 -11.695 1 98.38 419 ILE B CA 1
ATOM 7509 C C . ILE B 1 419 ? -19.156 -30.078 -11.797 1 98.38 419 ILE B C 1
ATOM 7511 O O . ILE B 1 419 ? -19.516 -28.984 -12.227 1 98.38 419 ILE B O 1
ATOM 7515 N N . GLN B 1 420 ? -19.953 -30.938 -11.352 1 97.75 420 GLN B N 1
ATOM 7516 C CA . GLN B 1 420 ? -21.391 -30.719 -11.422 1 97.75 420 GLN B CA 1
ATOM 7517 C C . GLN B 1 420 ? -21.812 -29.562 -10.531 1 97.75 420 GLN B C 1
ATOM 7519 O O . GLN B 1 420 ? -22.625 -28.719 -10.938 1 97.75 420 GLN B O 1
ATOM 7524 N N . GLU B 1 421 ? -21.281 -29.516 -9.391 1 98.19 421 GLU B N 1
ATOM 7525 C CA . GLU B 1 421 ? -21.641 -28.438 -8.469 1 98.19 421 GLU B CA 1
ATOM 7526 C C . GLU B 1 421 ? -21.281 -27.078 -9.047 1 98.19 421 GLU B C 1
ATOM 7528 O O . GLU B 1 421 ? -22.125 -26.188 -9.094 1 98.19 421 GLU B O 1
ATOM 7533 N N . ILE B 1 422 ? -20.078 -26.938 -9.508 1 98.25 422 ILE B N 1
ATOM 7534 C CA . ILE B 1 422 ? -19.609 -25.641 -9.969 1 98.25 422 ILE B CA 1
ATOM 7535 C C . ILE B 1 422 ? -20.359 -25.234 -11.234 1 98.25 422 ILE B C 1
ATOM 7537 O O . ILE B 1 422 ? -20.672 -24.062 -11.43 1 98.25 422 ILE B O 1
ATOM 7541 N N . THR B 1 423 ? -20.703 -26.219 -12.102 1 96.75 423 THR B N 1
ATOM 7542 C CA . THR B 1 423 ? -21.297 -25.891 -13.398 1 96.75 423 THR B CA 1
ATOM 7543 C C . THR B 1 423 ? -22.812 -25.703 -13.273 1 96.75 423 THR B C 1
ATOM 7545 O O . THR B 1 423 ? -23.453 -25.203 -14.195 1 96.75 423 THR B O 1
ATOM 7548 N N . THR B 1 424 ? -23.375 -26.047 -12.148 1 96.12 424 THR B N 1
ATOM 7549 C CA . THR B 1 424 ? -24.828 -25.953 -12.023 1 96.12 424 THR B CA 1
ATOM 7550 C C . THR B 1 424 ? -25.203 -24.906 -10.984 1 96.12 424 THR B C 1
ATOM 7552 O O . THR B 1 424 ? -26.266 -24.281 -11.078 1 96.12 424 THR B O 1
ATOM 7555 N N . ASN B 1 425 ? -24.438 -24.797 -9.922 1 97.56 425 ASN B N 1
ATOM 7556 C CA . ASN B 1 425 ? -24.688 -23.781 -8.906 1 97.56 425 ASN B CA 1
ATOM 7557 C C . ASN B 1 425 ? -24.297 -22.391 -9.398 1 97.56 425 ASN B C 1
ATOM 7559 O O . ASN B 1 425 ? -23.109 -22.078 -9.523 1 97.56 425 ASN B O 1
ATOM 7563 N N . ALA B 1 426 ? -25.234 -21.562 -9.57 1 96.94 426 ALA B N 1
ATOM 7564 C CA . ALA B 1 426 ? -25.047 -20.25 -10.195 1 96.94 426 ALA B CA 1
ATOM 7565 C C . ALA B 1 426 ? -24.188 -19.344 -9.328 1 96.94 426 ALA B C 1
ATOM 7567 O O . ALA B 1 426 ? -23.672 -18.328 -9.805 1 96.94 426 ALA B O 1
ATOM 7568 N N . SER B 1 427 ? -24.062 -19.688 -8.055 1 96.81 427 SER B N 1
ATOM 7569 C CA . SER B 1 427 ? -23.312 -18.828 -7.152 1 96.81 427 SER B CA 1
ATOM 7570 C C . SER B 1 427 ? -21.844 -18.719 -7.59 1 96.81 427 SER B C 1
ATOM 7572 O O . SER B 1 427 ? -21.234 -17.656 -7.461 1 96.81 427 SER B O 1
ATOM 7574 N N . TYR B 1 428 ? -21.312 -19.766 -8.141 1 97.5 428 TYR B N 1
ATOM 7575 C CA . TYR B 1 428 ? -19.922 -19.734 -8.578 1 97.5 428 TYR B CA 1
ATOM 7576 C C . TYR B 1 428 ? -19.719 -18.766 -9.742 1 97.5 428 TYR B C 1
ATOM 7578 O O . TYR B 1 428 ? -18.812 -17.938 -9.719 1 97.5 428 TYR B O 1
ATOM 7586 N N . ARG B 1 429 ? -20.609 -18.859 -10.695 1 97.31 429 ARG B N 1
ATOM 7587 C CA . ARG B 1 429 ? -20.516 -17.969 -11.859 1 97.31 429 ARG B CA 1
ATOM 7588 C C . ARG B 1 429 ? -20.812 -16.531 -11.469 1 97.31 429 ARG B C 1
ATOM 7590 O O . ARG B 1 429 ? -20.125 -15.609 -11.93 1 97.31 429 ARG B O 1
ATOM 7597 N N . ASN B 1 430 ? -21.812 -16.328 -10.656 1 95.44 430 ASN B N 1
ATOM 7598 C CA . ASN B 1 430 ? -22.141 -14.984 -10.195 1 95.44 430 ASN B CA 1
ATOM 7599 C C . ASN B 1 430 ? -20.969 -14.352 -9.445 1 95.44 430 ASN B C 1
ATOM 7601 O O . ASN B 1 430 ? -20.625 -13.188 -9.68 1 95.44 430 ASN B O 1
ATOM 7605 N N . ASN B 1 431 ? -20.344 -15.125 -8.578 1 94.25 431 ASN B N 1
ATOM 7606 C CA . ASN B 1 431 ? -19.188 -14.641 -7.832 1 94.25 431 ASN B CA 1
ATOM 7607 C C . ASN B 1 431 ? -18 -14.367 -8.758 1 94.25 431 ASN B C 1
ATOM 7609 O O . ASN B 1 431 ? -17.281 -13.391 -8.578 1 94.25 431 ASN B O 1
ATOM 7613 N N . ALA B 1 432 ? -17.812 -15.234 -9.703 1 96.5 432 ALA B N 1
ATOM 7614 C CA . ALA B 1 432 ? -16.719 -15.047 -10.648 1 96.5 432 ALA B CA 1
ATOM 7615 C C . ALA B 1 432 ? -16.891 -13.766 -11.461 1 96.5 432 ALA B C 1
ATOM 7617 O O . ALA B 1 432 ? -15.938 -13.023 -11.68 1 96.5 432 ALA B O 1
ATOM 7618 N N . ASN B 1 433 ? -18.094 -13.523 -11.852 1 95.44 433 ASN B N 1
ATOM 7619 C CA . ASN B 1 433 ? -18.391 -12.312 -12.602 1 95.44 433 ASN B CA 1
ATOM 7620 C C . ASN B 1 433 ? -18.156 -11.055 -11.758 1 95.44 433 ASN B C 1
ATOM 7622 O O . ASN B 1 433 ? -17.625 -10.062 -12.25 1 95.44 433 ASN B O 1
ATOM 7626 N N . ARG B 1 434 ? -18.594 -11.164 -10.547 1 91.5 434 ARG B N 1
ATOM 7627 C CA . ARG B 1 434 ? -18.359 -10.047 -9.633 1 91.5 434 ARG B CA 1
ATOM 7628 C C . ARG B 1 434 ? -16.875 -9.789 -9.438 1 91.5 434 ARG B C 1
ATOM 7630 O O . ARG B 1 434 ? -16.422 -8.648 -9.492 1 91.5 434 ARG B O 1
ATOM 7637 N N . LEU B 1 435 ? -16.156 -10.836 -9.203 1 92.12 435 LEU B N 1
ATOM 7638 C CA . LEU B 1 435 ? -14.711 -10.727 -9.016 1 92.12 435 LEU B CA 1
ATOM 7639 C C . LEU B 1 435 ? -14.039 -10.172 -10.273 1 92.12 435 LEU B C 1
ATOM 7641 O O . LEU B 1 435 ? -13.133 -9.344 -10.18 1 92.12 435 LEU B O 1
ATOM 7645 N N . SER B 1 436 ? -14.477 -10.625 -11.406 1 94.62 436 SER B N 1
ATOM 7646 C CA . SER B 1 436 ? -13.961 -10.148 -12.688 1 94.62 436 SER B CA 1
ATOM 7647 C C . SER B 1 436 ? -14.164 -8.648 -12.836 1 94.62 436 SER B C 1
ATOM 7649 O O . SER B 1 436 ? -13.242 -7.922 -13.219 1 94.62 436 SER B O 1
ATOM 7651 N N . ARG B 1 437 ? -15.336 -8.18 -12.539 1 92.12 437 ARG B N 1
ATOM 7652 C CA . ARG B 1 437 ? -15.648 -6.758 -12.633 1 92.12 437 ARG B CA 1
ATOM 7653 C C . ARG B 1 437 ? -14.727 -5.93 -11.75 1 92.12 437 ARG B C 1
ATOM 7655 O O . ARG B 1 437 ? -14.195 -4.906 -12.188 1 92.12 437 ARG B O 1
ATOM 7662 N N . MET B 1 438 ? -14.547 -6.359 -10.578 1 89.81 438 MET B N 1
ATOM 7663 C CA . MET B 1 438 ? -13.703 -5.621 -9.641 1 89.81 438 MET B CA 1
ATOM 7664 C C . MET B 1 438 ? -12.242 -5.676 -10.062 1 89.81 438 MET B C 1
ATOM 7666 O O . MET B 1 438 ? -11.523 -4.68 -9.961 1 89.81 438 MET B O 1
ATOM 7670 N N . PHE B 1 439 ? -11.828 -6.828 -10.492 1 92.38 439 PHE B N 1
ATOM 7671 C CA . PHE B 1 439 ? -10.453 -7.035 -10.922 1 92.38 439 PHE B CA 1
ATOM 7672 C C . PHE B 1 439 ? -10.117 -6.129 -12.102 1 92.38 439 PHE B C 1
ATOM 7674 O O . PHE B 1 439 ? -9 -5.609 -12.195 1 92.38 439 PHE B O 1
ATOM 7681 N N . ARG B 1 440 ? -11.094 -5.91 -12.945 1 92.88 440 ARG B N 1
ATOM 7682 C CA . ARG B 1 440 ? -10.891 -5.141 -14.164 1 92.88 440 ARG B CA 1
ATOM 7683 C C . ARG B 1 440 ? -11.086 -3.65 -13.922 1 92.88 440 ARG B C 1
ATOM 7685 O O . ARG B 1 440 ? -10.703 -2.82 -14.742 1 92.88 440 ARG B O 1
ATOM 7692 N N . ASP B 1 441 ? -11.797 -3.344 -12.859 1 91.19 441 ASP B N 1
ATOM 7693 C CA . ASP B 1 441 ? -12.117 -1.948 -12.57 1 91.19 441 ASP B CA 1
ATOM 7694 C C . ASP B 1 441 ? -10.898 -1.219 -12 1 91.19 441 ASP B C 1
ATOM 7696 O O . ASP B 1 441 ? -10.797 -1.037 -10.789 1 91.19 441 ASP B O 1
ATOM 7700 N N . ARG B 1 442 ? -10.055 -0.831 -12.883 1 90.38 442 ARG B N 1
ATOM 7701 C CA . ARG B 1 442 ? -8.828 -0.122 -12.531 1 90.38 442 ARG B CA 1
ATOM 7702 C C . ARG B 1 442 ? -8.703 1.182 -13.312 1 90.38 442 ARG B C 1
ATOM 7704 O O . ARG B 1 442 ? -9.281 1.319 -14.391 1 90.38 442 ARG B O 1
ATOM 7711 N N . ARG B 1 443 ? -7.965 2.037 -12.758 1 86.81 443 ARG B N 1
ATOM 7712 C CA . ARG B 1 443 ? -7.785 3.348 -13.375 1 86.81 443 ARG B CA 1
ATOM 7713 C C . ARG B 1 443 ? -6.969 3.246 -14.656 1 86.81 443 ARG B C 1
ATOM 7715 O O . ARG B 1 443 ? -7.191 4.004 -15.602 1 86.8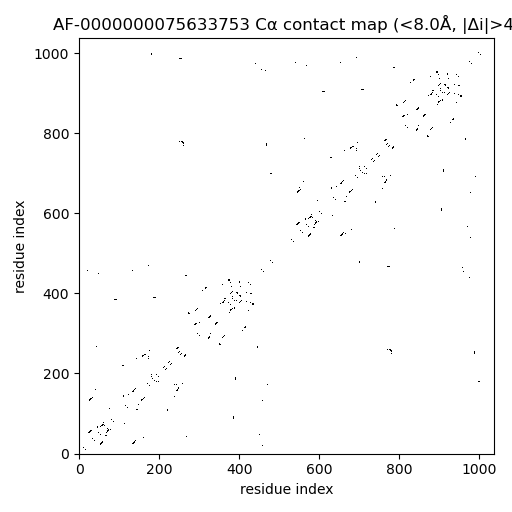1 443 ARG B O 1
ATOM 7722 N N . GLU B 1 444 ? -5.992 2.385 -14.633 1 90.62 444 GLU B N 1
ATOM 7723 C CA . GLU B 1 444 ? -5.109 2.104 -15.766 1 90.62 444 GLU B CA 1
ATOM 7724 C C . GLU B 1 444 ? -4.738 0.625 -15.82 1 90.62 444 GLU B C 1
ATOM 7726 O O . GLU B 1 444 ? -4.914 -0.101 -14.836 1 90.62 444 GLU B O 1
ATOM 7731 N N . SER B 1 445 ? -4.227 0.26 -17 1 94.25 445 SER B N 1
ATOM 7732 C CA . SER B 1 445 ? -3.82 -1.137 -17.109 1 94.25 445 SER B CA 1
ATOM 7733 C C . SER B 1 445 ? -2.586 -1.421 -16.266 1 94.25 445 SER B C 1
ATOM 7735 O O . SER B 1 445 ? -1.76 -0.533 -16.047 1 94.25 445 SER B O 1
ATOM 7737 N N . PRO B 1 446 ? -2.496 -2.611 -15.773 1 96.38 446 PRO B N 1
ATOM 7738 C CA . PRO B 1 446 ? -1.311 -2.971 -14.992 1 96.38 446 PRO B CA 1
ATOM 7739 C C . PRO B 1 446 ? -0.009 -2.736 -15.75 1 96.38 446 PRO B C 1
ATOM 7741 O O . PRO B 1 446 ? 0.992 -2.324 -15.164 1 96.38 446 PRO B O 1
ATOM 7744 N N . LEU B 1 447 ? -0.016 -2.957 -17.031 1 96.88 447 LEU B N 1
ATOM 7745 C CA . LEU B 1 447 ? 1.18 -2.752 -17.844 1 96.88 447 LEU B CA 1
ATOM 7746 C C . LEU B 1 447 ? 1.598 -1.285 -17.828 1 96.88 447 LEU B C 1
ATOM 7748 O O . LEU B 1 447 ? 2.773 -0.971 -17.625 1 96.88 447 LEU B O 1
ATOM 7752 N N . GLU B 1 448 ? 0.654 -0.408 -18 1 96.12 448 GLU B N 1
ATOM 7753 C CA . GLU B 1 448 ? 0.974 1.017 -18.016 1 96.12 448 GLU B CA 1
ATOM 7754 C C . GLU B 1 448 ? 1.43 1.493 -16.641 1 96.12 448 GLU B C 1
ATOM 7756 O O . GLU B 1 448 ? 2.295 2.365 -16.531 1 96.12 448 GLU B O 1
ATOM 7761 N N . THR B 1 449 ? 0.816 0.927 -15.633 1 95.88 449 THR B N 1
ATOM 7762 C CA . THR B 1 449 ? 1.277 1.22 -14.281 1 95.88 449 THR B CA 1
ATOM 7763 C C . THR B 1 449 ? 2.742 0.828 -14.117 1 95.88 449 THR B C 1
ATOM 7765 O O . THR B 1 449 ? 3.537 1.598 -13.57 1 95.88 449 THR B O 1
ATOM 7768 N N . ALA B 1 450 ? 3.107 -0.342 -14.57 1 97.5 450 ALA B N 1
ATOM 7769 C CA . ALA B 1 450 ? 4.48 -0.83 -14.461 1 97.5 450 ALA B CA 1
ATOM 7770 C C . ALA B 1 450 ? 5.441 0.066 -15.242 1 97.5 450 ALA B C 1
ATOM 7772 O O . ALA B 1 450 ? 6.484 0.464 -14.719 1 97.5 450 ALA B O 1
ATOM 7773 N N . ILE B 1 451 ? 5.055 0.408 -16.469 1 97 451 ILE B N 1
ATOM 7774 C CA . ILE B 1 451 ? 5.914 1.203 -17.344 1 97 451 ILE B CA 1
ATOM 7775 C C . ILE B 1 451 ? 6.113 2.594 -16.734 1 97 451 ILE B C 1
ATOM 7777 O O . ILE B 1 451 ? 7.238 3.094 -16.672 1 97 451 ILE B O 1
ATOM 7781 N N . TRP B 1 452 ? 5.016 3.168 -16.312 1 95.56 452 TRP B N 1
ATOM 7782 C CA . TRP B 1 452 ? 5.113 4.484 -15.688 1 95.56 452 TRP B CA 1
ATOM 7783 C C . TRP B 1 452 ? 6.039 4.441 -14.477 1 95.56 452 TRP B C 1
ATOM 7785 O O . TRP B 1 452 ? 6.848 5.352 -14.273 1 95.56 452 TRP B O 1
ATOM 7795 N N . THR B 1 453 ? 5.93 3.457 -13.656 1 94.44 453 THR B N 1
ATOM 7796 C CA . THR B 1 453 ? 6.746 3.309 -12.453 1 94.44 453 THR B CA 1
ATOM 7797 C C . THR B 1 453 ? 8.227 3.195 -12.812 1 94.44 453 THR B C 1
ATOM 7799 O O . THR B 1 453 ? 9.07 3.836 -12.188 1 94.44 453 THR B O 1
ATOM 7802 N N . ILE B 1 454 ? 8.516 2.365 -13.789 1 95.81 454 ILE B N 1
ATOM 7803 C CA . ILE B 1 454 ? 9.891 2.186 -14.234 1 95.81 454 ILE B CA 1
ATOM 7804 C C . ILE B 1 454 ? 10.453 3.52 -14.727 1 95.81 454 ILE B C 1
ATOM 7806 O O . ILE B 1 454 ? 11.562 3.904 -14.352 1 95.81 454 ILE B O 1
ATOM 7810 N N . GLU B 1 455 ? 9.727 4.203 -15.492 1 95.19 455 GLU B N 1
ATOM 7811 C CA . GLU B 1 455 ? 10.172 5.492 -16.016 1 95.19 455 GLU B CA 1
ATOM 7812 C C . GLU B 1 455 ? 10.266 6.535 -14.898 1 95.19 455 GLU B C 1
ATOM 7814 O O . GLU B 1 455 ? 11.094 7.449 -14.969 1 95.19 455 GLU B O 1
ATOM 7819 N N . TRP B 1 456 ? 9.352 6.414 -13.914 1 91.88 456 TRP B N 1
ATOM 7820 C CA . TRP B 1 456 ? 9.477 7.262 -12.734 1 91.88 456 TRP B CA 1
ATOM 7821 C C . TRP B 1 456 ? 10.836 7.07 -12.07 1 91.88 456 TRP B C 1
ATOM 7823 O O . TRP B 1 456 ? 11.477 8.047 -11.68 1 91.88 456 TRP B O 1
ATOM 7833 N N . VAL B 1 457 ? 11.305 5.812 -11.945 1 91.44 457 VAL B N 1
ATOM 7834 C CA . VAL B 1 457 ? 12.602 5.516 -11.352 1 91.44 457 VAL B CA 1
ATOM 7835 C C . VAL B 1 457 ? 13.711 6.113 -12.211 1 91.44 457 VAL B C 1
ATOM 7837 O O . VAL B 1 457 ? 14.656 6.711 -11.695 1 91.44 457 VAL B O 1
ATOM 7840 N N . LEU B 1 458 ? 13.578 6.02 -13.461 1 92.25 458 LEU B N 1
ATOM 7841 C CA . LEU B 1 458 ? 14.578 6.539 -14.391 1 92.25 458 LEU B CA 1
ATOM 7842 C C . LEU B 1 458 ? 14.695 8.055 -14.266 1 92.25 458 LEU B C 1
ATOM 7844 O O . LEU B 1 458 ? 15.797 8.602 -14.383 1 92.25 458 LEU B O 1
ATOM 7848 N N . ARG B 1 459 ? 13.578 8.688 -13.977 1 89.06 459 ARG B N 1
ATOM 7849 C CA . ARG B 1 459 ? 13.578 10.141 -13.875 1 89.06 459 ARG B CA 1
ATOM 7850 C C . ARG B 1 459 ? 14.094 10.594 -12.516 1 89.06 459 ARG B C 1
ATOM 7852 O O . ARG B 1 459 ? 14.641 11.688 -12.383 1 89.06 459 ARG B O 1
ATOM 7859 N N . ASN B 1 460 ? 13.945 9.664 -11.453 1 84.5 460 ASN B N 1
ATOM 7860 C CA . ASN B 1 460 ? 14.164 10.148 -10.094 1 84.5 460 ASN B CA 1
ATOM 7861 C C . ASN B 1 460 ? 15.242 9.336 -9.383 1 84.5 460 ASN B C 1
ATOM 7863 O O . ASN B 1 460 ? 15.555 9.602 -8.219 1 84.5 460 ASN B O 1
ATOM 7867 N N . ALA B 1 461 ? 15.773 8.32 -9.852 1 72.19 461 ALA B N 1
ATOM 7868 C CA . ALA B 1 461 ? 16.625 7.328 -9.195 1 72.19 461 ALA B CA 1
ATOM 7869 C C . ALA B 1 461 ? 17.844 7.984 -8.562 1 72.19 461 ALA B C 1
ATOM 7871 O O . ALA B 1 461 ? 18.359 7.508 -7.547 1 72.19 461 ALA B O 1
ATOM 7872 N N . ASN B 1 462 ? 18.359 8.93 -9.133 1 66.88 462 ASN B N 1
ATOM 7873 C CA . ASN B 1 462 ? 19.562 9.531 -8.562 1 66.88 462 ASN B CA 1
ATOM 7874 C C . ASN B 1 462 ? 19.266 10.234 -7.246 1 66.88 462 ASN B C 1
ATOM 7876 O O . ASN B 1 462 ? 20.172 10.711 -6.574 1 66.88 462 ASN B O 1
ATOM 7880 N N . ASP B 1 463 ? 18.016 10.156 -6.961 1 58.66 463 ASP B N 1
ATOM 7881 C CA . ASP B 1 463 ? 17.625 10.805 -5.715 1 58.66 463 ASP B CA 1
ATOM 7882 C C . ASP B 1 463 ? 17.375 9.781 -4.613 1 58.66 463 ASP B C 1
ATOM 7884 O O . ASP B 1 463 ? 16.234 9.398 -4.367 1 58.66 463 ASP B O 1
ATOM 7888 N N . SER B 1 464 ? 18.406 8.914 -4.371 1 54.34 464 SER B N 1
ATOM 7889 C CA . SER B 1 464 ? 18.375 7.742 -3.504 1 54.34 464 SER B CA 1
ATOM 7890 C C . SER B 1 464 ? 17.609 8.023 -2.221 1 54.34 464 SER B C 1
ATOM 7892 O O . SER B 1 464 ? 16.969 7.125 -1.669 1 54.34 464 SER B O 1
ATOM 7894 N N . HIS B 1 465 ? 17.797 9.312 -1.719 1 53.38 465 HIS B N 1
ATOM 7895 C CA . HIS B 1 465 ? 17.328 9.617 -0.374 1 53.38 465 HIS B CA 1
ATOM 7896 C C . HIS B 1 465 ? 15.797 9.672 -0.329 1 53.38 465 HIS B C 1
ATOM 7898 O O . HIS B 1 465 ? 15.211 9.742 0.751 1 53.38 465 HIS B O 1
ATOM 7904 N N . VAL B 1 466 ? 15.414 9.562 -1.571 1 52.75 466 VAL B N 1
ATOM 7905 C CA . VAL B 1 466 ? 14.023 10.008 -1.519 1 52.75 466 VAL B CA 1
ATOM 7906 C C . VAL B 1 466 ? 13.102 8.812 -1.314 1 52.75 466 VAL B C 1
ATOM 7908 O O . VAL B 1 466 ? 11.945 8.977 -0.908 1 52.75 466 VAL B O 1
ATOM 7911 N N . TRP B 1 467 ? 13.734 7.609 -1.576 1 58.28 467 TRP B N 1
ATOM 7912 C CA . TRP B 1 467 ? 12.789 6.527 -1.328 1 58.28 467 TRP B CA 1
ATOM 7913 C C . TRP B 1 467 ? 12.727 6.188 0.157 1 58.28 467 TRP B C 1
ATOM 7915 O O . TRP B 1 467 ? 13.766 5.977 0.794 1 58.28 467 TRP B O 1
ATOM 7925 N N . ASN B 1 468 ? 11.672 6.746 0.711 1 56.81 468 ASN B N 1
ATOM 7926 C CA . ASN B 1 468 ? 11.453 6.418 2.117 1 56.81 468 ASN B CA 1
ATOM 7927 C C . ASN B 1 468 ? 11.039 4.961 2.295 1 56.81 468 ASN B C 1
ATOM 7929 O O . ASN B 1 468 ? 9.859 4.629 2.188 1 56.81 468 ASN B O 1
ATOM 7933 N N . HIS B 1 469 ? 11.977 4.082 2.217 1 61.38 469 HIS B N 1
ATOM 7934 C CA . HIS B 1 469 ? 11.594 2.707 2.512 1 61.38 469 HIS B CA 1
ATOM 7935 C C . HIS B 1 469 ? 12.172 2.25 3.85 1 61.38 469 HIS B C 1
ATOM 7937 O O . HIS B 1 469 ? 13.102 2.865 4.375 1 61.38 469 HIS B O 1
ATOM 7943 N N . MET B 1 470 ? 11.414 1.448 4.457 1 59.31 470 MET B N 1
ATOM 7944 C CA . MET B 1 470 ? 11.898 0.795 5.672 1 59.31 470 MET B CA 1
ATOM 7945 C C . MET B 1 470 ? 13.32 0.28 5.48 1 59.31 470 MET B C 1
ATOM 7947 O O . MET B 1 470 ? 13.648 -0.267 4.426 1 59.31 470 MET B O 1
ATOM 7951 N N . PRO B 1 471 ? 14.117 0.745 6.426 1 60.09 471 PRO B N 1
ATOM 7952 C CA . PRO B 1 471 ? 15.516 0.372 6.234 1 60.09 471 PRO B CA 1
ATOM 7953 C C . PRO B 1 471 ? 15.711 -1.132 6.055 1 60.09 471 PRO B C 1
ATOM 7955 O O . PRO B 1 471 ? 15.273 -1.919 6.902 1 60.09 471 PRO B O 1
ATOM 7958 N N . SER B 1 472 ? 16.141 -1.485 4.91 1 57.59 472 SER B N 1
ATOM 7959 C CA . SER B 1 472 ? 16.484 -2.869 4.602 1 57.59 472 SER B CA 1
ATOM 7960 C C . SER B 1 472 ? 17.516 -3.416 5.598 1 57.59 472 SER B C 1
ATOM 7962 O O . SER B 1 472 ? 17.641 -4.633 5.754 1 57.59 472 SER B O 1
ATOM 7964 N N . ASN B 1 473 ? 18.062 -2.445 6.301 1 59.81 473 ASN B N 1
ATOM 7965 C CA . ASN B 1 473 ? 19.172 -2.859 7.156 1 59.81 473 ASN B CA 1
ATOM 7966 C C . ASN B 1 473 ? 18.688 -3.23 8.555 1 59.81 473 ASN B C 1
ATOM 7968 O O . ASN B 1 473 ? 19.484 -3.613 9.414 1 59.81 473 ASN B O 1
ATOM 7972 N N . SER B 1 474 ? 17.406 -3.078 8.68 1 61.78 474 SER B N 1
ATOM 7973 C CA . SER B 1 474 ? 16.953 -3.488 10.008 1 61.78 474 SER B CA 1
ATOM 7974 C C . SER B 1 474 ? 16.984 -5.004 10.156 1 61.78 474 SER B C 1
ATOM 7976 O O . SER B 1 474 ? 16.484 -5.73 9.305 1 61.78 474 SER B O 1
ATOM 7978 N N . GLY B 1 475 ? 17.875 -5.426 11.039 1 62.38 475 GLY B N 1
ATOM 7979 C CA . GLY B 1 475 ? 17.953 -6.859 11.281 1 62.38 475 GLY B CA 1
ATOM 7980 C C . GLY B 1 475 ? 16.609 -7.461 11.68 1 62.38 475 GLY B C 1
ATOM 7981 O O . GLY B 1 475 ? 15.641 -6.738 11.891 1 62.38 475 GLY B O 1
ATOM 7982 N N . PHE B 1 476 ? 16.516 -8.695 11.641 1 65.44 476 PHE B N 1
ATOM 7983 C CA . PHE B 1 476 ? 15.312 -9.477 11.961 1 65.44 476 PHE B CA 1
ATOM 7984 C C . PHE B 1 476 ? 14.773 -9.086 13.336 1 65.44 476 PHE B C 1
ATOM 7986 O O . PHE B 1 476 ? 13.555 -8.953 13.508 1 65.44 476 PHE B O 1
ATOM 7993 N N . LEU B 1 477 ? 15.648 -8.75 14.195 1 62.69 477 LEU B N 1
ATOM 7994 C CA . LEU B 1 477 ? 15.242 -8.469 15.562 1 62.69 477 LEU B CA 1
ATOM 7995 C C . LEU B 1 477 ? 14.555 -7.117 15.664 1 62.69 477 LEU B C 1
ATOM 7997 O O . LEU B 1 477 ? 13.648 -6.938 16.484 1 62.69 477 LEU B O 1
ATOM 8001 N N . GLU B 1 478 ? 15 -6.312 14.805 1 64.75 478 GLU B N 1
ATOM 8002 C CA . GLU B 1 478 ? 14.398 -4.98 14.828 1 64.75 478 GLU B CA 1
ATOM 8003 C C . GLU B 1 478 ? 13.062 -4.965 14.094 1 64.75 478 GLU B C 1
ATOM 8005 O O . GLU B 1 478 ? 12.133 -4.27 14.508 1 64.75 478 GLU B O 1
ATOM 8010 N N . ARG B 1 479 ? 12.977 -5.777 13.172 1 68.62 479 ARG B N 1
ATOM 8011 C CA . ARG B 1 479 ? 11.781 -5.805 12.328 1 68.62 479 ARG B CA 1
ATOM 8012 C C . ARG B 1 479 ? 10.594 -6.41 13.078 1 68.62 479 ARG B C 1
ATOM 8014 O O . ARG B 1 479 ? 9.461 -5.941 12.938 1 68.62 479 ARG B O 1
ATOM 8021 N N . TYR B 1 480 ? 10.836 -7.371 13.898 1 66.25 480 TYR B N 1
ATOM 8022 C CA . TYR B 1 480 ? 9.758 -8.031 14.625 1 66.25 480 TYR B CA 1
ATOM 8023 C C . TYR B 1 480 ? 9.852 -7.742 16.125 1 66.25 480 TYR B C 1
ATOM 8025 O O . TYR B 1 480 ? 9.148 -8.367 16.922 1 66.25 480 TYR B O 1
ATOM 8033 N N . PRO B 1 481 ? 10.258 -6.758 16.484 1 62.88 481 PRO B N 1
ATOM 8034 C CA . PRO B 1 481 ? 10.609 -6.191 17.797 1 62.88 481 PRO B CA 1
ATOM 8035 C C . PRO B 1 481 ? 10.805 -7.258 18.875 1 62.88 481 PRO B C 1
ATOM 8037 O O . PRO B 1 481 ? 10.266 -7.133 19.969 1 62.88 481 PRO B O 1
ATOM 8040 N N . LEU B 1 482 ? 11.438 -8.211 18.453 1 65.56 482 LEU B N 1
ATOM 8041 C CA . LEU B 1 482 ? 11.633 -9.305 19.406 1 65.56 482 LEU B CA 1
ATOM 8042 C C . LEU B 1 482 ? 12.477 -8.859 20.594 1 65.56 482 LEU B C 1
ATOM 8044 O O . LEU B 1 482 ? 12.328 -9.391 21.688 1 65.56 482 LEU B O 1
ATOM 8048 N N . ASP B 1 483 ? 13.25 -7.855 20.359 1 63.38 483 ASP B N 1
ATOM 8049 C CA . ASP B 1 483 ? 14.086 -7.332 21.438 1 63.38 483 ASP B CA 1
ATOM 8050 C C . ASP B 1 483 ? 13.234 -6.648 22.5 1 63.38 483 ASP B C 1
ATOM 8052 O O . ASP B 1 483 ? 13.344 -6.977 23.688 1 63.38 483 ASP B O 1
ATOM 8056 N N . VAL B 1 484 ? 12.367 -5.891 22 1 63.28 484 VAL B N 1
ATOM 8057 C CA . VAL B 1 484 ? 11.508 -5.152 22.938 1 63.28 484 VAL B CA 1
ATOM 8058 C C . VAL B 1 484 ? 10.547 -6.113 23.625 1 63.28 484 VAL B C 1
ATOM 8060 O O . VAL B 1 484 ? 10.32 -6.016 24.828 1 63.28 484 VAL B O 1
ATOM 8063 N N . LEU B 1 485 ? 10.102 -7.055 22.812 1 68.44 485 LEU B N 1
ATOM 8064 C CA . LEU B 1 485 ? 9.133 -7.996 23.359 1 68.44 485 LEU B CA 1
ATOM 8065 C C . LEU B 1 485 ? 9.789 -8.922 24.375 1 68.44 485 LEU B C 1
ATOM 8067 O O . LEU B 1 485 ? 9.211 -9.203 25.422 1 68.44 485 LEU B O 1
ATOM 8071 N N . LEU B 1 486 ? 10.961 -9.289 24.062 1 66 486 LEU B N 1
ATOM 8072 C CA . LEU B 1 486 ? 11.68 -10.172 24.969 1 66 486 LEU B CA 1
ATOM 8073 C C . LEU B 1 486 ? 11.961 -9.484 26.312 1 66 486 LEU B C 1
ATOM 8075 O O . LEU B 1 486 ? 11.75 -10.062 27.375 1 66 486 LEU B O 1
ATOM 8079 N N . VAL B 1 487 ? 12.398 -8.266 26.25 1 66.5 487 VAL B N 1
ATOM 8080 C CA . VAL B 1 487 ? 12.727 -7.516 27.453 1 66.5 487 VAL B CA 1
ATOM 8081 C C . VAL B 1 487 ? 11.453 -7.211 28.234 1 66.5 487 VAL B C 1
ATOM 8083 O O . VAL B 1 487 ? 11.43 -7.336 29.469 1 66.5 487 VAL B O 1
ATOM 8086 N N . SER B 1 488 ? 10.445 -6.883 27.469 1 67.06 488 SER B N 1
ATOM 8087 C CA . SER B 1 488 ? 9.18 -6.57 28.109 1 67.06 488 SER B CA 1
ATOM 8088 C C . SER B 1 488 ? 8.586 -7.797 28.797 1 67.06 488 SER B C 1
ATOM 8090 O O . SER B 1 488 ? 8.117 -7.715 29.938 1 67.06 488 SER B O 1
ATOM 8092 N N . PHE B 1 489 ? 8.688 -8.859 28.078 1 68.38 489 PHE B N 1
ATOM 8093 C CA . PHE B 1 489 ? 8.133 -10.078 28.641 1 68.38 489 PHE B CA 1
ATOM 8094 C C . PHE B 1 489 ? 8.977 -10.562 29.828 1 68.38 489 PHE B C 1
ATOM 8096 O O . PHE B 1 489 ? 8.438 -11.047 30.828 1 68.38 489 PHE B O 1
ATOM 8103 N N . ALA B 1 490 ? 10.266 -10.453 29.672 1 67 490 ALA B N 1
ATOM 8104 C CA . ALA B 1 490 ? 11.148 -10.797 30.781 1 67 490 ALA B CA 1
ATOM 8105 C C . ALA B 1 490 ? 10.852 -9.945 32 1 67 490 ALA B C 1
ATOM 8107 O O . ALA B 1 490 ? 10.828 -10.453 33.125 1 67 490 ALA B O 1
ATOM 8108 N N . GLY B 1 491 ? 10.625 -8.672 31.734 1 66.06 491 GLY B N 1
ATOM 8109 C CA . GLY B 1 491 ? 10.258 -7.781 32.812 1 66.06 491 GLY B CA 1
ATOM 8110 C C . GLY B 1 491 ? 8.945 -8.156 33.469 1 66.06 491 GLY B C 1
ATOM 8111 O O . GLY B 1 491 ? 8.844 -8.18 34.719 1 66.06 491 GLY B O 1
ATOM 8112 N N . LEU B 1 492 ? 8.047 -8.508 32.625 1 69.31 492 LEU B N 1
ATOM 8113 C CA . LEU B 1 492 ? 6.742 -8.914 33.125 1 69.31 492 LEU B CA 1
ATOM 8114 C C . LEU B 1 492 ? 6.852 -10.211 33.938 1 69.31 492 LEU B C 1
ATOM 8116 O O . LEU B 1 492 ? 6.246 -10.344 35 1 69.31 492 LEU B O 1
ATOM 8120 N N . MET B 1 493 ? 7.574 -11.109 33.375 1 67.56 493 MET B N 1
ATOM 8121 C CA . MET B 1 493 ? 7.773 -12.375 34.062 1 67.56 493 MET B CA 1
ATOM 8122 C C . MET B 1 493 ? 8.492 -12.164 35.406 1 67.56 493 MET B C 1
ATOM 8124 O O . MET B 1 493 ? 8.141 -12.789 36.406 1 67.56 493 MET B O 1
ATOM 8128 N N . ALA B 1 494 ? 9.469 -11.32 35.375 1 70.69 494 ALA B N 1
ATOM 8129 C CA . ALA B 1 494 ? 10.203 -11.016 36.594 1 70.69 494 ALA B CA 1
ATOM 8130 C C . ALA B 1 494 ? 9.281 -10.383 37.625 1 70.69 494 ALA B C 1
ATOM 8132 O O . ALA B 1 494 ? 9.328 -10.734 38.812 1 70.69 494 ALA B O 1
ATOM 8133 N N . THR B 1 495 ? 8.516 -9.484 37.156 1 71.38 495 THR B N 1
ATOM 8134 C CA . THR B 1 495 ? 7.555 -8.852 38.062 1 71.38 495 THR B CA 1
ATOM 8135 C C . THR B 1 495 ? 6.555 -9.875 38.594 1 71.38 495 THR B C 1
ATOM 8137 O O . THR B 1 495 ? 6.238 -9.867 39.781 1 71.38 495 THR B O 1
ATOM 8140 N N . GLY B 1 496 ? 6.121 -10.648 37.656 1 69.25 496 GLY B N 1
ATOM 8141 C CA . GLY B 1 496 ? 5.227 -11.711 38.094 1 69.25 496 GLY B CA 1
ATOM 8142 C C . GLY B 1 496 ? 5.871 -12.672 39.062 1 69.25 496 GLY B C 1
ATOM 8143 O O . GLY B 1 496 ? 5.254 -13.062 40.062 1 69.25 496 GLY B O 1
ATOM 8144 N N . PHE B 1 497 ? 7.047 -13.039 38.75 1 72.56 497 PHE B N 1
ATOM 8145 C CA . PHE B 1 497 ? 7.789 -13.945 39.625 1 72.56 497 PHE B CA 1
ATOM 8146 C C . PHE B 1 497 ? 8.016 -13.32 41 1 72.56 497 PHE B C 1
ATOM 8148 O O . PHE B 1 497 ? 7.852 -13.984 42.031 1 72.56 497 PHE B O 1
ATOM 8155 N N . THR B 1 498 ? 8.391 -12.086 41.031 1 74.62 498 THR B N 1
ATOM 8156 C CA . THR B 1 498 ? 8.594 -11.383 42.281 1 74.62 498 THR B CA 1
ATOM 8157 C C . THR B 1 498 ? 7.285 -11.297 43.062 1 74.62 498 THR B C 1
ATOM 8159 O O . THR B 1 498 ? 7.273 -11.477 44.281 1 74.62 498 THR B O 1
ATOM 8162 N N . ALA B 1 499 ? 6.312 -11.023 42.312 1 78.94 499 ALA B N 1
ATOM 8163 C CA . ALA B 1 499 ? 4.996 -10.977 42.938 1 78.94 499 ALA B CA 1
ATOM 8164 C C . ALA B 1 499 ? 4.621 -12.336 43.531 1 78.94 499 ALA B C 1
ATOM 8166 O O . ALA B 1 499 ? 4.086 -12.422 44.625 1 78.94 499 ALA B O 1
ATOM 8167 N N . LEU B 1 500 ? 4.891 -13.32 42.75 1 75.81 500 LEU B N 1
ATOM 8168 C CA . LEU B 1 500 ? 4.617 -14.68 43.188 1 75.81 500 LEU B CA 1
ATOM 8169 C C . LEU B 1 500 ? 5.457 -15.023 44.406 1 75.81 500 LEU B C 1
ATOM 8171 O O . LEU B 1 500 ? 4.957 -15.641 45.375 1 75.81 500 LEU B O 1
ATOM 8175 N N . LEU B 1 501 ? 6.695 -14.656 44.406 1 76.69 501 LEU B N 1
ATOM 8176 C CA . LEU B 1 501 ? 7.578 -14.898 45.531 1 76.69 501 LEU B CA 1
ATOM 8177 C C . LEU B 1 501 ? 7.086 -14.156 46.781 1 76.69 501 LEU B C 1
ATOM 8179 O O . LEU B 1 501 ? 7.129 -14.703 47.906 1 76.69 501 LEU B O 1
ATOM 8183 N N . MET B 1 502 ? 6.645 -13.008 46.5 1 81.56 502 MET B N 1
ATOM 8184 C CA . MET B 1 502 ? 6.117 -12.219 47.625 1 81.56 502 MET B CA 1
ATOM 8185 C C . MET B 1 502 ? 4.84 -12.844 48.156 1 81.56 502 MET B C 1
ATOM 8187 O O . MET B 1 502 ? 4.641 -12.883 49.375 1 81.56 502 MET B O 1
ATOM 8191 N N . LEU B 1 503 ? 4.109 -13.266 47.25 1 81.81 503 LEU B N 1
ATOM 8192 C CA . LEU B 1 503 ? 2.879 -13.93 47.656 1 81.81 503 LEU B CA 1
ATOM 8193 C C . LEU B 1 503 ? 3.188 -15.211 48.406 1 81.81 503 LEU B C 1
ATOM 8195 O O . LEU B 1 503 ? 2.561 -15.492 49.438 1 81.81 503 LEU B O 1
ATOM 8199 N N . LEU B 1 504 ? 4.121 -15.953 47.938 1 78.25 504 LEU B N 1
ATOM 8200 C CA . LEU B 1 504 ? 4.52 -17.188 48.594 1 78.25 504 LEU B CA 1
ATOM 8201 C C . LEU B 1 504 ? 5.129 -16.906 49.969 1 78.25 504 LEU B C 1
ATOM 8203 O O . LEU B 1 504 ? 4.879 -17.641 50.938 1 78.25 504 LEU B O 1
ATOM 8207 N N . LYS B 1 505 ? 5.828 -15.859 50.031 1 79.06 505 LYS B N 1
ATOM 8208 C CA . LYS B 1 505 ? 6.418 -15.461 51.312 1 79.06 505 LYS B CA 1
ATOM 8209 C C . LYS B 1 505 ? 5.336 -15.07 52.312 1 79.06 505 LYS B C 1
ATOM 8211 O O . LYS B 1 505 ? 5.43 -15.406 53.5 1 79.06 505 LYS B O 1
ATOM 8216 N N . VAL B 1 506 ? 4.41 -14.461 51.781 1 80.56 506 VAL B N 1
ATOM 8217 C CA . VAL B 1 506 ? 3.311 -14.039 52.625 1 80.56 506 VAL B CA 1
ATOM 8218 C C . VAL B 1 506 ? 2.523 -15.266 53.094 1 80.56 506 VAL B C 1
ATOM 8220 O O . VAL B 1 506 ? 2.141 -15.359 54.281 1 80.56 506 VAL B O 1
ATOM 8223 N N . LEU B 1 507 ? 2.385 -16.172 52.281 1 77.5 507 LEU B N 1
ATOM 8224 C CA . LEU B 1 507 ? 1.636 -17.375 52.594 1 77.5 507 LEU B CA 1
ATOM 8225 C C . LEU B 1 507 ? 2.424 -18.266 53.562 1 77.5 507 LEU B C 1
ATOM 8227 O O . LEU B 1 507 ? 1.847 -18.875 54.469 1 77.5 507 LEU B O 1
ATOM 8231 N N . THR B 1 508 ? 3.664 -18.266 53.344 1 75.25 508 THR B N 1
ATOM 8232 C CA . THR B 1 508 ? 4.5 -19.062 54.25 1 75.25 508 THR B CA 1
ATOM 8233 C C . THR B 1 508 ? 4.613 -18.406 55.625 1 75.25 508 THR B C 1
ATOM 8235 O O . THR B 1 508 ? 4.68 -19.094 56.625 1 75.25 508 THR B O 1
ATOM 8238 N N . CYS B 1 509 ? 4.598 -17.172 55.531 1 69.94 509 CYS B N 1
ATOM 8239 C CA . CYS B 1 509 ? 4.66 -16.469 56.812 1 69.94 509 CYS B CA 1
ATOM 8240 C C . CYS B 1 509 ? 3.355 -16.625 57.594 1 69.94 509 CYS B C 1
ATOM 8242 O O . CYS B 1 509 ? 3.367 -16.734 58.812 1 69.94 509 CYS B O 1
ATOM 8244 N N . THR B 1 510 ? 2.34 -16.688 56.906 1 68.69 510 THR B N 1
ATOM 8245 C CA . THR B 1 510 ? 1.059 -16.844 57.594 1 68.69 510 THR B CA 1
ATOM 8246 C C . THR B 1 510 ? 0.853 -18.297 58.031 1 68.69 510 THR B C 1
ATOM 8248 O O . THR B 1 510 ? 0.202 -18.562 59.062 1 68.69 510 THR B O 1
ATOM 8251 N N . SER B 1 511 ? 1.362 -19.156 57.312 1 64.62 511 SER B N 1
ATOM 8252 C CA . SER B 1 511 ? 1.252 -20.562 57.719 1 64.62 511 SER B CA 1
ATOM 8253 C C . SER B 1 511 ? 2.166 -20.859 58.906 1 64.62 511 SER B C 1
ATOM 8255 O O . SER B 1 511 ? 1.825 -21.688 59.75 1 64.62 511 SER B O 1
ATOM 8257 N N . SER B 1 512 ? 3.203 -20.281 58.969 1 60.53 512 SER B N 1
ATOM 8258 C CA . SER B 1 512 ? 4.082 -20.5 60.125 1 60.53 512 SER B CA 1
ATOM 8259 C C . SER B 1 512 ? 3.512 -19.875 61.375 1 60.53 512 SER B C 1
ATOM 8261 O O . SER B 1 512 ? 3.695 -20.406 62.469 1 60.53 512 SER B O 1
ATOM 8263 N N . LYS B 1 513 ? 2.732 -18.953 61.281 1 59.25 513 LYS B N 1
ATOM 8264 C CA . LYS B 1 513 ? 2.113 -18.375 62.469 1 59.25 513 LYS B CA 1
ATOM 8265 C C . LYS B 1 513 ? 0.911 -19.188 62.906 1 59.25 513 LYS B C 1
ATOM 8267 O O . LYS B 1 513 ? 0.643 -19.297 64.125 1 59.25 513 LYS B O 1
ATOM 8272 N N . SER B 1 514 ? 0.322 -19.766 62.188 1 53.03 514 SER B N 1
ATOM 8273 C CA . SER B 1 514 ? -0.801 -20.594 62.594 1 53.03 514 SER B CA 1
ATOM 8274 C C . SER B 1 514 ? -0.319 -21.891 63.25 1 53.03 514 SER B C 1
ATOM 8276 O O . SER B 1 514 ? -0.987 -22.422 64.125 1 53.03 514 SER B O 1
ATOM 8278 N N . LYS B 1 515 ? 0.718 -22.391 62.875 1 57.16 515 LYS B N 1
ATOM 8279 C CA . LYS B 1 515 ? 1.234 -23.562 63.594 1 57.16 515 LYS B CA 1
ATOM 8280 C C . LYS B 1 515 ? 1.782 -23.188 64.938 1 57.16 515 LYS B C 1
ATOM 8282 O O . LYS B 1 515 ? 1.838 -24.016 65.875 1 57.16 515 LYS B O 1
ATOM 8287 N N . LYS B 1 516 ? 2.215 -22.203 65.062 1 52.5 516 LYS B N 1
ATOM 8288 C CA . LYS B 1 516 ? 2.705 -21.812 66.375 1 52.5 516 LYS B CA 1
ATOM 8289 C C . LYS B 1 516 ? 1.549 -21.578 67.375 1 52.5 516 LYS B C 1
ATOM 8291 O O . LYS B 1 516 ? 1.714 -21.719 68.562 1 52.5 516 LYS B O 1
ATOM 8296 N N . LYS B 1 517 ? 0.513 -21.203 67 1 50.41 517 LYS B N 1
ATOM 8297 C CA . LYS B 1 517 ? -0.567 -21.016 68 1 50.41 517 LYS B CA 1
ATOM 8298 C C . LYS B 1 517 ? -1.174 -22.344 68.375 1 50.41 517 LYS B C 1
ATOM 8300 O O . LYS B 1 517 ? -1.998 -22.406 69.312 1 50.41 517 LYS B O 1
ATOM 8305 N N . LEU B 1 518 ? -0.984 -23.188 67.688 1 50.72 518 LEU B N 1
ATOM 8306 C CA . LEU B 1 518 ? -1.49 -24.484 68.125 1 50.72 518 LEU B CA 1
ATOM 8307 C C . LEU B 1 518 ? -0.493 -25.188 69 1 50.72 518 LEU B C 1
ATOM 8309 O O . LEU B 1 518 ? -0.85 -26.125 69.75 1 50.72 518 LEU B O 1
ATOM 8313 N N . ASP B 1 519 ? 0.646 -24.766 69.125 1 39.56 519 ASP B N 1
ATOM 8314 C CA . ASP B 1 519 ? 1.475 -25.297 70.188 1 39.56 519 ASP B CA 1
ATOM 8315 C C . ASP B 1 519 ? 1.371 -24.438 71.438 1 39.56 519 ASP B C 1
ATOM 8317 O O . ASP B 1 519 ? 1.399 -23.203 71.375 1 39.56 519 ASP B O 1
#

Solvent-accessible surface area (backbone atoms only — not comparable to full-atom values): 55076 Å² total; per-residue (Å²): 116,68,67,57,51,51,48,46,50,49,44,50,50,46,56,71,54,53,46,82,71,72,67,77,41,39,34,37,35,40,40,53,61,54,52,72,67,38,42,53,39,48,45,52,53,54,50,52,44,17,72,73,56,24,45,30,37,37,37,24,46,66,91,69,76,91,48,80,53,50,44,78,35,46,28,60,70,48,59,62,51,54,64,66,60,64,77,57,56,65,60,57,40,69,46,55,51,71,55,45,52,52,53,50,52,51,49,36,50,54,49,36,64,46,39,74,67,14,66,34,44,49,54,62,72,66,49,63,84,84,51,62,44,62,29,35,38,33,32,69,86,33,42,66,68,62,50,57,51,34,65,72,31,70,55,37,52,32,31,32,36,32,66,44,46,92,56,79,68,42,30,59,28,50,21,46,73,79,57,44,70,74,46,70,46,62,56,44,79,67,58,89,81,64,51,74,68,54,30,49,52,32,40,49,48,54,51,47,52,51,50,45,40,66,69,46,51,48,54,51,50,33,49,49,41,30,73,77,66,71,40,82,74,47,52,67,66,52,39,46,56,37,65,36,34,39,25,36,26,37,66,66,68,38,78,44,51,52,39,40,76,50,53,43,67,23,42,59,43,66,67,68,84,82,60,81,70,58,67,71,58,49,59,55,53,69,76,51,72,38,33,32,41,36,39,52,69,90,82,51,55,60,65,71,48,57,66,71,47,52,49,31,51,51,51,24,53,56,73,40,67,78,39,33,32,41,33,48,28,70,49,87,64,91,66,86,73,54,91,40,53,46,73,33,67,68,72,67,56,68,44,49,44,57,35,87,47,43,46,34,38,37,29,26,24,48,64,72,58,47,44,47,28,36,62,48,24,34,18,34,40,23,28,42,46,45,61,54,10,43,46,50,35,46,42,33,40,75,60,44,23,34,49,76,47,49,62,81,73,50,48,31,66,55,48,40,50,50,53,51,46,52,64,63,42,60,61,20,42,54,34,13,40,51,49,12,53,56,68,63,66,55,97,63,56,32,51,57,52,52,52,52,50,54,50,48,42,69,76,45,52,91,47,67,82,46,65,42,54,38,61,42,76,53,49,73,49,54,70,65,37,46,58,58,49,50,53,49,47,50,50,48,48,48,50,48,48,51,48,48,52,49,49,49,50,52,50,50,53,52,51,55,52,57,55,53,70,73,98,115,68,68,58,51,52,49,47,50,47,46,50,51,45,58,72,53,53,47,81,71,73,65,78,44,38,34,38,35,41,40,53,61,51,54,71,68,40,42,53,38,49,45,52,51,55,47,51,44,16,74,73,54,25,45,30,38,34,39,24,46,64,90,69,78,92,48,80,52,49,46,79,34,46,26,60,70,48,60,63,52,54,64,64,59,63,77,55,56,65,59,58,38,67,48,54,52,70,54,45,52,51,53,52,53,49,49,36,50,53,50,35,64,46,38,74,68,13,66,34,45,50,54,62,71,64,49,62,84,83,51,62,43,61,30,34,38,34,32,69,84,26,40,67,66,62,49,58,51,35,66,71,32,72,55,38,52,33,31,32,36,31,66,46,47,90,56,79,66,41,30,60,27,49,21,46,74,82,55,43,69,74,46,68,46,62,56,45,80,68,59,86,81,64,50,74,68,52,30,48,52,31,40,50,49,55,51,47,54,53,51,45,39,67,69,46,51,47,53,51,51,34,50,50,41,29,72,76,64,73,40,83,74,47,51,66,67,53,40,46,55,35,66,36,34,40,26,36,26,39,65,66,69,39,78,46,53,54,38,40,76,48,52,42,68,24,42,60,44,65,65,68,84,83,60,81,71,57,67,72,58,47,60,55,52,70,76,50,71,39,31,31,43,36,41,50,69,89,84,49,56,59,65,72,47,56,65,70,46,51,49,32,52,51,52,23,52,55,74,40,67,80,39,35,34,42,35,47,30,72,50,87,63,92,66,84,74,53,92,40,52,45,72,33,68,69,70,68,58,70,45,49,44,57,36,87,48,42,46,33,38,37,29,28,23,48,63,70,59,47,44,45,29,36,63,48,23,35,17,34,41,22,29,41,46,47,60,54,11,42,47,48,35,45,42,34,40,76,59,44,22,35,48,76,48,48,62,82,73,52,48,32,66,56,50,40,50,52,52,50,46,51,66,64,42,61,61,20,42,54,33,13,40,52,50,11,52,57,68,65,66,55,95,62,55,32,51,56,52,51,52,51,50,53,50,48,41,69,76,45,48,92,47,65,82,48,63,41,54,39,60,40,77,52,48,72,51,55,71,66,38,46,58,57,47,48,52,49,47,50,49,49,48,49,51,49,46,51,49,48,51,49,48,50,50,50,50,50,52,52,52,55,51,56,57,51,70,74,99

Nearest PDB structures (foldseek):
  2o6l-assembly1_B  TM=9.444E-01  e=2.912E-15  Homo sapiens
  2o6l-assembly1_A  TM=9.396E-01  e=3.078E-15  Homo sapiens
  7yf5-assembly1_A  TM=9.202E-01  e=3.636E-15  Homo sapiens
  7yf5-assembly1_B  TM=9.378E-01  e=1.539E-14  Homo sapiens
  7cjx-assembly2_B  TM=9.253E-01  e=1.922E-14  Homo sapiens

Secondary structure (DSSP, 8-state):
-HHHHHHHHHHHHHHHT-S------EEEEEE-S--HHHHHHHHHHHHHHHHTT-EEEEEESS-----TTEEEEE-TTHHHHHHHT---HHHHTTS-HHHHHHHHHHHHHHHHHHHTTSHHHHHHHTS-TT---SEEEEETTS-GGGGHHHHHTT---EEEEESSS--TTHHHHH-----TTTS--TT---PSSPPHHHHHHHHHHHHHHHHHIIIIIHHHHHHHHHHHH---S-HHHHHTTEEEEEES--TTTS----B-TTEEE-TTTT--PPPPPPHHHHHHHHT-SEEEEEE-TTTS-GGGS-HHHHHHHHHHHHT-TTEEEEEE-SS--SSPPPTTEEEES---HHHHHTSTTEEEEEE---HHHHHHHHHTT--EEE---STTHHHHHHHHHHTTSEEE--TTT--HHHHHHHHHHHHH-HHHHHHHHHHHHHHH--SS-HHHHHHHHHHHHHHHTT-GGG-----TT--HHHHTTHHHHHHHHHHHHHHHHHHHHHHHHHHHHHHHHHHHHH-/-HHHHHHHHHHHHHHHT-S------EEEEEE-S--HHHHHHHHHHHHHHHHTT-EEEEEESS-----TTEEEEE-TTHHHHHHHT---HHHHTTS-HHHHHHHHHHHHHHHHHHHTTSHHHHHHHTS-TT---SEEEEETTS-GGGGGHHHHTT---EEEEESSS--TTHHHHH-----TTTS--TT---PSSPPHHHHHHHHHHHHHHHHHIIIIIHHHHHHHHHHHH---S-HHHHHTTEEEEEES--TTTS----B-TTEEE-TTTT--PPPPPPHHHHHHHHT-SEEEEEE-TTTS-GGGS-HHHHHHHHHHHHT-TTEEEEEE-SS--SSPPPTTEEEES---HHHHHTSTTEEEEEE---HHHHHHHHHHT--EEE---STTHHHHHHHHHHTTSEEE--TTT--HHHHHHHHHHHHH-HHHHHHHHHHHHHHH--SS-HHHHHHHHHHHHHHHTT-GGG-----TT--HHHHTTHHHHHHHHHHHHHHHHHHHHHHHHHHHHHHHHHHHHH-

pLDDT: mean 85.5, std 13.43, range [39.56, 98.88]

Foldseek 3Di:
DVVVVVVVCVVVVCVVPVPVLPPAFEEEEEAEDDDPVFVLLVCLQVLVVQVSPYQYEYEYADDDDDRPNYHYQHLPDQVVVVVVVVDDLLVLLVDDLLVNLVVQLVSLLVSQLSSCVGPSNVVLLVPDQQAAGQEYEYAPRHHLLSLVSCVSRVNHAYAYEYAAADALCVCLLFVDAWDLCFDAHLFDQDFPPDDPVSSVVRVVSSVSSVCCCVPPRQVSSQVSCCVSPVDRDTSSVSSNSYQAYEYLDDCLQAGDIDDFPRYHHAHCSSPDPADAFDPVVVVVVVVAQAEEEEDADDPDAPQPDDVVLVVQQQLLCVVCQNYAYEYQHLDDHPDDHDPSYDYDVDGPLLNVLLDPRYAEYEYLQDRNSLSSNLLNQHAYEHAHRGGNRSVRQSSLVVLVQYHYDHSPPDGSVNVNVRVVCSRPPCSNSVSSVVSNVVRPPDPDHSSVVSSVVVSVCSVCVVVVVPSPTNNSPDPPCRSVVVVVVVVVVVVVVVVVVVVVVVVVVVVVVVVVVVVVVVD/DVVVVVVVCVVVVCVVPVPVLPPAFEEEEEAEDDDPVFVLLVCLQVLVVQVSPYQYEYEYADDDDDRPNYHYQHLPDQVVVVVVVVDDLLVLLVDDLLVNLVVQLVSLLVSQLSSCVGPSLVVLLVPDQQAAGQEYEYAPRHHLLSLVVCVSRVNHAYAYEYAAADALCVCLLFVDAWDLCFDAHLQDQDFPPDDPVSSVVRVVSSVSSVCCCVPPRQVSSQVSCCVSPVDRDTSSVSSNSYQAYEYLDDCLQAGDTDDWPRYHHANCSSPDPADAFDPVVVVVVVVAQAEEEEDADDPDAPQPDDPVLVVQQQLLCVVCQNYAYEYQHLDDHPDDHDPSYDYDVDGPLLNVLLDPRYAEYEYLQDRNNLSSNLLNQHAYEHAHRGGNRSVRQSSLVVLVQYHYDHSPPDGSVNVNVRVCCSRPPCSNSVSSVVSNVVRPPDPDHSSVSSSSVVSVCSVCVVVVVPRPTNNSPDPPCRSVVVVVVVVVVVVVVVVVVVVVVVVVVVVVVVVVVVVVVVD

Radius of gyration: 32.44 Å; Cα contacts (8 Å, |Δi|>4): 1677; chains: 2; bounding box: 76×94×114 Å